Protein AF-0000000081193097 (afdb_homodimer)

InterPro domains:
  IPR000195 Rab-GAP-TBC domain [PF00566] (67-295)
  IPR000195 Rab-GAP-TBC domain [PS50086] (63-294)
  IPR000195 Rab-GAP-TBC domain [SM00164] (60-317)
  IPR035969 Rab-GAP-TBC domain superfamily [SSF47923] (39-254)
  IPR035969 Rab-GAP-TBC domain superfamily [SSF47923] (231-398)

Solvent-accessible surface area (backbone atoms only — not comparable to full-atom values): 45289 Å² total; per-residue (Å²): 120,82,46,57,94,86,53,62,62,57,68,42,61,42,60,36,85,85,58,76,93,62,44,66,72,76,69,61,83,38,90,92,43,23,38,38,68,68,60,56,61,65,38,37,46,94,66,36,29,42,51,54,49,65,51,34,56,31,28,57,72,33,25,67,38,79,81,48,40,45,66,52,44,34,46,56,52,28,76,41,53,50,77,38,34,52,67,54,48,51,50,51,48,52,51,50,40,51,51,43,50,50,47,47,48,52,48,31,64,67,39,35,45,49,49,50,44,78,74,13,54,85,79,76,83,65,77,75,78,74,74,85,56,79,73,49,69,61,58,55,52,48,55,56,45,48,54,56,49,56,59,48,56,72,62,53,65,64,54,28,51,71,53,71,40,44,64,51,38,9,50,51,40,39,45,52,52,43,48,22,62,74,37,62,86,56,36,72,56,93,46,50,63,68,59,38,46,58,32,53,71,56,23,82,52,65,47,64,15,38,53,49,36,51,39,48,39,68,75,45,46,58,47,64,31,71,54,98,85,44,48,30,47,55,53,51,29,50,49,36,44,52,50,31,41,72,76,38,45,66,60,39,52,50,30,42,65,33,43,38,59,64,42,66,80,46,48,63,44,66,69,35,67,34,54,81,36,36,16,72,66,29,29,51,44,37,49,49,28,52,35,26,27,55,23,51,71,59,47,24,57,53,53,51,45,44,57,41,31,78,67,42,87,91,77,89,76,81,72,89,77,69,63,74,57,33,11,66,56,40,42,56,53,66,70,49,88,59,94,62,81,81,77,61,65,66,46,33,32,52,45,33,56,50,57,76,42,36,69,57,48,68,71,66,35,59,16,32,23,27,44,42,49,55,60,56,64,42,43,42,71,66,54,52,67,63,41,50,55,44,12,53,51,48,46,52,52,50,52,51,51,52,51,48,52,50,47,51,53,52,48,60,68,61,55,72,129,119,81,46,58,95,84,53,62,62,56,66,42,60,41,62,36,85,84,58,76,92,63,43,65,72,75,68,64,82,38,90,92,44,23,39,37,69,67,60,56,61,65,38,38,44,96,65,34,30,42,53,54,50,65,49,35,55,31,28,58,72,33,26,66,37,78,79,49,39,44,67,52,44,34,46,55,50,26,76,40,55,51,77,38,32,53,68,55,48,52,52,51,50,52,52,50,42,50,51,42,51,51,49,46,47,53,47,29,65,66,40,35,45,52,50,44,44,81,74,13,54,82,76,76,84,62,78,76,79,76,73,86,55,78,75,45,68,62,56,53,53,46,55,55,44,48,54,55,46,57,58,48,54,72,60,52,66,63,53,28,50,72,52,71,40,42,64,52,37,8,49,51,39,40,44,52,50,42,48,21,63,75,39,61,85,55,35,72,55,92,47,49,62,67,59,37,47,59,32,54,71,57,23,83,52,65,47,64,16,38,52,48,38,52,39,48,40,67,74,47,46,59,48,63,32,71,55,98,85,44,49,30,47,55,52,52,28,50,50,35,42,53,50,31,41,73,76,37,46,67,59,39,52,50,30,42,67,33,44,38,58,63,41,66,81,46,47,64,44,66,70,35,66,35,54,80,37,35,15,72,65,30,30,51,46,38,49,49,28,52,34,27,27,55,23,52,71,60,48,24,55,54,52,50,43,43,58,42,29,79,68,44,82,90,78,88,76,82,73,88,79,68,64,76,58,33,11,64,55,40,42,56,54,64,70,47,89,58,94,63,82,80,77,62,68,66,44,33,33,53,44,35,56,49,58,76,40,37,67,57,48,69,73,66,35,61,15,32,24,28,45,41,48,54,60,57,63,42,42,42,71,65,52,52,66,63,40,52,56,44,12,53,52,49,45,52,52,49,53,50,52,53,49,49,51,50,48,50,53,52,48,59,69,60,55,74,129

Sequence (834 aa):
MRCLKSEPADSCYQVKPECKDVPATRFKIKPGRTLSVRKWLAAFSPSGQLDIRKTLNRIHRGGIHPSIRGEVWEFLLGCYDPMSTFEERKRIRQHRRAQYARWKKECSEMFPADGSRKHITEDRNAKSTEGNGPLDMKVTKWLLTLHQIGLDVKRTDRNLVFYEKQENVSKLWDVLSVYAWIDMDVGYCQGMSDLCSPMIIVLEHEADAFWCFERLMRRLRGNFRCTETSIGVVTQLNHLATVTQVINPKLHRHFETLGGGHYLFAVRMLMVLFRREFSFCDSLYLWEMMWALEYDPDSFFLYEQLELTMEKSKGAKGKPKSTRWCGKYERENMKIKSSGEPLPISVFLVAKVLKDNSSVLLHKARGLDDVVKIVNDLTGNLNAKKACIGALKLHKKYLRKELLDIETFSFDFAIPGMRCLKSEPADSCYQVKPECKDVPATRFKIKPGRTLSVRKWLAAFSPSGQLDIRKTLNRIHRGGIHPSIRGEVWEFLLGCYDPMSTFEERKRIRQHRRAQYARWKKECSEMFPADGSRKHITEDRNAKSTEGNGPLDMKVTKWLLTLHQIGLDVKRTDRNLVFYEKQENVSKLWDVLSVYAWIDMDVGYCQGMSDLCSPMIIVLEHEADAFWCFERLMRRLRGNFRCTETSIGVVTQLNHLATVTQVINPKLHRHFETLGGGHYLFAVRMLMVLFRREFSFCDSLYLWEMMWALEYDPDSFFLYEQLELTMEKSKGAKGKPKSTRWCGKYERENMKIKSSGEPLPISVFLVAKVLKDNSSVLLHKARGLDDVVKIVNDLTGNLNAKKACIGALKLHKKYLRKELLDIETFSFDFAIPG

Structure (mmCIF, N/CA/C/O backbone):
data_AF-0000000081193097-model_v1
#
loop_
_entity.id
_entity.type
_entity.pdbx_description
1 polymer 'Rab-GAP TBC domain-containing protein'
#
loop_
_atom_site.group_PDB
_atom_site.id
_atom_site.type_symbol
_atom_site.label_atom_id
_atom_site.label_alt_id
_atom_site.label_comp_id
_atom_site.label_asym_id
_atom_site.label_entity_id
_atom_site.label_seq_id
_atom_site.pdbx_PDB_ins_code
_atom_site.Cartn_x
_atom_site.Cartn_y
_atom_site.Cartn_z
_atom_site.occupancy
_atom_site.B_iso_or_equiv
_atom_site.auth_seq_id
_atom_site.auth_comp_id
_atom_site.auth_asym_id
_atom_site.auth_atom_id
_atom_site.pdbx_PDB_model_num
ATOM 1 N N . MET A 1 1 ? -11.406 10.617 24.125 1 38.16 1 MET A N 1
ATOM 2 C CA . MET A 1 1 ? -10.562 10.68 25.312 1 38.16 1 MET A CA 1
ATOM 3 C C . MET A 1 1 ? -10.117 12.117 25.594 1 38.16 1 MET A C 1
ATOM 5 O O . MET A 1 1 ? -9.406 12.711 24.781 1 38.16 1 MET A O 1
ATOM 9 N N . ARG A 1 2 ? -11.031 12.773 26.281 1 45.75 2 ARG A N 1
ATOM 10 C CA . ARG A 1 2 ? -10.836 14.188 26.594 1 45.75 2 ARG A CA 1
ATOM 11 C C . ARG A 1 2 ? -9.625 14.375 27.516 1 45.75 2 ARG A C 1
ATOM 13 O O . ARG A 1 2 ? -9.492 13.68 28.516 1 45.75 2 ARG A O 1
ATOM 20 N N . CYS A 1 3 ? -8.508 14.758 26.938 1 50.41 3 CYS A N 1
ATOM 21 C CA . CYS A 1 3 ? -7.316 15.086 27.719 1 50.41 3 CYS A CA 1
ATOM 22 C C . CYS A 1 3 ? -7.66 16.062 28.844 1 50.41 3 CYS A C 1
ATOM 24 O O . CYS A 1 3 ? -8.211 17.125 28.594 1 50.41 3 CYS A O 1
ATOM 26 N N . LEU A 1 4 ? -7.848 15.555 30.047 1 50.19 4 LEU A N 1
ATOM 27 C CA . LEU A 1 4 ? -8.102 16.453 31.172 1 50.19 4 LEU A CA 1
ATOM 28 C C . LEU A 1 4 ? -6.941 17.422 31.375 1 50.19 4 LEU A C 1
ATOM 30 O O . LEU A 1 4 ? -5.789 17.078 31.094 1 50.19 4 LEU A O 1
ATOM 34 N N . LYS A 1 5 ? -7.125 18.672 31.688 1 52.44 5 LYS A N 1
ATOM 35 C CA . LYS A 1 5 ? -6.301 19.875 31.828 1 52.44 5 LYS A CA 1
ATOM 36 C C . LYS A 1 5 ? -5.02 19.562 32.594 1 52.44 5 LYS A C 1
ATOM 38 O O . LYS A 1 5 ? -3.971 20.156 32.312 1 52.44 5 LYS A O 1
ATOM 43 N N . SER A 1 6 ? -5.035 18.531 33.562 1 52.72 6 SER A N 1
ATOM 44 C CA . SER A 1 6 ? -3.92 18.359 34.469 1 52.72 6 SER A CA 1
ATOM 45 C C . SER A 1 6 ? -3.072 17.141 34.094 1 52.72 6 SER A C 1
ATOM 47 O O . SER A 1 6 ? -2.018 16.906 34.688 1 52.72 6 SER A O 1
ATOM 49 N N . GLU A 1 7 ? -3.365 16.5 33.062 1 59.78 7 GLU A N 1
ATOM 50 C CA . GLU A 1 7 ? -2.701 15.227 32.781 1 59.78 7 GLU A CA 1
ATOM 51 C C . GLU A 1 7 ? -1.547 15.414 31.781 1 59.78 7 GLU A C 1
ATOM 53 O O . GLU A 1 7 ? -1.535 16.375 31.016 1 59.78 7 GLU A O 1
ATOM 58 N N . PRO A 1 8 ? -0.496 14.539 32.031 1 66.5 8 PRO A N 1
ATOM 59 C CA . PRO A 1 8 ? 0.608 14.555 31.062 1 66.5 8 PRO A CA 1
ATOM 60 C C . PRO A 1 8 ? 0.131 14.453 29.609 1 66.5 8 PRO A C 1
ATOM 62 O O . PRO A 1 8 ? -0.925 13.867 29.344 1 66.5 8 PRO A O 1
ATOM 65 N N . ALA A 1 9 ? 0.758 15.18 28.75 1 70.44 9 ALA A N 1
ATOM 66 C CA . ALA A 1 9 ? 0.39 15.289 27.344 1 70.44 9 ALA A CA 1
ATOM 67 C C . ALA A 1 9 ? 0.127 13.922 26.734 1 70.44 9 ALA A C 1
ATOM 69 O O . ALA A 1 9 ? -0.781 13.766 25.906 1 70.44 9 ALA A O 1
ATOM 70 N N . ASP A 1 10 ? 0.82 12.984 27.25 1 69.62 10 ASP A N 1
ATOM 71 C CA . ASP A 1 10 ? 0.724 11.656 26.656 1 69.62 10 ASP A CA 1
ATOM 72 C C . ASP A 1 10 ? -0.546 10.938 27.109 1 69.62 10 ASP A C 1
ATOM 74 O O . ASP A 1 10 ? -0.978 9.969 26.484 1 69.62 10 ASP A O 1
ATOM 78 N N . SER A 1 11 ? -1.074 11.422 28.156 1 77.06 11 SER A N 1
ATOM 79 C CA . SER A 1 11 ? -2.289 10.789 28.672 1 77.06 11 SER A CA 1
ATOM 80 C C . SER A 1 11 ? -3.467 11.023 27.719 1 77.06 11 SER A C 1
ATOM 82 O O . SER A 1 11 ? -4.453 10.289 27.766 1 77.06 11 SER A O 1
ATOM 84 N N . CYS A 1 12 ? -3.232 12.047 26.969 1 81.69 12 CYS A N 1
ATOM 85 C CA . CYS A 1 12 ? -4.305 12.398 26.031 1 81.69 12 CYS A CA 1
ATOM 86 C C . CYS A 1 12 ? -4.32 11.445 24.844 1 81.69 12 CYS A C 1
ATOM 88 O O . CYS A 1 12 ? -5.332 11.328 24.141 1 81.69 12 CYS A O 1
ATOM 90 N N . TYR A 1 13 ? -3.24 10.836 24.625 1 90.19 13 TYR A N 1
ATOM 91 C CA . TYR A 1 13 ? -3.105 9.898 23.516 1 90.19 13 TYR A CA 1
ATOM 92 C C . TYR A 1 13 ? -2.559 8.562 24 1 90.19 13 TYR A C 1
ATOM 94 O O . TYR A 1 13 ? -1.414 8.203 23.719 1 90.19 13 TYR A O 1
ATOM 102 N N . GLN A 1 14 ? -3.359 7.785 24.562 1 89.62 14 GLN A N 1
ATOM 103 C CA . GLN A 1 14 ? -2.951 6.594 25.297 1 89.62 14 GLN A CA 1
ATOM 104 C C . GLN A 1 14 ? -2.559 5.465 24.359 1 89.62 14 GLN A C 1
ATOM 106 O O . GLN A 1 14 ? -3.271 5.184 23.391 1 89.62 14 GLN A O 1
ATOM 111 N N . VAL A 1 15 ? -1.451 4.926 24.656 1 90.56 15 VAL A N 1
ATOM 112 C CA . VAL A 1 15 ? -0.968 3.756 23.938 1 90.56 15 VAL A CA 1
ATOM 113 C C . VAL A 1 15 ? -1.451 2.484 24.625 1 90.56 15 VAL A C 1
ATOM 115 O O . VAL A 1 15 ? -1.497 2.42 25.859 1 90.56 15 VAL A O 1
ATOM 118 N N . LYS A 1 16 ? -1.785 1.511 23.859 1 91.75 16 LYS A N 1
ATOM 119 C CA . LYS A 1 16 ? -2.195 0.232 24.438 1 91.75 16 LYS A CA 1
ATOM 120 C C . LYS A 1 16 ? -1.097 -0.353 25.312 1 91.75 16 LYS A C 1
ATOM 122 O O . LYS A 1 16 ? 0.083 -0.308 24.969 1 91.75 16 LYS A O 1
ATOM 127 N N . PRO A 1 17 ? -1.413 -0.902 26.375 1 87.19 17 PRO A N 1
ATOM 128 C CA . PRO A 1 17 ? -0.416 -1.416 27.312 1 87.19 17 PRO A CA 1
ATOM 129 C C . PRO A 1 17 ? 0.4 -2.57 26.734 1 87.19 17 PRO A C 1
ATOM 131 O O . PRO A 1 17 ? 1.554 -2.77 27.125 1 87.19 17 PRO A O 1
ATOM 134 N N . GLU A 1 18 ? -0.136 -3.268 25.797 1 86.31 18 GLU A N 1
ATOM 135 C CA . GLU A 1 18 ? 0.533 -4.438 25.234 1 86.31 18 GLU A CA 1
ATOM 136 C C . GLU A 1 18 ? 1.608 -4.031 24.234 1 86.31 18 GLU A C 1
ATOM 138 O O . GLU A 1 18 ? 2.471 -4.84 23.875 1 86.31 18 GLU A O 1
ATOM 143 N N . CYS A 1 19 ? 1.45 -2.814 23.844 1 83.75 19 CYS A N 1
ATOM 144 C CA . CYS A 1 19 ? 2.416 -2.348 22.859 1 83.75 19 CYS A CA 1
ATOM 145 C C . CYS A 1 19 ? 3.676 -1.819 23.531 1 83.75 19 CYS A C 1
ATOM 147 O O . CYS A 1 19 ? 3.646 -0.769 24.172 1 83.75 19 CYS A O 1
ATOM 149 N N . LYS A 1 20 ? 4.777 -2.564 23.344 1 78.38 20 LYS A N 1
ATOM 150 C CA . LYS A 1 20 ? 6 -2.207 24.062 1 78.38 20 LYS A CA 1
ATOM 151 C C . LYS A 1 20 ? 6.988 -1.496 23.141 1 78.38 20 LYS A C 1
ATOM 153 O O . LYS A 1 20 ? 7.879 -0.784 23.609 1 78.38 20 LYS A O 1
ATOM 158 N N . ASP A 1 21 ? 6.895 -1.591 21.875 1 79.5 21 ASP A N 1
ATOM 159 C CA . ASP A 1 21 ? 7.883 -1.064 20.938 1 79.5 21 ASP A CA 1
ATOM 160 C C . ASP A 1 21 ? 7.43 0.272 20.359 1 79.5 21 ASP A C 1
ATOM 162 O O . ASP A 1 21 ? 7.367 0.434 19.141 1 79.5 21 ASP A O 1
ATOM 166 N N . VAL A 1 22 ? 7.055 1.25 21.266 1 84.62 22 VAL A N 1
ATOM 167 C CA . VAL A 1 22 ? 6.633 2.57 20.812 1 84.62 22 VAL A CA 1
ATOM 168 C C . VAL A 1 22 ? 7.613 3.629 21.312 1 84.62 22 VAL A C 1
ATOM 170 O O . VAL A 1 22 ? 8.117 3.537 22.438 1 84.62 22 VAL A O 1
ATOM 173 N N . PRO A 1 23 ? 7.91 4.555 20.438 1 86.56 23 PRO A N 1
ATOM 174 C CA . PRO A 1 23 ? 8.812 5.617 20.875 1 86.56 23 PRO A CA 1
ATOM 175 C C . PRO A 1 23 ? 8.297 6.363 22.109 1 86.56 23 PRO A C 1
ATOM 177 O O . PRO A 1 23 ? 7.09 6.602 22.219 1 86.56 23 PRO A O 1
ATOM 180 N N . ALA A 1 24 ? 9.203 6.742 22.953 1 86.56 24 ALA A N 1
ATOM 181 C CA . ALA A 1 24 ? 8.836 7.492 24.141 1 86.56 24 ALA A CA 1
ATOM 182 C C . ALA A 1 24 ? 8.508 8.945 23.812 1 86.56 24 ALA A C 1
ATOM 184 O O . ALA A 1 24 ? 9.117 9.531 22.906 1 86.56 24 ALA A O 1
ATOM 185 N N . THR A 1 25 ? 7.609 9.508 24.547 1 90.62 25 THR A N 1
ATOM 186 C CA . THR A 1 25 ? 7.211 10.898 24.359 1 90.62 25 THR A CA 1
ATOM 187 C C . THR A 1 25 ? 8.141 11.836 25.125 1 90.62 25 THR A C 1
ATOM 189 O O . THR A 1 25 ? 8.367 11.648 26.328 1 90.62 25 THR A O 1
ATOM 192 N N . ARG A 1 26 ? 8.594 12.828 24.438 1 90.12 26 ARG A N 1
ATOM 193 C CA . ARG A 1 26 ? 9.492 13.797 25.062 1 90.12 26 ARG A CA 1
ATOM 194 C C . ARG A 1 26 ? 8.773 15.117 25.328 1 90.12 26 ARG A C 1
ATOM 196 O O . ARG A 1 26 ? 9.141 15.859 26.234 1 90.12 26 ARG A O 1
ATOM 203 N N . PHE A 1 27 ? 7.793 15.406 24.594 1 91.31 27 PHE A N 1
ATOM 204 C CA . PHE A 1 27 ? 7.035 16.641 24.75 1 91.31 27 PHE A CA 1
ATOM 205 C C . PHE A 1 27 ? 6.367 16.703 26.109 1 91.31 27 PHE A C 1
ATOM 207 O O . PHE A 1 27 ? 5.715 15.75 26.531 1 91.31 27 PHE A O 1
ATOM 214 N N . LYS A 1 28 ? 6.578 17.781 26.797 1 89.44 28 LYS A N 1
ATOM 215 C CA . LYS A 1 28 ? 5.941 18.047 28.078 1 89.44 28 LYS A CA 1
ATOM 216 C C . LYS A 1 28 ? 5.316 19.438 28.109 1 89.44 28 LYS A C 1
ATOM 218 O O . LYS A 1 28 ? 5.887 20.391 27.562 1 89.44 28 LYS A O 1
ATOM 223 N N . ILE A 1 29 ? 4.199 19.453 28.719 1 90.81 29 ILE A N 1
ATOM 224 C CA . ILE A 1 29 ? 3.541 20.734 28.891 1 90.81 29 ILE A CA 1
ATOM 225 C C . ILE A 1 29 ? 4.32 21.578 29.906 1 90.81 29 ILE A C 1
ATOM 227 O O . ILE A 1 29 ? 4.602 21.125 31.016 1 90.81 29 ILE A O 1
ATOM 231 N N . LYS A 1 30 ? 4.66 22.688 29.5 1 90.44 30 LYS A N 1
ATOM 232 C CA . LYS A 1 30 ? 5.363 23.625 30.375 1 90.44 30 LYS A CA 1
ATOM 233 C C . LYS A 1 30 ? 4.504 24.859 30.656 1 90.44 30 LYS A C 1
ATOM 235 O O . LYS A 1 30 ? 4.27 25.672 29.781 1 90.44 30 LYS A O 1
ATOM 240 N N . PRO A 1 31 ? 4.188 24.922 31.953 1 88.5 31 PRO A N 1
ATOM 241 C CA . PRO A 1 31 ? 3.383 26.094 32.312 1 88.5 31 PRO A CA 1
ATOM 242 C C . PRO A 1 31 ? 4.074 27.422 31.953 1 88.5 31 PRO A C 1
ATOM 244 O O . PRO A 1 31 ? 5.277 27.562 32.188 1 88.5 31 PRO A O 1
ATOM 247 N N . GLY A 1 32 ? 3.391 28.297 31.344 1 88.56 32 GLY A N 1
ATOM 248 C CA . GLY A 1 32 ? 3.924 29.594 30.969 1 88.56 32 GLY A CA 1
ATOM 249 C C . GLY A 1 32 ? 4.559 29.609 29.594 1 88.56 32 GLY A C 1
ATOM 250 O O . GLY A 1 32 ? 4.777 30.672 29.016 1 88.56 32 GLY A O 1
ATOM 251 N N . ARG A 1 33 ? 4.848 28.484 29.125 1 91.75 33 ARG A N 1
ATOM 252 C CA . ARG A 1 33 ? 5.496 28.422 27.828 1 91.75 33 ARG A CA 1
ATOM 253 C C . ARG A 1 33 ? 4.562 27.812 26.781 1 91.75 33 ARG A C 1
ATOM 255 O O . ARG A 1 33 ? 4.402 28.359 25.688 1 91.75 33 ARG A O 1
ATOM 262 N N . THR A 1 34 ? 3.969 26.719 27.109 1 95.06 34 THR A N 1
ATOM 263 C CA . THR A 1 34 ? 3.016 26.062 26.234 1 95.06 34 THR A CA 1
ATOM 264 C C . THR A 1 34 ? 1.755 26.906 26.062 1 95.06 34 THR A C 1
ATOM 266 O O . THR A 1 34 ? 1.271 27.5 27.031 1 95.06 34 THR A O 1
ATOM 269 N N . LEU A 1 35 ? 1.293 27.047 24.891 1 96.81 35 LEU A N 1
ATOM 270 C CA . LEU A 1 35 ? 0.054 27.781 24.672 1 96.81 35 LEU A CA 1
ATOM 271 C C . LEU A 1 35 ? -1.1 27.156 25.453 1 96.81 35 LEU A C 1
ATOM 273 O O . LEU A 1 35 ? -1.591 26.078 25.078 1 96.81 35 LEU A O 1
ATOM 277 N N . SER A 1 36 ? -1.505 27.797 26.422 1 94.69 36 SER A N 1
ATOM 278 C CA . SER A 1 36 ? -2.576 27.328 27.297 1 94.69 36 SER A CA 1
ATOM 279 C C . SER A 1 36 ? -3.939 27.797 26.797 1 94.69 36 SER A C 1
ATOM 281 O O . SER A 1 36 ? -4.023 28.656 25.922 1 94.69 36 SER A O 1
ATOM 283 N N . VAL A 1 37 ? -4.969 27.25 27.469 1 95.38 37 VAL A N 1
ATOM 284 C CA . VAL A 1 37 ? -6.344 27.641 27.156 1 95.38 37 VAL A CA 1
ATOM 285 C C . VAL A 1 37 ? -6.539 29.125 27.438 1 95.38 37 VAL A C 1
ATOM 287 O O . VAL A 1 37 ? -7.129 29.844 26.641 1 95.38 37 VAL A O 1
ATOM 290 N N . ARG A 1 38 ? -6.051 29.516 28.547 1 95.31 38 ARG A N 1
ATOM 291 C CA . ARG A 1 38 ? -6.199 30.906 28.969 1 95.31 38 ARG A CA 1
ATOM 292 C C . ARG A 1 38 ? -5.551 31.859 27.969 1 95.31 38 ARG A C 1
ATOM 294 O O . ARG A 1 38 ? -6.164 32.844 27.547 1 95.31 38 ARG A O 1
ATOM 301 N N . LYS A 1 39 ? -4.324 31.594 27.578 1 95.44 39 LYS A N 1
ATOM 302 C CA . LYS A 1 39 ? -3.6 32.438 26.641 1 95.44 39 LYS A CA 1
ATOM 303 C C . LYS A 1 39 ? -4.258 32.438 25.266 1 95.44 39 LYS A C 1
ATOM 305 O O . LYS A 1 39 ? -4.246 33.438 24.562 1 95.44 39 LYS A O 1
ATOM 310 N N . TRP A 1 40 ? -4.812 31.328 24.891 1 96.75 40 TRP A N 1
ATOM 311 C CA . TRP A 1 40 ? -5.512 31.203 23.609 1 96.75 40 TRP A CA 1
ATOM 312 C C . TRP A 1 40 ? -6.746 32.094 23.578 1 96.75 40 TRP A C 1
ATOM 314 O O . TRP A 1 40 ? -6.934 32.875 22.625 1 96.75 40 TRP A O 1
ATOM 324 N N . LEU A 1 41 ? -7.512 32.062 24.594 1 96.25 41 LEU A N 1
ATOM 325 C CA . LEU A 1 41 ? -8.734 32.875 24.656 1 96.25 41 LEU A CA 1
ATOM 326 C C . LEU A 1 41 ? -8.406 34.344 24.719 1 96.25 41 LEU A C 1
ATOM 328 O O . LEU A 1 41 ? -9.117 35.188 24.156 1 96.25 41 LEU A O 1
ATOM 332 N N . ALA A 1 42 ? -7.273 34.656 25.328 1 95.94 42 ALA A N 1
ATOM 333 C CA . ALA A 1 42 ? -6.863 36.031 25.5 1 95.94 42 ALA A CA 1
ATOM 334 C C . ALA A 1 42 ? -6.359 36.625 24.188 1 95.94 42 ALA A C 1
ATOM 336 O O . ALA A 1 42 ? -6.273 37.844 24.047 1 95.94 42 ALA A O 1
ATOM 337 N N . ALA A 1 43 ? -6.031 35.781 23.266 1 96.19 43 ALA A N 1
ATOM 338 C CA . ALA A 1 43 ? -5.457 36.25 22 1 96.19 43 ALA A CA 1
ATOM 339 C C . ALA A 1 43 ? -6.539 36.75 21.047 1 96.19 43 ALA A C 1
ATOM 341 O O . ALA A 1 43 ? -6.238 37.375 20.016 1 96.19 43 ALA A O 1
ATOM 342 N N . PHE A 1 44 ? -7.785 36.594 21.438 1 96.88 44 PHE A N 1
ATOM 343 C CA . PHE A 1 44 ? -8.883 37 20.562 1 96.88 44 PHE A CA 1
ATOM 344 C C . PHE A 1 44 ? -9.414 38.375 20.984 1 96.88 44 PHE A C 1
ATOM 346 O O . PHE A 1 44 ? -9.5 38.688 22.188 1 96.88 44 PHE A O 1
ATOM 353 N N . SER A 1 45 ? -9.727 39.156 20 1 96.19 45 SER A N 1
ATOM 354 C CA . SER A 1 45 ? -10.5 40.375 20.281 1 96.19 45 SER A CA 1
ATOM 355 C C . SER A 1 45 ? -11.93 40.031 20.672 1 96.19 45 SER A C 1
ATOM 357 O O . SER A 1 45 ? -12.375 38.906 20.531 1 96.19 45 SER A O 1
ATOM 359 N N . PRO A 1 46 ? -12.625 41 21.141 1 95.5 46 PRO A N 1
ATOM 360 C CA . PRO A 1 46 ? -14.016 40.75 21.516 1 95.5 46 PRO A CA 1
ATOM 361 C C . PRO A 1 46 ? -14.867 40.281 20.344 1 95.5 46 PRO A C 1
ATOM 363 O O . PRO A 1 46 ? -15.82 39.531 20.531 1 95.5 46 PRO A O 1
ATOM 366 N N . SER A 1 47 ? -14.508 40.719 19.172 1 95.38 47 SER A N 1
ATOM 367 C CA . SER A 1 47 ? -15.273 40.344 18 1 95.38 47 SER A CA 1
ATOM 368 C C . SER A 1 47 ? -14.82 38.969 17.484 1 95.38 47 SER A C 1
ATOM 370 O O . SER A 1 47 ? -15.508 38.344 16.672 1 95.38 47 SER A O 1
ATOM 372 N N . GLY A 1 48 ? -13.625 38.562 17.906 1 95.81 48 GLY A N 1
ATOM 373 C CA . GLY A 1 48 ? -13.203 37.219 17.562 1 95.81 48 GLY A CA 1
ATOM 374 C C . GLY A 1 48 ? -11.977 37.188 16.656 1 95.81 48 GLY A C 1
ATOM 375 O O . GLY A 1 48 ? -11.578 36.125 16.172 1 95.81 48 GLY A O 1
ATOM 376 N N . GLN A 1 49 ? -11.398 38.312 16.391 1 95.62 49 GLN A N 1
ATOM 377 C CA . GLN A 1 49 ? -10.188 38.344 15.586 1 95.62 49 GLN A CA 1
ATOM 378 C C . GLN A 1 49 ? -8.977 37.875 16.391 1 95.62 49 GLN A C 1
ATOM 380 O O . GLN A 1 49 ? -8.836 38.219 17.562 1 95.62 49 GLN A O 1
ATOM 385 N N . LEU A 1 50 ? -8.133 37.125 15.75 1 95.56 50 LEU A N 1
ATOM 386 C CA . LEU A 1 50 ? -7.031 36.469 16.453 1 95.56 50 LEU A CA 1
ATOM 387 C C . LEU A 1 50 ? -5.719 37.219 16.203 1 95.56 50 LEU A C 1
ATOM 389 O O . LEU A 1 50 ? -5.383 37.531 15.062 1 95.56 50 LEU A O 1
ATOM 393 N N . ASP A 1 51 ? -5.051 37.531 17.219 1 93.81 51 ASP A N 1
ATOM 394 C CA . ASP A 1 51 ? -3.668 38 17.109 1 93.81 51 ASP A CA 1
ATOM 395 C C . ASP A 1 51 ? -2.738 36.812 16.797 1 93.81 51 ASP A C 1
ATOM 397 O O . ASP A 1 51 ? -2.141 36.219 17.703 1 93.81 51 ASP A O 1
ATOM 401 N N . ILE A 1 52 ? -2.516 36.562 15.555 1 93.88 52 ILE A N 1
ATOM 402 C CA . ILE A 1 52 ? -1.865 35.344 15.086 1 93.88 52 ILE A CA 1
ATOM 403 C C . ILE A 1 52 ? -0.365 35.406 15.359 1 93.88 52 ILE A C 1
ATOM 405 O O . ILE A 1 52 ? 0.279 34.406 15.633 1 93.88 52 ILE A O 1
ATOM 409 N N . ARG A 1 53 ? 0.209 36.531 15.32 1 90.94 53 ARG A N 1
ATOM 410 C CA . ARG A 1 53 ? 1.649 36.688 15.5 1 90.94 53 ARG A CA 1
ATOM 411 C C . ARG A 1 53 ? 2.092 36.188 16.875 1 90.94 53 ARG A C 1
ATOM 413 O O . ARG A 1 53 ? 3.023 35.375 16.969 1 90.94 53 ARG A O 1
ATOM 420 N N . LYS A 1 54 ? 1.455 36.688 17.875 1 90.12 54 LYS A N 1
ATOM 421 C CA . LYS A 1 54 ? 1.783 36.281 19.234 1 90.12 54 LYS A CA 1
ATOM 422 C C . LYS A 1 54 ? 1.574 34.781 19.438 1 90.12 54 LYS A C 1
ATOM 424 O O . LYS A 1 54 ? 2.35 34.125 20.141 1 90.12 54 LYS A O 1
ATOM 429 N N . THR A 1 55 ? 0.585 34.312 18.859 1 94.62 55 THR A N 1
ATOM 430 C CA . THR A 1 55 ? 0.236 32.906 18.984 1 94.62 55 THR A CA 1
ATOM 431 C C . THR A 1 55 ? 1.287 32.031 18.312 1 94.62 55 THR A C 1
ATOM 433 O O . THR A 1 55 ? 1.709 31 18.875 1 94.62 55 THR A O 1
ATOM 436 N N . LEU A 1 56 ? 1.715 32.406 17.141 1 95.81 56 LEU A N 1
ATOM 437 C CA . LEU A 1 56 ? 2.721 31.641 16.406 1 95.81 56 LEU A CA 1
ATOM 438 C C . LEU A 1 56 ? 4.012 31.531 17.203 1 95.81 56 LEU A C 1
ATOM 440 O O . LEU A 1 56 ? 4.625 30.469 17.266 1 95.81 56 LEU A O 1
ATOM 444 N N . ASN A 1 57 ? 4.406 32.594 17.797 1 91.81 57 ASN A N 1
ATOM 445 C CA . ASN A 1 57 ? 5.629 32.625 18.594 1 91.81 57 ASN A CA 1
ATOM 446 C C . ASN A 1 57 ? 5.543 31.656 19.781 1 91.81 57 ASN A C 1
ATOM 448 O O . ASN A 1 57 ? 6.516 30.984 20.094 1 91.81 57 ASN A O 1
ATOM 452 N N . ARG A 1 58 ? 4.461 31.656 20.375 1 93.62 58 ARG A N 1
ATOM 453 C CA . ARG A 1 58 ? 4.266 30.766 21.516 1 93.62 58 ARG A CA 1
ATOM 454 C C . ARG A 1 58 ? 4.289 29.297 21.094 1 93.62 58 ARG A C 1
ATOM 456 O O . ARG A 1 58 ? 4.832 28.453 21.797 1 93.62 58 ARG A O 1
ATOM 463 N N . ILE A 1 59 ? 3.695 29.016 20 1 95.88 59 ILE A N 1
ATOM 464 C CA . ILE A 1 59 ? 3.611 27.641 19.5 1 95.88 59 ILE A CA 1
ATOM 465 C C . ILE A 1 59 ? 5.008 27.141 19.156 1 95.88 59 ILE A C 1
ATOM 467 O O . ILE A 1 59 ? 5.375 26.016 19.516 1 95.88 59 ILE A O 1
ATOM 471 N N . HIS A 1 60 ? 5.715 27.906 18.5 1 91.38 60 HIS A N 1
ATOM 472 C CA . HIS A 1 60 ? 7.066 27.531 18.094 1 91.38 60 HIS A CA 1
ATOM 473 C C . HIS A 1 60 ? 7.949 27.266 19.297 1 91.38 60 HIS A C 1
ATOM 475 O O . HIS A 1 60 ? 8.797 26.375 19.266 1 91.38 60 HIS A O 1
ATOM 481 N N . ARG A 1 61 ? 7.688 27.922 20.359 1 88.81 61 ARG A N 1
ATOM 482 C CA . ARG A 1 61 ? 8.547 27.844 21.547 1 88.81 61 ARG A CA 1
ATOM 483 C C . ARG A 1 61 ? 8.102 26.734 22.469 1 88.81 61 ARG A C 1
ATOM 485 O O . ARG A 1 61 ? 8.93 26.062 23.094 1 88.81 61 ARG A O 1
ATOM 492 N N . GLY A 1 62 ? 6.789 26.578 22.547 1 92.88 62 GLY A N 1
ATOM 493 C CA . GLY A 1 62 ? 6.367 25.703 23.625 1 92.88 62 GLY A CA 1
ATOM 494 C C . GLY A 1 62 ? 5.285 24.734 23.219 1 92.88 62 GLY A C 1
ATOM 495 O O . GLY A 1 62 ? 4.859 23.891 24.016 1 92.88 62 GLY A O 1
ATOM 496 N N . GLY A 1 63 ? 4.809 24.781 22.109 1 95.12 63 GLY A N 1
ATOM 497 C CA . GLY A 1 63 ? 3.779 23.859 21.672 1 95.12 63 GLY A CA 1
ATOM 498 C C . GLY A 1 63 ? 2.379 24.281 22.078 1 95.12 63 GLY A C 1
ATOM 499 O O . GLY A 1 63 ? 2.164 25.438 22.469 1 95.12 63 GLY A O 1
ATOM 500 N N . ILE A 1 64 ? 1.425 23.422 21.906 1 97.12 64 ILE A N 1
ATOM 501 C CA . ILE A 1 64 ? 0.015 23.703 22.156 1 97.12 64 ILE A CA 1
ATOM 502 C C . ILE A 1 64 ? -0.53 22.719 23.203 1 97.12 64 ILE A C 1
ATOM 504 O O . ILE A 1 64 ? -0.268 21.516 23.125 1 97.12 64 ILE A O 1
ATOM 508 N N . HIS A 1 65 ? -1.229 23.266 24.141 1 94.75 65 HIS A N 1
ATOM 509 C CA . HIS A 1 65 ? -1.912 22.406 25.094 1 94.75 65 HIS A CA 1
ATOM 510 C C . HIS A 1 65 ? -2.893 21.469 24.375 1 94.75 65 HIS A C 1
ATOM 512 O O . HIS A 1 65 ? -3.629 21.906 23.484 1 94.75 65 HIS A O 1
ATOM 518 N N . PRO A 1 66 ? -2.977 20.172 24.766 1 93.62 66 PRO A N 1
ATOM 519 C CA . PRO A 1 66 ? -3.789 19.188 24.047 1 93.62 66 PRO A CA 1
ATOM 520 C C . PRO A 1 66 ? -5.27 19.547 24 1 93.62 66 PRO A C 1
ATOM 522 O O . PRO A 1 66 ? -5.957 19.25 23.031 1 93.62 66 PRO A O 1
ATOM 525 N N . SER A 1 67 ? -5.797 20.297 24.922 1 92.69 67 SER A N 1
ATOM 526 C CA . SER A 1 67 ? -7.227 20.578 25.031 1 92.69 67 SER A CA 1
ATOM 527 C C . SER A 1 67 ? -7.684 21.578 23.969 1 92.69 67 SER A C 1
ATOM 529 O O . SER A 1 67 ? -8.875 21.672 23.672 1 92.69 67 SER A O 1
ATOM 531 N N . ILE A 1 68 ? -6.762 22.344 23.406 1 95.75 68 ILE A N 1
ATOM 532 C CA . ILE A 1 68 ? -7.18 23.375 22.453 1 95.75 68 ILE A CA 1
ATOM 533 C C . ILE A 1 68 ? -6.551 23.094 21.094 1 95.75 68 ILE A C 1
ATOM 535 O O . ILE A 1 68 ? -6.598 23.953 20.203 1 95.75 68 ILE A O 1
ATOM 539 N N . ARG A 1 69 ? -5.887 21.969 20.859 1 96.12 69 ARG A N 1
ATOM 540 C CA . ARG A 1 69 ? -5.156 21.656 19.625 1 96.12 69 ARG A CA 1
ATOM 541 C C . ARG A 1 69 ? -6.062 21.766 18.406 1 96.12 69 ARG A C 1
ATOM 543 O O . ARG A 1 69 ? -5.672 22.359 17.406 1 96.12 69 ARG A O 1
ATOM 550 N N . GLY A 1 70 ? -7.246 21.188 18.547 1 97.06 70 GLY A N 1
ATOM 551 C CA . GLY A 1 70 ? -8.164 21.203 17.422 1 97.06 70 GLY A CA 1
ATOM 552 C C . GLY A 1 70 ? -8.484 22.594 16.922 1 97.06 70 GLY A C 1
ATOM 553 O O . GLY A 1 70 ? -8.398 22.859 15.719 1 97.06 70 GLY A O 1
ATOM 554 N N . GLU A 1 71 ? -8.766 23.484 17.812 1 96.88 71 GLU A N 1
ATOM 555 C CA . GLU A 1 71 ? -9.109 24.859 17.453 1 96.88 71 GLU A CA 1
ATOM 556 C C . GLU A 1 71 ? -7.918 25.578 16.844 1 96.88 71 GLU A C 1
ATOM 558 O O . GLU A 1 71 ? -8.062 26.297 15.852 1 96.88 71 GLU A O 1
ATOM 563 N N . VAL A 1 72 ? -6.812 25.422 17.469 1 98.06 72 VAL A N 1
ATOM 564 C CA . VAL A 1 72 ? -5.609 26.109 17.016 1 98.06 72 VAL A CA 1
ATOM 565 C C . VAL A 1 72 ? -5.219 25.594 15.625 1 98.06 72 VAL A C 1
ATOM 567 O O . VAL A 1 72 ? -4.82 26.391 14.758 1 98.06 72 VAL A O 1
ATOM 570 N N . TRP A 1 73 ? -5.391 24.25 15.391 1 98.38 73 TRP A N 1
ATOM 571 C CA . TRP A 1 73 ? -5.031 23.656 14.109 1 98.38 73 TRP A CA 1
ATOM 572 C C . TRP A 1 73 ? -5.852 24.25 12.977 1 98.38 73 TRP A C 1
ATOM 574 O O . TRP A 1 73 ? -5.348 24.438 11.859 1 98.38 73 TRP A O 1
ATOM 584 N N . GLU A 1 74 ? -7.051 24.531 13.211 1 97.94 74 GLU A N 1
ATOM 585 C CA . GLU A 1 74 ? -7.922 25.109 12.188 1 97.94 74 GLU A CA 1
ATOM 586 C C . GLU A 1 74 ? -7.367 26.438 11.664 1 97.94 74 GLU A C 1
ATOM 588 O O . GLU A 1 74 ? -7.52 26.75 10.484 1 97.94 74 GLU A O 1
ATOM 593 N N . PHE A 1 75 ? -6.719 27.188 12.508 1 96.88 75 PHE A N 1
ATOM 594 C CA . PHE A 1 75 ? -6.098 28.422 12.07 1 96.88 75 PHE A CA 1
ATOM 595 C C . PHE A 1 75 ? -4.754 28.156 11.406 1 96.88 75 PHE A C 1
ATOM 597 O O . PHE A 1 75 ? -4.453 28.719 10.352 1 96.88 75 PHE A O 1
ATOM 604 N N . LEU A 1 76 ? -3.957 27.281 12.016 1 97.25 76 LEU A N 1
ATOM 605 C CA . LEU A 1 76 ? -2.615 27.016 11.516 1 97.25 76 LEU A CA 1
ATOM 606 C C . LEU A 1 76 ? -2.67 26.438 10.102 1 97.25 76 LEU A C 1
ATOM 608 O O . LEU A 1 76 ? -1.786 26.703 9.281 1 97.25 76 LEU A O 1
ATOM 612 N N . LEU A 1 77 ? -3.723 25.641 9.812 1 97.19 77 LEU A N 1
ATOM 613 C CA . LEU A 1 77 ? -3.826 24.969 8.523 1 97.19 77 LEU A CA 1
ATOM 614 C C . LEU A 1 77 ? -4.613 25.812 7.527 1 97.19 77 LEU A C 1
ATOM 616 O O . LEU A 1 77 ? -4.754 25.438 6.359 1 97.19 77 LEU A O 1
ATOM 620 N N . GLY A 1 78 ? -5.176 26.922 7.977 1 95.38 78 GLY A N 1
ATOM 621 C CA . GLY A 1 78 ? -5.816 27.859 7.074 1 95.38 78 GLY A CA 1
ATOM 622 C C . GLY A 1 78 ? -7.289 27.562 6.844 1 95.38 78 GLY A C 1
ATOM 623 O O . GLY A 1 78 ? -7.84 27.906 5.797 1 95.38 78 GLY A O 1
ATOM 624 N N . CYS A 1 79 ? -7.895 26.891 7.762 1 96.31 79 CYS A N 1
ATOM 625 C CA . CYS A 1 79 ? -9.336 26.719 7.672 1 96.31 79 CYS A CA 1
ATOM 626 C C . CYS A 1 79 ? -10.062 28.031 7.961 1 96.31 79 CYS A C 1
ATOM 628 O O . CYS A 1 79 ? -11.164 28.25 7.465 1 96.31 79 CYS A O 1
ATOM 630 N N . TYR A 1 80 ? -9.406 28.859 8.781 1 96.31 80 TYR A N 1
ATOM 631 C CA . TYR A 1 80 ? -9.977 30.172 9.094 1 96.31 80 TYR A CA 1
ATOM 632 C C . TYR A 1 80 ? -8.945 31.266 8.875 1 96.31 80 TYR A C 1
ATOM 634 O O . TYR A 1 80 ? -7.746 31.047 9.062 1 96.31 80 TYR A O 1
ATOM 642 N N . ASP A 1 81 ? -9.5 32.406 8.547 1 93.94 81 ASP A N 1
ATOM 643 C CA . ASP A 1 81 ? -8.727 33.656 8.555 1 93.94 81 ASP A CA 1
ATOM 644 C C . ASP A 1 81 ? -8.586 34.188 9.977 1 93.94 81 ASP A C 1
ATOM 646 O O . ASP A 1 81 ? -9.57 34.281 10.711 1 93.94 81 ASP A O 1
ATOM 650 N N . PRO A 1 82 ? -7.355 34.469 10.352 1 94.19 82 PRO A N 1
ATOM 651 C CA . PRO A 1 82 ? -7.184 35.031 11.703 1 94.19 82 PRO A CA 1
ATOM 652 C C . PRO A 1 82 ? -8.008 36.281 11.945 1 94.19 82 PRO A C 1
ATOM 654 O O . PRO A 1 82 ? -8.391 36.562 13.086 1 94.19 82 PRO A O 1
ATOM 657 N N . MET A 1 83 ? -8.352 36.969 10.93 1 93.75 83 MET A N 1
ATOM 658 C CA . MET A 1 83 ? -9.086 38.219 11.062 1 93.75 83 MET A CA 1
ATOM 659 C C . MET A 1 83 ? -10.594 37.969 11.016 1 93.75 83 MET A C 1
ATOM 661 O O . MET A 1 83 ? -11.375 38.906 11.188 1 93.75 83 MET A O 1
ATOM 665 N N . SER A 1 84 ? -10.953 36.781 10.891 1 95.12 84 SER A N 1
ATOM 666 C CA . SER A 1 84 ? -12.375 36.469 10.875 1 95.12 84 SER A CA 1
ATOM 667 C C . SER A 1 84 ? -12.984 36.594 12.266 1 95.12 84 SER A C 1
ATOM 669 O O . SER A 1 84 ? -12.297 36.438 13.273 1 95.12 84 SER A O 1
ATOM 671 N N . THR A 1 85 ? -14.273 36.875 12.273 1 97 85 THR A N 1
ATOM 672 C CA . THR A 1 85 ? -15.008 37 13.531 1 97 85 THR A CA 1
ATOM 673 C C . THR A 1 85 ? -15.57 35.656 13.961 1 97 85 THR A C 1
ATOM 675 O O . THR A 1 85 ? -15.539 34.688 13.195 1 97 85 THR A O 1
ATOM 678 N N . PHE A 1 86 ? -16.109 35.625 15.227 1 96.88 86 PHE A N 1
ATOM 679 C CA . PHE A 1 86 ? -16.734 34.406 15.734 1 96.88 86 PHE A CA 1
ATOM 680 C C . PHE A 1 86 ? -17.922 34 14.859 1 96.88 86 PHE A C 1
ATOM 682 O O . PHE A 1 86 ? -18.094 32.844 14.539 1 96.88 86 PHE A O 1
ATOM 689 N N . GLU A 1 87 ? -18.688 35.031 14.484 1 96.75 87 GLU A N 1
ATOM 690 C CA . GLU A 1 87 ? -19.891 34.781 13.688 1 96.75 87 GLU A CA 1
ATOM 691 C C . GLU A 1 87 ? -19.531 34.281 12.297 1 96.75 87 GLU A C 1
ATOM 693 O O . GLU A 1 87 ? -20.188 33.375 11.766 1 96.75 87 GLU A O 1
ATOM 698 N N . GLU A 1 88 ? -18.562 34.875 11.75 1 96.56 88 GLU A N 1
ATOM 699 C CA . GLU A 1 88 ? -18.109 34.469 10.422 1 96.56 88 GLU A CA 1
ATOM 700 C C . GLU A 1 88 ? -17.625 33.031 10.43 1 96.56 88 GLU A C 1
ATOM 702 O O . GLU A 1 88 ? -17.969 32.25 9.539 1 96.56 88 GLU A O 1
ATOM 707 N N . ARG A 1 89 ? -16.938 32.625 11.453 1 97.44 89 ARG A N 1
ATOM 708 C CA . ARG A 1 89 ? -16.406 31.266 11.547 1 97.44 89 ARG A CA 1
ATOM 709 C C . ARG A 1 89 ? -17.516 30.25 11.789 1 97.44 89 ARG A C 1
ATOM 711 O O . ARG A 1 89 ? -17.453 29.125 11.297 1 97.44 89 ARG A O 1
ATOM 718 N N . LYS A 1 90 ? -18.469 30.672 12.531 1 97.12 90 LYS A N 1
ATOM 719 C CA . LYS A 1 90 ? -19.625 29.812 12.734 1 97.12 90 LYS A CA 1
ATOM 720 C C . LYS A 1 90 ? -20.312 29.516 11.406 1 97.12 90 LYS A C 1
ATOM 722 O O . LYS A 1 90 ? -20.719 28.375 11.148 1 97.12 90 LYS A O 1
ATOM 727 N N . ARG A 1 91 ? -20.422 30.516 10.586 1 96.81 91 ARG A N 1
ATOM 728 C CA . ARG A 1 91 ? -21.047 30.359 9.281 1 96.81 91 ARG A CA 1
ATOM 729 C C . ARG A 1 91 ? -20.219 29.453 8.375 1 96.81 91 ARG A C 1
ATOM 731 O O . ARG A 1 91 ? -20.75 28.578 7.703 1 96.81 91 ARG A O 1
ATOM 738 N N . ILE A 1 92 ? -18.938 29.703 8.398 1 96.5 92 ILE A N 1
ATOM 739 C CA . ILE A 1 92 ? -18.016 28.906 7.582 1 96.5 92 ILE A CA 1
ATOM 740 C C . ILE A 1 92 ? -18.094 27.438 8 1 96.5 92 ILE A C 1
ATOM 742 O O . ILE A 1 92 ? -18.156 26.547 7.152 1 96.5 92 ILE A O 1
ATOM 746 N N . ARG A 1 93 ? -18.109 27.188 9.281 1 97.5 93 ARG A N 1
ATOM 747 C CA . ARG A 1 93 ? -18.172 25.844 9.812 1 97.5 93 ARG A CA 1
ATOM 748 C C . ARG A 1 93 ? -19.453 25.125 9.391 1 97.5 93 ARG A C 1
ATOM 750 O O . ARG A 1 93 ? -19.422 23.969 8.984 1 97.5 93 ARG A O 1
ATOM 757 N N . GLN A 1 94 ? -20.516 25.859 9.516 1 97.69 94 GLN A N 1
ATOM 758 C CA . GLN A 1 94 ? -21.797 25.281 9.141 1 97.69 94 GLN A CA 1
ATOM 759 C C . GLN A 1 94 ? -21.828 24.922 7.66 1 97.69 94 GLN A C 1
ATOM 761 O O . GLN A 1 94 ? -22.297 23.844 7.289 1 97.69 94 GLN A O 1
ATOM 766 N N . HIS A 1 95 ? -21.344 25.781 6.902 1 96.81 95 HIS A N 1
ATOM 767 C CA . HIS A 1 95 ? -21.297 25.547 5.465 1 96.81 95 HIS A CA 1
ATOM 768 C C . HIS A 1 95 ? -20.406 24.359 5.137 1 96.81 95 HIS A C 1
ATOM 770 O O . HIS A 1 95 ? -20.781 23.5 4.336 1 96.81 95 HIS A O 1
ATOM 776 N N . ARG A 1 96 ? -19.266 24.266 5.742 1 97.31 96 ARG A N 1
ATOM 777 C CA . ARG A 1 96 ? -18.281 23.203 5.488 1 97.31 96 ARG A CA 1
ATOM 778 C C . ARG A 1 96 ? -18.797 21.859 5.977 1 97.31 96 ARG A C 1
ATOM 780 O O . ARG A 1 96 ? -18.594 20.828 5.324 1 97.31 96 ARG A O 1
ATOM 787 N N . ARG A 1 97 ? -19.438 21.891 7.105 1 98.12 97 ARG A N 1
ATOM 788 C CA . ARG A 1 97 ? -20.031 20.656 7.621 1 98.12 97 ARG A CA 1
ATOM 789 C C . ARG A 1 97 ? -21.125 20.141 6.703 1 98.12 97 ARG A C 1
ATOM 791 O O . ARG A 1 97 ? -21.234 18.938 6.469 1 98.12 97 ARG A O 1
ATOM 798 N N . ALA A 1 98 ? -21.891 21.094 6.168 1 97.81 98 ALA A N 1
ATOM 799 C CA . ALA A 1 98 ? -22.953 20.719 5.23 1 97.81 98 ALA A CA 1
ATOM 800 C C . ALA A 1 98 ? -22.359 20.141 3.941 1 97.81 98 ALA A C 1
ATOM 802 O O . ALA A 1 98 ? -22.875 19.156 3.402 1 97.81 98 ALA A O 1
ATOM 803 N N . GLN A 1 99 ? -21.344 20.812 3.475 1 96.94 99 GLN A N 1
ATOM 804 C CA . GLN A 1 99 ? -20.688 20.344 2.252 1 96.94 99 GLN A CA 1
ATOM 805 C C . GLN A 1 99 ? -20.094 18.953 2.434 1 96.94 99 GLN A C 1
ATOM 807 O O . GLN A 1 99 ? -20.219 18.094 1.556 1 96.94 99 GLN A O 1
ATOM 812 N N . TYR A 1 100 ? -19.438 18.703 3.494 1 97.81 100 TYR A N 1
ATOM 813 C CA . TYR A 1 100 ? -18.875 17.391 3.785 1 97.81 100 TYR A CA 1
ATOM 814 C C . TYR A 1 100 ? -19.984 16.344 3.852 1 97.81 100 TYR A C 1
ATOM 816 O O . TYR A 1 100 ? -19.828 15.234 3.328 1 97.81 100 TYR A O 1
ATOM 824 N N . ALA A 1 101 ? -21.016 16.703 4.504 1 97.5 101 ALA A N 1
ATOM 825 C CA . ALA A 1 101 ? -22.141 15.773 4.613 1 97.5 101 ALA A CA 1
ATOM 826 C C . ALA A 1 101 ? -22.672 15.398 3.234 1 97.5 101 ALA A C 1
ATOM 828 O O . ALA A 1 101 ? -23.047 14.242 3.002 1 97.5 101 ALA A O 1
ATOM 829 N N . ARG A 1 102 ? -22.719 16.344 2.389 1 96.88 102 ARG A N 1
ATOM 830 C CA . ARG A 1 102 ? -23.172 16.094 1.026 1 96.88 102 ARG A CA 1
ATOM 831 C C . ARG A 1 102 ? -22.234 15.133 0.305 1 96.88 102 ARG A C 1
ATOM 833 O O . ARG A 1 102 ? -22.672 14.18 -0.339 1 96.88 102 ARG A O 1
ATOM 840 N N . TRP A 1 103 ? -20.953 15.398 0.413 1 96.25 103 TRP A N 1
ATOM 841 C CA . TRP A 1 103 ? -19.969 14.539 -0.237 1 96.25 103 TRP A CA 1
ATOM 842 C C . TRP A 1 103 ? -20.016 13.125 0.336 1 96.25 103 TRP A C 1
ATOM 844 O O . TRP A 1 103 ? -19.906 12.148 -0.403 1 96.25 103 TRP A O 1
ATOM 85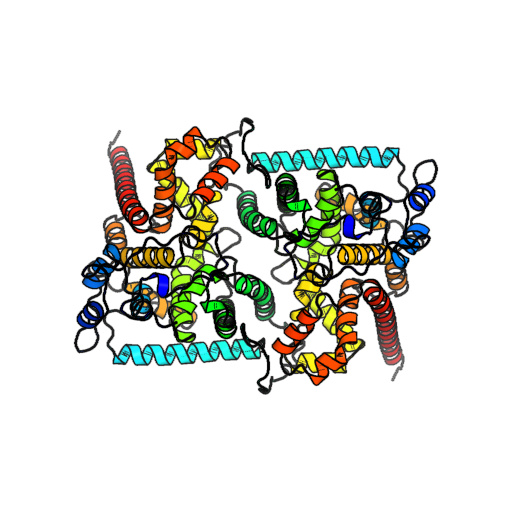4 N N . LYS A 1 104 ? -20.109 13.062 1.61 1 95.5 104 LYS A N 1
ATOM 855 C CA . LYS A 1 104 ? -20.172 11.766 2.268 1 95.5 104 LYS A CA 1
ATOM 856 C C . LYS A 1 104 ? -21.406 10.977 1.804 1 95.5 104 LYS A C 1
ATOM 858 O O . LYS A 1 104 ? -21.328 9.766 1.584 1 95.5 104 LYS A O 1
ATOM 863 N N . LYS A 1 105 ? -22.469 11.68 1.681 1 92.81 105 LYS A N 1
ATOM 864 C CA . LYS A 1 105 ? -23.703 11.055 1.186 1 92.81 105 LYS A CA 1
ATOM 865 C C . LYS A 1 105 ? -23.516 10.555 -0.247 1 92.81 105 LYS A C 1
ATOM 867 O O . LYS A 1 105 ? -23.953 9.445 -0.583 1 92.81 105 LYS A O 1
ATOM 872 N N . GLU A 1 106 ? -22.922 11.359 -1.02 1 89.19 106 GLU A N 1
ATOM 873 C CA . GLU A 1 106 ? -22.641 10.969 -2.395 1 89.19 106 GLU A CA 1
ATOM 874 C C . GLU A 1 106 ? -21.797 9.695 -2.438 1 89.19 106 GLU A C 1
ATOM 876 O O . GLU A 1 106 ? -22.094 8.781 -3.211 1 89.19 106 GLU A O 1
ATOM 881 N N . CYS A 1 107 ? -20.781 9.672 -1.634 1 88.38 107 CYS A N 1
ATOM 882 C CA . CYS A 1 107 ? -19.906 8.5 -1.562 1 88.38 107 CYS A CA 1
ATOM 883 C C . CYS A 1 107 ? -20.688 7.277 -1.086 1 88.38 107 CYS A C 1
ATOM 885 O O . CYS A 1 107 ? -20.516 6.184 -1.625 1 88.38 107 CYS A O 1
ATOM 887 N N . SER A 1 108 ? -21.516 7.523 -0.142 1 84.69 108 SER A N 1
ATOM 888 C CA . SER A 1 108 ? -22.297 6.43 0.43 1 84.69 108 SER A CA 1
ATOM 889 C C . SER A 1 108 ? -23.297 5.871 -0.579 1 84.69 108 SER A C 1
ATOM 891 O O . SER A 1 108 ? -23.609 4.68 -0.556 1 84.69 108 SER A O 1
ATOM 893 N N . GLU A 1 109 ? -23.75 6.746 -1.375 1 79.44 109 GLU A N 1
ATOM 894 C CA . GLU A 1 109 ? -24.703 6.32 -2.404 1 79.44 109 GLU A CA 1
ATOM 895 C C . GLU A 1 109 ? -24 5.508 -3.49 1 79.44 109 GLU A C 1
ATOM 897 O O . GLU A 1 109 ? -24.578 4.57 -4.043 1 79.44 109 GLU A O 1
ATOM 902 N N . MET A 1 110 ? -22.844 5.93 -3.812 1 75.06 110 MET A N 1
ATOM 903 C CA . MET A 1 110 ? -22.062 5.203 -4.812 1 75.06 110 MET A CA 1
ATOM 904 C C . MET A 1 110 ? -21.547 3.885 -4.246 1 75.06 110 MET A C 1
ATOM 906 O O . MET A 1 110 ? -21.422 2.898 -4.973 1 75.06 110 MET A O 1
ATOM 910 N N . PHE A 1 111 ? -21.094 4.043 -3.102 1 64.06 111 PHE A N 1
ATOM 911 C CA . PHE A 1 111 ? -20.625 2.873 -2.377 1 64.06 111 PHE A CA 1
ATOM 912 C C . PHE A 1 111 ? -21.219 2.816 -0.978 1 64.06 111 PHE A C 1
ATOM 914 O O . PHE A 1 111 ? -20.656 3.381 -0.035 1 64.06 111 PHE A O 1
ATOM 921 N N . PRO A 1 112 ? -22.375 2.391 -0.965 1 55.72 112 PRO A N 1
ATOM 922 C CA . PRO A 1 112 ? -23.047 2.424 0.335 1 55.72 112 PRO A CA 1
ATOM 923 C C . PRO A 1 112 ? -22.297 1.625 1.404 1 55.72 112 PRO A C 1
ATOM 925 O O . PRO A 1 112 ? -22.922 1.114 2.34 1 55.72 112 PRO A O 1
ATOM 928 N N . ALA A 1 113 ? -20.891 1.67 1.354 1 50.16 113 ALA A N 1
ATOM 929 C CA . ALA A 1 113 ? -20.141 0.979 2.404 1 50.16 113 ALA A CA 1
ATOM 930 C C . ALA A 1 113 ? -20.172 1.77 3.709 1 50.16 113 ALA A C 1
ATOM 932 O O . ALA A 1 113 ? -20.016 2.992 3.705 1 50.16 113 ALA A O 1
ATOM 933 N N . ASP A 1 114 ? -20.953 1.639 4.691 1 41.81 114 ASP A N 1
ATOM 934 C CA . ASP A 1 114 ? -20.719 2.271 5.988 1 41.81 114 ASP A CA 1
ATOM 935 C C . ASP A 1 114 ? -19.234 2.303 6.324 1 41.81 114 ASP A C 1
ATOM 937 O O . ASP A 1 114 ? -18.5 1.373 5.992 1 41.81 114 ASP A O 1
ATOM 941 N N . GLY A 1 115 ? -18.453 3.496 6.582 1 36.59 115 GLY A N 1
ATOM 942 C CA . GLY A 1 115 ? -17.078 3.58 7.02 1 36.59 115 GLY A CA 1
ATOM 943 C C . GLY A 1 115 ? -16.547 2.277 7.59 1 36.59 115 GLY A C 1
ATOM 944 O O . GLY A 1 115 ? -17.188 1.235 7.469 1 36.59 115 GLY A O 1
ATOM 945 N N . SER A 1 116 ? -15.492 2.422 8.703 1 35.06 116 SER A N 1
ATOM 946 C CA . SER A 1 116 ? -14.914 1.372 9.539 1 35.06 116 SER A CA 1
ATOM 947 C C . SER A 1 116 ? -15.984 0.38 9.992 1 35.06 116 SER A C 1
ATOM 949 O O . SER A 1 116 ? -15.672 -0.6 10.672 1 35.06 116 SER A O 1
ATOM 951 N N . ARG A 1 117 ? -17.188 0.906 10.695 1 30.17 117 ARG A N 1
ATOM 952 C CA . ARG A 1 117 ? -17.922 0.23 11.766 1 30.17 117 ARG A CA 1
ATOM 953 C C . ARG A 1 117 ? -18.5 -1.094 11.273 1 30.17 117 ARG A C 1
ATOM 955 O O . ARG A 1 117 ? -18.547 -1.354 10.07 1 30.17 117 ARG A O 1
ATOM 962 N N . LYS A 1 118 ? -19.703 -1.599 12.266 1 30.28 118 LYS A N 1
ATOM 963 C CA . LYS A 1 118 ? -20.438 -2.84 12.031 1 30.28 118 LYS A CA 1
ATOM 964 C C . LYS A 1 118 ? -21.062 -2.854 10.641 1 30.28 118 LYS A C 1
ATOM 966 O O . LYS A 1 118 ? -20.484 -3.383 9.695 1 30.28 118 LYS A O 1
ATOM 971 N N . HIS A 1 119 ? -22.469 -2.887 10.766 1 25.81 119 HIS A N 1
ATOM 972 C CA . HIS A 1 119 ? -23.719 -3.18 10.086 1 25.81 119 HIS A CA 1
ATOM 973 C C . HIS A 1 119 ? -24.078 -2.08 9.086 1 25.81 119 HIS A C 1
ATOM 975 O O . HIS A 1 119 ? -24.094 -0.898 9.438 1 25.81 119 HIS A O 1
ATOM 981 N N . ILE A 1 120 ? -23.859 -2.311 7.871 1 28.89 120 ILE A N 1
ATOM 982 C CA . ILE A 1 120 ? -24.406 -1.736 6.645 1 28.89 120 ILE A CA 1
ATOM 983 C C . ILE A 1 120 ? -25.875 -1.417 6.836 1 28.89 120 ILE A C 1
ATOM 985 O O . ILE A 1 120 ? -26.734 -1.938 6.113 1 28.89 120 ILE A O 1
ATOM 989 N N . THR A 1 121 ? -26.609 -1.1 7.93 1 25.61 121 THR A N 1
ATOM 990 C CA . THR A 1 121 ? -28.062 -1.258 7.898 1 25.61 121 THR A CA 1
ATOM 991 C C . THR A 1 121 ? -28.703 -0.159 7.059 1 25.61 121 THR A C 1
ATOM 993 O O . THR A 1 121 ? -29.906 -0.229 6.746 1 25.61 121 THR A O 1
ATOM 996 N N . GLU A 1 122 ? -28.5 1.164 7.117 1 26.58 122 GLU A N 1
ATOM 997 C CA . GLU A 1 122 ? -29.781 1.827 6.875 1 26.58 122 GLU A CA 1
ATOM 998 C C . GLU A 1 122 ? -30.141 1.796 5.395 1 26.58 122 GLU A C 1
ATOM 1000 O O . GLU A 1 122 ? -29.266 1.742 4.531 1 26.58 122 GLU A O 1
ATOM 1005 N N . ASP A 1 123 ? -31.516 1.662 4.852 1 28.64 123 ASP A N 1
ATOM 1006 C CA . ASP A 1 123 ? -32.438 1.334 3.783 1 28.64 123 ASP A CA 1
ATOM 1007 C C . ASP A 1 123 ? -32.312 2.32 2.623 1 28.64 123 ASP A C 1
ATOM 1009 O O . ASP A 1 123 ? -33.219 2.426 1.793 1 28.64 123 ASP A O 1
ATOM 1013 N N . ARG A 1 124 ? -31.469 3.422 2.461 1 28.02 124 ARG A N 1
ATOM 1014 C CA . ARG A 1 124 ? -32.094 4.344 1.522 1 28.02 124 ARG A CA 1
ATOM 1015 C C . ARG A 1 124 ? -32.125 3.762 0.114 1 28.02 124 ARG A C 1
ATOM 1017 O O . ARG A 1 124 ? -31.328 2.877 -0.211 1 28.02 124 ARG A O 1
ATOM 1024 N N . ASN A 1 125 ? -33.062 4.219 -0.886 1 29.33 125 ASN A N 1
ATOM 1025 C CA . ASN A 1 125 ? -33.469 3.998 -2.27 1 29.33 125 ASN A CA 1
ATOM 1026 C C . ASN A 1 125 ? -32.281 4.133 -3.23 1 29.33 125 ASN A C 1
ATOM 1028 O O . ASN A 1 125 ? -31.797 5.238 -3.465 1 29.33 125 ASN A O 1
ATOM 1032 N N . ALA A 1 126 ? -31.422 3.336 -3.18 1 32.5 126 ALA A N 1
ATOM 1033 C CA . ALA A 1 126 ? -30.344 3.373 -4.172 1 32.5 126 ALA A CA 1
ATOM 1034 C C . ALA A 1 126 ? -30.906 3.459 -5.586 1 32.5 126 ALA A C 1
ATOM 1036 O O . ALA A 1 126 ? -31.625 2.561 -6.031 1 32.5 126 ALA A O 1
ATOM 1037 N N . LYS A 1 127 ? -31.172 4.633 -6.203 1 30.14 127 LYS A N 1
ATOM 1038 C CA . LYS A 1 127 ? -31.547 4.754 -7.609 1 30.14 127 LYS A CA 1
ATOM 1039 C C . LYS A 1 127 ? -30.672 3.877 -8.492 1 30.14 127 LYS A C 1
ATOM 1041 O O . LYS A 1 127 ? -29.438 3.92 -8.391 1 30.14 127 LYS A O 1
ATOM 1046 N N . SER A 1 128 ? -31.047 2.727 -9 1 33.69 128 SER A N 1
ATOM 1047 C CA . SER A 1 128 ? -30.562 1.865 -10.07 1 33.69 128 SER A CA 1
ATOM 1048 C C . SER A 1 128 ? -30.047 2.686 -11.242 1 33.69 128 SER A C 1
ATOM 1050 O O . SER A 1 128 ? -30.812 3.312 -11.969 1 33.69 128 SER A O 1
ATOM 1052 N N . THR A 1 129 ? -29.125 3.557 -11.211 1 31.72 129 THR A N 1
ATOM 1053 C CA . THR A 1 129 ? -28.797 4.125 -12.508 1 31.72 129 THR A CA 1
ATOM 1054 C C . THR A 1 129 ? -28.562 3.025 -13.539 1 31.72 129 THR A C 1
ATOM 1056 O O . THR A 1 129 ? -27.672 2.186 -13.367 1 31.72 129 THR A O 1
ATOM 1059 N N . GLU A 1 130 ? -29.547 2.506 -14.289 1 32.34 130 GLU A N 1
ATOM 1060 C CA . GLU A 1 130 ? -29.719 1.666 -15.469 1 32.34 130 GLU A CA 1
ATOM 1061 C C . GLU A 1 130 ? -28.562 1.841 -16.453 1 32.34 130 GLU A C 1
ATOM 1063 O O . GLU A 1 130 ? -28.531 1.214 -17.5 1 32.34 130 GLU A O 1
ATOM 1068 N N . GLY A 1 131 ? -28.047 3.084 -16.703 1 31.34 131 GLY A N 1
ATOM 1069 C CA . GLY A 1 131 ? -27.312 3.301 -17.938 1 31.34 131 GLY A CA 1
ATOM 1070 C C . GLY A 1 131 ? -26.109 2.398 -18.078 1 31.34 131 GLY A C 1
ATOM 1071 O O . GLY A 1 131 ? -25.344 2.209 -17.125 1 31.34 131 GLY A O 1
ATOM 1072 N N . ASN A 1 132 ? -26.109 1.271 -18.828 1 35.41 132 ASN A N 1
ATOM 1073 C CA . ASN A 1 132 ? -25.094 0.494 -19.531 1 35.41 132 ASN A CA 1
ATOM 1074 C C . ASN A 1 132 ? -23.844 1.314 -19.781 1 35.41 132 ASN A C 1
ATOM 1076 O O . ASN A 1 132 ? -22.984 0.933 -20.594 1 35.41 132 ASN A O 1
ATOM 1080 N N . GLY A 1 133 ? -23.922 2.586 -19.859 1 35.72 133 GLY A N 1
ATOM 1081 C CA . GLY A 1 133 ? -22.781 3.391 -20.266 1 35.72 133 GLY A CA 1
ATOM 1082 C C . GLY A 1 133 ? -21.578 3.195 -19.359 1 35.72 133 GLY A C 1
ATOM 1083 O O . GLY A 1 133 ? -21.625 2.43 -18.406 1 35.72 133 GLY A O 1
ATOM 1084 N N . PRO A 1 134 ? -20.422 3.641 -19.766 1 39.78 134 PRO A N 1
ATOM 1085 C CA . PRO A 1 134 ? -19.125 3.607 -19.078 1 39.78 134 PRO A CA 1
ATOM 1086 C C . PRO A 1 134 ? -19.25 3.744 -17.562 1 39.78 134 PRO A C 1
ATOM 1088 O O . PRO A 1 134 ? -19.75 4.766 -17.062 1 39.78 134 PRO A O 1
ATOM 1091 N N . LEU A 1 135 ? -20.062 3.051 -16.797 1 48.47 135 LEU A N 1
ATOM 1092 C CA . LEU A 1 135 ? -19.672 3.201 -15.398 1 48.47 135 LEU A CA 1
ATOM 1093 C C . LEU A 1 135 ? -18.297 3.857 -15.281 1 48.47 135 LEU A C 1
ATOM 1095 O O . LEU A 1 135 ? -17.312 3.352 -15.828 1 48.47 135 LEU A O 1
ATOM 1099 N N . ASP A 1 136 ? -18.297 5.227 -14.883 1 64.19 136 ASP A N 1
ATOM 1100 C CA . ASP A 1 136 ? -17.328 6.316 -14.914 1 64.19 136 ASP A CA 1
ATOM 1101 C C . ASP A 1 136 ? -15.984 5.875 -14.344 1 64.19 136 ASP A C 1
ATOM 1103 O O . ASP A 1 136 ? -15.93 5.18 -13.336 1 64.19 136 ASP A O 1
ATOM 1107 N N . MET A 1 137 ? -15.203 5.531 -15.281 1 72.19 137 MET A N 1
ATOM 1108 C CA . MET A 1 137 ? -13.797 5.309 -14.961 1 72.19 137 MET A CA 1
ATOM 1109 C C . MET A 1 137 ? -13.422 5.984 -13.648 1 72.19 137 MET A C 1
ATOM 1111 O O . MET A 1 137 ? -12.633 5.445 -12.867 1 72.19 137 MET A O 1
ATOM 1115 N N . LYS A 1 138 ? -14.195 6.953 -13.445 1 78 138 LYS A N 1
ATOM 1116 C CA . LYS A 1 138 ? -13.922 7.715 -12.227 1 78 138 LYS A CA 1
ATOM 1117 C C . LYS A 1 138 ? -14.391 6.957 -10.992 1 78 138 LYS A C 1
ATOM 1119 O O . LYS A 1 138 ? -13.648 6.848 -10.008 1 78 138 LYS A O 1
ATOM 1124 N N . VAL A 1 139 ? -15.594 6.453 -11.062 1 80.5 139 VAL A N 1
ATOM 1125 C CA . VAL A 1 139 ? -16.156 5.73 -9.93 1 80.5 139 VAL A CA 1
ATOM 1126 C C . VAL A 1 139 ? -15.398 4.43 -9.703 1 80.5 139 VAL A C 1
ATOM 1128 O O . VAL A 1 139 ? -15.109 4.059 -8.562 1 80.5 139 VAL A O 1
ATOM 1131 N N . THR A 1 140 ? -15.094 3.803 -10.742 1 75.69 140 THR A N 1
ATOM 1132 C CA . THR A 1 140 ? -14.367 2.541 -10.656 1 75.69 140 THR A CA 1
ATOM 1133 C C . THR A 1 140 ? -13 2.746 -10.008 1 75.69 140 THR A C 1
ATOM 1135 O O . THR A 1 140 ? -12.594 1.973 -9.141 1 75.69 140 THR A O 1
ATOM 1138 N N . LYS A 1 141 ? -12.312 3.748 -10.445 1 80.81 141 LYS A N 1
ATOM 1139 C CA . LYS A 1 141 ? -11.008 4.059 -9.867 1 80.81 141 LYS A CA 1
ATOM 1140 C C . LYS A 1 141 ? -11.125 4.344 -8.375 1 80.81 141 LYS A C 1
ATOM 1142 O O . LYS A 1 141 ? -10.297 3.881 -7.586 1 80.81 141 LYS A O 1
ATOM 1147 N N . TRP A 1 142 ? -12.086 5.074 -8.062 1 87.44 142 TRP A N 1
ATOM 1148 C CA . TRP A 1 142 ? -12.305 5.414 -6.664 1 87.44 142 TRP A CA 1
ATOM 1149 C C . TRP A 1 142 ? -12.602 4.168 -5.84 1 87.44 142 TRP A C 1
ATOM 1151 O O . TRP A 1 142 ? -12.07 4 -4.742 1 87.44 142 TRP A O 1
ATOM 1161 N N . LEU A 1 143 ? -13.422 3.307 -6.375 1 80.38 143 LEU A N 1
ATOM 1162 C CA . LEU A 1 143 ? -13.789 2.082 -5.672 1 80.38 143 LEU A CA 1
ATOM 1163 C C . LEU A 1 143 ? -12.555 1.214 -5.418 1 80.38 143 LEU A C 1
ATOM 1165 O O . LEU A 1 143 ? -12.445 0.585 -4.363 1 80.38 143 LEU A O 1
ATOM 1169 N N . LEU A 1 144 ? -11.727 1.19 -6.289 1 77.5 144 LEU A N 1
ATOM 1170 C CA . LEU A 1 144 ? -10.5 0.415 -6.129 1 77.5 144 LEU A CA 1
ATOM 1171 C C . LEU A 1 144 ? -9.633 0.994 -5.016 1 77.5 144 LEU A C 1
ATOM 1173 O O . LEU A 1 144 ? -8.992 0.249 -4.27 1 77.5 144 LEU A O 1
ATOM 1177 N N . THR A 1 145 ? -9.57 2.322 -4.918 1 86.19 145 THR A N 1
ATOM 1178 C CA . THR A 1 145 ? -8.773 2.945 -3.867 1 86.19 145 THR A CA 1
ATOM 1179 C C . THR A 1 145 ? -9.336 2.605 -2.49 1 86.19 145 THR A C 1
ATOM 1181 O O . THR A 1 145 ? -8.609 2.609 -1.497 1 86.19 145 THR A O 1
ATOM 1184 N N . LEU A 1 146 ? -10.648 2.324 -2.461 1 86.25 146 LEU A N 1
ATOM 1185 C CA . LEU A 1 146 ? -11.289 2.014 -1.19 1 86.25 146 LEU A CA 1
ATOM 1186 C C . LEU A 1 146 ? -10.711 0.742 -0.582 1 86.25 146 LEU A C 1
ATOM 1188 O O . LEU A 1 146 ? -10.617 0.623 0.641 1 86.25 146 LEU A O 1
ATOM 1192 N N . HIS A 1 147 ? -10.352 -0.109 -1.446 1 77.38 147 HIS A N 1
ATOM 1193 C CA . HIS A 1 147 ? -9.734 -1.338 -0.96 1 77.38 147 HIS A CA 1
ATOM 1194 C C . HIS A 1 147 ? -8.414 -1.049 -0.258 1 77.38 147 HIS A C 1
ATOM 1196 O O . HIS A 1 147 ? -8.148 -1.578 0.825 1 77.38 147 HIS A O 1
ATOM 1202 N N . GLN A 1 148 ? -7.641 -0.28 -0.86 1 83.31 148 GLN A N 1
ATOM 1203 C CA . GLN A 1 148 ? -6.367 0.105 -0.26 1 83.31 148 GLN A CA 1
ATOM 1204 C C . GLN A 1 148 ? -6.582 0.867 1.045 1 83.31 148 GLN A C 1
ATOM 1206 O O . GLN A 1 148 ? -5.863 0.652 2.021 1 83.31 148 GLN A O 1
ATOM 1211 N N . ILE A 1 149 ? -7.512 1.767 1.051 1 90.62 149 ILE A N 1
ATOM 1212 C CA . ILE A 1 149 ? -7.84 2.525 2.252 1 90.62 149 ILE A CA 1
ATOM 1213 C C . ILE A 1 149 ? -8.242 1.569 3.373 1 90.62 149 ILE A C 1
ATOM 1215 O O . ILE A 1 149 ? -7.793 1.713 4.512 1 90.62 149 ILE A O 1
ATOM 1219 N N . GLY A 1 150 ? -9.031 0.6 3.033 1 85 150 GLY A N 1
ATOM 1220 C CA . GLY A 1 150 ? -9.469 -0.385 4.012 1 85 150 GLY A CA 1
ATOM 1221 C C . GLY A 1 150 ? -8.312 -1.115 4.676 1 85 150 GLY A C 1
ATOM 1222 O O . GLY A 1 150 ? -8.328 -1.337 5.887 1 85 150 GLY A O 1
ATOM 1223 N N . LEU A 1 151 ? -7.352 -1.448 3.914 1 78.62 151 LEU A N 1
ATOM 1224 C CA . LEU A 1 151 ? -6.176 -2.141 4.434 1 78.62 151 LEU A CA 1
ATOM 1225 C C . LEU A 1 151 ? -5.348 -1.214 5.316 1 78.62 151 LEU A C 1
ATOM 1227 O O . LEU A 1 151 ? -4.875 -1.622 6.383 1 78.62 151 LEU A O 1
ATOM 1231 N N . ASP A 1 152 ? -5.18 -0.005 4.965 1 86.06 152 ASP A N 1
ATOM 1232 C CA . ASP A 1 152 ? -4.32 0.937 5.672 1 86.06 152 ASP A CA 1
ATOM 1233 C C . ASP A 1 152 ? -4.965 1.394 6.98 1 86.06 152 ASP A C 1
ATOM 1235 O O . ASP A 1 152 ? -4.273 1.6 7.98 1 86.06 152 ASP A O 1
ATOM 1239 N N . VAL A 1 153 ? -6.254 1.568 6.914 1 91.81 153 VAL A N 1
ATOM 1240 C CA . VAL A 1 153 ? -6.941 2.049 8.109 1 91.81 153 VAL A CA 1
ATOM 1241 C C . VAL A 1 153 ? -6.816 1.018 9.227 1 91.81 153 VAL A C 1
ATOM 1243 O O . VAL A 1 153 ? -6.715 1.377 10.406 1 91.81 153 VAL A O 1
ATOM 1246 N N . LYS A 1 154 ? -6.723 -0.216 8.891 1 84.12 154 LYS A N 1
ATOM 1247 C CA . LYS A 1 154 ? -6.637 -1.298 9.867 1 84.12 154 LYS A CA 1
ATOM 1248 C C . LYS A 1 154 ? -5.25 -1.351 10.508 1 84.12 154 LYS A C 1
ATOM 1250 O O . LYS A 1 154 ? -5.074 -1.952 11.57 1 84.12 154 LYS A O 1
ATOM 1255 N N . ARG A 1 155 ? -4.402 -0.688 9.93 1 85.31 155 ARG A N 1
ATOM 1256 C CA . ARG A 1 155 ? -3.045 -0.791 10.461 1 85.31 155 ARG A CA 1
ATOM 1257 C C . ARG A 1 155 ? -2.523 0.573 10.898 1 85.31 155 ARG A C 1
ATOM 1259 O O . ARG A 1 155 ? -1.378 0.693 11.336 1 85.31 155 ARG A O 1
ATOM 1266 N N . THR A 1 156 ? -3.234 1.591 10.797 1 92.31 156 THR A N 1
ATOM 1267 C CA . THR A 1 156 ? -2.809 2.939 11.156 1 92.31 156 THR A CA 1
ATOM 1268 C C . THR A 1 156 ? -3.021 3.191 12.648 1 92.31 156 THR A C 1
ATOM 1270 O O . THR A 1 156 ? -4.152 3.16 13.133 1 92.31 156 THR A O 1
ATOM 1273 N N . ASP A 1 157 ? -1.972 3.475 13.367 1 93.75 157 ASP A N 1
ATOM 1274 C CA . ASP A 1 157 ? -1.964 3.875 14.766 1 93.75 157 ASP A CA 1
ATOM 1275 C C . ASP A 1 157 ? -2.736 2.877 15.625 1 93.75 157 ASP A C 1
ATOM 1277 O O . ASP A 1 157 ? -3.48 3.271 16.531 1 93.75 157 ASP A O 1
ATOM 1281 N N . ARG A 1 158 ? -2.553 1.646 15.297 1 89.38 158 ARG A N 1
ATOM 1282 C CA . ARG A 1 158 ? -3.275 0.602 16.016 1 89.38 158 ARG A CA 1
ATOM 1283 C C . ARG A 1 158 ? -2.729 0.429 17.422 1 89.38 158 ARG A C 1
ATOM 1285 O O . ARG A 1 158 ? -3.367 -0.2 18.266 1 89.38 158 ARG A O 1
ATOM 1292 N N . ASN A 1 159 ? -1.665 0.991 17.703 1 91.44 159 ASN A N 1
ATOM 1293 C CA . ASN A 1 159 ? -1.103 0.97 19.047 1 91.44 159 ASN A CA 1
ATOM 1294 C C . ASN A 1 159 ? -1.842 1.928 19.984 1 91.44 159 ASN A C 1
ATOM 1296 O O . ASN A 1 159 ? -1.674 1.868 21.203 1 91.44 159 ASN A O 1
ATOM 1300 N N . LEU A 1 160 ? -2.732 2.768 19.469 1 94.31 160 LEU A N 1
ATOM 1301 C CA . LEU A 1 160 ? -3.453 3.746 20.266 1 94.31 160 LEU A CA 1
ATOM 1302 C C . LEU A 1 160 ? -4.801 3.191 20.719 1 94.31 160 LEU A C 1
ATOM 1304 O O . LEU A 1 160 ? -5.516 2.568 19.938 1 94.31 160 LEU A O 1
ATOM 1308 N N . VAL A 1 161 ? -5.184 3.447 21.906 1 94.81 161 VAL A N 1
ATOM 1309 C CA . VAL A 1 161 ? -6.445 3.002 22.5 1 94.81 161 VAL A CA 1
ATOM 1310 C C . VAL A 1 161 ? -7.617 3.611 21.734 1 94.81 161 VAL A C 1
ATOM 1312 O O . VAL A 1 161 ? -8.656 2.975 21.562 1 94.81 161 VAL A O 1
ATOM 1315 N N . PHE A 1 162 ? -7.441 4.773 21.25 1 95.44 162 PHE A N 1
ATOM 1316 C CA . PHE A 1 162 ? -8.445 5.52 20.5 1 95.44 162 PHE A CA 1
ATOM 1317 C C . PHE A 1 162 ? -9.07 4.648 19.422 1 95.44 162 PHE A C 1
ATOM 1319 O O . PHE A 1 162 ? -10.289 4.66 19.234 1 95.44 162 PHE A O 1
ATOM 1326 N N . TYR A 1 163 ? -8.336 3.83 18.75 1 95 163 TYR A N 1
ATOM 1327 C CA . TYR A 1 163 ? -8.797 3.086 17.578 1 95 163 TYR A CA 1
ATOM 1328 C C . TYR A 1 163 ? -9.281 1.698 17.984 1 95 163 TYR A C 1
ATOM 1330 O O . TYR A 1 163 ? -9.578 0.869 17.109 1 95 163 TYR A O 1
ATOM 1338 N N . GLU A 1 164 ? -9.312 1.442 19.203 1 93.06 164 GLU A N 1
ATOM 1339 C CA . GLU A 1 164 ? -10.023 0.255 19.656 1 93.06 164 GLU A CA 1
ATOM 1340 C C . GLU A 1 164 ? -11.523 0.37 19.375 1 93.06 164 GLU A C 1
ATOM 1342 O O . GLU A 1 164 ? -12.211 -0.642 19.219 1 93.06 164 GLU A O 1
ATOM 1347 N N . LYS A 1 165 ? -11.906 1.599 19.406 1 93.25 165 LYS A N 1
ATOM 1348 C CA . LYS A 1 165 ? -13.297 1.847 19.062 1 93.25 165 LYS A CA 1
ATOM 1349 C C . LYS A 1 165 ? -13.5 1.814 17.547 1 93.25 165 LYS A C 1
ATOM 1351 O O . LYS A 1 165 ? -12.914 2.621 16.828 1 93.25 165 LYS A O 1
ATOM 1356 N N . GLN A 1 166 ? -14.328 1.019 17.094 1 89.19 166 GLN A N 1
ATOM 1357 C CA . GLN A 1 166 ? -14.57 0.827 15.664 1 89.19 166 GLN A CA 1
ATOM 1358 C C . GLN A 1 166 ? -15.102 2.104 15.016 1 89.19 166 GLN A C 1
ATOM 1360 O O . GLN A 1 166 ? -14.82 2.379 13.852 1 89.19 166 GLN A O 1
ATOM 1365 N N . GLU A 1 167 ? -15.859 2.828 15.75 1 92.69 167 GLU A N 1
ATOM 1366 C CA . GLU A 1 167 ? -16.406 4.082 15.242 1 92.69 167 GLU A CA 1
ATOM 1367 C C . GLU A 1 167 ? -15.289 5.023 14.781 1 92.69 167 GLU A C 1
ATOM 1369 O O . GLU A 1 167 ? -15.453 5.75 13.797 1 92.69 167 GLU A O 1
ATOM 1374 N N . ASN A 1 168 ? -14.195 5.012 15.539 1 95.56 168 ASN A N 1
ATOM 1375 C CA . ASN A 1 168 ? -13.07 5.879 15.195 1 95.56 168 ASN A CA 1
ATOM 1376 C C . ASN A 1 168 ? -12.344 5.383 13.953 1 95.56 168 ASN A C 1
ATOM 1378 O O . ASN A 1 168 ? -11.859 6.184 13.148 1 95.56 168 ASN A O 1
ATOM 1382 N N . VAL A 1 169 ? -12.281 4.098 13.797 1 94.12 169 VAL A N 1
ATOM 1383 C CA . VAL A 1 169 ? -11.711 3.508 12.594 1 94.12 169 VAL A CA 1
ATOM 1384 C C . VAL A 1 169 ? -12.562 3.877 11.383 1 94.12 169 VAL A C 1
ATOM 1386 O O . VAL A 1 169 ? -12.039 4.246 10.328 1 94.12 169 VAL A O 1
ATOM 1389 N N . SER A 1 170 ? -13.852 3.836 11.555 1 92.38 170 SER A N 1
ATOM 1390 C CA . SER A 1 170 ? -14.797 4.18 10.492 1 92.38 170 SER A CA 1
ATOM 1391 C C . SER A 1 170 ? -14.664 5.645 10.094 1 92.38 170 SER A C 1
ATOM 1393 O O . SER A 1 170 ? -14.773 5.984 8.914 1 92.38 170 SER A O 1
ATOM 1395 N N . LYS A 1 171 ? -14.469 6.457 11.07 1 96.31 171 LYS A N 1
ATOM 1396 C CA . LYS A 1 171 ? -14.281 7.879 10.797 1 96.31 171 LYS A CA 1
ATOM 1397 C C . LYS A 1 171 ? -13.062 8.109 9.914 1 96.31 171 LYS A C 1
ATOM 1399 O O . LYS A 1 171 ? -13.102 8.906 8.977 1 96.31 171 LYS A O 1
ATOM 1404 N N . LEU A 1 172 ? -11.984 7.43 10.305 1 97.5 172 LEU A N 1
ATOM 1405 C CA . LEU A 1 172 ? -10.766 7.523 9.508 1 97.5 172 LEU A CA 1
ATOM 1406 C C . LEU A 1 172 ? -11.008 7.062 8.078 1 97.5 172 LEU A C 1
ATOM 1408 O O . LEU A 1 172 ? -10.602 7.73 7.125 1 97.5 172 LEU A O 1
ATOM 1412 N N . TRP A 1 173 ? -11.68 6.008 7.918 1 94.81 173 TRP A N 1
ATOM 1413 C CA . TRP A 1 173 ? -12.023 5.469 6.609 1 94.81 173 TRP A CA 1
ATOM 1414 C C . TRP A 1 173 ? -12.875 6.453 5.816 1 94.81 173 TRP A C 1
ATOM 1416 O O . TRP A 1 173 ? -12.625 6.699 4.637 1 94.81 173 TRP A O 1
ATOM 1426 N N . ASP A 1 174 ? -13.867 7.004 6.441 1 96 174 ASP A N 1
ATOM 1427 C CA . ASP A 1 174 ? -14.797 7.91 5.781 1 96 174 ASP A CA 1
ATOM 1428 C C . ASP A 1 174 ? -14.086 9.156 5.262 1 96 174 ASP A C 1
ATOM 1430 O O . ASP A 1 174 ? -14.289 9.562 4.113 1 96 174 ASP A O 1
ATOM 1434 N N . VAL A 1 175 ? -13.281 9.688 6.086 1 98.19 175 VAL A N 1
ATOM 1435 C CA . VAL A 1 175 ? -12.594 10.922 5.719 1 98.19 175 VAL A CA 1
ATOM 1436 C C . VAL A 1 175 ? -11.656 10.656 4.543 1 98.19 175 VAL A C 1
ATOM 1438 O O . VAL A 1 175 ? -11.617 11.43 3.584 1 98.19 175 VAL A O 1
ATOM 1441 N N . LEU A 1 176 ? -10.953 9.555 4.613 1 97.81 176 LEU A N 1
ATOM 1442 C CA . LEU A 1 176 ? -10.039 9.203 3.535 1 97.81 176 LEU A CA 1
ATOM 1443 C C . LEU A 1 176 ? -10.797 8.906 2.246 1 97.81 176 LEU A C 1
ATOM 1445 O O . LEU A 1 176 ? -10.367 9.312 1.162 1 97.81 176 LEU A O 1
ATOM 1449 N N . SER A 1 177 ? -11.906 8.266 2.348 1 95.88 177 SER A N 1
ATOM 1450 C CA . SER A 1 177 ? -12.719 7.922 1.186 1 95.88 177 SER A CA 1
ATOM 1451 C C . SER A 1 177 ? -13.273 9.172 0.507 1 95.88 177 SER A C 1
ATOM 1453 O O . SER A 1 177 ? -13.242 9.281 -0.721 1 95.88 177 SER A O 1
ATOM 1455 N N . VAL A 1 178 ? -13.766 10.047 1.299 1 97.38 178 VAL A N 1
ATOM 1456 C CA . VAL A 1 178 ? -14.336 11.281 0.764 1 97.38 178 VAL A CA 1
ATOM 1457 C C . VAL A 1 178 ? -13.234 12.117 0.113 1 97.38 178 VAL A C 1
ATOM 1459 O O . VAL A 1 178 ? -13.422 12.664 -0.973 1 97.38 178 VAL A O 1
ATOM 1462 N N . TYR A 1 179 ? -12.117 12.203 0.751 1 97.81 179 TYR A N 1
ATOM 1463 C CA . TYR A 1 179 ? -11.016 12.953 0.156 1 97.81 179 TYR A CA 1
ATOM 1464 C C . TYR A 1 179 ? -10.625 12.367 -1.197 1 97.81 179 TYR A C 1
ATOM 1466 O O . TYR A 1 179 ? -10.422 13.109 -2.162 1 97.81 179 TYR A O 1
ATOM 1474 N N . ALA A 1 180 ? -10.484 11.039 -1.224 1 95.5 180 ALA A N 1
ATOM 1475 C CA . ALA A 1 180 ? -10.102 10.367 -2.461 1 95.5 180 ALA A CA 1
ATOM 1476 C C . ALA A 1 180 ? -11.094 10.664 -3.58 1 95.5 180 ALA A C 1
ATOM 1478 O O . ALA A 1 180 ? -10.719 10.719 -4.754 1 95.5 180 ALA A O 1
ATOM 1479 N N . TRP A 1 181 ? -12.305 10.906 -3.207 1 94 181 TRP A N 1
ATOM 1480 C CA . TRP A 1 181 ? -13.367 11.188 -4.172 1 94 181 TRP A CA 1
ATOM 1481 C C . TRP A 1 181 ? -13.266 12.617 -4.684 1 94 181 TRP A C 1
ATOM 1483 O O . TRP A 1 181 ? -13.453 12.875 -5.875 1 94 181 TRP A O 1
ATOM 1493 N N . ILE A 1 182 ? -12.945 13.523 -3.865 1 94 182 ILE A N 1
ATOM 1494 C CA . ILE A 1 182 ? -13.008 14.93 -4.266 1 94 182 ILE A CA 1
ATOM 1495 C C . ILE A 1 182 ? -11.711 15.32 -4.965 1 94 182 ILE A C 1
ATOM 1497 O O . ILE A 1 182 ? -11.695 16.25 -5.777 1 94 182 ILE A O 1
ATOM 1501 N N . ASP A 1 183 ? -10.625 14.695 -4.645 1 92.62 183 ASP A N 1
ATOM 1502 C CA . ASP A 1 183 ? -9.352 14.938 -5.316 1 92.62 183 ASP A CA 1
ATOM 1503 C C . ASP A 1 183 ? -8.891 13.695 -6.078 1 92.62 183 ASP A C 1
ATOM 1505 O O . ASP A 1 183 ? -7.906 13.055 -5.691 1 92.62 183 ASP A O 1
ATOM 1509 N N . MET A 1 184 ? -9.359 13.5 -7.184 1 86.31 184 MET A N 1
ATOM 1510 C CA . MET A 1 184 ? -9.148 12.273 -7.953 1 86.31 184 MET A CA 1
ATOM 1511 C C . MET A 1 184 ? -7.758 12.266 -8.578 1 86.31 184 MET A C 1
ATOM 1513 O O . MET A 1 184 ? -7.246 11.203 -8.945 1 86.31 184 MET A O 1
ATOM 1517 N N . ASP A 1 185 ? -7.227 13.477 -8.672 1 84 185 ASP A N 1
ATOM 1518 C CA . ASP A 1 185 ? -5.875 13.555 -9.211 1 84 185 ASP A CA 1
ATOM 1519 C C . ASP A 1 185 ? -4.883 12.828 -8.305 1 84 185 ASP A C 1
ATOM 1521 O O . ASP A 1 185 ? -3.928 12.211 -8.781 1 84 185 ASP A O 1
ATOM 1525 N N . VAL A 1 186 ? -5.152 12.961 -7.074 1 87.88 186 VAL A N 1
ATOM 1526 C CA . VAL A 1 186 ? -4.285 12.305 -6.102 1 87.88 186 VAL A CA 1
ATOM 1527 C C . VAL A 1 186 ? -4.891 10.961 -5.699 1 87.88 186 VAL A C 1
ATOM 1529 O O . VAL A 1 186 ? -4.176 9.961 -5.598 1 87.88 186 VAL A O 1
ATOM 1532 N N . GLY A 1 187 ? -6.258 11.055 -5.57 1 90.94 187 GLY A N 1
ATOM 1533 C CA . GLY A 1 187 ? -6.906 9.852 -5.07 1 90.94 187 GLY A CA 1
ATOM 1534 C C . GLY A 1 187 ? -6.441 9.461 -3.682 1 90.94 187 GLY A C 1
ATOM 1535 O O . GLY A 1 187 ? -6.574 10.234 -2.734 1 90.94 187 GLY A O 1
ATOM 1536 N N . TYR A 1 188 ? -5.852 8.195 -3.592 1 91.56 188 TYR A N 1
ATOM 1537 C CA . TYR A 1 188 ? -5.305 7.727 -2.322 1 91.56 188 TYR A CA 1
ATOM 1538 C C . TYR A 1 188 ? -3.936 7.09 -2.521 1 91.56 188 TYR A C 1
ATOM 1540 O O . TYR A 1 188 ? -3.715 6.371 -3.5 1 91.56 188 TYR A O 1
ATOM 1548 N N . CYS A 1 189 ? -3.104 7.449 -1.68 1 86.62 189 CYS A N 1
ATOM 1549 C CA . CYS A 1 189 ? -1.768 6.863 -1.654 1 86.62 189 CYS A CA 1
ATOM 1550 C C . CYS A 1 189 ? -1.365 6.484 -0.234 1 86.62 189 CYS A C 1
ATOM 1552 O O . CYS A 1 189 ? -1.8 7.117 0.729 1 86.62 189 CYS A O 1
ATOM 1554 N N . GLN A 1 190 ? -0.527 5.492 -0.273 1 83.19 190 GLN A N 1
ATOM 1555 C CA . GLN A 1 190 ? -0.013 5.074 1.027 1 83.19 190 GLN A CA 1
ATOM 1556 C C . GLN A 1 190 ? 0.681 6.234 1.74 1 83.19 190 GLN A C 1
ATOM 1558 O O . GLN A 1 190 ? 1.418 7 1.117 1 83.19 190 GLN A O 1
ATOM 1563 N N . GLY A 1 191 ? 0.436 6.336 3.008 1 89.5 191 GLY A N 1
ATOM 1564 C CA . GLY A 1 191 ? 0.971 7.434 3.801 1 89.5 191 GLY A CA 1
ATOM 1565 C C . GLY A 1 191 ? -0.079 8.461 4.184 1 89.5 191 GLY A C 1
ATOM 1566 O O . GLY A 1 191 ? 0.061 9.148 5.199 1 89.5 191 GLY A O 1
ATOM 1567 N N . MET A 1 192 ? -1.116 8.531 3.387 1 94.94 192 MET A N 1
ATOM 1568 C CA . MET A 1 192 ? -2.156 9.523 3.645 1 94.94 192 MET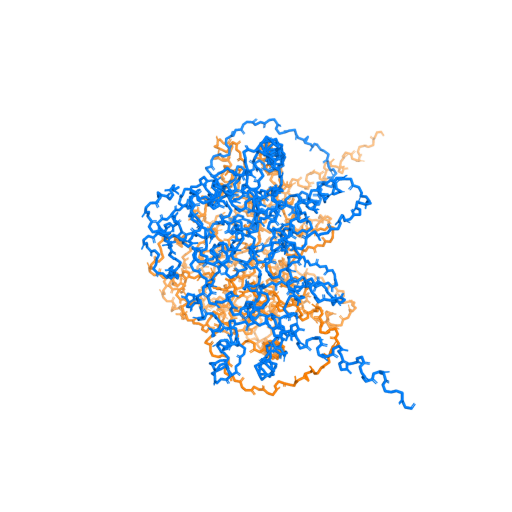 A CA 1
ATOM 1569 C C . MET A 1 192 ? -2.908 9.203 4.934 1 94.94 192 MET A C 1
ATOM 1571 O O . MET A 1 192 ? -3.371 10.102 5.629 1 94.94 192 MET A O 1
ATOM 1575 N N . SER A 1 193 ? -3.033 7.895 5.277 1 95.94 193 SER A N 1
ATOM 1576 C CA . SER A 1 193 ? -3.701 7.523 6.52 1 95.94 193 SER A CA 1
ATOM 1577 C C . SER A 1 193 ? -2.928 8.023 7.734 1 95.94 193 SER A C 1
ATOM 1579 O O . SER A 1 193 ? -3.525 8.445 8.727 1 95.94 193 SER A O 1
ATOM 1581 N N . ASP A 1 194 ? -1.597 8.086 7.613 1 95.75 194 ASP A N 1
ATOM 1582 C CA . ASP A 1 194 ? -0.755 8.602 8.688 1 95.75 194 ASP A CA 1
ATOM 1583 C C . ASP A 1 194 ? -0.975 10.102 8.883 1 95.75 194 ASP A C 1
ATOM 1585 O O . ASP A 1 194 ? -0.899 10.609 10 1 95.75 194 ASP A O 1
ATOM 1589 N N . LEU A 1 195 ? -1.18 10.742 7.805 1 97.75 195 LEU A N 1
ATOM 1590 C CA . LEU A 1 195 ? -1.408 12.18 7.852 1 97.75 195 LEU A CA 1
ATOM 1591 C C . LEU A 1 195 ? -2.811 12.492 8.367 1 97.75 195 LEU A C 1
ATOM 1593 O O . LEU A 1 195 ? -3.02 13.508 9.039 1 97.75 195 LEU A O 1
ATOM 1597 N N . CYS A 1 196 ? -3.713 11.633 8.086 1 98.5 196 CYS A N 1
ATOM 1598 C CA . CYS A 1 196 ? -5.121 11.867 8.391 1 98.5 196 CYS A CA 1
ATOM 1599 C C . CYS A 1 196 ? -5.43 11.492 9.836 1 98.5 196 CYS A C 1
ATOM 1601 O O . CYS A 1 196 ? -6.254 12.141 10.484 1 98.5 196 CYS A O 1
ATOM 1603 N N . SER A 1 197 ? -4.848 10.516 10.391 1 98.31 197 SER A N 1
ATOM 1604 C CA . SER A 1 197 ? -5.164 9.945 11.703 1 98.31 197 SER A CA 1
ATOM 1605 C C . SER A 1 197 ? -5.09 11 12.797 1 98.31 197 SER A C 1
ATOM 1607 O O . SER A 1 197 ? -6.012 11.125 13.609 1 98.31 197 SER A O 1
ATOM 1609 N N . PRO A 1 198 ? -4.082 11.812 12.805 1 98.12 198 PRO A N 1
ATOM 1610 C CA . PRO A 1 198 ? -4.035 12.859 13.836 1 98.12 198 PRO A CA 1
ATOM 1611 C C . PRO A 1 198 ? -5.215 13.82 13.758 1 98.12 198 PRO A C 1
ATOM 1613 O O . PRO A 1 198 ? -5.715 14.281 14.789 1 98.12 198 PRO A O 1
ATOM 1616 N N . MET A 1 199 ? -5.68 14.094 12.57 1 98.44 199 MET A N 1
ATOM 1617 C CA . MET A 1 199 ? -6.836 14.977 12.422 1 98.44 199 MET A CA 1
ATOM 1618 C C . MET A 1 199 ? -8.078 14.359 13.07 1 98.44 199 MET A C 1
ATOM 1620 O O . MET A 1 199 ? -8.828 15.047 13.758 1 98.44 199 MET A O 1
ATOM 1624 N N . ILE A 1 200 ? -8.211 13.086 12.867 1 97.88 200 ILE A N 1
ATOM 1625 C CA . ILE A 1 200 ? -9.359 12.344 13.375 1 97.88 200 ILE A CA 1
ATOM 1626 C C . ILE A 1 200 ? -9.305 12.297 14.906 1 97.88 200 ILE A C 1
ATOM 1628 O O . ILE A 1 200 ? -10.336 12.406 15.57 1 97.88 200 ILE A O 1
ATOM 1632 N N . ILE A 1 201 ? -8.164 12.172 15.43 1 97.25 201 ILE A N 1
ATOM 1633 C CA . ILE A 1 201 ? -7.98 12 16.875 1 97.25 201 ILE A CA 1
ATOM 1634 C C . ILE A 1 201 ? -8.164 13.336 17.578 1 97.25 201 ILE A C 1
ATOM 1636 O O . ILE A 1 201 ? -8.789 13.406 18.641 1 97.25 201 ILE A O 1
ATOM 1640 N N . VAL A 1 202 ? -7.691 14.391 17 1 97.31 202 VAL A N 1
ATOM 1641 C CA . VAL A 1 202 ? -7.625 15.688 17.656 1 97.31 202 VAL A CA 1
ATOM 1642 C C . VAL A 1 202 ? -8.953 16.422 17.5 1 97.31 202 VAL A C 1
ATOM 1644 O O . VAL A 1 202 ? -9.414 17.109 18.422 1 97.31 202 VAL A O 1
ATOM 1647 N N . LEU A 1 203 ? -9.562 16.297 16.312 1 97.62 203 LEU A N 1
ATOM 1648 C CA . LEU A 1 203 ? -10.812 16.984 16.047 1 97.62 203 LEU A CA 1
ATOM 1649 C C . LEU A 1 203 ? -12.008 16.062 16.234 1 97.62 203 LEU A C 1
ATOM 1651 O O . LEU A 1 203 ? -12.156 15.07 15.508 1 97.62 203 LEU A O 1
ATOM 1655 N N . GLU A 1 204 ? -12.844 16.406 17.016 1 94.12 204 GLU A N 1
ATOM 1656 C CA . GLU A 1 204 ? -13.953 15.547 17.391 1 94.12 204 GLU A CA 1
ATOM 1657 C C . GLU A 1 204 ? -14.961 15.406 16.266 1 94.12 204 GLU A C 1
ATOM 1659 O O . GLU A 1 204 ? -15.422 14.305 15.961 1 94.12 204 GLU A O 1
ATOM 1664 N N . HIS A 1 205 ? -15.305 16.5 15.719 1 97.19 205 HIS A N 1
ATOM 1665 C CA . HIS A 1 205 ? -16.281 16.438 14.648 1 97.19 205 HIS A CA 1
ATOM 1666 C C . HIS A 1 205 ? -15.641 15.977 13.344 1 97.19 205 HIS A C 1
ATOM 1668 O O . HIS A 1 205 ? -14.672 16.578 12.867 1 97.19 205 HIS A O 1
ATOM 1674 N N . GLU A 1 206 ? -16.172 14.969 12.719 1 98.06 206 GLU A N 1
ATOM 1675 C CA . GLU A 1 206 ? -15.625 14.328 11.539 1 98.06 206 GLU A CA 1
ATOM 1676 C C . GLU A 1 206 ? -15.414 15.328 10.406 1 98.06 206 GLU A C 1
ATOM 1678 O O . GLU A 1 206 ? -14.375 15.328 9.75 1 98.06 206 GLU A O 1
ATOM 1683 N N . ALA A 1 207 ? -16.391 16.219 10.195 1 98.56 207 ALA A N 1
ATOM 1684 C CA . ALA A 1 207 ? -16.312 17.203 9.117 1 98.56 207 ALA A CA 1
ATOM 1685 C C . ALA A 1 207 ? -15.156 18.172 9.352 1 98.56 207 ALA A C 1
ATOM 1687 O O . ALA A 1 207 ? -14.469 18.562 8.398 1 98.56 207 ALA A O 1
ATOM 1688 N N . ASP A 1 208 ? -15.023 18.609 10.578 1 98.56 208 ASP A N 1
ATOM 1689 C CA . ASP A 1 208 ? -13.93 19.516 10.906 1 98.56 208 ASP A CA 1
ATOM 1690 C C . ASP A 1 208 ? -12.578 18.828 10.688 1 98.56 208 ASP A C 1
ATOM 1692 O O . ASP A 1 208 ? -11.633 19.453 10.203 1 98.56 208 ASP A O 1
ATOM 1696 N N . ALA A 1 209 ? -12.508 17.547 11.047 1 98.62 209 ALA A N 1
ATOM 1697 C CA . ALA A 1 209 ? -11.305 16.75 10.805 1 98.62 209 ALA A CA 1
ATOM 1698 C C . ALA A 1 209 ? -11.008 16.656 9.312 1 98.62 209 ALA A C 1
ATOM 1700 O O . ALA A 1 209 ? -9.852 16.781 8.891 1 98.62 209 ALA A O 1
ATOM 1701 N N . PHE A 1 210 ? -12.062 16.5 8.539 1 98.62 210 PHE A N 1
ATOM 1702 C CA . PHE A 1 210 ? -11.906 16.406 7.09 1 98.62 210 PHE A CA 1
ATOM 1703 C C . PHE A 1 210 ? -11.289 17.688 6.539 1 98.62 210 PHE A C 1
ATOM 1705 O O . PHE A 1 210 ? -10.367 17.641 5.727 1 98.62 210 PHE A O 1
ATOM 1712 N N . TRP A 1 211 ? -11.766 18.75 6.922 1 98.12 211 TRP A N 1
ATOM 1713 C CA . TRP A 1 211 ? -11.32 20.016 6.332 1 98.12 211 TRP A CA 1
ATOM 1714 C C . TRP A 1 211 ? -9.891 20.328 6.746 1 98.12 211 TRP A C 1
ATOM 1716 O O . TRP A 1 211 ? -9.117 20.891 5.965 1 98.12 211 TRP A O 1
ATOM 1726 N N . CYS A 1 212 ? -9.539 20.031 7.977 1 98.38 212 CYS A N 1
ATOM 1727 C CA . CYS A 1 212 ? -8.141 20.172 8.375 1 98.38 212 CYS A CA 1
ATOM 1728 C C . CYS A 1 212 ? -7.242 19.266 7.555 1 98.38 212 CYS A C 1
ATOM 1730 O O . CYS A 1 212 ? -6.164 19.656 7.121 1 98.38 212 CYS A O 1
ATOM 1732 N N . PHE A 1 213 ? -7.719 18.047 7.332 1 98.44 213 PHE A N 1
ATOM 1733 C CA . PHE A 1 213 ? -6.961 17.094 6.516 1 98.44 213 PHE A CA 1
ATOM 1734 C C . PHE A 1 213 ? -6.828 17.609 5.086 1 98.44 213 PHE A C 1
ATOM 1736 O O . PHE A 1 213 ? -5.75 17.547 4.492 1 98.44 213 PHE A O 1
ATOM 1743 N N . GLU A 1 214 ? -7.887 18.031 4.562 1 97.5 214 GLU A N 1
ATOM 1744 C CA . GLU A 1 214 ? -7.898 18.578 3.207 1 97.5 214 GLU A CA 1
ATOM 1745 C C . GLU A 1 214 ? -6.91 19.734 3.066 1 97.5 214 GLU A C 1
ATOM 1747 O O . GLU A 1 214 ? -6.18 19.812 2.076 1 97.5 214 GLU A O 1
ATOM 1752 N N . ARG A 1 215 ? -6.871 20.625 4.02 1 96.69 215 ARG A N 1
ATOM 1753 C CA . ARG A 1 215 ? -5.945 21.75 3.977 1 96.69 215 ARG A CA 1
ATOM 1754 C C . ARG A 1 215 ? -4.5 21.281 4.102 1 96.69 215 ARG A C 1
ATOM 1756 O O . ARG A 1 215 ? -3.604 21.828 3.463 1 96.69 215 ARG A O 1
ATOM 1763 N N . LEU A 1 216 ? -4.316 20.312 5 1 97.25 216 LEU A N 1
ATOM 1764 C CA . LEU A 1 216 ? -2.984 19.734 5.094 1 97.25 216 LEU A CA 1
ATOM 1765 C C . LEU A 1 216 ? -2.559 19.141 3.754 1 97.25 216 LEU A C 1
ATOM 1767 O O . LEU A 1 216 ? -1.42 19.328 3.318 1 97.25 216 LEU A O 1
ATOM 1771 N N . MET A 1 217 ? -3.459 18.453 3.096 1 96.06 217 MET A N 1
ATOM 1772 C CA . MET A 1 217 ? -3.166 17.812 1.816 1 96.06 217 MET A CA 1
ATOM 1773 C C . MET A 1 217 ? -2.906 18.859 0.735 1 96.06 217 MET A C 1
ATOM 1775 O O . MET A 1 217 ? -2.115 18.625 -0.182 1 96.06 217 MET A O 1
ATOM 1779 N N . ARG A 1 218 ? -3.475 19.969 0.864 1 93 218 ARG A N 1
ATOM 1780 C CA . ARG A 1 218 ? -3.188 21.016 -0.107 1 93 218 ARG A CA 1
ATOM 1781 C C . ARG A 1 218 ? -1.711 21.391 -0.078 1 93 218 ARG A C 1
ATOM 1783 O O . ARG A 1 218 ? -1.134 21.734 -1.111 1 93 218 ARG A O 1
ATOM 1790 N N . ARG A 1 219 ? -1.178 21.312 1.065 1 91.19 219 ARG A N 1
ATOM 1791 C CA . ARG A 1 219 ? 0.235 21.641 1.235 1 91.19 219 ARG A CA 1
ATOM 1792 C C . ARG A 1 219 ? 1.121 20.5 0.74 1 91.19 219 ARG A C 1
ATOM 1794 O O . ARG A 1 219 ? 2.232 20.734 0.26 1 91.19 219 ARG A O 1
ATOM 1801 N N . LEU A 1 220 ? 0.551 19.297 0.809 1 93.62 220 LEU A N 1
ATOM 1802 C CA . LEU A 1 220 ? 1.42 18.141 0.627 1 93.62 220 LEU A CA 1
ATOM 1803 C C . LEU A 1 220 ? 1.081 17.406 -0.665 1 93.62 220 LEU A C 1
ATOM 1805 O O . LEU A 1 220 ? 1.829 16.531 -1.098 1 93.62 220 LEU A O 1
ATOM 1809 N N . ARG A 1 221 ? -0.039 17.688 -1.332 1 87.44 221 ARG A N 1
ATOM 1810 C CA . ARG A 1 221 ? -0.557 16.875 -2.422 1 87.44 221 ARG A CA 1
ATOM 1811 C C . ARG A 1 221 ? 0.465 16.75 -3.547 1 87.44 221 ARG A C 1
ATOM 1813 O O . ARG A 1 221 ? 0.505 15.727 -4.246 1 87.44 221 ARG A O 1
ATOM 1820 N N . GLY A 1 222 ? 1.319 17.828 -3.664 1 87.44 222 GLY A N 1
ATOM 1821 C CA . GLY A 1 222 ? 2.357 17.75 -4.68 1 87.44 222 GLY A CA 1
ATOM 1822 C C . GLY A 1 222 ? 3.275 16.562 -4.504 1 87.44 222 GLY A C 1
ATOM 1823 O O . GLY A 1 222 ? 3.801 16.031 -5.48 1 87.44 222 GLY A O 1
ATOM 1824 N N . ASN A 1 223 ? 3.479 16.125 -3.324 1 88.06 223 ASN A N 1
ATOM 1825 C CA . ASN A 1 223 ? 4.336 14.984 -3.029 1 88.06 223 ASN A CA 1
ATOM 1826 C C . ASN A 1 223 ? 3.715 13.68 -3.518 1 88.06 223 ASN A C 1
ATOM 1828 O O . ASN A 1 223 ? 4.43 12.711 -3.787 1 88.06 223 ASN A O 1
ATOM 1832 N N . PHE A 1 224 ? 2.414 13.641 -3.662 1 87.06 224 PHE A N 1
ATOM 1833 C CA . PHE A 1 224 ? 1.694 12.406 -3.967 1 87.06 224 PHE A CA 1
ATOM 1834 C C . PHE A 1 224 ? 1.303 12.359 -5.438 1 87.06 224 PHE A C 1
ATOM 1836 O O . PHE A 1 224 ? 0.717 11.375 -5.898 1 87.06 224 PHE A O 1
ATOM 1843 N N . ARG A 1 225 ? 1.639 13.398 -6.102 1 83.06 225 ARG A N 1
ATOM 1844 C CA . ARG A 1 225 ? 1.257 13.461 -7.512 1 83.06 225 ARG A CA 1
ATOM 1845 C C . ARG A 1 225 ? 2.309 12.797 -8.391 1 83.06 225 ARG A C 1
ATOM 1847 O O . ARG A 1 225 ? 3.508 12.914 -8.133 1 83.06 225 ARG A O 1
ATOM 1854 N N . CYS A 1 226 ? 1.818 12.023 -9.352 1 73.62 226 CYS A N 1
ATOM 1855 C CA . CYS A 1 226 ? 2.664 11.414 -10.367 1 73.62 226 CYS A CA 1
ATOM 1856 C C . CYS A 1 226 ? 2.182 11.781 -11.766 1 73.62 226 CYS A C 1
ATOM 1858 O O . CYS A 1 226 ? 1.02 11.555 -12.109 1 73.62 226 CYS A O 1
ATOM 1860 N N . THR A 1 227 ? 2.93 12.445 -12.438 1 70.69 227 THR A N 1
ATOM 1861 C CA . THR A 1 227 ? 2.635 12.766 -13.836 1 70.69 227 THR A CA 1
ATOM 1862 C C . THR A 1 227 ? 3.566 12 -14.773 1 70.69 227 THR A C 1
ATOM 1864 O O . THR A 1 227 ? 4.438 11.25 -14.32 1 70.69 227 THR A O 1
ATOM 1867 N N . GLU A 1 228 ? 3.26 12.086 -15.992 1 64.94 228 GLU A N 1
ATOM 1868 C CA . GLU A 1 228 ? 4.086 11.422 -17 1 64.94 228 GLU A CA 1
ATOM 1869 C C . GLU A 1 228 ? 5.531 11.914 -16.938 1 64.94 228 GLU A C 1
ATOM 1871 O O . GLU A 1 228 ? 6.457 11.18 -17.281 1 64.94 228 GLU A O 1
ATOM 1876 N N . THR A 1 229 ? 5.633 13.094 -16.406 1 65.19 229 THR A N 1
ATOM 1877 C CA . THR A 1 229 ? 6.961 13.688 -16.531 1 65.19 229 THR A CA 1
ATOM 1878 C C . THR A 1 229 ? 7.582 13.906 -15.148 1 65.19 229 THR A C 1
ATOM 1880 O O . THR A 1 229 ? 8.758 14.258 -15.047 1 65.19 229 THR A O 1
ATOM 1883 N N . SER A 1 230 ? 6.727 13.719 -14.156 1 71.75 230 SER A N 1
ATOM 1884 C CA . SER A 1 230 ? 7.309 14.07 -12.867 1 71.75 230 SER A CA 1
ATOM 1885 C C . SER A 1 230 ? 6.652 13.281 -11.734 1 71.75 230 SER A C 1
ATOM 1887 O O . SER A 1 230 ? 5.48 12.906 -11.828 1 71.75 230 SER A O 1
ATOM 1889 N N . ILE A 1 231 ? 7.566 13.062 -10.773 1 77.12 231 ILE A N 1
ATOM 1890 C CA . ILE A 1 231 ? 7.113 12.461 -9.523 1 77.12 231 ILE A CA 1
ATOM 1891 C C . ILE A 1 231 ? 7.367 13.43 -8.367 1 77.12 231 ILE A C 1
ATOM 1893 O O . ILE A 1 231 ? 8.508 13.812 -8.117 1 77.12 231 ILE A O 1
ATOM 1897 N N . GLY A 1 232 ? 6.375 13.828 -7.711 1 82.19 232 GLY A N 1
ATOM 1898 C CA . GLY A 1 232 ? 6.402 14.898 -6.727 1 82.19 232 GLY A CA 1
ATOM 1899 C C . GLY A 1 232 ? 7.4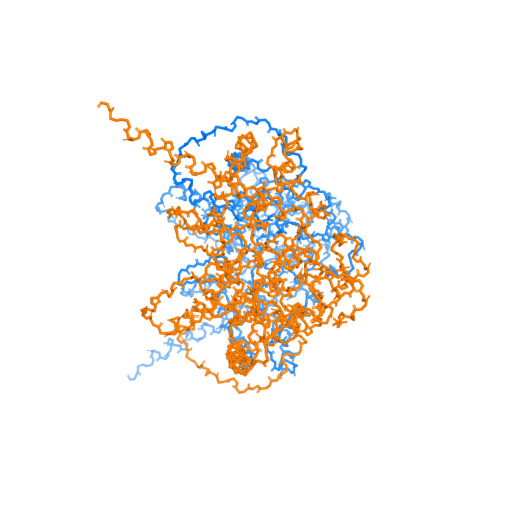34 14.672 -5.637 1 82.19 232 GLY A C 1
ATOM 1900 O O . GLY A 1 232 ? 8.266 15.547 -5.375 1 82.19 232 GLY A O 1
ATOM 1901 N N . VAL A 1 233 ? 7.453 13.539 -5.031 1 82.88 233 VAL A N 1
ATOM 1902 C CA . VAL A 1 233 ? 8.336 13.273 -3.902 1 82.88 233 VAL A CA 1
ATOM 1903 C C . VAL A 1 233 ? 9.797 13.297 -4.367 1 82.88 233 VAL A C 1
ATOM 1905 O O . VAL A 1 233 ? 10.688 13.68 -3.607 1 82.88 233 VAL A O 1
ATOM 1908 N N . VAL A 1 234 ? 10.055 12.984 -5.594 1 84.31 234 VAL A N 1
ATOM 1909 C CA . VAL A 1 234 ? 11.406 12.992 -6.137 1 84.31 234 VAL A CA 1
ATOM 1910 C C . VAL A 1 234 ? 11.938 14.422 -6.203 1 84.31 234 VAL A C 1
ATOM 1912 O O . VAL A 1 234 ? 13.125 14.664 -5.984 1 84.31 234 VAL A O 1
ATOM 1915 N N . THR A 1 235 ? 11.008 15.242 -6.508 1 86.88 235 THR A N 1
ATOM 1916 C CA . THR A 1 235 ? 11.391 16.656 -6.5 1 86.88 235 THR A CA 1
ATOM 1917 C C . THR A 1 235 ? 11.883 17.062 -5.117 1 86.88 235 THR A C 1
ATOM 1919 O O . THR A 1 235 ? 12.891 17.766 -4.996 1 86.88 235 THR A O 1
ATOM 1922 N N . GLN A 1 236 ? 11.188 16.641 -4.129 1 91.19 236 GLN A N 1
ATOM 1923 C CA . GLN A 1 236 ? 11.594 16.969 -2.766 1 91.19 236 GLN A CA 1
ATOM 1924 C C . GLN A 1 236 ? 12.922 16.297 -2.412 1 91.19 236 GLN A C 1
ATOM 1926 O O . GLN A 1 236 ? 13.742 16.891 -1.706 1 91.19 236 GLN A O 1
ATOM 1931 N N . LEU A 1 237 ? 13.102 15.141 -2.869 1 90.75 237 LEU A N 1
ATOM 1932 C CA . LEU A 1 237 ? 14.352 14.422 -2.629 1 90.75 237 LEU A CA 1
ATOM 1933 C C . LEU A 1 237 ? 15.523 15.125 -3.316 1 90.75 237 LEU A C 1
ATOM 1935 O O . LEU A 1 237 ? 16.625 15.188 -2.766 1 90.75 237 LEU A O 1
ATOM 1939 N N . ASN A 1 238 ? 15.234 15.656 -4.496 1 90 238 ASN A N 1
ATOM 1940 C CA . ASN A 1 238 ? 16.25 16.422 -5.195 1 90 238 ASN A CA 1
ATOM 1941 C C . ASN A 1 238 ? 16.609 17.703 -4.434 1 90 238 ASN A C 1
ATOM 1943 O O . ASN A 1 238 ? 17.781 18.094 -4.379 1 90 238 ASN A O 1
ATOM 1947 N N . HIS A 1 239 ? 15.617 18.297 -3.918 1 93.12 239 HIS A N 1
ATOM 1948 C CA . HIS A 1 239 ? 15.867 19.469 -3.076 1 93.12 239 HIS A CA 1
ATOM 1949 C C . HIS A 1 239 ? 16.719 19.094 -1.863 1 93.12 239 HIS A C 1
ATOM 1951 O O . HIS A 1 239 ? 17.625 19.828 -1.492 1 93.12 239 HIS A O 1
ATOM 1957 N N . LEU A 1 240 ? 16.422 18 -1.282 1 95.56 240 LEU A N 1
ATOM 1958 C CA . LEU A 1 240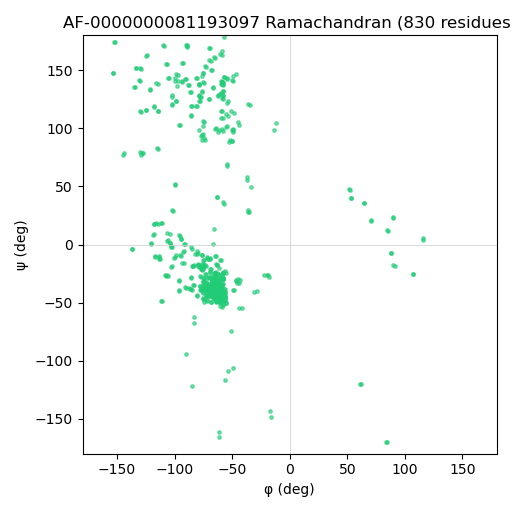 ? 17.172 17.516 -0.136 1 95.56 240 LEU A CA 1
ATOM 1959 C C . LEU A 1 240 ? 18.641 17.281 -0.513 1 95.56 240 LEU A C 1
ATOM 1961 O O . LEU A 1 240 ? 19.547 17.641 0.245 1 95.56 240 LEU A O 1
ATOM 1965 N N . ALA A 1 241 ? 18.844 16.703 -1.623 1 93.75 241 ALA A N 1
ATOM 1966 C CA . ALA A 1 241 ? 20.203 16.453 -2.119 1 93.75 241 ALA A CA 1
ATOM 1967 C C . ALA A 1 241 ? 20.969 17.766 -2.283 1 93.75 241 ALA A C 1
ATOM 1969 O O . ALA A 1 241 ? 22.109 17.891 -1.868 1 93.75 241 ALA A O 1
ATOM 1970 N N . THR A 1 242 ? 20.297 18.719 -2.885 1 93.44 242 THR A N 1
ATOM 1971 C CA . THR A 1 242 ? 20.906 20.031 -3.111 1 93.44 242 THR A CA 1
ATOM 1972 C C . THR A 1 242 ? 21.25 20.703 -1.785 1 93.44 242 THR A C 1
ATOM 1974 O O . THR A 1 242 ? 22.344 21.25 -1.625 1 93.44 242 THR A O 1
ATOM 1977 N N . VAL A 1 243 ? 20.328 20.641 -0.894 1 95.06 243 VAL A N 1
ATOM 1978 C CA . VAL A 1 243 ? 20.547 21.25 0.417 1 95.06 243 VAL A CA 1
ATOM 1979 C C . VAL A 1 243 ? 21.703 20.562 1.128 1 95.06 243 VAL A C 1
ATOM 1981 O O . VAL A 1 243 ? 22.562 21.234 1.709 1 95.06 243 VAL A O 1
ATOM 1984 N N . THR A 1 244 ? 21.719 19.25 1.13 1 95.94 244 THR A N 1
ATOM 1985 C CA . THR A 1 244 ? 22.781 18.5 1.783 1 95.94 244 THR A CA 1
ATOM 1986 C C . THR A 1 244 ? 24.141 18.812 1.146 1 95.94 244 THR A C 1
ATOM 1988 O O . THR A 1 244 ? 25.156 18.906 1.842 1 95.94 244 THR A O 1
ATOM 1991 N N . GLN A 1 245 ? 24.141 18.922 -0.154 1 94.75 245 GLN A N 1
ATOM 1992 C CA . GLN A 1 245 ? 25.359 19.25 -0.871 1 94.75 245 GLN A CA 1
ATOM 1993 C C . GLN A 1 245 ? 25.922 20.594 -0.399 1 94.75 245 GLN A C 1
ATOM 1995 O O . GLN A 1 245 ? 27.141 20.75 -0.284 1 94.75 245 GLN A O 1
ATOM 2000 N N . VAL A 1 246 ? 25.078 21.531 -0.18 1 92.88 246 VAL A N 1
ATOM 2001 C CA . VAL A 1 246 ? 25.484 22.875 0.229 1 92.88 246 VAL A CA 1
ATOM 2002 C C . VAL A 1 246 ? 25.906 22.859 1.697 1 92.88 246 VAL A C 1
ATOM 2004 O O . VAL A 1 246 ? 26.922 23.453 2.062 1 92.88 246 VAL A O 1
ATOM 2007 N N . ILE A 1 247 ? 25.203 22.172 2.557 1 93.56 247 ILE A N 1
ATOM 2008 C CA . ILE A 1 247 ? 25.375 22.25 4.004 1 93.56 247 ILE A CA 1
ATOM 2009 C C . ILE A 1 247 ? 26.453 21.281 4.457 1 93.56 247 ILE A C 1
ATOM 2011 O O . ILE A 1 247 ? 27.188 21.562 5.418 1 93.56 247 ILE A O 1
ATOM 2015 N N . ASN A 1 248 ? 26.531 20.141 3.885 1 94.94 248 ASN A N 1
ATOM 2016 C CA . ASN A 1 248 ? 27.5 19.094 4.227 1 94.94 248 ASN A CA 1
ATOM 2017 C C . ASN A 1 248 ? 27.953 18.328 2.99 1 94.94 248 ASN A C 1
ATOM 2019 O O . ASN A 1 248 ? 27.578 17.188 2.789 1 94.94 248 ASN A O 1
ATOM 2023 N N . PRO A 1 249 ? 28.844 18.938 2.262 1 94.94 249 PRO A N 1
ATOM 2024 C CA . PRO A 1 249 ? 29.297 18.344 1.002 1 94.94 249 PRO A CA 1
ATOM 2025 C C . PRO A 1 249 ? 29.922 16.969 1.193 1 94.94 249 PRO A C 1
ATOM 2027 O O . PRO A 1 249 ? 29.781 16.078 0.34 1 94.94 249 PRO A O 1
ATOM 2030 N N . LYS A 1 250 ? 30.609 16.812 2.277 1 96.5 250 LYS A N 1
ATOM 2031 C CA . LYS A 1 250 ? 31.266 15.539 2.551 1 96.5 250 LYS A CA 1
ATOM 2032 C C . LYS A 1 250 ? 30.234 14.422 2.691 1 96.5 250 LYS A C 1
ATOM 2034 O O . LYS A 1 250 ? 30.422 13.328 2.146 1 96.5 250 LYS A O 1
ATOM 2039 N N . LEU A 1 251 ? 29.203 14.688 3.412 1 96.5 251 LEU A N 1
ATOM 2040 C CA . LEU A 1 251 ? 28.141 13.711 3.598 1 96.5 251 LEU A CA 1
ATOM 2041 C C . LEU A 1 251 ? 27.453 13.406 2.275 1 96.5 251 LEU A C 1
ATOM 2043 O O . LEU A 1 251 ? 27.141 12.242 1.983 1 96.5 251 LEU A O 1
ATOM 2047 N N . HIS A 1 252 ? 27.219 14.43 1.533 1 95.88 252 HIS A N 1
ATOM 2048 C CA . HIS A 1 252 ? 26.562 14.258 0.235 1 95.88 252 HIS A CA 1
ATOM 2049 C C . HIS A 1 252 ? 27.406 13.359 -0.676 1 95.88 252 HIS A C 1
ATOM 2051 O O . HIS A 1 252 ? 26.859 12.445 -1.306 1 95.88 252 HIS A O 1
ATOM 2057 N N . ARG A 1 253 ? 28.688 13.664 -0.752 1 95.5 253 ARG A N 1
ATOM 2058 C CA . ARG A 1 253 ? 29.594 12.859 -1.567 1 95.5 253 ARG A CA 1
ATOM 2059 C C . ARG A 1 253 ? 29.609 11.406 -1.092 1 95.5 253 ARG A C 1
ATOM 2061 O O . ARG A 1 253 ? 29.688 10.484 -1.904 1 95.5 253 ARG A O 1
ATOM 2068 N N . HIS A 1 254 ? 29.562 11.297 0.191 1 95.19 254 HIS A N 1
ATOM 2069 C CA . HIS A 1 254 ? 29.531 9.953 0.76 1 95.19 254 HIS A CA 1
ATOM 2070 C C . HIS A 1 254 ? 28.297 9.195 0.3 1 95.19 254 HIS A C 1
ATOM 2072 O O . HIS A 1 254 ? 28.375 8.023 -0.089 1 95.19 254 HIS A O 1
ATOM 2078 N N . PHE A 1 255 ? 27.141 9.836 0.34 1 92.88 255 PHE A N 1
ATOM 2079 C CA . PHE A 1 255 ? 25.906 9.211 -0.124 1 92.88 255 PHE A CA 1
ATOM 2080 C C . PHE A 1 255 ? 26 8.844 -1.601 1 92.88 255 PHE A C 1
ATOM 2082 O O . PHE A 1 255 ? 25.562 7.77 -2.01 1 92.88 255 PHE A O 1
ATOM 2089 N N . GLU A 1 256 ? 26.562 9.727 -2.33 1 88.38 256 GLU A N 1
ATOM 2090 C CA . GLU A 1 256 ? 26.734 9.469 -3.758 1 88.38 256 GLU A CA 1
ATOM 2091 C C . GLU A 1 256 ? 27.594 8.234 -4 1 88.38 256 GLU A C 1
ATOM 2093 O O . GLU A 1 256 ? 27.266 7.398 -4.848 1 88.38 256 GLU A O 1
ATOM 2098 N N . THR A 1 257 ? 28.625 8.172 -3.262 1 88.75 257 THR A N 1
ATOM 2099 C CA . THR A 1 257 ? 29.562 7.066 -3.396 1 88.75 257 THR A CA 1
ATOM 2100 C C . THR A 1 257 ? 28.875 5.742 -3.041 1 88.75 257 THR A C 1
ATOM 2102 O O . THR A 1 257 ? 29.188 4.707 -3.637 1 88.75 257 THR A O 1
ATOM 2105 N N . LEU A 1 258 ? 27.969 5.84 -2.119 1 85.06 258 LEU A N 1
ATOM 2106 C CA . LEU A 1 258 ? 27.281 4.637 -1.656 1 85.06 258 LEU A CA 1
ATOM 2107 C C . LEU A 1 258 ? 26.109 4.305 -2.559 1 85.06 258 LEU A C 1
ATOM 2109 O O . LEU A 1 258 ? 25.406 3.316 -2.334 1 85.06 258 LEU A O 1
ATOM 2113 N N . GLY A 1 259 ? 25.844 5.113 -3.51 1 77.25 259 GLY A N 1
ATOM 2114 C CA . GLY A 1 259 ? 24.703 4.918 -4.383 1 77.25 259 GLY A CA 1
ATOM 2115 C C . GLY A 1 259 ? 23.422 5.496 -3.824 1 77.25 259 GLY A C 1
ATOM 2116 O O . GLY A 1 259 ? 22.328 5.176 -4.297 1 77.25 259 GLY A O 1
ATOM 2117 N N . GLY A 1 260 ? 23.531 6.211 -2.877 1 80.88 260 GLY A N 1
ATOM 2118 C CA . GLY A 1 260 ? 22.391 6.828 -2.236 1 80.88 260 GLY A CA 1
ATOM 2119 C C . GLY A 1 260 ? 22.203 8.281 -2.623 1 80.88 260 GLY A C 1
ATOM 2120 O O . GLY A 1 260 ? 21.672 9.078 -1.838 1 80.88 260 GLY A O 1
ATOM 2121 N N . GLY A 1 261 ? 22.609 8.633 -3.787 1 81.81 261 GLY A N 1
ATOM 2122 C CA . GLY A 1 261 ? 22.578 10.016 -4.227 1 81.81 261 GLY A CA 1
ATOM 2123 C C . GLY A 1 261 ? 21.172 10.531 -4.48 1 81.81 261 GLY A C 1
ATOM 2124 O O . GLY A 1 261 ? 20.938 11.742 -4.516 1 81.81 261 GLY A O 1
ATOM 2125 N N . HIS A 1 262 ? 20.219 9.633 -4.531 1 80.75 262 HIS A N 1
ATOM 2126 C CA . HIS A 1 262 ? 18.844 10.023 -4.773 1 80.75 262 HIS A CA 1
ATOM 2127 C C . HIS A 1 262 ? 18.078 10.188 -3.467 1 80.75 262 HIS A C 1
ATOM 2129 O O . HIS A 1 262 ? 16.938 10.656 -3.463 1 80.75 262 HIS A O 1
ATOM 2135 N N . TYR A 1 263 ? 18.656 9.805 -2.424 1 89.38 263 TYR A N 1
ATOM 2136 C CA . TYR A 1 263 ? 18.172 10.047 -1.074 1 89.38 263 TYR A CA 1
ATOM 2137 C C . TYR A 1 263 ? 16.844 9.336 -0.842 1 89.38 263 TYR A C 1
ATOM 2139 O O . TYR A 1 263 ? 15.953 9.867 -0.159 1 89.38 263 TYR A O 1
ATOM 2147 N N . LEU A 1 264 ? 16.625 8.203 -1.374 1 81.25 264 LEU A N 1
ATOM 2148 C CA . LEU A 1 264 ? 15.383 7.453 -1.303 1 81.25 264 LEU A CA 1
ATOM 2149 C C . LEU A 1 264 ? 15.086 7.023 0.13 1 81.25 264 LEU A C 1
ATOM 2151 O O . LEU A 1 264 ? 13.93 6.781 0.484 1 81.25 264 LEU A O 1
ATOM 2155 N N . PHE A 1 265 ? 16.172 6.93 0.947 1 86 265 PHE A N 1
ATOM 2156 C CA . PHE A 1 265 ? 16.016 6.539 2.344 1 86 265 PHE A CA 1
ATOM 2157 C C . PHE A 1 265 ? 15.211 7.578 3.111 1 86 265 PHE A C 1
ATOM 2159 O O . PHE A 1 265 ? 14.758 7.324 4.23 1 86 265 PHE A O 1
ATOM 2166 N N . ALA A 1 266 ? 14.977 8.734 2.463 1 91.62 266 ALA A N 1
ATOM 2167 C CA . ALA A 1 266 ? 14.297 9.828 3.146 1 91.62 266 ALA A CA 1
ATOM 2168 C C . ALA A 1 266 ? 12.844 9.938 2.691 1 91.62 266 ALA A C 1
ATOM 2170 O O . ALA A 1 266 ? 12.102 10.797 3.17 1 91.62 266 ALA A O 1
ATOM 2171 N N . VAL A 1 267 ? 12.359 9.109 1.825 1 88.12 267 VAL A N 1
ATOM 2172 C CA . VAL A 1 267 ? 11.031 9.195 1.227 1 88.12 267 VAL A CA 1
ATOM 2173 C C . VAL A 1 267 ? 9.969 9.18 2.324 1 88.12 267 VAL A C 1
ATOM 2175 O O . VAL A 1 267 ? 9.094 10.047 2.363 1 88.12 267 VAL A O 1
ATOM 2178 N N . ARG A 1 268 ? 10.016 8.234 3.188 1 87.12 268 ARG A N 1
ATOM 2179 C CA . ARG A 1 268 ? 9 8.086 4.223 1 87.12 268 ARG A CA 1
ATOM 2180 C C . ARG A 1 268 ? 8.922 9.328 5.102 1 87.12 268 ARG A C 1
ATOM 2182 O O . ARG A 1 268 ? 7.832 9.828 5.391 1 87.12 268 ARG A O 1
ATOM 2189 N N . MET A 1 269 ? 10.094 9.836 5.555 1 92.25 269 MET A N 1
ATOM 2190 C CA . MET A 1 269 ? 10.141 11.016 6.414 1 92.25 269 MET A CA 1
ATOM 2191 C C . MET A 1 269 ? 9.43 12.195 5.75 1 92.25 269 MET A C 1
ATOM 2193 O O . MET A 1 269 ? 8.695 12.93 6.41 1 92.25 269 MET A O 1
ATOM 2197 N N . LEU A 1 270 ? 9.641 12.336 4.457 1 92.75 270 LEU A N 1
ATOM 2198 C CA . LEU A 1 270 ? 9.094 13.477 3.732 1 92.75 270 LEU A CA 1
ATOM 2199 C C . LEU A 1 270 ? 7.605 13.273 3.447 1 92.75 270 LEU A C 1
ATOM 2201 O O . LEU A 1 270 ? 6.82 14.219 3.525 1 92.75 270 LEU A O 1
ATOM 2205 N N . MET A 1 271 ? 7.199 12.062 3.18 1 90.88 271 MET A N 1
ATOM 2206 C CA . MET A 1 271 ? 5.828 11.773 2.764 1 90.88 271 MET A CA 1
ATOM 2207 C C . MET A 1 271 ? 4.867 11.891 3.939 1 90.88 271 MET A C 1
ATOM 2209 O O . MET A 1 271 ? 3.732 12.344 3.777 1 90.88 271 MET A O 1
ATOM 2213 N N . VAL A 1 272 ? 5.34 11.453 5.086 1 93.25 272 VAL A N 1
ATOM 2214 C CA . VAL A 1 272 ? 4.402 11.43 6.203 1 93.25 272 VAL A CA 1
ATOM 2215 C C . VAL A 1 272 ? 4.891 12.359 7.309 1 93.25 272 VAL A C 1
ATOM 2217 O O . VAL A 1 272 ? 4.5 12.219 8.469 1 93.25 272 VAL A O 1
ATOM 2220 N N . LEU A 1 273 ? 5.789 13.242 6.973 1 95.5 273 LEU A N 1
ATOM 2221 C CA . LEU A 1 273 ? 6.277 14.305 7.852 1 95.5 273 LEU A CA 1
ATOM 2222 C C . LEU A 1 273 ? 6.727 13.734 9.195 1 95.5 273 LEU A C 1
ATOM 2224 O O . LEU A 1 273 ? 6.277 14.195 10.25 1 95.5 273 LEU A O 1
ATOM 2228 N N . PHE A 1 274 ? 7.523 12.664 9.203 1 94.44 274 PHE A N 1
ATOM 2229 C CA . PHE A 1 274 ? 8.211 12.078 10.352 1 94.44 274 PHE A CA 1
ATOM 2230 C C . PHE A 1 274 ? 7.227 11.406 11.297 1 94.44 274 PHE A C 1
ATOM 2232 O O . PHE A 1 274 ? 7.52 11.219 12.477 1 94.44 274 PHE A O 1
ATOM 2239 N N . ARG A 1 275 ? 6.035 11.055 10.852 1 92.88 275 ARG A N 1
ATOM 2240 C CA . ARG A 1 275 ? 5.031 10.406 11.688 1 92.88 275 ARG A CA 1
ATOM 2241 C C . ARG A 1 275 ? 5.562 9.102 12.273 1 92.88 275 ARG A C 1
ATOM 2243 O O . ARG A 1 275 ? 5.121 8.672 13.344 1 92.88 275 ARG A O 1
ATOM 2250 N N . ARG A 1 276 ? 6.508 8.523 11.648 1 86.56 276 ARG A N 1
ATOM 2251 C CA . ARG A 1 276 ? 6.969 7.203 12.07 1 86.56 276 ARG A CA 1
ATOM 2252 C C . ARG A 1 276 ? 8.25 7.312 12.898 1 86.56 276 ARG A C 1
ATOM 2254 O O . ARG A 1 276 ? 8.664 6.348 13.539 1 86.56 276 ARG A O 1
ATOM 2261 N N . GLU A 1 277 ? 8.852 8.445 12.914 1 91.19 277 GLU A N 1
ATOM 2262 C CA . GLU A 1 277 ? 10.133 8.641 13.594 1 91.19 277 GLU A CA 1
ATOM 2263 C C . GLU A 1 277 ? 9.938 9.117 15.031 1 91.19 277 GLU A C 1
ATOM 2265 O O . GLU A 1 277 ? 10.844 9.008 15.852 1 91.19 277 GLU A O 1
ATOM 2270 N N . PHE A 1 278 ? 8.758 9.578 15.312 1 93.44 278 PHE A N 1
ATOM 2271 C CA . PHE A 1 278 ? 8.469 10.141 16.625 1 93.44 278 PHE A CA 1
ATOM 2272 C C . PHE A 1 278 ? 7.281 9.438 17.266 1 93.44 278 PHE A C 1
ATOM 2274 O O . PHE A 1 278 ? 6.562 8.688 16.609 1 93.44 278 PHE A O 1
ATOM 2281 N N . SER A 1 279 ? 7.164 9.617 18.656 1 92.75 279 SER A N 1
ATOM 2282 C CA . SER A 1 279 ? 5.902 9.25 19.297 1 92.75 279 SER A CA 1
ATOM 2283 C C . SER A 1 279 ? 4.734 10.031 18.703 1 92.75 279 SER A C 1
ATOM 2285 O O . SER A 1 279 ? 4.934 11.055 18.047 1 92.75 279 SER A O 1
ATOM 2287 N N . PHE A 1 280 ? 3.578 9.578 18.938 1 94.12 280 PHE A N 1
ATOM 2288 C CA . PHE A 1 280 ? 2.408 10.266 18.422 1 94.12 280 PHE A CA 1
ATOM 2289 C C . PHE A 1 280 ? 2.383 11.719 18.891 1 94.12 280 PHE A C 1
ATOM 2291 O O . PHE A 1 280 ? 2.227 12.633 18.078 1 94.12 280 PHE A O 1
ATOM 2298 N N . CYS A 1 281 ? 2.584 11.922 20.109 1 93.75 281 CYS A N 1
ATOM 2299 C CA . CYS A 1 281 ? 2.531 13.258 20.703 1 93.75 281 CYS A CA 1
ATOM 2300 C C . CYS A 1 281 ? 3.633 14.148 20.156 1 93.75 281 CYS A C 1
ATOM 2302 O O . CYS A 1 281 ? 3.391 15.312 19.828 1 93.75 281 CYS A O 1
ATOM 2304 N N . ASP A 1 282 ? 4.801 13.602 20.078 1 94.81 282 ASP A N 1
ATOM 2305 C CA . ASP A 1 282 ? 5.922 14.391 19.578 1 94.81 282 ASP A CA 1
ATOM 2306 C C . ASP A 1 282 ? 5.734 14.742 18.094 1 94.81 282 ASP A C 1
ATOM 2308 O O . ASP A 1 282 ? 6.168 15.805 17.656 1 94.81 282 ASP A O 1
ATOM 2312 N N . SER A 1 283 ? 5.113 13.867 17.359 1 95.75 283 SER A N 1
ATOM 2313 C CA . SER A 1 283 ? 4.82 14.172 15.969 1 95.75 283 SER A CA 1
ATOM 2314 C C . SER A 1 283 ? 3.883 15.367 15.844 1 95.75 283 SER A C 1
ATOM 2316 O O . SER A 1 283 ? 4.066 16.219 14.969 1 95.75 283 SER A O 1
ATOM 2318 N N . LEU A 1 284 ? 2.891 15.438 16.688 1 96.69 284 LEU A N 1
ATOM 2319 C CA . LEU A 1 284 ? 1.967 16.562 16.672 1 96.69 284 LEU A CA 1
ATOM 2320 C C . LEU A 1 284 ? 2.688 17.859 17.016 1 96.69 284 LEU A C 1
ATOM 2322 O O . LEU A 1 284 ? 2.463 18.891 16.375 1 96.69 284 LEU A O 1
ATOM 2326 N N . TYR A 1 285 ? 3.5 17.719 18.047 1 96.38 285 TYR A N 1
ATOM 2327 C CA . TYR A 1 285 ? 4.293 18.859 18.453 1 96.38 285 TYR A CA 1
ATOM 2328 C C . TYR A 1 285 ? 5.164 19.375 17.312 1 96.38 285 TYR A C 1
ATOM 2330 O O . TYR A 1 285 ? 5.219 20.578 17.047 1 96.38 285 TYR A O 1
ATOM 2338 N N . LEU A 1 286 ? 5.777 18.484 16.641 1 97.12 286 LEU A N 1
ATOM 2339 C CA . LEU A 1 286 ? 6.621 18.828 15.492 1 97.12 286 LEU A CA 1
ATOM 2340 C C . LEU A 1 286 ? 5.805 19.516 14.406 1 97.12 286 LEU A C 1
ATOM 2342 O O . LEU A 1 286 ? 6.219 20.547 13.859 1 97.12 286 LEU A O 1
ATOM 2346 N N . TRP A 1 287 ? 4.672 18.953 14.055 1 97.94 287 TRP A N 1
ATOM 2347 C CA . TRP A 1 287 ? 3.809 19.516 13.023 1 97.94 287 TRP A CA 1
ATOM 2348 C C . TRP A 1 287 ? 3.383 20.938 13.375 1 97.94 287 TRP A C 1
ATOM 2350 O O . TRP A 1 287 ? 3.4 21.812 12.516 1 97.94 287 TRP A O 1
ATOM 2360 N N . GLU A 1 288 ? 3.033 21.109 14.57 1 97.81 288 GLU A N 1
ATOM 2361 C CA . GLU A 1 288 ? 2.584 22.422 15.039 1 97.81 288 GLU A CA 1
ATOM 2362 C C . GLU A 1 288 ? 3.682 23.469 14.891 1 97.81 288 GLU A C 1
ATOM 2364 O O . GLU A 1 288 ? 3.418 24.594 14.469 1 97.81 288 GLU A O 1
ATOM 2369 N N . MET A 1 289 ? 4.848 23.062 15.273 1 96.75 289 MET A N 1
ATOM 2370 C CA . MET A 1 289 ? 5.973 23.969 15.102 1 96.75 289 MET A CA 1
ATOM 2371 C C . MET A 1 289 ? 6.203 24.281 13.625 1 96.75 289 MET A C 1
ATOM 2373 O O . MET A 1 289 ? 6.383 25.438 13.25 1 96.75 289 MET A O 1
ATOM 2377 N N . MET A 1 290 ? 6.152 23.266 12.812 1 96.88 290 MET A N 1
ATOM 2378 C CA . MET A 1 290 ? 6.359 23.469 11.375 1 96.88 290 MET A CA 1
ATOM 2379 C C . MET A 1 290 ? 5.289 24.375 10.789 1 96.88 290 MET A C 1
ATOM 2381 O O . MET A 1 290 ? 5.602 25.297 10.031 1 96.88 290 MET A O 1
ATOM 2385 N N . TRP A 1 291 ? 4.098 24.156 11.148 1 97 291 TRP A N 1
ATOM 2386 C CA . TRP A 1 291 ? 2.988 24.953 10.633 1 97 291 TRP A CA 1
ATOM 2387 C C . TRP A 1 291 ? 3.094 26.391 11.102 1 97 291 TRP A C 1
ATOM 2389 O O . TRP A 1 291 ? 2.793 27.312 10.344 1 97 291 TRP A O 1
ATOM 2399 N N . ALA A 1 292 ? 3.473 26.547 12.336 1 96.25 292 ALA A N 1
ATOM 2400 C CA . ALA A 1 292 ? 3.631 27.891 12.859 1 96.25 292 ALA A CA 1
ATOM 2401 C C . ALA A 1 292 ? 4.742 28.641 12.125 1 96.25 292 ALA A C 1
ATOM 2403 O O . ALA A 1 292 ? 4.598 29.828 11.805 1 96.25 292 ALA A O 1
ATOM 2404 N N . LEU A 1 293 ? 5.793 27.984 11.891 1 94.25 293 LEU A N 1
ATOM 2405 C CA . LEU A 1 293 ? 6.953 28.578 11.234 1 94.25 293 LEU A CA 1
ATOM 2406 C C . LEU A 1 293 ? 6.645 28.922 9.781 1 94.25 293 LEU A C 1
ATOM 2408 O O . LEU A 1 293 ? 7.09 29.953 9.273 1 94.25 293 LEU A O 1
ATOM 2412 N N . GLU A 1 294 ? 5.859 28.094 9.133 1 94.31 294 GLU A N 1
ATOM 2413 C CA . GLU A 1 294 ? 5.566 28.266 7.711 1 94.31 294 GLU A CA 1
ATOM 2414 C C . GLU A 1 294 ? 4.254 29.016 7.512 1 94.31 294 GLU A C 1
ATOM 2416 O O . GLU A 1 294 ? 3.773 29.156 6.383 1 94.31 294 GLU A O 1
ATOM 2421 N N . TYR A 1 295 ? 3.709 29.5 8.531 1 95.06 295 TYR A N 1
ATOM 2422 C CA . TYR A 1 295 ? 2.369 30.078 8.469 1 95.06 295 TYR A CA 1
ATOM 2423 C C . TYR A 1 295 ? 2.322 31.25 7.492 1 95.06 295 TYR A C 1
ATOM 2425 O O . TYR A 1 295 ? 3.176 32.125 7.535 1 95.06 295 TYR A O 1
ATOM 2433 N N . ASP A 1 296 ? 1.356 31.172 6.645 1 90.5 296 ASP A N 1
ATOM 2434 C CA . ASP A 1 296 ? 1.012 32.219 5.695 1 90.5 296 ASP A CA 1
ATOM 2435 C C . ASP A 1 296 ? -0.479 32.531 5.754 1 90.5 296 ASP A C 1
ATOM 2437 O O . ASP A 1 296 ? -1.314 31.719 5.375 1 90.5 296 ASP A O 1
ATOM 2441 N N . PRO A 1 297 ? -0.802 33.75 6.184 1 86.62 297 PRO A N 1
ATOM 2442 C CA . PRO A 1 297 ? -2.215 34.094 6.328 1 86.62 297 PRO A CA 1
ATOM 2443 C C . PRO A 1 297 ? -2.973 34.062 5.004 1 86.62 297 PRO A C 1
ATOM 2445 O O . PRO A 1 297 ? -4.195 33.906 4.992 1 86.62 297 PRO A O 1
ATOM 2448 N N . ASP A 1 298 ? -2.314 34.094 3.943 1 85 298 ASP A N 1
ATOM 2449 C CA . ASP A 1 298 ? -2.969 34.125 2.639 1 85 298 ASP A CA 1
ATOM 2450 C C . ASP A 1 298 ? -3.367 32.719 2.211 1 85 298 ASP A C 1
ATOM 2452 O O . ASP A 1 298 ? -4.098 32.531 1.233 1 85 298 ASP A O 1
ATOM 2456 N N . SER A 1 299 ? -2.904 31.781 2.979 1 85.44 299 SER A N 1
ATOM 2457 C CA . SER A 1 299 ? -3.234 30.406 2.633 1 85.44 299 SER A CA 1
ATOM 2458 C C . SER A 1 299 ? -4.742 30.172 2.664 1 85.44 299 SER A C 1
ATOM 2460 O O . SER A 1 299 ? -5.273 29.422 1.844 1 85.44 299 SER A O 1
ATOM 2462 N N . PHE A 1 300 ? -5.379 30.812 3.596 1 87.38 300 PHE A N 1
ATOM 2463 C CA . PHE A 1 300 ? -6.832 30.688 3.682 1 87.38 300 PHE A CA 1
ATOM 2464 C C . PHE A 1 300 ? -7.488 31.125 2.379 1 87.38 300 PHE A C 1
ATOM 2466 O O . PHE A 1 300 ? -8.352 30.422 1.847 1 87.38 300 PHE A O 1
ATOM 2473 N N . PHE A 1 301 ? -7.043 32.25 1.908 1 83.75 301 PHE A N 1
ATOM 2474 C CA . PHE A 1 301 ? -7.652 32.812 0.713 1 83.75 301 PHE A CA 1
ATOM 2475 C C . PHE A 1 301 ? -7.305 31.984 -0.521 1 83.75 301 PHE A C 1
ATOM 2477 O O . PHE A 1 301 ? -8.133 31.812 -1.414 1 83.75 301 PHE A O 1
ATOM 2484 N N . LEU A 1 302 ? -6.137 31.531 -0.518 1 81.06 302 LEU A N 1
ATOM 2485 C CA . LEU A 1 302 ? -5.707 30.688 -1.628 1 81.06 302 LEU A CA 1
ATOM 2486 C C . LEU A 1 302 ? -6.559 29.422 -1.719 1 81.06 302 LEU A C 1
ATOM 2488 O O . LEU A 1 302 ? -6.973 29.031 -2.811 1 81.06 302 LEU A O 1
ATOM 2492 N N . TYR A 1 303 ? -6.875 28.859 -0.633 1 82.06 303 TYR A N 1
ATOM 2493 C CA . TYR A 1 303 ? -7.629 27.609 -0.591 1 82.06 303 TYR A CA 1
ATOM 2494 C C . TYR A 1 303 ? -9.094 27.859 -0.922 1 82.06 303 TYR A C 1
ATOM 2496 O O . TYR A 1 303 ? -9.742 27 -1.543 1 82.06 303 TYR A O 1
ATOM 2504 N N . GLU A 1 304 ? -9.547 28.969 -0.49 1 81.31 304 GLU A N 1
ATOM 2505 C CA . GLU A 1 304 ? -10.945 29.297 -0.759 1 81.31 304 GLU A CA 1
ATOM 2506 C C . GLU A 1 304 ? -11.164 29.609 -2.238 1 81.31 304 GLU A C 1
ATOM 2508 O O . GLU A 1 304 ? -12.211 29.266 -2.797 1 81.31 304 GLU A O 1
ATOM 2513 N N . GLN A 1 305 ? -10.188 30.266 -2.787 1 72.81 305 GLN A N 1
ATOM 2514 C CA . GLN A 1 305 ? -10.281 30.562 -4.211 1 72.81 305 GLN A CA 1
ATOM 2515 C C . GLN A 1 305 ? -10.25 29.281 -5.043 1 72.81 305 GLN A C 1
ATOM 2517 O O . GLN A 1 305 ? -10.977 29.156 -6.031 1 72.81 305 GLN A O 1
ATOM 2522 N N . LEU A 1 306 ? -9.414 28.438 -4.652 1 65.06 306 LEU A N 1
ATOM 2523 C CA . LEU A 1 306 ? -9.312 27.172 -5.352 1 65.06 306 LEU A CA 1
ATOM 2524 C C . LEU A 1 306 ? -10.625 26.406 -5.281 1 65.06 306 LEU A C 1
ATOM 2526 O O . LEU A 1 306 ? -11.023 25.75 -6.246 1 65.06 306 LEU A O 1
ATOM 2530 N N . GLU A 1 307 ? -11.203 26.484 -4.188 1 61.5 307 GLU A N 1
ATOM 2531 C CA . GLU A 1 307 ? -12.492 25.828 -4.023 1 61.5 307 GLU A CA 1
ATOM 2532 C C . GLU A 1 307 ? -13.547 26.453 -4.938 1 61.5 307 GLU A C 1
ATOM 2534 O O . GLU A 1 307 ? -14.383 25.75 -5.5 1 61.5 307 GLU A O 1
ATOM 2539 N N . LEU A 1 308 ? -13.297 27.844 -4.949 1 54.09 308 LEU A N 1
ATOM 2540 C CA . LEU A 1 308 ? -14.219 28.562 -5.816 1 54.09 308 LEU A CA 1
ATOM 2541 C C . LEU A 1 308 ? -13.906 28.312 -7.285 1 54.09 308 LEU A C 1
ATOM 2543 O O . LEU A 1 308 ? -14.812 28.203 -8.109 1 54.09 308 LEU A O 1
ATOM 2547 N N . THR A 1 309 ? -12.492 28.375 -7.535 1 47.72 309 THR A N 1
ATOM 2548 C CA . THR A 1 309 ? -12.086 28.125 -8.914 1 47.72 309 THR A CA 1
ATOM 2549 C C . THR A 1 309 ? -12.328 26.672 -9.289 1 47.72 309 THR A C 1
ATOM 2551 O O . THR A 1 309 ? -12.594 26.359 -10.453 1 47.72 309 THR A O 1
ATOM 2554 N N . MET A 1 310 ? -11.797 25.797 -8.32 1 44.19 310 MET A N 1
ATOM 2555 C CA . MET A 1 310 ? -12.219 24.438 -8.656 1 44.19 310 MET A CA 1
ATOM 2556 C C . MET A 1 310 ? -13.703 24.406 -9.008 1 44.19 310 MET A C 1
ATOM 2558 O O . MET A 1 310 ? -14.141 23.531 -9.766 1 44.19 310 MET A O 1
ATOM 2562 N N . GLU A 1 311 ? -14.406 25.312 -8.297 1 38.69 311 GLU A N 1
ATOM 2563 C CA . GLU A 1 311 ? -15.742 25.609 -8.82 1 38.69 311 GLU A CA 1
ATOM 2564 C C . GLU A 1 311 ? -15.68 26.656 -9.93 1 38.69 311 GLU A C 1
ATOM 2566 O O . GLU A 1 311 ? -16.453 26.609 -10.883 1 38.69 311 GLU A O 1
ATOM 2571 N N . LYS A 1 312 ? -15.195 28.031 -9.75 1 38 312 LYS A N 1
ATOM 2572 C CA . LYS A 1 312 ? -15.117 29.078 -10.758 1 38 312 LYS A CA 1
ATOM 2573 C C . LYS A 1 312 ? -13.695 29.203 -11.305 1 38 312 LYS A C 1
ATOM 2575 O O . LYS A 1 312 ? -12.727 28.859 -10.617 1 38 312 LYS A O 1
ATOM 2580 N N . SER A 1 313 ? -13.398 29.5 -12.688 1 32.38 313 SER A N 1
ATOM 2581 C CA . SER A 1 313 ? -12.156 29.609 -13.438 1 32.38 313 SER A CA 1
ATOM 2582 C C . SER A 1 313 ? -11.156 30.516 -12.719 1 32.38 313 SER A C 1
ATOM 2584 O O . SER A 1 313 ? -10.016 30.109 -12.492 1 32.38 313 SER A O 1
ATOM 2586 N N . LYS A 1 314 ? -10.828 32.062 -13.281 1 33.59 314 LYS A N 1
ATOM 2587 C CA . LYS A 1 314 ? -9.68 32.844 -13.773 1 33.59 314 LYS A CA 1
ATOM 2588 C C . LYS A 1 314 ? -8.969 33.562 -12.625 1 33.59 314 LYS A C 1
ATOM 2590 O O . LYS A 1 314 ? -7.754 33.438 -12.477 1 33.59 314 LYS A O 1
ATOM 2595 N N . GLY A 1 315 ? -9.258 34.906 -12.25 1 32.91 315 GLY A N 1
ATOM 2596 C CA . GLY A 1 315 ? -8.453 36.125 -12.211 1 32.91 315 GLY A CA 1
ATOM 2597 C C . GLY A 1 315 ? -7.938 36.438 -10.82 1 32.91 315 GLY A C 1
ATOM 2598 O O . GLY A 1 315 ? -7.543 37.562 -10.547 1 32.91 315 GLY A O 1
ATOM 2599 N N . ALA A 1 316 ? -8.242 35.875 -9.609 1 36.06 316 ALA A N 1
ATOM 2600 C CA . ALA A 1 316 ? -8.133 36.812 -8.484 1 36.06 316 ALA A CA 1
ATOM 2601 C C . ALA A 1 316 ? -6.668 37.062 -8.117 1 36.06 316 ALA A C 1
ATOM 2603 O O . ALA A 1 316 ? -5.922 36.125 -7.84 1 36.06 316 ALA A O 1
ATOM 2604 N N . LYS A 1 317 ? -6.113 38.281 -8.469 1 38.56 317 LYS A N 1
ATOM 2605 C CA . LYS A 1 317 ? -4.832 38.906 -8.148 1 38.56 317 LYS A CA 1
ATOM 2606 C C . LYS A 1 317 ? -4.613 38.969 -6.641 1 38.56 317 LYS A C 1
ATOM 2608 O O . LYS A 1 317 ? -5.539 39.25 -5.883 1 38.56 317 LYS A O 1
ATOM 2613 N N . GLY A 1 318 ? -3.615 38.438 -6.066 1 42.56 318 GLY A N 1
ATOM 2614 C CA . GLY A 1 318 ? -3.08 38.344 -4.719 1 42.56 318 GLY A CA 1
ATOM 2615 C C . GLY A 1 318 ? -2.854 39.688 -4.082 1 42.56 318 GLY A C 1
ATOM 2616 O O . GLY A 1 318 ? -2.338 40.625 -4.723 1 42.56 318 GLY A O 1
ATOM 2617 N N . LYS A 1 319 ? -3.689 40.188 -3.215 1 46.41 319 LYS A N 1
ATOM 2618 C CA . LYS A 1 319 ? -3.465 41.375 -2.396 1 46.41 319 LYS A CA 1
ATOM 2619 C C . LYS A 1 319 ? -2.086 41.344 -1.745 1 46.41 319 LYS A C 1
ATOM 2621 O O . LYS A 1 319 ? -1.538 40.25 -1.495 1 46.41 319 LYS A O 1
ATOM 2626 N N . PRO A 1 320 ? -1.417 42.5 -1.532 1 48.34 320 PRO A N 1
ATOM 2627 C CA . PRO A 1 320 ? -0.086 42.625 -0.936 1 48.34 320 PRO A CA 1
ATOM 2628 C C . PRO A 1 320 ? 0.006 41.969 0.448 1 48.34 320 PRO A C 1
ATOM 2630 O O . PRO A 1 320 ? -0.9 42.156 1.27 1 48.34 320 PRO A O 1
ATOM 2633 N N . LYS A 1 321 ? 0.762 40.875 0.634 1 57.19 321 LYS A N 1
ATOM 2634 C CA . LYS A 1 321 ? 1.014 40.031 1.801 1 57.19 321 LYS A CA 1
ATOM 2635 C C . LYS A 1 321 ? 1.689 40.812 2.914 1 57.19 321 LYS A C 1
ATOM 2637 O O . LYS A 1 321 ? 2.723 41.438 2.693 1 57.19 321 LYS A O 1
ATOM 2642 N N . SER A 1 322 ? 0.956 41.344 3.955 1 61.88 322 SER A N 1
ATOM 2643 C CA . SER A 1 322 ? 1.672 41.875 5.109 1 61.88 322 SER A CA 1
ATOM 2644 C C . SER A 1 322 ? 2.549 40.812 5.758 1 61.88 322 SER A C 1
ATOM 2646 O O . SER A 1 322 ? 2.057 39.75 6.148 1 61.88 322 SER A O 1
ATOM 2648 N N . THR A 1 323 ? 3.824 40.906 5.77 1 67.81 323 THR A N 1
ATOM 2649 C CA . THR A 1 323 ? 4.875 40 6.246 1 67.81 323 THR A CA 1
ATOM 2650 C C . THR A 1 323 ? 4.762 39.781 7.75 1 67.81 323 THR A C 1
ATOM 2652 O O . THR A 1 323 ? 5.27 38.812 8.281 1 67.81 323 THR A O 1
ATOM 2655 N N . ARG A 1 324 ? 4.004 40.719 8.375 1 70.56 324 ARG A N 1
ATOM 2656 C CA . ARG A 1 324 ? 4.008 40.688 9.828 1 70.56 324 ARG A CA 1
ATOM 2657 C C . ARG A 1 324 ? 3.223 39.5 10.367 1 70.56 324 ARG A C 1
ATOM 2659 O O . ARG A 1 324 ? 3.484 39.031 11.477 1 70.56 324 ARG A O 1
ATOM 2666 N N . TRP A 1 325 ? 2.441 38.969 9.602 1 83.44 325 TRP A N 1
ATOM 2667 C CA . TRP A 1 325 ? 1.566 37.906 10.117 1 83.44 325 TRP A CA 1
ATOM 2668 C C . TRP A 1 325 ? 2.041 36.531 9.672 1 83.44 325 TRP A C 1
ATOM 2670 O O . TRP A 1 325 ? 1.4 35.531 9.961 1 83.44 325 TRP A O 1
ATOM 2680 N N . CYS A 1 326 ? 3.189 36.562 9.117 1 87.69 326 CYS A N 1
ATOM 2681 C CA . CYS A 1 326 ? 3.717 35.312 8.625 1 87.69 326 CYS A CA 1
ATOM 2682 C C . CYS A 1 326 ? 4.598 34.625 9.672 1 87.69 326 CYS A C 1
ATOM 2684 O O . CYS A 1 326 ? 5.082 35.281 10.594 1 87.69 326 CYS A O 1
ATOM 2686 N N . GLY A 1 327 ? 4.75 33.406 9.602 1 89.25 327 GLY A N 1
ATOM 2687 C CA . GLY A 1 327 ? 5.684 32.656 10.453 1 89.25 327 GLY A CA 1
ATOM 2688 C C . GLY A 1 327 ? 7.133 33.031 10.195 1 89.25 327 GLY A C 1
ATOM 2689 O O . GLY A 1 327 ? 7.461 33.594 9.148 1 89.25 327 GLY A O 1
ATOM 2690 N N . LYS A 1 328 ? 7.902 32.719 11.117 1 87.12 328 LYS A N 1
ATOM 2691 C CA . LYS A 1 328 ? 9.312 33.094 11.062 1 87.12 328 LYS A CA 1
ATOM 2692 C C . LYS A 1 328 ? 9.984 32.531 9.82 1 87.12 328 LYS A C 1
ATOM 2694 O O . LYS A 1 328 ? 10.75 33.219 9.148 1 87.12 328 LYS A O 1
ATOM 2699 N N . TYR A 1 329 ? 9.781 31.25 9.531 1 89.94 329 TYR A N 1
ATOM 2700 C CA . TYR A 1 329 ? 10.359 30.594 8.359 1 89.94 329 TYR A CA 1
ATOM 2701 C C . TYR A 1 329 ? 9.906 31.297 7.078 1 89.94 329 TYR A C 1
ATOM 2703 O O . TYR A 1 329 ? 10.711 31.531 6.18 1 89.94 329 TYR A O 1
ATOM 2711 N N . GLU A 1 330 ? 8.68 31.594 6.992 1 86.75 330 GLU A N 1
ATOM 2712 C CA . GLU A 1 330 ? 8.102 32.281 5.832 1 86.75 330 GLU A CA 1
ATOM 2713 C C . GLU A 1 330 ? 8.656 33.688 5.684 1 86.75 330 GLU A C 1
ATOM 2715 O O . GLU A 1 330 ? 8.883 34.156 4.566 1 86.75 330 GLU A O 1
ATOM 2720 N N . ARG A 1 331 ? 8.805 34.344 6.754 1 85.94 331 ARG A N 1
ATOM 2721 C CA . ARG A 1 331 ? 9.359 35.688 6.727 1 85.94 331 ARG A CA 1
ATOM 2722 C C . ARG A 1 331 ? 10.781 35.688 6.184 1 85.94 331 ARG A C 1
ATOM 2724 O O . ARG A 1 331 ? 11.164 36.562 5.434 1 85.94 331 ARG A O 1
ATOM 2731 N N . GLU A 1 332 ? 11.539 34.688 6.621 1 84.81 332 GLU A N 1
ATOM 2732 C CA . GLU A 1 332 ? 12.906 34.562 6.133 1 84.81 332 GLU A CA 1
ATOM 2733 C C . GLU A 1 332 ? 12.938 34.312 4.629 1 84.81 332 GLU A C 1
ATOM 2735 O O . GLU A 1 332 ? 13.812 34.844 3.93 1 84.81 332 GLU A O 1
ATOM 2740 N N . ASN A 1 333 ? 12.078 33.5 4.156 1 84.31 333 ASN A N 1
ATOM 2741 C CA . ASN A 1 333 ? 11.992 33.25 2.725 1 84.31 333 ASN A CA 1
ATOM 2742 C C . ASN A 1 333 ? 11.672 34.5 1.936 1 84.31 333 ASN A C 1
ATOM 2744 O O . ASN A 1 333 ? 12.117 34.656 0.796 1 84.31 333 ASN A O 1
ATOM 2748 N N . MET A 1 334 ? 10.883 35.406 2.494 1 82.75 334 MET A N 1
ATOM 2749 C CA . MET A 1 334 ? 10.43 36.625 1.821 1 82.75 334 MET A CA 1
ATOM 2750 C C . MET A 1 334 ? 11.562 37.625 1.699 1 82.75 334 MET A C 1
ATOM 2752 O O . MET A 1 334 ? 11.531 38.5 0.836 1 82.75 334 MET A O 1
ATOM 2756 N N . LYS A 1 335 ? 12.438 37.469 2.578 1 77.88 335 LYS A N 1
ATOM 2757 C CA . LYS A 1 335 ? 13.57 38.406 2.547 1 77.88 335 LYS A CA 1
ATOM 2758 C C . LYS A 1 335 ? 14.461 38.156 1.336 1 77.88 335 LYS A C 1
ATOM 2760 O O . LYS A 1 335 ? 15.188 39.031 0.886 1 77.88 335 LYS A O 1
ATOM 2765 N N . ILE A 1 336 ? 14.445 36.906 0.924 1 73.56 336 ILE A N 1
ATOM 2766 C CA . ILE A 1 336 ? 15.344 36.5 -0.166 1 73.56 336 ILE A CA 1
ATOM 2767 C C . ILE A 1 336 ? 14.586 36.562 -1.493 1 73.56 336 ILE A C 1
ATOM 2769 O O . ILE A 1 336 ? 13.523 35.969 -1.642 1 73.56 336 ILE A O 1
ATOM 2773 N N . LYS A 1 337 ? 14.797 37.625 -2.359 1 61.25 337 LYS A N 1
ATOM 2774 C CA . LYS A 1 337 ? 14.195 37.781 -3.68 1 61.25 337 LYS A CA 1
ATOM 2775 C C . LYS A 1 337 ? 14.633 36.656 -4.621 1 61.25 337 LYS A C 1
ATOM 2777 O O . LYS A 1 337 ? 15.531 36.844 -5.445 1 61.25 337 LYS A O 1
ATOM 2782 N N . SER A 1 338 ? 14.688 35.438 -4.066 1 58 338 SER A N 1
ATOM 2783 C CA . SER A 1 338 ? 15.172 34.375 -4.949 1 58 338 SER A CA 1
ATOM 2784 C C . SER A 1 338 ? 14.07 33.906 -5.895 1 58 338 SER A C 1
ATOM 2786 O O . SER A 1 338 ? 12.883 34 -5.574 1 58 338 SER A O 1
ATOM 2788 N N . SER A 1 339 ? 14.398 33.688 -7.172 1 57.38 339 SER A N 1
ATOM 2789 C CA . SER A 1 339 ? 13.57 33.281 -8.312 1 57.38 339 SER A CA 1
ATOM 2790 C C . SER A 1 339 ? 12.914 31.938 -8.07 1 57.38 339 SER A C 1
ATOM 2792 O O . SER A 1 339 ? 11.93 31.594 -8.727 1 57.38 339 SER A O 1
ATOM 2794 N N . GLY A 1 340 ? 13.359 31.156 -7.027 1 63.88 340 GLY A N 1
ATOM 2795 C CA . GLY A 1 340 ? 12.766 29.828 -6.984 1 63.88 340 GLY A CA 1
ATOM 2796 C C . GLY A 1 340 ? 11.758 29.656 -5.863 1 63.88 340 GLY A C 1
ATOM 2797 O O . GLY A 1 340 ? 11.68 30.5 -4.965 1 63.88 340 GLY A O 1
ATOM 2798 N N . GLU A 1 341 ? 10.836 28.75 -5.988 1 74.19 341 GLU A N 1
ATOM 2799 C CA . GLU A 1 341 ? 9.859 28.422 -4.949 1 74.19 341 GLU A CA 1
ATOM 2800 C C . GLU A 1 341 ? 10.547 27.984 -3.662 1 74.19 341 GLU A C 1
ATOM 2802 O O . GLU A 1 341 ? 11.508 27.203 -3.695 1 74.19 341 GLU A O 1
ATOM 2807 N N . PRO A 1 342 ? 10.18 28.672 -2.598 1 84.56 342 PRO A N 1
ATOM 2808 C CA . PRO A 1 342 ? 10.789 28.297 -1.317 1 84.56 342 PRO A CA 1
ATOM 2809 C C . PRO A 1 342 ? 10.617 26.812 -0.99 1 84.56 342 PRO A C 1
ATOM 2811 O O . PRO A 1 342 ? 9.586 26.219 -1.324 1 84.56 342 PRO A O 1
ATOM 2814 N N . LEU A 1 343 ? 11.641 26.266 -0.39 1 90.38 343 LEU A N 1
ATOM 2815 C CA . LEU A 1 343 ? 11.617 24.859 0.011 1 90.38 343 LEU A CA 1
ATOM 2816 C C . LEU A 1 343 ? 10.867 24.688 1.33 1 90.38 343 LEU A C 1
ATOM 2818 O O . LEU A 1 343 ? 10.961 25.531 2.217 1 90.38 343 LEU A O 1
ATOM 2822 N N . PRO A 1 344 ? 10.172 23.625 1.409 1 93.5 344 PRO A N 1
ATOM 2823 C CA . PRO A 1 344 ? 9.492 23.375 2.684 1 93.5 344 PRO A CA 1
ATOM 2824 C C . PRO A 1 344 ? 10.469 23.078 3.82 1 93.5 344 PRO A C 1
ATOM 2826 O O . PRO A 1 344 ? 11.547 22.516 3.582 1 93.5 344 PRO A O 1
ATOM 2829 N N . ILE A 1 345 ? 10.102 23.422 5.016 1 95.44 345 ILE A N 1
ATOM 2830 C CA . ILE A 1 345 ? 10.961 23.25 6.188 1 95.44 345 ILE A CA 1
ATOM 2831 C C . ILE A 1 345 ? 11.25 21.766 6.41 1 95.44 345 ILE A C 1
ATOM 2833 O O . ILE A 1 345 ? 12.25 21.422 7.039 1 95.44 345 ILE A O 1
ATOM 2837 N N . SER A 1 346 ? 10.375 20.875 5.941 1 95.75 346 SER A N 1
ATOM 2838 C CA . SER A 1 346 ? 10.555 19.422 6.098 1 95.75 346 SER A CA 1
ATOM 2839 C C . SER A 1 346 ? 11.859 18.969 5.461 1 95.75 346 SER A C 1
ATOM 2841 O O . SER A 1 346 ? 12.523 18.062 5.977 1 95.75 346 SER A O 1
ATOM 2843 N N . VAL A 1 347 ? 12.219 19.594 4.375 1 96.31 347 VAL A N 1
ATOM 2844 C CA . VAL A 1 347 ? 13.469 19.25 3.693 1 96.31 347 VAL A CA 1
ATOM 2845 C C . VAL A 1 347 ? 14.656 19.547 4.605 1 96.31 347 VAL A C 1
ATOM 2847 O O . VAL A 1 347 ? 15.578 18.734 4.711 1 96.31 347 VAL A O 1
ATOM 2850 N N . PHE A 1 348 ? 14.602 20.656 5.27 1 97.06 348 PHE A N 1
ATOM 2851 C CA . PHE A 1 348 ? 15.688 21.047 6.152 1 97.06 348 PHE A CA 1
ATOM 2852 C C . PHE A 1 348 ? 15.68 20.219 7.43 1 97.06 348 PHE A C 1
ATOM 2854 O O . PHE A 1 348 ? 16.719 20.016 8.047 1 97.06 348 PHE A O 1
ATOM 2861 N N . LEU A 1 349 ? 14.516 19.781 7.82 1 96.88 349 LEU A N 1
ATOM 2862 C CA . LEU A 1 349 ? 14.43 18.875 8.961 1 96.88 349 LEU A CA 1
ATOM 2863 C C . LEU A 1 349 ? 15.172 17.578 8.68 1 96.88 349 LEU A C 1
ATOM 2865 O O . LEU A 1 349 ? 15.93 17.094 9.531 1 96.88 349 LEU A O 1
ATOM 2869 N N . VAL A 1 350 ? 14.906 17.016 7.531 1 96.62 350 VAL A N 1
ATOM 2870 C CA . VAL A 1 350 ? 15.602 15.781 7.16 1 96.62 350 VAL A CA 1
ATOM 2871 C C . VAL A 1 350 ? 17.109 16.031 7.078 1 96.62 350 VAL A C 1
ATOM 2873 O O . VAL A 1 350 ? 17.906 15.234 7.57 1 96.62 350 VAL A O 1
ATOM 2876 N N . ALA A 1 351 ? 17.453 17.156 6.457 1 96.81 351 ALA A N 1
ATOM 2877 C CA . ALA A 1 351 ? 18.859 17.516 6.348 1 96.81 351 ALA A CA 1
ATOM 2878 C C . ALA A 1 351 ? 19.5 17.625 7.727 1 96.81 351 ALA A C 1
ATOM 2880 O O . ALA A 1 351 ? 20.656 17.219 7.91 1 96.81 351 ALA A O 1
ATOM 2881 N N . LYS A 1 352 ? 18.812 18.188 8.609 1 95.88 352 LYS A N 1
ATOM 2882 C CA . LYS A 1 352 ? 19.328 18.328 9.969 1 95.88 352 LYS A CA 1
ATOM 2883 C C . LYS A 1 352 ? 19.531 16.969 10.625 1 95.88 352 LYS A C 1
ATOM 2885 O O . LYS A 1 352 ? 20.547 16.75 11.281 1 95.88 352 LYS A O 1
ATOM 2890 N N . VAL A 1 353 ? 18.578 16.109 10.516 1 94.25 353 VAL A N 1
ATOM 2891 C CA . VAL A 1 353 ? 18.672 14.766 11.078 1 94.25 353 VAL A CA 1
ATOM 2892 C C . VAL A 1 353 ? 19.891 14.039 10.492 1 94.25 353 VAL A C 1
ATOM 2894 O O . VAL A 1 353 ? 20.641 13.391 11.227 1 94.25 353 VAL A O 1
ATOM 2897 N N . LEU A 1 354 ? 20.078 14.156 9.211 1 94.94 354 LEU A N 1
ATOM 2898 C CA . LEU A 1 354 ? 21.219 13.531 8.547 1 94.94 354 LEU A CA 1
ATOM 2899 C C . LEU A 1 354 ? 22.531 14.148 9.016 1 94.94 354 LEU A C 1
ATOM 2901 O O . LEU A 1 354 ? 23.5 13.43 9.289 1 94.94 354 LEU A O 1
ATOM 2905 N N . LYS A 1 355 ? 22.516 15.438 9.125 1 94.75 355 LYS A N 1
ATOM 2906 C CA . LYS A 1 355 ? 23.719 16.156 9.562 1 94.75 355 LYS A CA 1
ATOM 2907 C C . LYS A 1 355 ? 24.094 15.766 10.992 1 94.75 355 LYS A C 1
ATOM 2909 O O . LYS A 1 355 ? 25.281 15.547 11.281 1 94.75 355 LYS A O 1
ATOM 2914 N N . ASP A 1 356 ? 23.156 15.672 11.852 1 93.69 356 ASP A N 1
ATOM 2915 C CA . ASP A 1 356 ? 23.406 15.32 13.242 1 93.69 356 ASP A CA 1
ATOM 2916 C C . ASP A 1 356 ? 23.969 13.906 13.352 1 93.69 356 ASP A C 1
ATOM 2918 O O . ASP A 1 356 ? 24.641 13.586 14.336 1 93.69 356 ASP A O 1
ATOM 2922 N N . ASN A 1 357 ? 23.734 13.109 12.414 1 94.06 357 ASN A N 1
ATOM 2923 C CA . ASN A 1 357 ? 24.219 11.727 12.43 1 94.06 357 ASN A CA 1
ATOM 2924 C C . ASN A 1 357 ? 25.281 11.492 11.375 1 94.06 357 ASN A C 1
ATOM 2926 O O . ASN A 1 357 ? 25.516 10.359 10.953 1 94.06 357 ASN A O 1
ATOM 2930 N N . SER A 1 358 ? 25.844 12.555 10.922 1 95.56 358 SER A N 1
ATOM 2931 C CA . SER A 1 358 ? 26.828 12.5 9.844 1 95.56 358 SER A CA 1
ATOM 2932 C C . SER A 1 358 ? 28.031 11.648 10.227 1 95.56 358 SER A C 1
ATOM 2934 O O . SER A 1 358 ? 28.562 10.898 9.406 1 95.56 358 SER A O 1
ATOM 2936 N N . SER A 1 359 ? 28.484 11.742 11.477 1 95.31 359 SER A N 1
ATOM 2937 C CA . SER A 1 359 ? 29.656 10.977 11.922 1 95.31 359 SER A CA 1
ATOM 2938 C C . SER A 1 359 ? 29.406 9.477 11.828 1 95.31 359 SER A C 1
ATOM 2940 O O . SER A 1 359 ? 30.234 8.734 11.312 1 95.31 359 SER A O 1
ATOM 2942 N N . VAL A 1 360 ? 28.281 9.062 12.281 1 95.31 360 VAL A N 1
ATOM 2943 C CA . VAL A 1 360 ? 27.922 7.652 12.25 1 95.31 360 VAL A CA 1
ATOM 2944 C C . VAL A 1 360 ? 27.75 7.195 10.797 1 95.31 360 VAL A C 1
ATOM 2946 O O . VAL A 1 360 ? 28.219 6.113 10.422 1 95.31 360 VAL A O 1
ATOM 2949 N N . LEU A 1 361 ? 27.094 7.992 9.984 1 95.31 361 LEU A N 1
ATOM 2950 C CA . LEU A 1 361 ? 26.844 7.66 8.586 1 95.31 361 LEU A CA 1
ATOM 2951 C C . LEU A 1 361 ? 28.156 7.555 7.809 1 95.31 361 LEU A C 1
ATOM 2953 O O . LEU A 1 361 ? 28.344 6.617 7.031 1 95.31 361 LEU A O 1
ATOM 2957 N N . LEU A 1 362 ? 29.109 8.453 8.055 1 95.88 362 LEU A N 1
ATOM 2958 C CA . LEU A 1 362 ? 30.375 8.5 7.336 1 95.88 362 LEU A CA 1
ATOM 2959 C C . LEU A 1 362 ? 31.281 7.344 7.754 1 95.88 362 LEU A C 1
ATOM 2961 O O . LEU A 1 362 ? 31.984 6.777 6.922 1 95.88 362 LEU A O 1
ATOM 2965 N N . HIS A 1 363 ? 31.188 6.938 8.969 1 95 363 HIS A N 1
ATOM 2966 C CA . HIS A 1 363 ? 32.125 5.961 9.492 1 95 363 HIS A CA 1
ATOM 2967 C C . HIS A 1 363 ? 31.578 4.547 9.414 1 95 363 HIS A C 1
ATOM 2969 O O . HIS A 1 363 ? 32.312 3.586 9.234 1 95 363 HIS A O 1
ATOM 2975 N N . LYS A 1 364 ? 30.281 4.461 9.531 1 93.44 364 LYS A N 1
ATOM 2976 C CA . LYS A 1 364 ? 29.719 3.123 9.688 1 93.44 364 LYS A CA 1
ATOM 2977 C C . LYS A 1 364 ? 29 2.684 8.414 1 93.44 364 LYS A C 1
ATOM 2979 O O . LYS A 1 364 ? 28.859 1.487 8.156 1 93.44 364 LYS A O 1
ATOM 2984 N N . ALA A 1 365 ? 28.516 3.615 7.664 1 91.75 365 ALA A N 1
ATOM 2985 C CA . ALA A 1 365 ? 27.766 3.227 6.477 1 91.75 365 ALA A CA 1
ATOM 2986 C C . ALA A 1 365 ? 28.703 2.869 5.324 1 91.75 365 ALA A C 1
ATOM 2988 O O . ALA A 1 365 ? 29.5 3.697 4.891 1 91.75 365 ALA A O 1
ATOM 2989 N N . ARG A 1 366 ? 28.625 1.652 4.848 1 88.38 366 ARG A N 1
ATOM 2990 C CA . ARG A 1 366 ? 29.453 1.188 3.746 1 88.38 366 ARG A CA 1
ATOM 2991 C C . ARG A 1 366 ? 28.625 0.896 2.506 1 88.38 366 ARG A C 1
ATOM 2993 O O . ARG A 1 366 ? 29.156 0.65 1.428 1 88.38 366 ARG A O 1
ATOM 3000 N N . GLY A 1 367 ? 27.359 0.901 2.742 1 81.69 367 GLY A N 1
ATOM 3001 C CA . GLY A 1 367 ? 26.391 0.729 1.668 1 81.69 367 GLY A CA 1
ATOM 3002 C C . GLY A 1 367 ? 25.062 1.394 1.95 1 81.69 367 GLY A C 1
ATOM 3003 O O . GLY A 1 367 ? 24.859 1.958 3.027 1 81.69 367 GLY A O 1
ATOM 3004 N N . LEU A 1 368 ? 24.219 1.381 1.013 1 77.19 368 LEU A N 1
ATOM 3005 C CA . LEU A 1 368 ? 22.922 2.033 1.158 1 77.19 368 LEU A CA 1
ATOM 3006 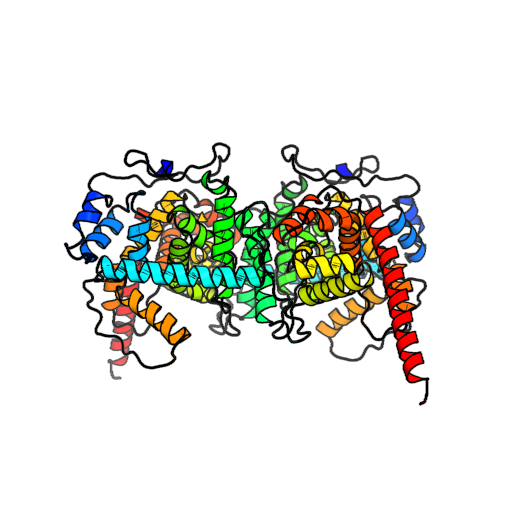C C . LEU A 1 368 ? 22.094 1.351 2.238 1 77.19 368 LEU A C 1
ATOM 3008 O O . LEU A 1 368 ? 21.328 2.01 2.947 1 77.19 368 LEU A O 1
ATOM 3012 N N . ASP A 1 369 ? 22.219 0.088 2.332 1 74.25 369 ASP A N 1
ATOM 3013 C CA . ASP A 1 369 ? 21.5 -0.655 3.367 1 74.25 369 ASP A CA 1
ATOM 3014 C C . ASP A 1 369 ? 21.891 -0.169 4.758 1 74.25 369 ASP A C 1
ATOM 3016 O O . ASP A 1 369 ? 21.062 -0.116 5.664 1 74.25 369 ASP A O 1
ATOM 3020 N N . ASP A 1 370 ? 23.172 0.114 4.875 1 85.12 370 ASP A N 1
ATOM 3021 C CA . ASP A 1 370 ? 23.641 0.651 6.145 1 85.12 370 ASP A CA 1
ATOM 3022 C C . ASP A 1 370 ? 23.031 2.02 6.43 1 85.12 370 ASP A C 1
ATOM 3024 O O . ASP A 1 370 ? 22.672 2.322 7.57 1 85.12 370 ASP A O 1
ATOM 3028 N N . VAL A 1 371 ? 22.906 2.771 5.332 1 87.31 371 VAL A N 1
ATOM 3029 C CA . VAL A 1 371 ? 22.312 4.098 5.484 1 87.31 371 VAL A CA 1
ATOM 3030 C C . VAL A 1 371 ? 20.859 3.967 5.957 1 87.31 371 VAL A C 1
ATOM 3032 O O . VAL A 1 371 ? 20.453 4.625 6.918 1 87.31 371 VAL A O 1
ATOM 3035 N N . VAL A 1 372 ? 20.141 3.115 5.293 1 80.88 372 VAL A N 1
ATOM 3036 C CA . VAL A 1 372 ? 18.734 2.9 5.617 1 80.88 372 VAL A CA 1
ATOM 3037 C C . VAL A 1 372 ? 18.609 2.396 7.055 1 80.88 372 VAL A C 1
ATOM 3039 O O . VAL A 1 372 ? 17.75 2.861 7.809 1 80.88 372 VAL A O 1
ATOM 3042 N N . LYS A 1 373 ? 19.438 1.48 7.441 1 82.62 373 LYS A N 1
ATOM 3043 C CA . LYS A 1 373 ? 19.422 0.934 8.797 1 82.62 373 LYS A CA 1
ATOM 3044 C C . LYS A 1 373 ? 19.703 2.016 9.828 1 82.62 373 LYS A C 1
ATOM 3046 O O . LYS A 1 373 ? 19.031 2.102 10.852 1 82.62 373 LYS A O 1
ATOM 3051 N N . ILE A 1 374 ? 20.734 2.727 9.562 1 89.88 374 ILE A N 1
ATOM 3052 C CA . ILE A 1 374 ? 21.125 3.787 10.484 1 89.88 374 ILE A CA 1
ATOM 3053 C C . ILE A 1 374 ? 19.984 4.793 10.625 1 89.88 374 ILE A C 1
ATOM 3055 O O . ILE A 1 374 ? 19.656 5.207 11.742 1 89.88 374 ILE A O 1
ATOM 3059 N N . VAL A 1 375 ? 19.406 5.176 9.5 1 88 375 VAL A N 1
ATOM 3060 C CA . VAL A 1 375 ? 18.312 6.148 9.508 1 88 375 VAL A CA 1
ATOM 3061 C C . VAL A 1 375 ? 17.109 5.566 10.234 1 88 375 VAL A C 1
ATOM 3063 O O . VAL A 1 375 ? 16.438 6.27 10.992 1 88 375 VAL A O 1
ATOM 3066 N N . ASN A 1 376 ? 16.828 4.316 10.047 1 81.31 376 ASN A N 1
ATOM 3067 C CA . ASN A 1 376 ? 15.719 3.652 10.734 1 81.31 376 ASN A CA 1
ATOM 3068 C C . ASN A 1 376 ? 15.961 3.574 12.242 1 81.31 376 ASN A C 1
ATOM 3070 O O . ASN A 1 376 ? 15.023 3.645 13.031 1 81.31 376 ASN A O 1
ATOM 3074 N N . ASP A 1 377 ? 17.172 3.377 12.586 1 85.62 377 ASP A N 1
ATOM 3075 C CA . ASP A 1 377 ? 17.531 3.266 14 1 85.62 377 ASP A CA 1
ATOM 3076 C C . ASP A 1 377 ? 17.391 4.605 14.711 1 85.62 377 ASP A C 1
ATOM 3078 O O . ASP A 1 377 ? 17.359 4.66 15.945 1 85.62 377 ASP A O 1
ATOM 3082 N N . LEU A 1 378 ? 17.234 5.578 13.938 1 87.19 378 LEU A N 1
ATOM 3083 C CA . LEU A 1 378 ? 17.031 6.898 14.523 1 87.19 378 LEU A CA 1
ATOM 3084 C C . LEU A 1 378 ? 15.625 7.051 15.078 1 87.19 378 LEU A C 1
ATOM 3086 O O . LEU A 1 378 ? 15.359 7.953 15.875 1 87.19 378 LEU A O 1
ATOM 3090 N N . THR A 1 379 ? 14.781 6.156 14.641 1 82.44 379 THR A N 1
ATOM 3091 C CA . THR A 1 379 ? 13.391 6.215 15.07 1 82.44 379 THR A CA 1
ATOM 3092 C C . THR A 1 379 ? 13.281 6.141 16.594 1 82.44 379 THR A C 1
ATOM 3094 O O . THR A 1 379 ? 13.906 5.285 17.219 1 82.44 379 THR A O 1
ATOM 3097 N N . GLY A 1 380 ? 12.578 7.07 17.188 1 86.25 380 GLY A N 1
ATOM 3098 C CA . GLY A 1 380 ? 12.367 7.098 18.625 1 86.25 380 GLY A CA 1
ATOM 3099 C C . GLY A 1 380 ? 13.461 7.84 19.375 1 86.25 380 GLY A C 1
ATOM 3100 O O . GLY A 1 380 ? 13.344 8.102 20.578 1 86.25 380 GLY A O 1
ATOM 3101 N N . ASN A 1 381 ? 14.5 8.211 18.688 1 87.38 381 ASN A N 1
ATOM 3102 C CA . ASN A 1 381 ? 15.633 8.852 19.359 1 87.38 381 ASN A CA 1
ATOM 3103 C C . ASN A 1 381 ? 15.812 10.297 18.906 1 87.38 381 ASN A C 1
ATOM 3105 O O . ASN A 1 381 ? 16.859 10.898 19.125 1 87.38 381 ASN A O 1
ATOM 3109 N N . LEU A 1 382 ? 14.859 10.859 18.344 1 92.06 382 LEU A N 1
ATOM 3110 C CA . LEU A 1 382 ? 14.906 12.234 17.859 1 92.06 382 LEU A CA 1
ATOM 3111 C C . LEU A 1 382 ? 14.125 13.164 18.766 1 92.06 382 LEU A C 1
ATOM 3113 O O . LEU A 1 382 ? 13.164 12.742 19.422 1 92.06 382 LEU A O 1
ATOM 3117 N N . ASN A 1 383 ? 14.633 14.336 18.922 1 92.81 383 ASN A N 1
ATOM 3118 C CA . ASN A 1 383 ? 13.945 15.406 19.656 1 92.81 383 ASN A CA 1
ATOM 3119 C C . ASN A 1 383 ? 13.32 16.422 18.703 1 92.81 383 ASN A C 1
ATOM 3121 O O . ASN A 1 383 ? 14.031 17.125 17.969 1 92.81 383 ASN A O 1
ATOM 3125 N N . ALA A 1 384 ? 12.055 16.547 18.797 1 93.75 384 ALA A N 1
ATOM 3126 C CA . ALA A 1 384 ? 11.305 17.359 17.844 1 93.75 384 ALA A CA 1
ATOM 3127 C C . ALA A 1 384 ? 11.734 18.828 17.906 1 93.75 384 ALA A C 1
ATOM 3129 O O . ALA A 1 384 ? 11.93 19.469 16.875 1 93.75 384 ALA A O 1
ATOM 3130 N N . LYS A 1 385 ? 11.883 19.391 19.078 1 93.12 385 LYS A N 1
ATOM 3131 C CA . LYS A 1 385 ? 12.258 20.797 19.25 1 93.12 385 LYS A CA 1
ATOM 3132 C C . LYS A 1 385 ? 13.656 21.062 18.703 1 93.12 385 LYS A C 1
ATOM 3134 O O . LYS A 1 385 ? 13.859 22.016 17.953 1 93.12 385 LYS A O 1
ATOM 3139 N N . LYS A 1 386 ? 14.562 20.234 19.094 1 93.25 386 LYS A N 1
ATOM 3140 C CA . LYS A 1 386 ? 15.938 20.375 18.641 1 93.25 386 LYS A CA 1
ATOM 3141 C C . LYS A 1 386 ? 16.031 20.25 17.125 1 93.25 386 LYS A C 1
ATOM 3143 O O . LYS A 1 386 ? 16.781 20.984 16.469 1 93.25 386 LYS A O 1
ATOM 3148 N N . ALA A 1 387 ? 15.281 19.312 16.625 1 93.5 387 ALA A N 1
ATOM 3149 C CA . ALA A 1 387 ? 15.281 19.094 15.18 1 93.5 387 ALA A CA 1
ATOM 3150 C C . ALA A 1 387 ? 14.758 20.328 14.445 1 93.5 387 ALA A C 1
ATOM 3152 O O . ALA A 1 387 ? 15.32 20.75 13.43 1 93.5 387 ALA A O 1
ATOM 3153 N N . CYS A 1 388 ? 13.75 20.953 14.914 1 93.5 388 CYS A N 1
ATOM 3154 C CA . CYS A 1 388 ? 13.141 22.109 14.273 1 93.5 388 CYS A CA 1
ATOM 3155 C C . CYS A 1 388 ? 14.055 23.328 14.352 1 93.5 388 CYS A C 1
ATOM 3157 O O . CYS A 1 388 ? 14.219 24.047 13.367 1 93.5 388 CYS A O 1
ATOM 3159 N N . ILE A 1 389 ? 14.617 23.531 15.484 1 92.88 389 ILE A N 1
ATOM 3160 C CA . ILE A 1 389 ? 15.547 24.641 15.664 1 92.88 389 ILE A CA 1
ATOM 3161 C C . ILE A 1 389 ? 16.734 24.469 14.727 1 92.88 389 ILE A C 1
ATOM 3163 O O . ILE A 1 389 ? 17.172 25.438 14.086 1 92.88 389 ILE A O 1
ATOM 3167 N N . GLY A 1 390 ? 17.219 23.266 14.727 1 94.69 390 GLY A N 1
ATOM 3168 C CA . GLY A 1 390 ? 18.328 22.969 13.828 1 94.69 390 GLY A CA 1
ATOM 3169 C C . GLY A 1 390 ? 17.969 23.188 12.367 1 94.69 390 GLY A C 1
ATOM 3170 O O . GLY A 1 390 ? 18.797 23.656 11.586 1 94.69 390 GLY A O 1
ATOM 3171 N N . ALA A 1 391 ? 16.812 22.781 11.992 1 95.69 391 ALA A N 1
ATOM 3172 C CA . ALA A 1 391 ? 16.359 22.953 10.609 1 95.69 391 ALA A CA 1
ATOM 3173 C C . ALA A 1 391 ? 16.312 24.438 10.227 1 95.69 391 ALA A C 1
ATOM 3175 O O . ALA A 1 391 ? 16.688 24.797 9.109 1 95.69 391 ALA A O 1
ATOM 3176 N N . LEU A 1 392 ? 15.867 25.297 11.117 1 93.88 392 LEU A N 1
ATOM 3177 C CA . LEU A 1 392 ? 15.812 26.734 10.875 1 93.88 392 LEU A CA 1
ATOM 3178 C C . LEU A 1 392 ? 17.219 27.312 10.664 1 93.88 392 LEU A C 1
ATOM 3180 O O . LEU A 1 392 ? 17.422 28.172 9.805 1 93.88 392 LEU A O 1
ATOM 3184 N N . LYS A 1 393 ? 18.078 26.812 11.492 1 94.62 393 LYS A N 1
ATOM 3185 C CA . LYS A 1 393 ? 19.469 27.25 11.359 1 94.62 393 LYS A CA 1
ATOM 3186 C C . LYS A 1 393 ? 20.047 26.844 10.016 1 94.62 393 LYS A C 1
ATOM 3188 O O . LYS A 1 393 ? 20.75 27.625 9.375 1 94.62 393 LYS A O 1
ATOM 3193 N N . LEU A 1 394 ? 19.781 25.641 9.672 1 95.19 394 LEU A N 1
ATOM 3194 C CA . LEU A 1 394 ? 20.281 25.141 8.391 1 95.19 394 LEU A CA 1
ATOM 3195 C C . LEU A 1 394 ? 19.672 25.938 7.238 1 95.19 394 LEU A C 1
ATOM 3197 O O . LEU A 1 394 ? 20.328 26.172 6.227 1 95.19 394 LEU A O 1
ATOM 3201 N N . HIS A 1 395 ? 18.469 26.219 7.352 1 94.44 395 HIS A N 1
ATOM 3202 C CA . HIS A 1 395 ? 17.781 27.016 6.34 1 94.44 395 HIS A CA 1
ATOM 3203 C C . HIS A 1 395 ? 18.453 28.359 6.156 1 94.44 395 HIS A C 1
ATOM 3205 O O . HIS A 1 395 ? 18.688 28.797 5.027 1 94.44 395 HIS A O 1
ATOM 3211 N N . LYS A 1 396 ? 18.75 29.031 7.227 1 91.56 396 LYS A N 1
ATOM 3212 C CA . LYS A 1 396 ? 19.422 30.312 7.172 1 91.56 396 LYS A CA 1
ATOM 3213 C C . LYS A 1 396 ? 20.781 30.203 6.504 1 91.56 396 LYS A C 1
ATOM 3215 O O . LYS A 1 396 ? 21.172 31.062 5.703 1 91.56 396 LYS A O 1
ATOM 3220 N N . LYS A 1 397 ? 21.438 29.172 6.918 1 91.06 397 LYS A N 1
ATOM 3221 C CA . LYS A 1 397 ? 22.734 28.938 6.316 1 91.06 397 LYS A CA 1
ATOM 3222 C C . LYS A 1 397 ? 22.609 28.703 4.812 1 91.06 397 LYS A C 1
ATOM 3224 O O . LYS A 1 397 ? 23.438 29.188 4.031 1 91.06 397 LYS A O 1
ATOM 3229 N N . TYR A 1 398 ? 21.703 27.938 4.457 1 91 398 TYR A N 1
ATOM 3230 C CA . TYR A 1 398 ? 21.453 27.625 3.053 1 91 398 TYR A CA 1
ATOM 3231 C C . TYR A 1 398 ? 21.141 28.891 2.264 1 91 398 TYR A C 1
ATOM 3233 O O . TYR A 1 398 ? 21.656 29.094 1.164 1 91 398 TYR A O 1
ATOM 3241 N N . LEU A 1 399 ? 20.266 29.734 2.785 1 87.31 399 LEU A N 1
ATOM 3242 C CA . LEU A 1 399 ? 19.875 30.969 2.129 1 87.31 399 LEU A CA 1
ATOM 3243 C C . LEU A 1 399 ? 21.078 31.891 1.962 1 87.31 399 LEU A C 1
ATOM 3245 O O . LEU A 1 399 ? 21.219 32.562 0.938 1 87.31 399 LEU A O 1
ATOM 3249 N N . ARG A 1 400 ? 21.891 31.953 2.912 1 85.44 400 ARG A N 1
ATOM 3250 C CA . ARG A 1 400 ? 23.078 32.781 2.855 1 85.44 400 ARG A CA 1
ATOM 3251 C C . ARG A 1 400 ? 24.031 32.312 1.759 1 85.44 400 ARG A C 1
ATOM 3253 O O . ARG A 1 400 ? 24.609 33.156 1.039 1 85.44 400 ARG A O 1
ATOM 3260 N N . LYS A 1 401 ? 24.172 31.078 1.692 1 82.62 401 LYS A N 1
ATOM 3261 C CA . LYS A 1 401 ? 25.062 30.531 0.68 1 82.62 401 LYS A CA 1
ATOM 3262 C C . LYS A 1 401 ? 24.5 30.75 -0.724 1 82.62 401 LYS A C 1
ATOM 3264 O O . LYS A 1 401 ? 25.266 30.953 -1.671 1 82.62 401 LYS A O 1
ATOM 3269 N N . GLU A 1 402 ? 23.234 30.594 -0.805 1 76.38 402 GLU A N 1
ATOM 3270 C CA . GLU A 1 402 ? 22.594 30.844 -2.094 1 76.38 402 GLU A CA 1
ATOM 3271 C C . GLU A 1 402 ? 22.734 32.312 -2.516 1 76.38 402 GLU A C 1
ATOM 3273 O O . GLU A 1 402 ? 22.906 32.594 -3.701 1 76.38 402 GLU A O 1
ATOM 3278 N N . LEU A 1 403 ? 22.656 33.188 -1.616 1 70.19 403 LEU A N 1
ATOM 3279 C CA . LEU A 1 403 ? 22.812 34.594 -1.879 1 70.19 403 LEU A CA 1
ATOM 3280 C C . LEU A 1 403 ? 24.25 34.938 -2.285 1 70.19 403 LEU A C 1
ATOM 3282 O O . LEU A 1 403 ? 24.469 35.75 -3.17 1 70.19 403 LEU A O 1
ATOM 3286 N N . LEU A 1 404 ? 25.125 34.281 -1.61 1 69.44 404 LEU A N 1
ATOM 3287 C CA . LEU A 1 404 ? 26.531 34.5 -1.925 1 69.44 404 LEU A CA 1
ATOM 3288 C C . LEU A 1 404 ? 26.859 34 -3.322 1 69.44 404 LEU A C 1
ATOM 3290 O O . LEU A 1 404 ? 27.641 34.625 -4.047 1 69.44 404 LEU A O 1
ATOM 3294 N N . ASP A 1 405 ? 26.266 32.875 -3.67 1 67.5 405 ASP A N 1
ATOM 3295 C CA . ASP A 1 405 ? 26.5 32.312 -5.004 1 67.5 405 ASP A CA 1
ATOM 3296 C C . ASP A 1 405 ? 25.891 33.219 -6.078 1 67.5 405 ASP A C 1
ATOM 3298 O O . ASP A 1 405 ? 26.469 33.406 -7.152 1 67.5 405 ASP A O 1
ATOM 3302 N N . ILE A 1 406 ? 24.812 33.844 -5.754 1 59.34 406 ILE A N 1
ATOM 3303 C CA . ILE A 1 406 ? 24.172 34.781 -6.68 1 59.34 406 ILE A CA 1
ATOM 3304 C C . ILE A 1 406 ? 25.016 36.031 -6.812 1 59.34 406 ILE A C 1
ATOM 3306 O O . ILE A 1 406 ? 25.188 36.562 -7.91 1 59.34 406 ILE A O 1
ATOM 3310 N N . GLU A 1 407 ? 25.547 36.469 -5.711 1 58.84 407 GLU A N 1
ATOM 3311 C CA . GLU A 1 407 ? 26.391 37.656 -5.734 1 58.84 407 GLU A CA 1
ATOM 3312 C C . GLU A 1 407 ? 27.688 37.406 -6.473 1 58.84 407 GLU A C 1
ATOM 3314 O O . GLU A 1 407 ? 28.172 38.25 -7.227 1 58.84 407 GLU A O 1
ATOM 3319 N N . THR A 1 408 ? 28.203 36.219 -6.203 1 55.72 408 THR A N 1
ATOM 3320 C CA . THR A 1 408 ? 29.438 35.875 -6.895 1 55.72 408 THR A CA 1
ATOM 3321 C C . THR A 1 408 ? 29.188 35.719 -8.391 1 55.72 408 THR A C 1
ATOM 3323 O O . THR A 1 408 ? 30.031 36.125 -9.211 1 55.72 408 THR A O 1
ATOM 3326 N N . PHE A 1 409 ? 28.047 35.156 -8.641 1 51.44 409 PHE A N 1
ATOM 3327 C CA . PHE A 1 409 ? 27.703 35.031 -10.055 1 51.44 409 PHE A CA 1
ATOM 3328 C C . PHE A 1 409 ? 27.406 36.406 -10.648 1 51.44 409 PHE A C 1
ATOM 3330 O O . PHE A 1 409 ? 27.734 36.688 -11.805 1 51.44 409 PHE A O 1
ATOM 3337 N N . SER A 1 410 ? 26.797 37.281 -9.898 1 49.88 410 SER A N 1
ATOM 3338 C CA . SER A 1 410 ? 26.516 38.625 -10.359 1 49.88 410 SER A CA 1
ATOM 3339 C C . SER A 1 410 ? 27.812 39.438 -10.492 1 49.88 410 SER A C 1
ATOM 3341 O O . SER A 1 410 ? 27.953 40.219 -11.43 1 49.88 410 SER A O 1
ATOM 3343 N N . PHE A 1 411 ? 28.781 39.25 -9.641 1 49.84 411 PHE A N 1
ATOM 3344 C CA . PHE A 1 411 ? 30.062 39.969 -9.727 1 49.84 411 PHE A CA 1
ATOM 3345 C C . PHE A 1 411 ? 30.891 39.438 -10.891 1 49.84 411 PHE A C 1
ATOM 3347 O O . PHE A 1 411 ? 31.578 40.188 -11.555 1 49.84 411 PHE A O 1
ATOM 3354 N N . ASP A 1 412 ? 30.844 38.188 -11.031 1 48.59 412 ASP A N 1
ATOM 3355 C CA . ASP A 1 412 ? 31.625 37.656 -12.156 1 48.59 412 ASP A CA 1
ATOM 3356 C C . ASP A 1 412 ? 31.078 38.156 -13.484 1 48.59 412 ASP A C 1
ATOM 3358 O O . ASP A 1 412 ? 31.844 38.344 -14.438 1 48.59 412 ASP A O 1
ATOM 3362 N N . PHE A 1 413 ? 29.859 38.406 -13.57 1 45.53 413 PHE A N 1
ATOM 3363 C CA . PHE A 1 413 ? 29.312 38.969 -14.797 1 45.53 413 PHE A CA 1
ATOM 3364 C C . PHE A 1 413 ? 29.562 40.469 -14.867 1 45.53 413 PHE A C 1
ATOM 3366 O O . PHE A 1 413 ? 29.391 41.062 -15.922 1 45.53 413 PHE A O 1
ATOM 3373 N N . ALA A 1 414 ? 29.844 41.062 -13.758 1 41.62 414 ALA A N 1
ATOM 3374 C CA . ALA A 1 414 ? 30.094 42.5 -13.805 1 41.62 414 ALA A CA 1
ATOM 3375 C C . ALA A 1 414 ? 31.547 42.781 -14.164 1 41.62 414 ALA A C 1
ATOM 3377 O O . ALA A 1 414 ? 31.953 43.969 -14.258 1 41.62 414 ALA A O 1
ATOM 3378 N N . ILE A 1 415 ? 32.438 41.875 -14.039 1 37.69 415 ILE A N 1
ATOM 3379 C CA . ILE A 1 415 ? 33.781 42.219 -14.469 1 37.69 415 ILE A CA 1
ATOM 3380 C C . ILE A 1 415 ? 33.875 42.188 -15.992 1 37.69 415 ILE A C 1
ATOM 3382 O O . ILE A 1 415 ? 33.688 41.125 -16.594 1 37.69 415 ILE A O 1
ATOM 3386 N N . PRO A 1 416 ? 33.594 43.312 -16.578 1 41.25 416 PRO A N 1
ATOM 3387 C CA . PRO A 1 416 ? 33.938 43.438 -18 1 41.25 416 PRO A CA 1
ATOM 3388 C C . PRO A 1 416 ? 35.344 43 -18.328 1 41.25 416 PRO A C 1
ATOM 3390 O O . PRO A 1 416 ? 36.25 43.188 -17.516 1 41.25 416 PRO A O 1
ATOM 3393 N N . GLY A 1 417 ? 35.594 41.906 -19.094 1 24.86 417 GLY A N 1
ATOM 3394 C CA . GLY A 1 417 ? 36.844 41.969 -19.797 1 24.86 417 GLY A CA 1
ATOM 3395 C C . GLY A 1 417 ? 37.062 43.281 -20.547 1 24.86 417 GLY A C 1
ATOM 3396 O O . GLY A 1 417 ? 36.094 43.938 -20.891 1 24.86 417 GLY A O 1
ATOM 3397 N N . MET B 1 1 ? 13.633 -24.891 5.98 1 37.47 1 MET B N 1
ATOM 3398 C CA . MET B 1 1 ? 12.914 -25.906 6.754 1 37.47 1 MET B CA 1
ATOM 3399 C C . MET B 1 1 ? 12.445 -27.047 5.863 1 37.47 1 MET B C 1
ATOM 3401 O O . MET B 1 1 ? 11.625 -26.844 4.965 1 37.47 1 MET B O 1
ATOM 3405 N N . ARG B 1 2 ? 13.391 -27.953 5.707 1 45.97 2 ARG B N 1
ATOM 3406 C CA . ARG B 1 2 ? 13.164 -29.109 4.84 1 45.97 2 ARG B CA 1
ATOM 3407 C C . ARG B 1 2 ? 12.055 -30 5.395 1 45.97 2 ARG B C 1
ATOM 3409 O O . ARG B 1 2 ? 12.055 -30.328 6.582 1 45.97 2 ARG B O 1
ATOM 3416 N N . CYS B 1 3 ? 10.859 -29.859 4.848 1 50.44 3 CYS B N 1
ATOM 3417 C CA . CYS B 1 3 ? 9.75 -30.734 5.207 1 50.44 3 CYS B CA 1
ATOM 3418 C C . CYS B 1 3 ? 10.164 -32.188 5.148 1 50.44 3 CYS B C 1
ATOM 3420 O O . CYS B 1 3 ? 10.648 -32.656 4.117 1 50.44 3 CYS B O 1
ATOM 3422 N N . LEU B 1 4 ? 10.5 -32.781 6.281 1 49.78 4 LEU B N 1
ATOM 3423 C CA . LEU B 1 4 ? 10.828 -34.188 6.293 1 49.78 4 LEU B CA 1
ATOM 3424 C C . LEU B 1 4 ? 9.656 -35.031 5.785 1 49.78 4 LEU B C 1
ATOM 3426 O O . LEU B 1 4 ? 8.5 -34.656 5.98 1 49.78 4 LEU B O 1
ATOM 3430 N N . LYS B 1 5 ? 9.82 -36.062 5.012 1 52.38 5 LYS B N 1
ATOM 3431 C CA . LYS B 1 5 ? 8.969 -37 4.266 1 52.38 5 LYS B CA 1
ATOM 3432 C C . LYS B 1 5 ? 7.785 -37.438 5.109 1 52.38 5 LYS B C 1
ATOM 3434 O O . LYS B 1 5 ? 6.691 -37.656 4.582 1 52.38 5 LYS B O 1
ATOM 3439 N N . SER B 1 6 ? 7.945 -37.5 6.527 1 52.47 6 SER B N 1
ATOM 3440 C CA . SER B 1 6 ? 6.934 -38.156 7.355 1 52.47 6 SER B CA 1
ATOM 3441 C C . SER B 1 6 ? 6.102 -37.125 8.117 1 52.47 6 SER B C 1
ATOM 3443 O O . SER B 1 6 ? 5.133 -37.5 8.789 1 52.47 6 SER B O 1
ATOM 3445 N N . GLU B 1 7 ? 6.324 -35.906 7.918 1 59.66 7 GLU B N 1
ATOM 3446 C CA . GLU B 1 7 ? 5.688 -34.906 8.781 1 59.66 7 GLU B CA 1
ATOM 3447 C C . GLU B 1 7 ? 4.43 -34.344 8.125 1 59.66 7 GLU B C 1
ATOM 3449 O O . GLU B 1 7 ? 4.293 -34.375 6.902 1 59.66 7 GLU B O 1
ATOM 3454 N N . PRO B 1 8 ? 3.443 -34.031 9.047 1 66.06 8 PRO B N 1
ATOM 3455 C CA . PRO B 1 8 ? 2.242 -33.375 8.539 1 66.06 8 PRO B CA 1
ATOM 3456 C C . PRO B 1 8 ? 2.564 -32.156 7.66 1 66.06 8 PRO B C 1
ATOM 3458 O O . PRO B 1 8 ? 3.611 -31.531 7.828 1 66.06 8 PRO B O 1
ATOM 3461 N N . ALA B 1 9 ? 1.815 -31.984 6.625 1 69.69 9 ALA B N 1
ATOM 3462 C CA . ALA B 1 9 ? 2.023 -30.953 5.613 1 69.69 9 ALA B CA 1
ATOM 3463 C C . ALA B 1 9 ? 2.281 -29.594 6.258 1 69.69 9 ALA B C 1
ATOM 3465 O O . ALA B 1 9 ? 3.105 -28.828 5.77 1 69.69 9 ALA B O 1
ATOM 3466 N N . ASP B 1 10 ? 1.699 -29.438 7.379 1 69.5 10 ASP B N 1
ATOM 3467 C CA . ASP B 1 10 ? 1.794 -28.125 8.016 1 69.5 10 ASP B CA 1
ATOM 3468 C C . ASP B 1 10 ? 3.139 -27.953 8.719 1 69.5 10 ASP B C 1
ATOM 3470 O O . ASP B 1 10 ? 3.545 -26.828 9.023 1 69.5 10 ASP B O 1
ATOM 3474 N N . SER B 1 11 ? 3.758 -29.047 8.938 1 77.25 11 SER B N 1
ATOM 3475 C CA . SER B 1 11 ? 5.051 -28.969 9.609 1 77.25 11 SER B CA 1
ATOM 3476 C C . SER B 1 11 ? 6.105 -28.328 8.711 1 77.25 11 SER B C 1
ATOM 3478 O O . SER B 1 11 ? 7.125 -27.828 9.195 1 77.25 11 SER B O 1
ATOM 3480 N N . CYS B 1 12 ? 5.746 -28.422 7.461 1 81.62 12 CYS B N 1
ATOM 3481 C CA . CYS B 1 12 ? 6.695 -27.875 6.496 1 81.62 12 CYS B CA 1
ATOM 3482 C C . CYS B 1 12 ? 6.633 -26.359 6.465 1 81.62 12 CYS B C 1
ATOM 3484 O O . CYS B 1 12 ? 7.566 -25.703 6.004 1 81.62 12 CYS B O 1
ATOM 3486 N N . TYR B 1 13 ? 5.562 -25.859 6.902 1 90.25 13 TYR B N 1
ATOM 3487 C CA . TYR B 1 13 ? 5.355 -24.422 6.938 1 90.25 13 TYR B CA 1
ATOM 3488 C C . TYR B 1 13 ? 4.922 -23.953 8.328 1 90.25 13 TYR B C 1
ATOM 3490 O O . TYR B 1 13 ? 3.77 -23.578 8.523 1 90.25 13 TYR B O 1
ATOM 3498 N N . GLN B 1 14 ? 5.812 -23.844 9.195 1 89.69 14 GLN B N 1
ATOM 3499 C CA . GLN B 1 14 ? 5.535 -23.656 10.617 1 89.69 14 GLN B CA 1
ATOM 3500 C C . GLN B 1 14 ? 5.102 -22.219 10.914 1 89.69 14 GLN B C 1
ATOM 3502 O O . GLN B 1 14 ? 5.719 -21.266 10.438 1 89.69 14 GLN B O 1
ATOM 3507 N N . VAL B 1 15 ? 4.062 -22.172 11.633 1 90.69 15 VAL B N 1
ATOM 3508 C CA . VAL B 1 15 ? 3.562 -20.891 12.117 1 90.69 15 VAL B CA 1
ATOM 3509 C C . VAL B 1 15 ? 4.176 -20.578 13.477 1 90.69 15 VAL B C 1
ATOM 3511 O O . VAL B 1 15 ? 4.359 -21.469 14.305 1 90.69 15 VAL B O 1
ATOM 3514 N N . LYS B 1 16 ? 4.473 -19.344 13.703 1 91.81 16 LYS B N 1
ATOM 3515 C CA . LYS B 1 16 ? 5.004 -18.938 15 1 91.81 16 LYS B CA 1
ATOM 3516 C C . LYS B 1 16 ? 4.035 -19.297 16.125 1 91.81 16 LYS B C 1
ATOM 3518 O O . LYS B 1 16 ? 2.824 -19.109 15.992 1 91.81 16 LYS B O 1
ATOM 3523 N N . PRO B 1 17 ? 4.484 -19.734 17.188 1 87.25 17 PRO B N 1
ATOM 3524 C CA . PRO B 1 17 ? 3.619 -20.172 18.281 1 87.25 17 PRO B CA 1
ATOM 3525 C C . PRO B 1 17 ? 2.803 -19.031 18.875 1 87.25 17 PRO B C 1
ATOM 3527 O O . PRO B 1 17 ? 1.708 -19.25 19.391 1 87.25 17 PRO B O 1
ATOM 3530 N N . GLU B 1 18 ? 3.27 -17.828 18.75 1 86.25 18 GLU B N 1
ATOM 3531 C CA . GLU B 1 18 ? 2.604 -16.688 19.359 1 86.25 18 GLU B CA 1
ATOM 3532 C C . GLU B 1 18 ? 1.409 -16.234 18.516 1 86.25 18 GLU B C 1
ATOM 3534 O O . GLU B 1 18 ? 0.557 -15.477 19 1 86.25 18 GLU B O 1
ATOM 3539 N N . CYS B 1 19 ? 1.463 -16.719 17.328 1 83.88 19 CYS B N 1
ATOM 3540 C CA . CYS B 1 19 ? 0.378 -16.312 16.438 1 83.88 19 CYS B CA 1
ATOM 3541 C C . CYS B 1 19 ? -0.83 -17.219 16.594 1 83.88 19 CYS B C 1
ATOM 3543 O O . CYS B 1 19 ? -0.784 -18.391 16.203 1 83.88 19 CYS B O 1
ATOM 3545 N N . LYS B 1 20 ? -1.906 -16.656 17.172 1 78.38 20 LYS B N 1
ATOM 3546 C CA . LYS B 1 20 ? -3.062 -17.5 17.469 1 78.38 20 LYS B CA 1
ATOM 3547 C C . LYS B 1 20 ? -4.172 -17.312 16.453 1 78.38 20 LYS B C 1
ATOM 3549 O O . LYS B 1 20 ? -5.035 -18.172 16.281 1 78.38 20 LYS B O 1
ATOM 3554 N N . ASP B 1 21 ? -4.211 -16.281 15.703 1 79.81 21 ASP B N 1
ATOM 3555 C CA . ASP B 1 21 ? -5.312 -15.953 14.805 1 79.81 21 ASP B CA 1
ATOM 3556 C C . ASP B 1 21 ? -4.988 -16.359 13.367 1 79.81 21 ASP B C 1
ATOM 3558 O O . ASP B 1 21 ? -5.082 -15.531 12.453 1 79.81 21 ASP B O 1
ATOM 3562 N N . VAL B 1 22 ? -4.551 -17.641 13.172 1 84.81 22 VAL B N 1
ATOM 3563 C CA . VAL B 1 22 ? -4.238 -18.125 11.836 1 84.81 22 VAL B CA 1
ATOM 3564 C C . VAL B 1 22 ? -5.211 -19.234 11.445 1 84.81 22 VAL B C 1
ATOM 3566 O O . VAL B 1 22 ? -5.586 -20.062 12.273 1 84.81 22 VAL B O 1
ATOM 3569 N N . PRO B 1 23 ? -5.648 -19.188 10.219 1 86.81 23 PRO B N 1
ATOM 3570 C CA . PRO B 1 23 ? -6.555 -20.25 9.773 1 86.81 23 PRO B CA 1
ATOM 3571 C C . PRO B 1 23 ? -5.949 -21.641 9.93 1 86.81 23 PRO B C 1
ATOM 3573 O O . PRO B 1 23 ? -4.754 -21.828 9.695 1 86.81 23 PRO B O 1
ATOM 3576 N N . ALA B 1 24 ? -6.785 -22.562 10.266 1 86.56 24 ALA B N 1
ATOM 3577 C CA . ALA B 1 24 ? -6.336 -23.938 10.414 1 86.56 24 ALA B CA 1
ATOM 3578 C C . ALA B 1 24 ? -6.113 -24.594 9.055 1 86.56 24 ALA B C 1
ATOM 3580 O O . ALA B 1 24 ? -6.848 -24.312 8.102 1 86.56 24 ALA B O 1
ATOM 3581 N N . THR B 1 25 ? -5.168 -25.484 9.008 1 90.69 25 THR B N 1
ATOM 3582 C CA . THR B 1 25 ? -4.859 -26.203 7.777 1 90.69 25 THR B CA 1
ATOM 3583 C C . THR B 1 25 ? -5.742 -27.438 7.637 1 90.69 25 THR B C 1
ATOM 3585 O O . THR B 1 25 ? -5.836 -28.25 8.562 1 90.69 25 THR B O 1
ATOM 3588 N N . ARG B 1 26 ? -6.316 -27.578 6.496 1 90.19 26 ARG B N 1
ATOM 3589 C CA . ARG B 1 26 ? -7.184 -28.719 6.238 1 90.19 26 ARG B CA 1
ATOM 3590 C C . ARG B 1 26 ? -6.5 -29.734 5.324 1 90.19 26 ARG B C 1
ATOM 3592 O O . ARG B 1 26 ? -6.797 -30.922 5.387 1 90.19 26 ARG B O 1
ATOM 3599 N N . PHE B 1 27 ? -5.621 -29.312 4.531 1 91.38 27 PHE B N 1
ATOM 3600 C CA . PHE B 1 27 ? -4.91 -30.188 3.602 1 91.38 27 PHE B CA 1
ATOM 3601 C C . PHE B 1 27 ? -4.098 -31.234 4.355 1 91.38 27 PHE B C 1
ATOM 3603 O O . PHE B 1 27 ? -3.359 -30.906 5.285 1 91.38 27 PHE B O 1
ATOM 3610 N N . LYS B 1 28 ? -4.285 -32.469 3.998 1 89.38 28 LYS B N 1
ATOM 3611 C CA . LYS B 1 28 ? -3.521 -33.562 4.547 1 89.38 28 LYS B CA 1
ATOM 3612 C C . LYS B 1 28 ? -2.965 -34.469 3.432 1 89.38 28 LYS B C 1
ATOM 3614 O O . LYS B 1 28 ? -3.635 -34.688 2.422 1 89.38 28 LYS B O 1
ATOM 3619 N N . ILE B 1 29 ? -1.798 -34.875 3.697 1 90.88 29 ILE B N 1
ATOM 3620 C CA . ILE B 1 29 ? -1.184 -35.812 2.758 1 90.88 29 ILE B CA 1
ATOM 3621 C C . ILE B 1 29 ? -1.889 -37.156 2.838 1 90.88 29 ILE B C 1
ATOM 3623 O O . ILE B 1 29 ? -2.023 -37.75 3.922 1 90.88 29 ILE B O 1
ATOM 3627 N N . LYS B 1 30 ? -2.324 -37.594 1.774 1 90.44 30 LYS B N 1
ATOM 3628 C CA . LYS B 1 30 ? -2.973 -38.875 1.689 1 90.44 30 LYS B CA 1
ATOM 3629 C C . LYS B 1 30 ? -2.15 -39.844 0.845 1 90.44 30 LYS B C 1
ATOM 3631 O O . LYS B 1 30 ? -2.053 -39.688 -0.374 1 90.44 30 LYS B O 1
ATOM 3636 N N . PRO B 1 31 ? -1.7 -40.875 1.572 1 88.38 31 PRO B N 1
ATOM 3637 C CA . PRO B 1 31 ? -0.917 -41.875 0.817 1 88.38 31 PRO B CA 1
ATOM 3638 C C . PRO B 1 31 ? -1.701 -42.469 -0.337 1 88.38 31 PRO B C 1
ATOM 3640 O O . PRO B 1 31 ? -2.877 -42.812 -0.178 1 88.38 31 PRO B O 1
ATOM 3643 N N . GLY B 1 32 ? -1.122 -42.531 -1.479 1 88.56 32 GLY B N 1
ATOM 3644 C CA . GLY B 1 32 ? -1.751 -43.125 -2.654 1 88.56 32 GLY B CA 1
ATOM 3645 C C . GLY B 1 32 ? -2.525 -42.094 -3.479 1 88.56 32 GLY B C 1
ATOM 3646 O O . GLY B 1 32 ? -2.85 -42.375 -4.641 1 88.56 32 GLY B O 1
ATOM 3647 N N . ARG B 1 33 ? -2.816 -41.031 -2.885 1 91.81 33 ARG B N 1
ATOM 3648 C CA . ARG B 1 33 ? -3.594 -40.031 -3.6 1 91.81 33 ARG B CA 1
ATOM 3649 C C . ARG B 1 33 ? -2.752 -38.812 -3.889 1 91.81 33 ARG B C 1
ATOM 3651 O O . ARG B 1 33 ? -2.74 -38.312 -5.016 1 91.81 33 ARG B O 1
ATOM 3658 N N . THR B 1 34 ? -2.066 -38.312 -2.904 1 95 34 THR B N 1
ATOM 3659 C CA . THR B 1 34 ? -1.186 -37.188 -3.07 1 95 34 THR B CA 1
ATOM 3660 C C . THR B 1 34 ? 0.011 -37.531 -3.949 1 95 34 THR B C 1
ATOM 3662 O O . THR B 1 34 ? 0.566 -38.625 -3.834 1 95 34 THR B O 1
ATOM 3665 N N . LEU B 1 35 ? 0.339 -36.688 -4.844 1 96.81 35 LEU B N 1
ATOM 3666 C CA . LEU B 1 35 ? 1.511 -36.938 -5.68 1 96.81 35 LEU B CA 1
ATOM 3667 C C . LEU B 1 35 ? 2.768 -37.062 -4.828 1 96.81 35 LEU B C 1
ATOM 3669 O O . LEU B 1 35 ? 3.271 -36.062 -4.289 1 96.81 35 LEU B O 1
ATOM 3673 N N . SER B 1 36 ? 3.242 -38.219 -4.738 1 94.62 36 SER B N 1
ATOM 3674 C CA . SER B 1 36 ? 4.422 -38.531 -3.934 1 94.62 36 SER B CA 1
ATOM 3675 C C . SER B 1 36 ? 5.699 -38.375 -4.75 1 94.62 36 SER B C 1
ATOM 3677 O O . SER B 1 36 ? 5.652 -38.25 -5.977 1 94.62 36 SER B O 1
ATOM 3679 N N . VAL B 1 37 ? 6.82 -38.469 -4.023 1 95.38 37 VAL B N 1
ATOM 3680 C CA . VAL B 1 37 ? 8.133 -38.406 -4.66 1 95.38 37 VAL B CA 1
ATOM 3681 C C . VAL B 1 37 ? 8.289 -39.594 -5.633 1 95.38 37 VAL B C 1
ATOM 3683 O O . VAL B 1 37 ? 8.75 -39.406 -6.762 1 95.38 37 VAL B O 1
ATOM 3686 N N . ARG B 1 38 ? 7.891 -40.688 -5.191 1 95.25 38 ARG B N 1
ATOM 3687 C CA . ARG B 1 38 ? 8.016 -41.906 -6 1 95.25 38 ARG B CA 1
ATOM 3688 C C . ARG B 1 38 ? 7.219 -41.781 -7.293 1 95.25 38 ARG B C 1
ATOM 3690 O O . ARG B 1 38 ? 7.734 -42.062 -8.375 1 95.25 38 ARG B O 1
ATOM 3697 N N . LYS B 1 39 ? 5.973 -41.375 -7.203 1 95.44 39 LYS B N 1
ATOM 3698 C CA . LYS B 1 39 ? 5.109 -41.25 -8.375 1 95.44 39 LYS B CA 1
ATOM 3699 C C . LYS B 1 39 ? 5.621 -40.156 -9.312 1 95.44 39 LYS B C 1
ATOM 3701 O O . LYS B 1 39 ? 5.484 -40.25 -10.531 1 95.44 39 LYS B O 1
ATOM 3706 N N . TRP B 1 40 ? 6.195 -39.125 -8.766 1 96.75 40 TRP B N 1
ATOM 3707 C CA . TRP B 1 40 ? 6.762 -38.031 -9.547 1 96.75 40 TRP B CA 1
ATOM 3708 C C . TRP B 1 40 ? 7.941 -38.531 -10.383 1 96.75 40 TRP B C 1
ATOM 3710 O O . TRP B 1 40 ? 7.992 -38.281 -11.594 1 96.75 40 TRP B O 1
ATOM 3720 N N . LEU B 1 41 ? 8.805 -39.25 -9.797 1 96.25 41 LEU B N 1
ATOM 3721 C CA . LEU B 1 41 ? 9.992 -39.75 -10.484 1 96.25 41 LEU B CA 1
ATOM 3722 C C . LEU B 1 41 ? 9.602 -40.781 -11.547 1 96.25 41 LEU B C 1
ATOM 3724 O O . LEU B 1 41 ? 10.219 -40.844 -12.617 1 96.25 41 LEU B O 1
ATOM 3728 N N . ALA B 1 42 ? 8.523 -41.5 -11.273 1 95.94 42 ALA B N 1
ATOM 3729 C CA . ALA B 1 42 ? 8.07 -42.531 -12.188 1 95.94 42 ALA B CA 1
ATOM 3730 C C . ALA B 1 42 ? 7.406 -41.938 -13.422 1 95.94 42 ALA B C 1
ATOM 3732 O O . ALA B 1 42 ? 7.246 -42.625 -14.438 1 95.94 42 ALA B O 1
ATOM 3733 N N . ALA B 1 43 ? 7.02 -40.688 -13.336 1 96.19 43 ALA B N 1
ATOM 3734 C CA . ALA B 1 43 ? 6.293 -40.062 -14.43 1 96.19 43 ALA B CA 1
ATOM 3735 C C . ALA B 1 43 ? 7.246 -39.625 -15.531 1 96.19 43 ALA B C 1
ATOM 3737 O O . ALA B 1 43 ? 6.812 -39.219 -16.625 1 96.19 43 ALA B O 1
ATOM 3738 N N . PHE B 1 44 ? 8.531 -39.719 -15.297 1 96.88 44 PHE B N 1
ATOM 3739 C CA . PHE B 1 44 ? 9.516 -39.281 -16.281 1 96.88 44 PHE B CA 1
ATOM 3740 C C . PHE B 1 44 ? 10.023 -40.438 -17.109 1 96.88 44 PHE B C 1
ATOM 3742 O O . PHE B 1 44 ? 10.219 -41.562 -16.594 1 96.88 44 PHE B O 1
ATOM 3749 N N . SER B 1 45 ? 10.203 -40.188 -18.375 1 96.19 45 SER B N 1
ATOM 3750 C CA . SER B 1 45 ? 10.938 -41.125 -19.203 1 96.19 45 SER B CA 1
ATOM 3751 C C . SER B 1 45 ? 12.422 -41.156 -18.844 1 96.19 45 SER B C 1
ATOM 3753 O O . SER B 1 45 ? 12.898 -40.281 -18.109 1 96.19 45 SER B O 1
ATOM 3755 N N . PRO B 1 46 ? 13.102 -42.094 -19.359 1 95.5 46 PRO B N 1
ATOM 3756 C CA . PRO B 1 46 ? 14.539 -42.156 -19.062 1 95.5 46 PRO B CA 1
ATOM 3757 C C . PRO B 1 46 ? 15.281 -40.906 -19.547 1 95.5 46 PRO B C 1
ATOM 3759 O O . PRO B 1 46 ? 16.281 -40.5 -18.953 1 95.5 46 PRO B O 1
ATOM 3762 N N . SER B 1 47 ? 14.781 -40.312 -20.594 1 95.44 47 SER B N 1
ATOM 3763 C CA . SER B 1 47 ? 15.43 -39.125 -21.125 1 95.44 47 SER B CA 1
ATOM 3764 C C . SER B 1 47 ? 14.992 -37.875 -20.359 1 95.44 47 SER B C 1
ATOM 3766 O O . SER B 1 47 ? 15.617 -36.812 -20.469 1 95.44 47 SER B O 1
ATOM 3768 N N . GLY B 1 48 ? 13.875 -38.031 -19.656 1 95.88 48 GLY B N 1
ATOM 3769 C CA . GLY B 1 48 ? 13.477 -36.906 -18.797 1 95.88 48 GLY B CA 1
ATOM 3770 C C . GLY B 1 48 ? 12.172 -36.281 -19.219 1 95.88 48 GLY B C 1
ATOM 3771 O O . GLY B 1 48 ? 11.781 -35.219 -18.688 1 95.88 48 GLY B O 1
ATOM 3772 N N . GLN B 1 49 ? 11.508 -36.812 -20.203 1 95.62 49 GLN B N 1
ATOM 3773 C CA . GLN B 1 49 ? 10.219 -36.281 -20.609 1 95.62 49 GLN B CA 1
ATOM 3774 C C . GLN B 1 49 ? 9.117 -36.656 -19.625 1 95.62 49 GLN B C 1
ATOM 3776 O O . GLN B 1 49 ? 9.078 -37.781 -19.125 1 95.62 49 GLN B O 1
ATOM 3781 N N . LEU B 1 50 ? 8.25 -35.719 -19.359 1 95.5 50 LEU B N 1
ATOM 3782 C CA . LEU B 1 50 ? 7.262 -35.875 -18.297 1 95.5 50 LEU B CA 1
ATOM 3783 C C . LEU B 1 50 ? 5.898 -36.219 -18.875 1 95.5 50 LEU B C 1
ATOM 3785 O O . LEU B 1 50 ? 5.43 -35.562 -19.812 1 95.5 50 LEU B O 1
ATOM 3789 N N . ASP B 1 51 ? 5.328 -37.25 -18.406 1 93.81 51 ASP B N 1
ATOM 3790 C CA . ASP B 1 51 ? 3.92 -37.531 -18.688 1 93.81 51 ASP B CA 1
ATOM 3791 C C . ASP B 1 51 ? 3.018 -36.594 -17.891 1 93.81 51 ASP B C 1
ATOM 3793 O O . ASP B 1 51 ? 2.547 -36.938 -16.812 1 93.81 51 ASP B O 1
ATOM 3797 N N . ILE B 1 52 ? 2.684 -35.469 -18.453 1 93.81 52 ILE B N 1
ATOM 3798 C CA . ILE B 1 52 ? 2.045 -34.375 -17.75 1 93.81 52 ILE B CA 1
ATOM 3799 C C . ILE B 1 52 ? 0.579 -34.719 -17.484 1 93.81 52 ILE B C 1
ATOM 3801 O O . ILE B 1 52 ? 0.016 -34.281 -16.469 1 93.81 52 ILE B O 1
ATOM 3805 N N . ARG B 1 53 ? -0.052 -35.438 -18.312 1 90.88 53 ARG B N 1
ATOM 3806 C CA . ARG B 1 53 ? -1.472 -35.75 -18.172 1 90.88 53 ARG B CA 1
ATOM 3807 C C . ARG B 1 53 ? -1.743 -36.469 -16.859 1 90.88 53 ARG B C 1
ATOM 3809 O O . ARG B 1 53 ? -2.619 -36.094 -16.094 1 90.88 53 ARG B O 1
ATOM 3816 N N . LYS B 1 54 ? -1.023 -37.531 -16.672 1 90.25 54 LYS B N 1
ATOM 3817 C CA . LYS B 1 54 ? -1.187 -38.344 -15.461 1 90.25 54 LYS B CA 1
ATOM 3818 C C . LYS B 1 54 ? -0.885 -37.5 -14.203 1 90.25 54 LYS B C 1
ATOM 3820 O O . LYS B 1 54 ? -1.551 -37.656 -13.18 1 90.25 54 LYS B O 1
ATOM 3825 N N . THR B 1 55 ? 0.058 -36.719 -14.32 1 94.62 55 THR B N 1
ATOM 3826 C CA . THR B 1 55 ? 0.486 -35.906 -13.195 1 94.62 55 THR B CA 1
ATOM 3827 C C . THR B 1 55 ? -0.586 -34.875 -12.836 1 94.62 55 THR B C 1
ATOM 3829 O O . THR B 1 55 ? -0.896 -34.656 -11.664 1 94.62 55 THR B O 1
ATOM 3832 N N . LEU B 1 56 ? -1.149 -34.219 -13.836 1 95.88 56 LEU B N 1
ATOM 3833 C CA . LEU B 1 56 ? -2.191 -33.219 -13.617 1 95.88 56 LEU B CA 1
ATOM 3834 C C . LEU B 1 56 ? -3.383 -33.844 -12.891 1 95.88 56 LEU B C 1
ATOM 3836 O O . LEU B 1 56 ? -3.936 -33.219 -11.977 1 95.88 56 LEU B O 1
ATOM 3840 N N . ASN B 1 57 ? -3.758 -35 -13.289 1 91.88 57 ASN B N 1
ATOM 3841 C CA . ASN B 1 57 ? -4.891 -35.688 -12.672 1 91.88 57 ASN B CA 1
ATOM 3842 C C . ASN B 1 57 ? -4.633 -35.969 -11.195 1 91.88 57 ASN B C 1
ATOM 3844 O O . ASN B 1 57 ? -5.535 -35.844 -10.367 1 91.88 57 ASN B O 1
ATOM 3848 N N . ARG B 1 58 ? -3.496 -36.375 -10.914 1 93.69 58 ARG B N 1
ATOM 3849 C CA . ARG B 1 58 ? -3.141 -36.656 -9.531 1 93.69 58 ARG B CA 1
ATOM 3850 C C . ARG B 1 58 ? -3.143 -35.406 -8.68 1 93.69 58 ARG B C 1
ATOM 3852 O O . ARG B 1 58 ? -3.57 -35.406 -7.523 1 93.69 58 ARG B O 1
ATOM 3859 N N . ILE B 1 59 ? -2.658 -34.344 -9.219 1 96 59 ILE B N 1
ATOM 3860 C CA . ILE B 1 59 ? -2.564 -33.094 -8.5 1 96 59 ILE B CA 1
ATOM 3861 C C . ILE B 1 59 ? -3.965 -32.562 -8.188 1 96 59 ILE B C 1
ATOM 3863 O O . ILE B 1 59 ? -4.238 -32.125 -7.059 1 96 59 ILE B O 1
ATOM 3867 N N . HIS B 1 60 ? -4.777 -32.594 -9.125 1 91.5 60 HIS B N 1
ATOM 3868 C CA . HIS B 1 60 ? -6.145 -32.094 -8.953 1 91.5 60 HIS B CA 1
ATOM 3869 C C . HIS B 1 60 ? -6.883 -32.906 -7.887 1 91.5 60 HIS B C 1
ATOM 3871 O O . HIS B 1 60 ? -7.684 -32.344 -7.133 1 91.5 60 HIS B O 1
ATOM 3877 N N . ARG B 1 61 ? -6.527 -34.125 -7.738 1 88.81 61 ARG B N 1
ATOM 3878 C CA . ARG B 1 61 ? -7.254 -35.031 -6.84 1 88.81 61 ARG B CA 1
ATOM 3879 C C . ARG B 1 61 ? -6.66 -35 -5.438 1 88.81 61 ARG B C 1
ATOM 3881 O O . ARG B 1 61 ? -7.387 -35.062 -4.445 1 88.81 61 ARG B O 1
ATOM 3888 N N . GLY B 1 62 ? -5.348 -34.875 -5.418 1 92.88 62 GLY B N 1
ATOM 3889 C CA . GLY B 1 62 ? -4.77 -35.125 -4.105 1 92.88 62 GLY B CA 1
ATOM 3890 C C . GLY B 1 62 ? -3.695 -34.125 -3.729 1 92.88 62 GLY B C 1
ATOM 3891 O O . GLY B 1 62 ? -3.148 -34.188 -2.625 1 92.88 62 GLY B O 1
ATOM 3892 N N . GLY B 1 63 ? -3.344 -33.281 -4.523 1 95.19 63 GLY B N 1
ATOM 3893 C CA . GLY B 1 63 ? -2.326 -32.312 -4.199 1 95.19 63 GLY B CA 1
ATOM 3894 C C . GLY B 1 63 ? -0.913 -32.812 -4.414 1 95.19 63 GLY B C 1
ATOM 3895 O O . GLY B 1 63 ? -0.711 -33.844 -5.062 1 95.19 63 GLY B O 1
ATOM 3896 N N . ILE B 1 64 ? 0.057 -32.094 -3.967 1 97.12 64 ILE B N 1
ATOM 3897 C CA . ILE B 1 64 ? 1.471 -32.375 -4.168 1 97.12 64 ILE B CA 1
ATOM 3898 C C . ILE B 1 64 ? 2.166 -32.531 -2.814 1 97.12 64 ILE B C 1
ATOM 3900 O O . ILE B 1 64 ? 1.95 -31.703 -1.915 1 97.12 64 ILE B O 1
ATOM 3904 N N . HIS B 1 65 ? 2.938 -33.562 -2.707 1 94.75 65 HIS B N 1
ATOM 3905 C CA . HIS B 1 65 ? 3.754 -33.688 -1.507 1 94.75 65 HIS B CA 1
ATOM 3906 C C . HIS B 1 65 ? 4.695 -32.5 -1.348 1 94.75 65 HIS B C 1
ATOM 3908 O O . HIS B 1 65 ? 5.312 -32.062 -2.318 1 94.75 65 HIS B O 1
ATOM 3914 N N . PRO B 1 66 ? 4.871 -31.953 -0.118 1 93.56 66 PRO B N 1
ATOM 3915 C CA . PRO B 1 66 ? 5.648 -30.734 0.112 1 93.56 66 PRO B CA 1
ATOM 3916 C C . PRO B 1 66 ? 7.098 -30.859 -0.354 1 93.56 66 PRO B C 1
ATOM 3918 O O . PRO B 1 66 ? 7.691 -29.875 -0.805 1 93.56 66 PRO B O 1
ATOM 3921 N N . SER B 1 67 ? 7.688 -32 -0.405 1 92.62 67 SER B N 1
ATOM 3922 C CA . SER B 1 67 ? 9.102 -32.188 -0.69 1 92.62 67 SER B CA 1
ATOM 3923 C C . SER B 1 67 ? 9.398 -32 -2.174 1 92.62 67 SER B C 1
ATOM 3925 O O . SER B 1 67 ? 10.547 -31.781 -2.559 1 92.62 67 SER B O 1
ATOM 3927 N N . ILE B 1 68 ? 8.398 -32.125 -3.035 1 95.75 68 ILE B N 1
ATOM 3928 C CA . ILE B 1 68 ? 8.664 -32.031 -4.465 1 95.75 68 ILE B CA 1
ATOM 3929 C C . ILE B 1 68 ? 7.91 -30.859 -5.062 1 95.75 68 ILE B C 1
ATOM 3931 O O . ILE B 1 68 ? 7.828 -30.719 -6.285 1 95.75 68 ILE B O 1
ATOM 3935 N N . ARG B 1 69 ? 7.273 -29.969 -4.281 1 96.12 69 ARG B N 1
ATOM 3936 C CA . ARG B 1 69 ? 6.438 -28.875 -4.742 1 96.12 69 ARG B CA 1
ATOM 3937 C C . ARG B 1 69 ? 7.199 -27.969 -5.707 1 96.12 69 ARG B C 1
ATOM 3939 O O . ARG B 1 69 ? 6.68 -27.594 -6.758 1 96.12 69 ARG B O 1
ATOM 3946 N N . GLY B 1 70 ? 8.414 -27.641 -5.301 1 97 70 GLY B N 1
ATOM 3947 C CA . GLY B 1 70 ? 9.203 -26.734 -6.113 1 97 70 GLY B CA 1
ATOM 3948 C C . GLY B 1 70 ? 9.406 -27.234 -7.535 1 97 70 GLY B C 1
ATOM 3949 O O . GLY B 1 70 ? 9.18 -26.5 -8.492 1 97 70 GLY B O 1
ATOM 3950 N N . GLU B 1 71 ? 9.742 -28.484 -7.676 1 96.88 71 GLU B N 1
ATOM 3951 C CA . GLU B 1 71 ? 9.984 -29.078 -8.984 1 96.88 71 GLU B CA 1
ATOM 3952 C C . GLU B 1 71 ? 8.695 -29.125 -9.812 1 96.88 71 GLU B C 1
ATOM 3954 O O . GLU B 1 71 ? 8.703 -28.828 -11.008 1 96.88 71 GLU B O 1
ATOM 3959 N N . VAL B 1 72 ? 7.672 -29.562 -9.172 1 98.06 72 VAL B N 1
ATOM 3960 C CA . VAL B 1 72 ? 6.395 -29.719 -9.867 1 98.06 72 VAL B CA 1
ATOM 3961 C C . VAL B 1 72 ? 5.887 -28.344 -10.32 1 98.06 72 VAL B C 1
ATOM 3963 O O . VAL B 1 72 ? 5.363 -28.203 -11.43 1 98.06 72 VAL B O 1
ATOM 3966 N N . TRP B 1 73 ? 6.094 -27.297 -9.461 1 98.38 73 TRP B N 1
ATOM 3967 C CA . TRP B 1 73 ? 5.633 -25.938 -9.773 1 98.38 73 TRP B CA 1
ATOM 3968 C C . TRP B 1 73 ? 6.297 -25.422 -11.039 1 98.38 73 TRP B C 1
ATOM 3970 O O . TRP B 1 73 ? 5.672 -24.719 -11.828 1 98.38 73 TRP B O 1
ATOM 3980 N N . GLU B 1 74 ? 7.5 -25.719 -11.219 1 97.94 74 GLU B N 1
ATOM 3981 C CA . GLU B 1 74 ? 8.234 -25.266 -12.398 1 97.94 74 GLU B CA 1
ATOM 3982 C C . GLU B 1 74 ? 7.566 -25.734 -13.688 1 97.94 74 GLU B C 1
ATOM 3984 O O . GLU B 1 74 ? 7.582 -25.047 -14.695 1 97.94 74 GLU B O 1
ATOM 3989 N N . PHE B 1 75 ? 6.969 -26.906 -13.664 1 96.88 75 PHE B N 1
ATOM 3990 C CA . PHE B 1 75 ? 6.246 -27.391 -14.828 1 96.88 75 PHE B CA 1
ATOM 3991 C C . PHE B 1 75 ? 4.852 -26.781 -14.906 1 96.88 75 PHE B C 1
ATOM 3993 O O . PHE B 1 75 ? 4.414 -26.344 -15.977 1 96.88 75 PHE B O 1
ATOM 4000 N N . LEU B 1 76 ? 4.172 -26.719 -13.766 1 97.25 76 LEU B N 1
ATOM 4001 C CA . LEU B 1 76 ? 2.799 -26.234 -13.734 1 97.25 76 LEU B CA 1
ATOM 4002 C C . LEU B 1 76 ? 2.73 -24.781 -14.195 1 97.25 76 LEU B C 1
ATOM 4004 O O . LEU B 1 76 ? 1.756 -24.359 -14.828 1 97.25 76 LEU B O 1
ATOM 4008 N N . LEU B 1 77 ? 3.781 -24 -13.891 1 97.19 77 LEU B N 1
ATOM 4009 C CA . LEU B 1 77 ? 3.783 -22.578 -14.203 1 97.19 77 LEU B CA 1
ATOM 4010 C C . LEU B 1 77 ? 4.418 -22.312 -15.562 1 97.19 77 LEU B C 1
ATOM 4012 O O . LEU B 1 77 ? 4.461 -21.172 -16.031 1 97.19 77 LEU B O 1
ATOM 4016 N N . GLY B 1 78 ? 4.977 -23.344 -16.172 1 95.31 78 GLY B N 1
ATOM 4017 C CA . GLY B 1 78 ? 5.473 -23.219 -17.531 1 95.31 78 GLY B CA 1
ATOM 4018 C C . GLY B 1 78 ? 6.926 -22.781 -17.609 1 95.31 78 GLY B C 1
ATOM 4019 O O . GLY B 1 78 ? 7.348 -22.172 -18.594 1 95.31 78 GLY B O 1
ATOM 4020 N N . CYS B 1 79 ? 7.652 -23.016 -16.562 1 96.31 79 CYS B N 1
ATOM 4021 C CA . CYS B 1 79 ? 9.086 -22.766 -16.641 1 96.31 79 CYS B CA 1
ATOM 4022 C C . CYS B 1 79 ? 9.773 -23.797 -17.531 1 96.31 79 CYS B C 1
ATOM 4024 O O . CYS B 1 79 ? 10.805 -23.516 -18.141 1 96.31 79 CYS B O 1
ATOM 4026 N N . TYR B 1 80 ? 9.172 -24.984 -17.578 1 96.31 80 TYR B N 1
ATOM 4027 C CA . TYR B 1 80 ? 9.711 -26.031 -18.453 1 96.31 80 TYR B CA 1
ATOM 4028 C C . TYR B 1 80 ? 8.609 -26.641 -19.312 1 96.31 80 TYR B C 1
ATOM 4030 O O . TYR B 1 80 ? 7.449 -26.703 -18.906 1 96.31 80 TYR B O 1
ATOM 4038 N N . ASP B 1 81 ? 9.07 -27.094 -20.453 1 93.94 81 ASP B N 1
ATOM 4039 C CA . ASP B 1 81 ? 8.25 -27.938 -21.328 1 93.94 81 ASP B CA 1
ATOM 4040 C C . ASP B 1 81 ? 8.227 -29.375 -20.828 1 93.94 81 ASP B C 1
ATOM 4042 O O . ASP B 1 81 ? 9.281 -29.953 -20.531 1 93.94 81 ASP B O 1
ATOM 4046 N N . PRO B 1 82 ? 7.043 -29.922 -20.672 1 94.12 82 PRO B N 1
ATOM 4047 C CA . PRO B 1 82 ? 6.984 -31.297 -20.203 1 94.12 82 PRO B CA 1
ATOM 4048 C C . PRO B 1 82 ? 7.77 -32.25 -21.109 1 94.12 82 PRO B C 1
ATOM 4050 O O . PRO B 1 82 ? 8.25 -33.281 -20.641 1 94.12 82 PRO B O 1
ATOM 4053 N N . MET B 1 83 ? 7.984 -31.906 -22.312 1 93.75 83 MET B N 1
ATOM 4054 C CA . MET B 1 83 ? 8.664 -32.781 -23.266 1 93.75 83 MET B CA 1
ATOM 4055 C C . MET B 1 83 ? 10.172 -32.5 -23.266 1 93.75 83 MET B C 1
ATOM 4057 O O . MET B 1 83 ? 10.93 -33.219 -23.953 1 93.75 83 MET B O 1
ATOM 4061 N N . SER B 1 84 ? 10.562 -31.625 -22.484 1 95.12 84 SER B N 1
ATOM 4062 C CA . SER B 1 84 ? 11.992 -31.344 -22.391 1 95.12 84 SER B CA 1
ATOM 4063 C C . SER B 1 84 ? 12.734 -32.469 -21.672 1 95.12 84 SER B C 1
ATOM 4065 O O . SER B 1 84 ? 12.164 -33.156 -20.828 1 95.12 84 SER B O 1
ATOM 4067 N N . THR B 1 85 ? 14.008 -32.594 -22.016 1 97 85 THR B N 1
ATOM 4068 C CA . THR B 1 85 ? 14.867 -33.594 -21.375 1 97 85 THR B CA 1
ATOM 4069 C C . THR B 1 85 ? 15.531 -33 -20.125 1 97 85 THR B C 1
ATOM 4071 O O . THR B 1 85 ? 15.461 -31.812 -19.875 1 97 85 THR B O 1
ATOM 4074 N N . PHE B 1 86 ? 16.188 -33.938 -19.344 1 96.88 86 PHE B N 1
ATOM 4075 C CA . PHE B 1 86 ? 16.938 -33.5 -18.156 1 96.88 86 PHE B CA 1
ATOM 4076 C C . PHE B 1 86 ? 18.031 -32.531 -18.531 1 96.88 86 PHE B C 1
ATOM 4078 O O . PHE B 1 86 ? 18.234 -31.516 -17.859 1 96.88 86 PHE B O 1
ATOM 4085 N N . GLU B 1 87 ? 18.703 -32.844 -19.641 1 96.69 87 GLU B N 1
ATOM 4086 C CA . GLU B 1 87 ? 19.812 -32.031 -20.078 1 96.69 87 GLU B CA 1
ATOM 4087 C C . GLU B 1 87 ? 19.344 -30.656 -20.547 1 96.69 87 GLU B C 1
ATOM 4089 O O . GLU B 1 87 ? 19.984 -29.641 -20.266 1 96.69 87 GLU B O 1
ATOM 4094 N N . GLU B 1 88 ? 18.281 -30.688 -21.25 1 96.5 88 GLU B N 1
ATOM 4095 C CA . GLU B 1 88 ? 17.734 -29.422 -21.734 1 96.5 88 GLU B CA 1
ATOM 4096 C C . GLU B 1 88 ? 17.328 -28.531 -20.562 1 96.5 88 GLU B C 1
ATOM 4098 O O . GLU B 1 88 ? 17.594 -27.328 -20.578 1 96.5 88 GLU B O 1
ATOM 4103 N N . ARG B 1 89 ? 16.75 -29.078 -19.547 1 97.38 89 ARG B N 1
ATOM 4104 C CA . ARG B 1 89 ? 16.297 -28.312 -18.406 1 97.38 89 ARG B CA 1
ATOM 4105 C C . ARG B 1 89 ? 17.484 -27.797 -17.594 1 97.38 89 ARG B C 1
ATOM 4107 O O . ARG B 1 89 ? 17.422 -26.688 -17.031 1 97.38 89 ARG B O 1
ATOM 4114 N N . LYS B 1 90 ? 18.484 -28.578 -17.531 1 97.12 90 LYS B N 1
ATOM 4115 C CA . LYS B 1 90 ? 19.703 -28.125 -16.859 1 97.12 90 LYS B CA 1
ATOM 4116 C C . LYS B 1 90 ? 20.266 -26.891 -17.547 1 97.12 90 LYS B C 1
ATOM 4118 O O . LYS B 1 90 ? 20.672 -25.938 -16.875 1 97.12 90 LYS B O 1
ATOM 4123 N N . ARG B 1 91 ? 20.234 -26.891 -18.844 1 96.81 91 ARG B N 1
ATOM 4124 C CA . ARG B 1 91 ? 20.719 -25.766 -19.625 1 96.81 91 ARG B CA 1
ATOM 4125 C C . ARG B 1 91 ? 19.828 -24.531 -19.422 1 96.81 91 ARG B C 1
ATOM 4127 O O . ARG B 1 91 ? 20.328 -23.422 -19.234 1 96.81 91 ARG B O 1
ATOM 4134 N N . ILE B 1 92 ? 18.547 -24.781 -19.453 1 96.56 92 ILE B N 1
ATOM 4135 C CA . ILE B 1 92 ? 17.594 -23.688 -19.281 1 96.56 92 ILE B CA 1
ATOM 4136 C C . ILE B 1 92 ? 17.781 -23.062 -17.891 1 96.56 92 ILE B C 1
ATOM 4138 O O . ILE B 1 92 ? 17.797 -21.844 -17.766 1 96.56 92 ILE B O 1
ATOM 4142 N N . ARG B 1 93 ? 17.953 -23.875 -16.891 1 97.5 93 ARG B N 1
ATOM 4143 C CA . ARG B 1 93 ? 18.125 -23.422 -15.523 1 97.5 93 ARG B CA 1
ATOM 4144 C C . ARG B 1 93 ? 19.391 -22.578 -15.383 1 97.5 93 ARG B C 1
ATOM 4146 O O . ARG B 1 93 ? 19.375 -21.516 -14.75 1 97.5 93 ARG B O 1
ATOM 4153 N N . GLN B 1 94 ? 20.438 -23.078 -15.969 1 97.69 94 GLN B N 1
ATOM 4154 C CA . GLN B 1 94 ? 21.703 -22.359 -15.898 1 97.69 94 GLN B CA 1
ATOM 4155 C C . GLN B 1 94 ? 21.578 -20.984 -16.562 1 97.69 94 GLN B C 1
ATOM 4157 O O . GLN B 1 94 ? 22.062 -19.984 -16.016 1 97.69 94 GLN B O 1
ATOM 4162 N N . HIS B 1 95 ? 20.969 -20.984 -17.672 1 96.81 95 HIS B N 1
ATOM 4163 C CA . HIS B 1 95 ? 20.781 -19.734 -18.391 1 96.81 95 HIS B CA 1
ATOM 4164 C C . HIS B 1 95 ? 19.922 -18.766 -17.594 1 96.81 95 HIS B C 1
ATOM 4166 O O . HIS B 1 95 ? 20.25 -17.578 -17.484 1 96.81 95 HIS B O 1
ATOM 4172 N N . ARG B 1 96 ? 18.859 -19.234 -17.016 1 97.31 96 ARG B N 1
ATOM 4173 C CA . ARG B 1 96 ? 17.906 -18.406 -16.281 1 97.31 96 ARG B CA 1
ATOM 4174 C C . ARG B 1 96 ? 18.531 -17.891 -14.984 1 97.31 96 ARG B C 1
ATOM 4176 O O . ARG B 1 96 ? 18.297 -16.734 -14.594 1 97.31 96 ARG B O 1
ATOM 4183 N N . ARG B 1 97 ? 19.297 -18.734 -14.352 1 98.06 97 ARG B N 1
ATOM 4184 C CA . ARG B 1 97 ? 19.984 -18.297 -13.141 1 98.06 97 ARG B CA 1
ATOM 4185 C C . ARG B 1 97 ? 21 -17.219 -13.445 1 98.06 97 ARG B C 1
ATOM 4187 O O . ARG B 1 97 ? 21.141 -16.25 -12.688 1 98.06 97 ARG B O 1
ATOM 4194 N N . ALA B 1 98 ? 21.656 -17.375 -14.586 1 97.81 98 ALA B N 1
ATOM 4195 C CA . ALA B 1 98 ? 22.625 -16.359 -15.008 1 97.81 98 ALA B CA 1
ATOM 4196 C C . ALA B 1 98 ? 21.938 -15.039 -15.328 1 97.81 98 ALA B C 1
ATOM 4198 O O . ALA B 1 98 ? 22.438 -13.969 -14.969 1 97.81 98 ALA B O 1
ATOM 4199 N N . GLN B 1 99 ? 20.844 -15.164 -16.031 1 97 99 GLN B N 1
ATOM 4200 C CA . GLN B 1 99 ? 20.094 -13.961 -16.391 1 97 99 GLN B CA 1
ATOM 4201 C C . GLN B 1 99 ? 19.578 -13.234 -15.148 1 97 99 GLN B C 1
ATOM 4203 O O . GLN B 1 99 ? 19.656 -12.008 -15.062 1 97 99 GLN B O 1
ATOM 4208 N N . TYR B 1 100 ? 19.047 -13.938 -14.219 1 97.88 100 TYR B N 1
ATOM 4209 C CA . TYR B 1 100 ? 18.594 -13.336 -12.969 1 97.88 100 TYR B CA 1
ATOM 4210 C C . TYR B 1 100 ? 19.734 -12.656 -12.234 1 97.88 100 TYR B C 1
ATOM 4212 O O . TYR B 1 100 ? 19.578 -11.555 -11.711 1 97.88 100 TYR B O 1
ATOM 4220 N N . ALA B 1 101 ? 20.828 -13.336 -12.203 1 97.5 101 ALA B N 1
ATOM 4221 C CA . ALA B 1 101 ? 22 -12.766 -11.547 1 97.5 101 ALA B CA 1
ATOM 4222 C C . ALA B 1 101 ? 22.391 -11.438 -12.188 1 97.5 101 ALA B C 1
ATOM 4224 O O . ALA B 1 101 ? 22.797 -10.5 -11.492 1 97.5 101 ALA B O 1
ATOM 4225 N N . ARG B 1 102 ? 22.297 -11.391 -13.461 1 96.94 102 ARG B N 1
ATOM 4226 C CA . ARG B 1 102 ? 22.609 -10.164 -14.18 1 96.94 102 ARG B CA 1
ATOM 4227 C C . ARG B 1 102 ? 21.656 -9.047 -13.805 1 96.94 102 ARG B C 1
ATOM 4229 O O . ARG B 1 102 ? 22.078 -7.918 -13.539 1 96.94 102 ARG B O 1
ATOM 4236 N N . TRP B 1 103 ? 20.375 -9.375 -13.812 1 96.31 103 TRP B N 1
ATOM 4237 C CA . TRP B 1 103 ? 19.375 -8.375 -13.461 1 96.31 103 TRP B CA 1
ATOM 4238 C C . TRP B 1 103 ? 19.547 -7.898 -12.023 1 96.31 103 TRP B C 1
ATOM 4240 O O . TRP B 1 103 ? 19.406 -6.711 -11.734 1 96.31 103 TRP B O 1
ATOM 4250 N N . LYS B 1 104 ? 19.781 -8.828 -11.172 1 95.44 104 LYS B N 1
ATOM 4251 C CA . LYS B 1 104 ? 19.984 -8.492 -9.766 1 95.44 104 LYS B CA 1
ATOM 4252 C C . LYS B 1 104 ? 21.188 -7.57 -9.586 1 95.44 104 LYS B C 1
ATOM 4254 O O . LYS B 1 104 ? 21.141 -6.629 -8.797 1 95.44 104 LYS B O 1
ATOM 4259 N N . LYS B 1 105 ? 22.219 -7.863 -10.32 1 92.81 105 LYS B N 1
ATOM 4260 C CA . LYS B 1 105 ? 23.406 -7.02 -10.289 1 92.81 105 LYS B CA 1
ATOM 4261 C C . LYS B 1 105 ? 23.094 -5.617 -10.797 1 92.81 105 LYS B C 1
ATOM 4263 O O . LYS B 1 105 ? 23.531 -4.625 -10.203 1 92.81 105 LYS B O 1
ATOM 4268 N N . GLU B 1 106 ? 22.391 -5.582 -11.844 1 89.5 106 GLU B N 1
ATOM 4269 C CA . GLU B 1 106 ? 21.969 -4.293 -12.391 1 89.5 106 GLU B CA 1
ATOM 4270 C C . GLU B 1 106 ? 21.188 -3.48 -11.352 1 89.5 106 GLU B C 1
ATOM 4272 O O . GLU B 1 106 ? 21.438 -2.287 -11.18 1 89.5 106 GLU B O 1
ATOM 4277 N N . CYS B 1 107 ? 20.266 -4.141 -10.719 1 88.38 107 CYS B N 1
ATOM 4278 C CA . CYS B 1 107 ? 19.469 -3.484 -9.688 1 88.38 107 CYS B CA 1
ATOM 4279 C C . CYS B 1 107 ? 20.344 -3.021 -8.531 1 88.38 107 CYS B C 1
ATOM 4281 O O . CYS B 1 107 ? 20.172 -1.913 -8.023 1 88.38 107 CYS B O 1
ATOM 4283 N N . SER B 1 108 ? 21.266 -3.855 -8.211 1 84.56 108 SER B N 1
ATOM 4284 C CA . SER B 1 108 ? 22.141 -3.549 -7.086 1 84.56 108 SER B CA 1
ATOM 4285 C C . SER B 1 108 ? 23.047 -2.369 -7.406 1 84.56 108 SER B C 1
ATOM 4287 O O . SER B 1 108 ? 23.422 -1.604 -6.512 1 84.56 108 SER B O 1
ATOM 4289 N N . GLU B 1 109 ? 23.391 -2.299 -8.633 1 79.5 109 GLU B N 1
ATOM 4290 C CA . GLU B 1 109 ? 24.234 -1.19 -9.062 1 79.5 109 GLU B CA 1
ATOM 4291 C C . GLU B 1 109 ? 23.469 0.127 -9.055 1 79.5 109 GLU B C 1
ATOM 4293 O O . GLU B 1 109 ? 24.031 1.181 -8.75 1 79.5 109 GLU B O 1
ATOM 4298 N N . MET B 1 110 ? 22.25 0.041 -9.461 1 75.06 110 MET B N 1
ATOM 4299 C CA . MET B 1 110 ? 21.406 1.234 -9.461 1 75.06 110 MET B CA 1
ATOM 4300 C C . MET B 1 110 ? 21.016 1.621 -8.039 1 75.06 110 MET B C 1
ATOM 4302 O O . MET B 1 110 ? 20.859 2.805 -7.738 1 75.06 110 MET B O 1
ATOM 4306 N N . PHE B 1 111 ? 20.672 0.608 -7.41 1 63.69 111 PHE B N 1
ATOM 4307 C CA . PHE B 1 111 ? 20.328 0.779 -6.004 1 63.69 111 PHE B CA 1
ATOM 4308 C C . PHE B 1 111 ? 21.078 -0.224 -5.137 1 63.69 111 PHE B C 1
ATOM 4310 O O . PHE B 1 111 ? 20.594 -1.332 -4.898 1 63.69 111 PHE B O 1
ATOM 4317 N N . PRO B 1 112 ? 22.266 0.073 -4.949 1 55.22 112 PRO B N 1
ATOM 4318 C CA . PRO B 1 112 ? 23.078 -0.908 -4.223 1 55.22 112 PRO B CA 1
ATOM 4319 C C . PRO B 1 112 ? 22.5 -1.25 -2.854 1 55.22 112 PRO B C 1
ATOM 4321 O O . PRO B 1 112 ? 23.234 -1.668 -1.955 1 55.22 112 PRO B O 1
ATOM 4324 N N . ALA B 1 113 ? 21.078 -1.272 -2.768 1 49.59 113 ALA B N 1
ATOM 4325 C CA . ALA B 1 113 ? 20.5 -1.667 -1.485 1 49.59 113 ALA B CA 1
ATOM 4326 C C . ALA B 1 113 ? 20.594 -3.176 -1.283 1 49.59 113 ALA B C 1
ATOM 4328 O O . ALA B 1 113 ? 20.344 -3.949 -2.211 1 49.59 113 ALA B O 1
ATOM 4329 N N . ASP B 1 114 ? 21.484 -3.867 -0.678 1 41.12 114 ASP B N 1
ATOM 4330 C CA . ASP B 1 114 ? 21.328 -5.273 -0.324 1 41.12 114 ASP B CA 1
ATOM 4331 C C . ASP B 1 114 ? 19.875 -5.598 0.044 1 41.12 114 ASP B C 1
ATOM 4333 O O . ASP B 1 114 ? 19.188 -4.773 0.644 1 41.12 114 ASP B O 1
ATOM 4337 N N . GLY B 1 115 ? 19.047 -6.562 -0.642 1 36.38 115 GLY B N 1
ATOM 4338 C CA . GLY B 1 115 ? 17.703 -7.016 -0.332 1 36.38 115 GLY B CA 1
ATOM 4339 C C . GLY B 1 115 ? 17.281 -6.699 1.09 1 36.38 115 GLY B C 1
ATOM 4340 O O . GLY B 1 115 ? 17.875 -5.844 1.747 1 36.38 115 GLY B O 1
ATOM 4341 N N . SER B 1 116 ? 16.422 -7.781 1.754 1 34.88 116 SER B N 1
ATOM 4342 C CA . SER B 1 116 ? 15.906 -7.895 3.119 1 34.88 116 SER B CA 1
ATOM 4343 C C . SER B 1 116 ? 16.984 -7.527 4.137 1 34.88 116 SER B C 1
ATOM 4345 O O . SER B 1 116 ? 16.734 -7.539 5.344 1 34.88 116 SER B O 1
ATOM 4347 N N . ARG B 1 117 ? 18.312 -8.258 4.066 1 30.12 117 ARG B N 1
ATOM 4348 C CA . ARG B 1 117 ? 19.156 -8.633 5.195 1 30.12 117 ARG B CA 1
ATOM 4349 C C . ARG B 1 117 ? 19.625 -7.398 5.957 1 30.12 117 ARG B C 1
ATOM 4351 O O . ARG B 1 117 ? 19.531 -6.277 5.457 1 30.12 117 ARG B O 1
ATOM 4358 N N . LYS B 1 118 ? 20.812 -7.777 6.934 1 30.86 118 LYS B N 1
ATOM 4359 C CA . LYS B 1 118 ? 21.5 -6.766 7.727 1 30.86 118 LYS B CA 1
ATOM 4360 C C . LYS B 1 118 ? 22.016 -5.633 6.844 1 30.86 118 LYS B C 1
ATOM 4362 O O . LYS B 1 118 ? 21.375 -4.582 6.738 1 30.86 118 LYS B O 1
ATOM 4367 N N . HIS B 1 119 ? 23.422 -5.691 6.762 1 26.12 119 HIS B N 1
ATOM 4368 C CA . HIS B 1 119 ? 24.625 -4.91 6.449 1 26.12 119 HIS B CA 1
ATOM 4369 C C . HIS B 1 119 ? 24.828 -4.797 4.941 1 26.12 119 HIS B C 1
ATOM 4371 O O . HIS B 1 119 ? 24.844 -5.809 4.238 1 26.12 119 HIS B O 1
ATOM 4377 N N . ILE B 1 120 ? 24.453 -3.748 4.336 1 29.48 120 ILE B N 1
ATOM 4378 C CA . ILE B 1 120 ? 24.828 -3.141 3.064 1 29.48 120 ILE B CA 1
ATOM 4379 C C . ILE B 1 120 ? 26.312 -3.373 2.805 1 29.48 120 ILE B C 1
ATOM 4381 O O . ILE B 1 120 ? 26.984 -2.545 2.176 1 29.48 120 ILE B O 1
ATOM 4385 N N . THR B 1 121 ? 27.141 -4.355 3.209 1 25.03 121 THR B N 1
ATOM 4386 C CA . THR B 1 121 ? 28.594 -4.164 3.203 1 25.03 121 THR B CA 1
ATOM 4387 C C . THR B 1 121 ? 29.141 -4.242 1.782 1 25.03 121 THR B C 1
ATOM 4389 O O . THR B 1 121 ? 30.312 -3.945 1.55 1 25.03 121 THR B O 1
ATOM 4392 N N . GLU B 1 122 ? 28.875 -5.133 0.812 1 26.12 122 GLU B N 1
ATOM 4393 C CA . GLU B 1 122 ? 30.094 -5.348 0.026 1 26.12 122 GLU B CA 1
ATOM 4394 C C . GLU B 1 122 ? 30.312 -4.199 -0.954 1 26.12 122 GLU B C 1
ATOM 4396 O O . GLU B 1 122 ? 29.359 -3.586 -1.435 1 26.12 122 GLU B O 1
ATOM 4401 N N . ASP B 1 123 ? 31.594 -3.609 -1.205 1 27.7 123 ASP B N 1
ATOM 4402 C CA . ASP B 1 123 ? 32.406 -2.521 -1.729 1 27.7 123 ASP B CA 1
ATOM 4403 C C . ASP B 1 123 ? 32.281 -2.412 -3.246 1 27.7 123 ASP B C 1
ATOM 4405 O O . ASP B 1 123 ? 33.219 -2.033 -3.934 1 27.7 123 ASP B O 1
ATOM 4409 N N . ARG B 1 124 ? 31.344 -3.008 -4.109 1 27.84 124 ARG B N 1
ATOM 4410 C CA . ARG B 1 124 ? 31.906 -2.896 -5.449 1 27.84 124 ARG B CA 1
ATOM 4411 C C . ARG B 1 124 ? 31.891 -1.45 -5.934 1 27.84 124 ARG B C 1
ATOM 4413 O O . ARG B 1 124 ? 31.109 -0.633 -5.434 1 27.84 124 ARG B O 1
ATOM 4420 N N . ASN B 1 125 ? 32.75 -0.978 -6.977 1 28.62 125 ASN B N 1
ATOM 4421 C CA . ASN B 1 125 ? 33.125 0.237 -7.707 1 28.62 125 ASN B CA 1
ATOM 4422 C C . ASN B 1 125 ? 31.875 0.901 -8.312 1 28.62 125 ASN B C 1
ATOM 4424 O O . ASN B 1 125 ? 31.297 0.385 -9.266 1 28.62 125 ASN B O 1
ATOM 4428 N N . ALA B 1 126 ? 31.078 1.407 -7.562 1 32.16 126 ALA B N 1
ATOM 4429 C CA . ALA B 1 126 ? 29.953 2.139 -8.117 1 32.16 126 ALA B CA 1
ATOM 4430 C C . ALA B 1 126 ? 30.406 3.18 -9.133 1 32.16 126 ALA B C 1
ATOM 4432 O O . ALA B 1 126 ? 31.172 4.086 -8.797 1 32.16 126 ALA B O 1
ATOM 4433 N N . LYS B 1 127 ? 30.547 2.934 -10.461 1 29.48 127 LYS B N 1
ATOM 4434 C CA . LYS B 1 127 ? 30.797 3.979 -11.445 1 29.48 127 LYS B CA 1
ATOM 4435 C C . LYS B 1 127 ? 29.891 5.18 -11.211 1 29.48 127 LYS B C 1
ATOM 4437 O O . LYS B 1 127 ? 28.672 5.023 -11.023 1 29.48 127 LYS B O 1
ATOM 4442 N N . SER B 1 128 ? 30.281 6.312 -10.695 1 33.22 128 SER B N 1
ATOM 4443 C CA . SER B 1 128 ? 29.766 7.672 -10.594 1 33.22 128 SER B CA 1
ATOM 4444 C C . SER B 1 128 ? 29.031 8.078 -11.875 1 33.22 128 SER B C 1
ATOM 4446 O O . SER B 1 128 ? 29.656 8.312 -12.906 1 33.22 128 SER B O 1
ATOM 4448 N N . THR B 1 129 ? 28.062 7.477 -12.422 1 31.42 129 THR B N 1
ATOM 4449 C CA . THR B 1 129 ? 27.547 8.164 -13.594 1 31.42 129 THR B CA 1
ATOM 4450 C C . THR B 1 129 ? 27.219 9.625 -13.273 1 31.42 129 THR B C 1
ATOM 4452 O O . THR B 1 129 ? 26.422 9.906 -12.383 1 31.42 129 THR B O 1
ATOM 4455 N N . GLU B 1 130 ? 28.125 10.617 -13.375 1 32.53 130 GLU B N 1
ATOM 4456 C CA . GLU B 1 130 ? 28.141 12.078 -13.406 1 32.53 130 GLU B CA 1
ATOM 4457 C C . GLU B 1 130 ? 26.844 12.633 -13.977 1 32.53 130 GLU B C 1
ATOM 4459 O O . GLU B 1 130 ? 26.703 13.844 -14.172 1 32.53 130 GLU B O 1
ATOM 4464 N N . GLY B 1 131 ? 26.219 12.031 -15.062 1 30.72 131 GLY B N 1
ATOM 4465 C CA . GLY B 1 131 ? 25.344 12.789 -15.945 1 30.72 131 GLY B CA 1
ATOM 4466 C C . GLY B 1 131 ? 24.172 13.438 -15.227 1 30.72 131 GLY B C 1
ATOM 4467 O O . GLY B 1 131 ? 23.531 12.805 -14.391 1 30.72 131 GLY B O 1
ATOM 4468 N N . ASN B 1 132 ? 24.188 14.742 -14.836 1 35.59 132 ASN B N 1
ATOM 4469 C CA . ASN B 1 132 ? 23.109 15.711 -14.68 1 35.59 132 ASN B CA 1
ATOM 4470 C C . ASN B 1 132 ? 21.844 15.281 -15.438 1 35.59 132 ASN B C 1
ATOM 4472 O O . ASN B 1 132 ? 20.938 16.078 -15.625 1 35.59 132 ASN B O 1
ATOM 4476 N N . GLY B 1 133 ? 21.969 14.539 -16.5 1 34.12 133 GLY B N 1
ATOM 4477 C CA . GLY B 1 133 ? 20.875 14.305 -17.422 1 34.12 133 GLY B CA 1
ATOM 4478 C C . GLY B 1 133 ? 19.641 13.703 -16.766 1 34.12 133 GLY B C 1
ATOM 4479 O O . GLY B 1 133 ? 19.625 13.469 -15.562 1 34.12 133 GLY B O 1
ATOM 4480 N N . PRO B 1 134 ? 18.594 13.477 -17.5 1 39.22 134 PRO B N 1
ATOM 4481 C CA . PRO B 1 134 ? 17.328 12.828 -17.203 1 39.22 134 PRO B CA 1
ATOM 4482 C C . PRO B 1 134 ? 17.484 11.641 -16.25 1 39.22 134 PRO B C 1
ATOM 4484 O O . PRO B 1 134 ? 17.875 10.555 -16.688 1 39.22 134 PRO B O 1
ATOM 4487 N N . LEU B 1 135 ? 18.406 11.539 -15.352 1 48.06 135 LEU B N 1
ATOM 4488 C CA . LEU B 1 135 ? 18.156 10.422 -14.453 1 48.06 135 LEU B CA 1
ATOM 4489 C C . LEU B 1 135 ? 16.734 9.898 -14.617 1 48.06 135 LEU B C 1
ATOM 4491 O O . LEU B 1 135 ? 15.773 10.625 -14.383 1 48.06 135 LEU B O 1
ATOM 4495 N N . ASP B 1 136 ? 16.562 8.734 -15.438 1 63.94 136 ASP B N 1
ATOM 4496 C CA . ASP B 1 136 ? 15.539 8.023 -16.188 1 63.94 136 ASP B CA 1
ATOM 4497 C C . ASP B 1 136 ? 14.289 7.809 -15.336 1 63.94 136 ASP B C 1
ATOM 4499 O O . ASP B 1 136 ? 14.391 7.508 -14.141 1 63.94 136 ASP B O 1
ATOM 4503 N N . MET B 1 137 ? 13.453 8.656 -15.625 1 71.81 137 MET B N 1
ATOM 4504 C CA . MET B 1 137 ? 12.094 8.484 -15.102 1 71.81 137 MET B CA 1
ATOM 4505 C C . MET B 1 137 ? 11.836 7.023 -14.75 1 71.81 137 MET B C 1
ATOM 4507 O O . MET B 1 137 ? 11.164 6.73 -13.758 1 71.81 137 MET B O 1
ATOM 4511 N N . LYS B 1 138 ? 12.586 6.289 -15.469 1 78.06 138 LYS B N 1
ATOM 4512 C CA . LYS B 1 138 ? 12.406 4.859 -15.25 1 78.06 138 LYS B CA 1
ATOM 4513 C C . LYS B 1 138 ? 13.039 4.422 -13.93 1 78.06 138 LYS B C 1
ATOM 4515 O O . LYS B 1 138 ? 12.414 3.701 -13.148 1 78.06 138 LYS B O 1
ATOM 4520 N N . VAL B 1 139 ? 14.242 4.859 -13.719 1 80.5 139 VAL B N 1
ATOM 4521 C CA . VAL B 1 139 ? 14.969 4.492 -12.5 1 80.5 139 VAL B CA 1
ATOM 4522 C C . VAL B 1 139 ? 14.289 5.121 -11.289 1 80.5 139 VAL B C 1
ATOM 4524 O O . VAL B 1 139 ? 14.148 4.473 -10.25 1 80.5 139 VAL B O 1
ATOM 4527 N N . THR B 1 140 ? 13.922 6.297 -11.438 1 75.44 140 THR B N 1
ATOM 4528 C CA . THR B 1 140 ? 13.273 7.004 -10.344 1 75.44 140 THR B CA 1
ATOM 4529 C C . THR B 1 140 ? 11.969 6.312 -9.945 1 75.44 140 THR B C 1
ATOM 4531 O O . THR B 1 140 ? 11.695 6.125 -8.758 1 75.44 140 THR B O 1
ATOM 4534 N N . LYS B 1 141 ? 11.195 5.973 -10.914 1 80.62 141 LYS B N 1
ATOM 4535 C CA . LYS B 1 141 ? 9.945 5.266 -10.648 1 80.62 141 LYS B CA 1
ATOM 4536 C C . LYS B 1 141 ? 10.203 3.945 -9.93 1 80.62 141 LYS B C 1
ATOM 4538 O O . LYS B 1 141 ? 9.484 3.598 -8.992 1 80.62 141 LYS B O 1
ATOM 4543 N N . TRP B 1 142 ? 11.172 3.293 -10.391 1 87.44 142 TRP B N 1
ATOM 4544 C CA . TRP B 1 142 ? 11.523 2.014 -9.781 1 87.44 142 TRP B CA 1
ATOM 4545 C C . TRP B 1 142 ? 11.961 2.201 -8.336 1 87.44 142 TRP B C 1
ATOM 4547 O O . TRP B 1 142 ? 11.555 1.441 -7.453 1 87.44 142 TRP B O 1
ATOM 4557 N N . LEU B 1 143 ? 12.75 3.203 -8.102 1 80.06 143 LEU B N 1
ATOM 4558 C CA . LEU B 1 143 ? 13.242 3.473 -6.758 1 80.06 143 LEU B CA 1
ATOM 4559 C C . LEU B 1 143 ? 12.094 3.77 -5.805 1 80.06 143 LEU B C 1
ATOM 4561 O O . LEU B 1 143 ? 12.125 3.361 -4.641 1 80.06 143 LEU B O 1
ATOM 4565 N N . LEU B 1 144 ? 11.172 4.402 -6.254 1 77.12 144 LEU B N 1
ATOM 4566 C CA . LEU B 1 144 ? 10.008 4.711 -5.43 1 77.12 144 LEU B CA 1
ATOM 4567 C C . LEU B 1 144 ? 9.242 3.441 -5.078 1 77.12 144 LEU B C 1
ATOM 4569 O O . LEU B 1 144 ? 8.719 3.314 -3.967 1 77.12 144 LEU B O 1
ATOM 4573 N N . THR B 1 145 ? 9.125 2.514 -6.023 1 86.12 145 THR B N 1
ATOM 4574 C CA . THR B 1 145 ? 8.422 1.269 -5.75 1 86.12 145 THR B CA 1
ATOM 4575 C C . THR B 1 145 ? 9.141 0.462 -4.672 1 86.12 145 THR B C 1
ATOM 4577 O O . THR B 1 145 ? 8.523 -0.342 -3.973 1 86.12 145 THR B O 1
ATOM 4580 N N . LEU B 1 146 ? 10.469 0.695 -4.582 1 85.94 146 LEU B N 1
ATOM 4581 C CA . LEU B 1 146 ? 11.258 -0.043 -3.605 1 85.94 146 LEU B CA 1
ATOM 4582 C C . LEU B 1 146 ? 10.805 0.279 -2.186 1 85.94 146 LEU B C 1
ATOM 4584 O O . LEU B 1 146 ? 10.844 -0.585 -1.306 1 85.94 146 LEU B O 1
ATOM 4588 N N . HIS B 1 147 ? 10.398 1.469 -2.041 1 77.06 147 HIS B N 1
ATOM 4589 C CA . HIS B 1 147 ? 9.891 1.854 -0.728 1 77.06 147 HIS B CA 1
ATOM 4590 C C . HIS B 1 147 ? 8.641 1.066 -0.365 1 77.06 147 HIS B C 1
ATOM 4592 O O . HIS B 1 147 ? 8.516 0.569 0.756 1 77.06 147 HIS B O 1
ATOM 4598 N N . GLN B 1 148 ? 7.773 0.997 -1.261 1 83.12 148 GLN B N 1
ATOM 4599 C CA . GLN B 1 148 ? 6.551 0.227 -1.043 1 83.12 148 GLN B CA 1
ATOM 4600 C C . GLN B 1 148 ? 6.867 -1.25 -0.817 1 83.12 148 GLN B C 1
ATOM 4602 O O . GLN B 1 148 ? 6.262 -1.894 0.042 1 83.12 148 GLN B O 1
ATOM 4607 N N . ILE B 1 149 ? 7.742 -1.782 -1.597 1 90.56 149 ILE B N 1
ATOM 4608 C CA . ILE B 1 149 ? 8.164 -3.172 -1.444 1 90.56 149 ILE B CA 1
ATOM 4609 C C . ILE B 1 149 ? 8.727 -3.391 -0.041 1 90.56 149 ILE B C 1
ATOM 4611 O O . ILE B 1 149 ? 8.391 -4.375 0.621 1 90.56 149 ILE B O 1
ATOM 4615 N N . GLY B 1 150 ? 9.523 -2.467 0.406 1 84.56 150 GLY B N 1
ATOM 4616 C CA . GLY B 1 150 ? 10.102 -2.557 1.736 1 84.56 150 GLY B CA 1
ATOM 4617 C C . GLY B 1 150 ? 9.062 -2.65 2.836 1 84.56 150 GLY B C 1
ATOM 4618 O O . GLY B 1 150 ? 9.219 -3.428 3.779 1 84.56 150 GLY B O 1
ATOM 4619 N N . LEU B 1 151 ? 8.031 -1.91 2.705 1 78.12 151 LEU B N 1
ATOM 4620 C CA . LEU B 1 151 ? 6.949 -1.922 3.686 1 78.12 151 LEU B CA 1
ATOM 4621 C C . LEU B 1 151 ? 6.176 -3.236 3.627 1 78.12 151 LEU B C 1
ATOM 4623 O O . LEU B 1 151 ? 5.844 -3.811 4.664 1 78.12 151 LEU B O 1
ATOM 4627 N N . ASP B 1 152 ? 5.926 -3.748 2.494 1 86.06 152 ASP B N 1
ATOM 4628 C CA . ASP B 1 152 ? 5.102 -4.941 2.314 1 86.06 152 ASP B CA 1
ATOM 4629 C C . ASP B 1 152 ? 5.859 -6.199 2.734 1 86.06 152 ASP B C 1
ATOM 4631 O O . ASP B 1 152 ? 5.27 -7.129 3.285 1 86.06 152 ASP B O 1
ATOM 4635 N N . VAL B 1 153 ? 7.121 -6.191 2.43 1 91.69 153 VAL B N 1
ATOM 4636 C CA . VAL B 1 153 ? 7.906 -7.379 2.75 1 91.69 153 VAL B CA 1
ATOM 4637 C C . VAL B 1 153 ? 7.949 -7.578 4.262 1 91.69 153 VAL B C 1
ATOM 4639 O O . VAL B 1 153 ? 7.953 -8.719 4.746 1 91.69 153 VAL B O 1
ATOM 4642 N N . LYS B 1 154 ? 7.871 -6.535 5 1 83.94 154 LYS B N 1
ATOM 4643 C CA . LYS B 1 154 ? 7.938 -6.594 6.457 1 83.94 154 LYS B CA 1
ATOM 4644 C C . LYS B 1 154 ? 6.629 -7.121 7.043 1 83.94 154 LYS B C 1
ATOM 4646 O O . LYS B 1 154 ? 6.594 -7.551 8.195 1 83.94 154 LYS B O 1
ATOM 4651 N N . ARG B 1 155 ? 5.695 -7.148 6.254 1 85.31 155 ARG B N 1
ATOM 4652 C CA . ARG B 1 155 ? 4.406 -7.555 6.805 1 85.31 155 ARG B CA 1
ATOM 4653 C C . ARG B 1 155 ? 3.873 -8.789 6.09 1 85.31 155 ARG B C 1
ATOM 4655 O O . ARG B 1 155 ? 2.773 -9.266 6.395 1 85.31 155 ARG B O 1
ATOM 4662 N N . THR B 1 156 ? 4.523 -9.336 5.188 1 92.44 156 THR B N 1
ATOM 4663 C CA . THR B 1 156 ? 4.078 -10.5 4.426 1 92.44 156 THR B CA 1
ATOM 4664 C C . THR B 1 156 ? 4.434 -11.789 5.16 1 92.44 156 THR B C 1
ATOM 4666 O O . THR B 1 156 ? 5.609 -12.086 5.379 1 92.44 156 THR B O 1
ATOM 4669 N N . ASP B 1 157 ? 3.449 -12.562 5.504 1 93.81 157 ASP B N 1
ATOM 4670 C CA . ASP B 1 157 ? 3.572 -13.898 6.09 1 93.81 157 ASP B CA 1
ATOM 4671 C C . ASP B 1 157 ? 4.477 -13.875 7.316 1 93.81 157 ASP B C 1
ATOM 4673 O O . ASP B 1 157 ? 5.289 -14.781 7.512 1 93.81 157 ASP B O 1
ATOM 4677 N N . ARG B 1 158 ? 4.32 -12.844 8.07 1 89.38 158 ARG B N 1
ATOM 4678 C CA . ARG B 1 158 ? 5.168 -12.688 9.25 1 89.38 158 ARG B CA 1
ATOM 4679 C C . ARG B 1 158 ? 4.781 -13.68 10.336 1 89.38 158 ARG B C 1
ATOM 4681 O O . ARG B 1 158 ? 5.531 -13.891 11.289 1 89.38 158 ARG B O 1
ATOM 4688 N N . ASN B 1 159 ? 3.729 -14.32 10.195 1 91.38 159 ASN B N 1
ATOM 4689 C CA . ASN B 1 159 ? 3.312 -15.367 11.125 1 91.38 159 ASN B CA 1
ATOM 4690 C C . ASN B 1 159 ? 4.102 -16.656 10.906 1 91.38 159 ASN B C 1
ATOM 4692 O O . ASN B 1 159 ? 4.062 -17.562 11.742 1 91.38 159 ASN B O 1
ATOM 4696 N N . LEU B 1 160 ? 4.887 -16.75 9.844 1 94.31 160 LEU B N 1
ATOM 4697 C CA . LEU B 1 160 ? 5.641 -17.969 9.531 1 94.31 160 LEU B CA 1
ATOM 4698 C C . LEU B 1 160 ? 7.051 -17.891 10.102 1 94.31 160 LEU B C 1
ATOM 4700 O O . LEU B 1 160 ? 7.711 -16.844 10.008 1 94.31 160 LEU B O 1
ATOM 4704 N N . VAL B 1 161 ? 7.543 -18.953 10.617 1 94.88 161 VAL B N 1
ATOM 4705 C CA . VAL B 1 161 ? 8.875 -19.062 11.203 1 94.88 161 VAL B CA 1
ATOM 4706 C C . VAL B 1 161 ? 9.93 -18.797 10.125 1 94.88 161 VAL B C 1
ATOM 4708 O O . VAL B 1 161 ? 10.977 -18.203 10.406 1 94.88 161 VAL B O 1
ATOM 4711 N N . PHE B 1 162 ? 9.656 -19.172 8.961 1 95.31 162 PHE B N 1
ATOM 4712 C CA . PHE B 1 162 ? 10.547 -19.031 7.809 1 95.31 162 PHE B CA 1
ATOM 4713 C C . PHE B 1 162 ? 11.086 -17.609 7.723 1 95.31 162 PHE B C 1
ATOM 4715 O O . PHE B 1 162 ? 12.273 -17.406 7.457 1 95.31 162 PHE B O 1
ATOM 4722 N N . TYR B 1 163 ? 10.32 -16.609 8 1 94.94 163 TYR B N 1
ATOM 4723 C CA . TYR B 1 163 ? 10.688 -15.211 7.781 1 94.94 163 TYR B CA 1
ATOM 4724 C C . TYR B 1 163 ? 11.281 -14.594 9.047 1 94.94 163 TYR B C 1
ATOM 4726 O O . TYR B 1 163 ? 11.523 -13.383 9.102 1 94.94 163 TYR B O 1
ATOM 4734 N N . GLU B 1 164 ? 11.453 -15.367 10.008 1 92.94 164 GLU B N 1
ATOM 4735 C CA . GLU B 1 164 ? 12.266 -14.914 11.133 1 92.94 164 GLU B CA 1
ATOM 4736 C C . GLU B 1 164 ? 13.711 -14.695 10.711 1 92.94 164 GLU B C 1
ATOM 4738 O O . GLU B 1 164 ? 14.422 -13.891 11.32 1 92.94 164 GLU B O 1
ATOM 4743 N N . LYS B 1 165 ? 14.039 -15.5 9.758 1 93.12 165 LYS B N 1
ATOM 4744 C CA . LYS B 1 165 ? 15.383 -15.312 9.203 1 93.12 165 LYS B CA 1
ATOM 4745 C C . LYS B 1 165 ? 15.422 -14.125 8.25 1 93.12 165 LYS B C 1
ATOM 4747 O O . LYS B 1 165 ? 14.727 -14.117 7.23 1 93.12 165 LYS B O 1
ATOM 4752 N N . GLN B 1 166 ? 16.234 -13.227 8.477 1 89.06 166 GLN B N 1
ATOM 4753 C CA . GLN B 1 166 ? 16.328 -12 7.691 1 89.06 166 GLN B CA 1
ATOM 4754 C C . GLN B 1 166 ? 16.734 -12.297 6.25 1 89.06 166 GLN B C 1
ATOM 4756 O O . GLN B 1 166 ? 16.328 -11.594 5.324 1 89.06 166 GLN B O 1
ATOM 4761 N N . GLU B 1 167 ? 17.531 -13.273 6.086 1 92.62 167 GLU B N 1
ATOM 4762 C CA . GLU B 1 167 ? 17.953 -13.664 4.746 1 92.62 167 GLU B CA 1
ATOM 4763 C C . GLU B 1 167 ? 16.766 -13.969 3.852 1 92.62 167 GLU B C 1
ATOM 4765 O O . GLU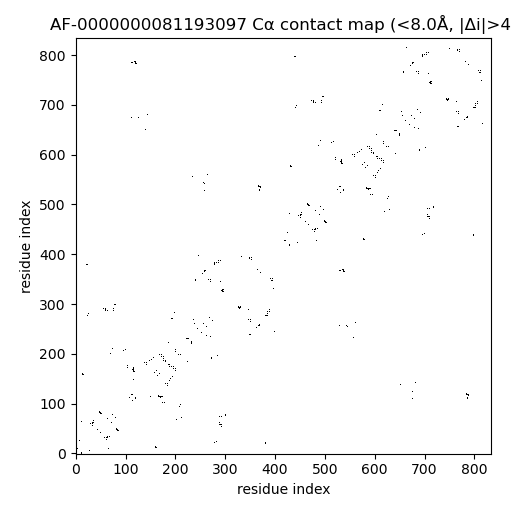 B 1 167 ? 16.781 -13.68 2.652 1 92.62 167 GLU B O 1
ATOM 4770 N N . ASN B 1 168 ? 15.75 -14.602 4.449 1 95.5 168 ASN B N 1
ATOM 4771 C CA . ASN B 1 168 ? 14.555 -14.953 3.684 1 95.5 168 ASN B CA 1
ATOM 4772 C C . ASN B 1 168 ? 13.719 -13.719 3.35 1 95.5 168 ASN B C 1
ATOM 4774 O O . ASN B 1 168 ? 13.125 -13.641 2.275 1 95.5 168 ASN B O 1
ATOM 4778 N N . VAL B 1 169 ? 13.711 -12.773 4.242 1 94.06 169 VAL B N 1
ATOM 4779 C CA . VAL B 1 169 ? 13.047 -11.5 3.982 1 94.06 169 VAL B CA 1
ATOM 4780 C C . VAL B 1 169 ? 13.758 -10.773 2.844 1 94.06 169 VAL B C 1
ATOM 4782 O O . VAL B 1 169 ? 13.109 -10.227 1.947 1 94.06 169 VAL B O 1
ATOM 4785 N N . SER B 1 170 ? 15.047 -10.82 2.848 1 92.31 170 SER B N 1
ATOM 4786 C CA . SER B 1 170 ? 15.859 -10.188 1.813 1 92.31 170 SER B CA 1
ATOM 4787 C C . SER B 1 170 ? 15.617 -10.828 0.451 1 92.31 170 SER B C 1
ATOM 4789 O O . SER B 1 170 ? 15.578 -10.133 -0.569 1 92.31 170 SER B O 1
ATOM 4791 N N . LYS B 1 171 ? 15.492 -12.109 0.48 1 96.25 171 LYS B N 1
ATOM 4792 C CA . LYS B 1 171 ? 15.211 -12.82 -0.764 1 96.25 171 LYS B CA 1
ATOM 4793 C C . LYS B 1 171 ? 13.891 -12.359 -1.374 1 96.25 171 LYS B C 1
ATOM 4795 O O . LYS B 1 171 ? 13.805 -12.148 -2.586 1 96.25 171 LYS B O 1
ATOM 4800 N N . LEU B 1 172 ? 12.891 -12.266 -0.493 1 97.5 172 LEU B N 1
ATOM 4801 C CA . LEU B 1 172 ? 11.594 -11.781 -0.946 1 97.5 172 LEU B CA 1
ATOM 4802 C C . LEU B 1 172 ? 11.711 -10.375 -1.526 1 97.5 172 LEU B C 1
ATOM 4804 O O . LEU B 1 172 ? 11.172 -10.094 -2.602 1 97.5 172 LEU B O 1
ATOM 4808 N N . TRP B 1 173 ? 12.414 -9.547 -0.892 1 94.81 173 TRP B N 1
ATOM 4809 C CA . TRP B 1 173 ? 12.641 -8.18 -1.347 1 94.81 173 TRP B CA 1
ATOM 4810 C C . TRP B 1 173 ? 13.367 -8.164 -2.691 1 94.81 173 TRP B C 1
ATOM 4812 O O . TRP B 1 173 ? 12.977 -7.43 -3.604 1 94.81 173 TRP B O 1
ATOM 4822 N N . ASP B 1 174 ? 14.367 -8.945 -2.816 1 96.06 174 ASP B N 1
ATOM 4823 C CA . ASP B 1 174 ? 15.188 -8.977 -4.027 1 96.06 174 ASP B CA 1
ATOM 4824 C C . ASP B 1 174 ? 14.359 -9.414 -5.234 1 96.06 174 ASP B C 1
ATOM 4826 O O . ASP B 1 174 ? 14.422 -8.781 -6.293 1 96.06 174 ASP B O 1
ATOM 4830 N N . VAL B 1 175 ? 13.633 -10.422 -5.039 1 98.19 175 VAL B N 1
ATOM 4831 C CA . VAL B 1 175 ? 12.852 -10.969 -6.145 1 98.19 175 VAL B CA 1
ATOM 4832 C C . VAL B 1 175 ? 11.805 -9.945 -6.594 1 98.19 175 VAL B C 1
ATOM 4834 O O . VAL B 1 175 ? 11.633 -9.711 -7.793 1 98.19 175 VAL B O 1
ATOM 4837 N N . LEU B 1 176 ? 11.172 -9.328 -5.637 1 97.81 176 LEU B N 1
ATOM 4838 C CA . LEU B 1 176 ? 10.164 -8.328 -5.957 1 97.81 176 LEU B CA 1
ATOM 4839 C C . LEU B 1 176 ? 10.797 -7.109 -6.629 1 97.81 176 LEU B C 1
ATOM 4841 O O . LEU B 1 176 ? 10.242 -6.566 -7.586 1 97.81 176 LEU B O 1
ATOM 4845 N N . SER B 1 177 ? 11.945 -6.719 -6.188 1 95.81 177 SER B N 1
ATOM 4846 C CA . SER B 1 177 ? 12.641 -5.57 -6.746 1 95.81 177 SER B CA 1
ATOM 4847 C C . SER B 1 177 ? 13.062 -5.824 -8.188 1 95.81 177 SER B C 1
ATOM 4849 O O . SER B 1 177 ? 12.898 -4.957 -9.055 1 95.81 177 SER B O 1
ATOM 4851 N N . VAL B 1 178 ? 13.602 -6.969 -8.406 1 97.44 178 VAL B N 1
ATOM 4852 C CA . VAL B 1 178 ? 14.047 -7.324 -9.75 1 97.44 178 VAL B CA 1
ATOM 4853 C C . VAL B 1 178 ? 12.844 -7.418 -10.688 1 97.44 178 VAL B C 1
ATOM 4855 O O . VAL B 1 178 ? 12.891 -6.934 -11.82 1 97.44 178 VAL B O 1
ATOM 4858 N N . TYR B 1 179 ? 11.797 -8.023 -10.242 1 97.81 179 TYR B N 1
ATOM 4859 C CA . TYR B 1 179 ? 10.609 -8.102 -11.078 1 97.81 179 TYR B CA 1
ATOM 4860 C C . TYR B 1 179 ? 10.109 -6.715 -11.453 1 97.81 179 TYR B C 1
ATOM 4862 O O . TYR B 1 179 ? 9.773 -6.461 -12.617 1 97.81 179 TYR B O 1
ATOM 4870 N N . ALA B 1 180 ? 10.031 -5.848 -10.438 1 95.5 180 ALA B N 1
ATOM 4871 C CA . ALA B 1 180 ? 9.547 -4.488 -10.672 1 95.5 180 ALA B CA 1
ATOM 4872 C C . ALA B 1 180 ? 10.406 -3.775 -11.719 1 95.5 180 ALA B C 1
ATOM 4874 O O . ALA B 1 180 ? 9.906 -2.93 -12.469 1 95.5 180 ALA B O 1
ATOM 4875 N N . TRP B 1 181 ? 11.633 -4.156 -11.781 1 94.12 181 TRP B N 1
ATOM 4876 C CA . TRP B 1 181 ? 12.578 -3.545 -12.719 1 94.12 181 TRP B CA 1
ATOM 4877 C C . TRP B 1 181 ? 12.359 -4.078 -14.133 1 94.12 181 TRP B C 1
ATOM 4879 O O . TRP B 1 181 ? 12.414 -3.316 -15.102 1 94.12 181 TRP B O 1
ATOM 4889 N N . ILE B 1 182 ? 12.078 -5.305 -14.273 1 94.19 182 ILE B N 1
ATOM 4890 C CA . ILE B 1 182 ? 12.031 -5.895 -15.609 1 94.19 182 ILE B CA 1
ATOM 4891 C C . ILE B 1 182 ? 10.648 -5.676 -16.219 1 94.19 182 ILE B C 1
ATOM 4893 O O . ILE B 1 182 ? 10.508 -5.652 -17.438 1 94.19 182 ILE B O 1
ATOM 4897 N N . ASP B 1 183 ? 9.641 -5.57 -15.414 1 92.62 183 ASP B N 1
ATOM 4898 C CA . ASP B 1 183 ? 8.297 -5.273 -15.898 1 92.62 183 ASP B CA 1
ATOM 4899 C C . ASP B 1 183 ? 7.812 -3.92 -15.375 1 92.62 183 ASP B C 1
ATOM 4901 O O . ASP B 1 183 ? 6.906 -3.855 -14.547 1 92.62 183 ASP B O 1
ATOM 4905 N N . MET B 1 184 ? 8.172 -2.916 -15.984 1 86.38 184 MET B N 1
ATOM 4906 C CA . MET B 1 184 ? 7.938 -1.556 -15.508 1 86.38 184 MET B CA 1
ATOM 4907 C C . MET B 1 184 ? 6.492 -1.137 -15.75 1 86.38 184 MET B C 1
ATOM 4909 O O . MET B 1 184 ? 5.996 -0.207 -15.117 1 86.38 184 MET B O 1
ATOM 4913 N N . ASP B 1 185 ? 5.902 -1.861 -16.688 1 84 185 ASP B N 1
ATOM 4914 C CA . ASP B 1 185 ? 4.496 -1.562 -16.953 1 84 185 ASP B CA 1
ATOM 4915 C C . ASP B 1 185 ? 3.639 -1.85 -15.719 1 84 185 ASP B C 1
ATOM 4917 O O . ASP B 1 185 ? 2.666 -1.14 -15.461 1 84 185 ASP B O 1
ATOM 4921 N N . VAL B 1 186 ? 4.039 -2.865 -15.07 1 87.88 186 VAL B N 1
ATOM 4922 C CA . VAL B 1 186 ? 3.311 -3.236 -13.859 1 87.88 186 VAL B CA 1
ATOM 4923 C C . VAL B 1 186 ? 4.016 -2.652 -12.633 1 87.88 186 VAL B C 1
ATOM 4925 O O . VAL B 1 186 ? 3.363 -2.129 -11.727 1 87.88 186 VAL B O 1
ATOM 4928 N N . GLY B 1 187 ? 5.387 -2.75 -12.773 1 90.94 187 GLY B N 1
ATOM 4929 C CA . GLY B 1 187 ? 6.137 -2.33 -11.594 1 90.94 187 GLY B CA 1
ATOM 4930 C C . GLY B 1 187 ? 5.836 -3.164 -10.367 1 90.94 187 GLY B C 1
ATOM 4931 O O . GLY B 1 187 ? 6.023 -4.383 -10.375 1 90.94 187 GLY B O 1
ATOM 4932 N N . TYR B 1 188 ? 5.312 -2.451 -9.289 1 91.5 188 TYR B N 1
ATOM 4933 C CA . TYR B 1 188 ? 4.922 -3.146 -8.062 1 91.5 188 TYR B CA 1
ATOM 4934 C C . TYR B 1 188 ? 3.574 -2.648 -7.559 1 91.5 188 TYR B C 1
ATOM 4936 O O . TYR B 1 188 ? 3.289 -1.45 -7.609 1 91.5 188 TYR B O 1
ATOM 4944 N N . CYS B 1 189 ? 2.822 -3.561 -7.215 1 86.75 189 CYS B N 1
ATOM 4945 C CA . CYS B 1 189 ? 1.526 -3.27 -6.613 1 86.75 189 CYS B CA 1
ATOM 4946 C C . CYS B 1 189 ? 1.291 -4.133 -5.379 1 86.75 189 CYS B C 1
ATOM 4948 O O . CYS B 1 189 ? 1.794 -5.254 -5.297 1 86.75 189 CYS B O 1
ATOM 4950 N N . GLN B 1 190 ? 0.497 -3.51 -4.559 1 83.25 190 GLN B N 1
ATOM 4951 C CA . GLN B 1 190 ? 0.138 -4.262 -3.361 1 83.25 190 GLN B CA 1
ATOM 4952 C C . GLN B 1 190 ? -0.53 -5.586 -3.723 1 83.25 190 GLN B C 1
ATOM 4954 O O . GLN B 1 190 ? -1.362 -5.641 -4.633 1 83.25 190 GLN B O 1
ATOM 4959 N N . GLY B 1 191 ? -0.158 -6.621 -3.029 1 89.69 191 GLY B N 1
ATOM 4960 C CA . GLY B 1 191 ? -0.655 -7.957 -3.307 1 89.69 191 GLY B CA 1
ATOM 4961 C C . GLY B 1 191 ? 0.381 -8.859 -3.955 1 89.69 191 GLY B C 1
ATOM 4962 O O . GLY B 1 191 ? 0.316 -10.078 -3.824 1 89.69 191 GLY B O 1
ATOM 4963 N N . MET B 1 192 ? 1.325 -8.242 -4.621 1 95 192 MET B N 1
ATOM 4964 C CA . MET B 1 192 ? 2.342 -9.023 -5.324 1 95 192 MET B CA 1
ATOM 4965 C C . MET B 1 192 ? 3.236 -9.758 -4.336 1 95 192 MET B C 1
ATOM 4967 O O . MET B 1 192 ? 3.727 -10.852 -4.633 1 95 192 MET B O 1
ATOM 4971 N N . SER B 1 193 ? 3.463 -9.18 -3.125 1 96 193 SER B N 1
ATOM 4972 C CA . SER B 1 193 ? 4.273 -9.852 -2.119 1 96 193 SER B CA 1
ATOM 4973 C C . SER B 1 193 ? 3.609 -11.148 -1.652 1 96 193 SER B C 1
ATOM 4975 O O . SER B 1 193 ? 4.289 -12.148 -1.406 1 96 193 SER B O 1
ATOM 4977 N N . ASP B 1 194 ? 2.275 -11.156 -1.638 1 95.75 194 ASP B N 1
ATOM 4978 C CA . ASP B 1 194 ? 1.527 -12.352 -1.264 1 95.75 194 ASP B CA 1
ATOM 4979 C C . ASP B 1 194 ? 1.692 -13.453 -2.309 1 95.75 194 ASP B C 1
ATOM 4981 O O . ASP B 1 194 ? 1.71 -14.641 -1.973 1 95.75 194 ASP B O 1
ATOM 4985 N N . LEU B 1 195 ? 1.751 -13.031 -3.506 1 97.75 195 LEU B N 1
ATOM 4986 C CA . LEU B 1 195 ? 1.914 -13.984 -4.598 1 97.75 195 LEU B CA 1
ATOM 4987 C C . LEU B 1 195 ? 3.346 -14.508 -4.656 1 97.75 195 LEU B C 1
ATOM 4989 O O . LEU B 1 195 ? 3.576 -15.664 -5.023 1 97.75 195 LEU B O 1
ATOM 4993 N N . CYS B 1 196 ? 4.262 -13.695 -4.273 1 98.5 196 CYS B N 1
ATOM 4994 C CA . CYS B 1 196 ? 5.68 -14.008 -4.402 1 98.5 196 CYS B CA 1
ATOM 4995 C C . CYS B 1 196 ? 6.156 -14.859 -3.23 1 98.5 196 CYS B C 1
ATOM 4997 O O . CYS B 1 196 ? 7.012 -15.734 -3.4 1 98.5 196 CYS B O 1
ATOM 4999 N N . SER B 1 197 ? 5.68 -14.688 -2.066 1 98.31 197 SER B N 1
ATOM 5000 C CA . SER B 1 197 ? 6.156 -15.305 -0.832 1 98.31 197 SER B CA 1
ATOM 5001 C C . SER B 1 197 ? 6.148 -16.828 -0.936 1 98.31 197 SER B C 1
ATOM 5003 O O . SER B 1 197 ? 7.145 -17.484 -0.611 1 98.31 197 SER B O 1
ATOM 5005 N N . PRO B 1 198 ? 5.105 -17.406 -1.438 1 98.12 198 PRO B N 1
ATOM 5006 C CA . PRO B 1 198 ? 5.113 -18.859 -1.577 1 98.12 198 PRO B CA 1
ATOM 5007 C C . PRO B 1 198 ? 6.234 -19.359 -2.486 1 98.12 198 PRO B C 1
ATOM 5009 O O . PRO B 1 198 ? 6.816 -20.422 -2.232 1 98.12 198 PRO B O 1
ATOM 5012 N N . MET B 1 199 ? 6.566 -18.594 -3.502 1 98.44 199 MET B N 1
ATOM 5013 C CA . MET B 1 199 ? 7.66 -19 -4.387 1 98.44 199 MET B CA 1
ATOM 5014 C C . MET B 1 199 ? 8.984 -19.031 -3.633 1 98.44 199 MET B C 1
ATOM 5016 O O . MET B 1 199 ? 9.766 -19.969 -3.795 1 98.44 199 MET B O 1
ATOM 5020 N N . ILE B 1 200 ? 9.164 -18.047 -2.791 1 97.81 200 ILE B N 1
ATOM 5021 C CA . ILE B 1 200 ? 10.391 -17.906 -2.021 1 97.81 200 ILE B CA 1
ATOM 5022 C C . ILE B 1 200 ? 10.5 -19.047 -1.008 1 97.81 200 ILE B C 1
ATOM 5024 O O . ILE B 1 200 ? 11.586 -19.578 -0.77 1 97.81 200 ILE B O 1
ATOM 5028 N N . ILE B 1 201 ? 9.422 -19.438 -0.471 1 97.31 201 ILE B N 1
ATOM 5029 C CA . ILE B 1 201 ? 9.398 -20.438 0.595 1 97.31 201 ILE B CA 1
ATOM 5030 C C . ILE B 1 201 ? 9.594 -21.828 0.003 1 97.31 201 ILE B C 1
ATOM 5032 O O . ILE B 1 201 ? 10.32 -22.641 0.563 1 97.31 201 ILE B O 1
ATOM 5036 N N . VAL B 1 202 ? 9.016 -22.078 -1.123 1 97.31 202 VAL B N 1
ATOM 5037 C CA . VAL B 1 202 ? 8.953 -23.422 -1.685 1 97.31 202 VAL B CA 1
ATOM 5038 C C . VAL B 1 202 ? 10.219 -23.703 -2.492 1 97.31 202 VAL B C 1
ATOM 5040 O O . VAL B 1 202 ? 10.742 -24.812 -2.477 1 97.31 202 VAL B O 1
ATOM 5043 N N . LEU B 1 203 ? 10.711 -22.688 -3.211 1 97.62 203 LEU B N 1
ATOM 5044 C CA . LEU B 1 203 ? 11.898 -22.859 -4.043 1 97.62 203 LEU B CA 1
ATOM 5045 C C . LEU B 1 203 ? 13.141 -22.344 -3.332 1 97.62 203 LEU B C 1
ATOM 5047 O O . LEU B 1 203 ? 13.266 -21.156 -3.059 1 97.62 203 LEU B O 1
ATOM 5051 N N . GLU B 1 204 ? 14.039 -23.125 -3.189 1 94.06 204 GLU B N 1
ATOM 5052 C CA . GLU B 1 204 ? 15.219 -22.812 -2.396 1 94.06 204 GLU B CA 1
ATOM 5053 C C . GLU B 1 204 ? 16.109 -21.797 -3.121 1 94.06 204 GLU B C 1
ATOM 5055 O O . GLU B 1 204 ? 16.594 -20.844 -2.516 1 94.06 204 GLU B O 1
ATOM 5060 N N . HIS B 1 205 ? 16.344 -22.078 -4.336 1 97.19 205 HIS B N 1
ATOM 5061 C CA . HIS B 1 205 ? 17.203 -21.172 -5.082 1 97.19 205 HIS B CA 1
ATOM 5062 C C . HIS B 1 205 ? 16.453 -19.906 -5.484 1 97.19 205 HIS B C 1
ATOM 5064 O O . HIS B 1 205 ? 15.414 -19.969 -6.141 1 97.19 205 HIS B O 1
ATOM 5070 N N . GLU B 1 206 ? 16.969 -18.75 -5.168 1 98 206 GLU B N 1
ATOM 5071 C CA . GLU B 1 206 ? 16.328 -17.453 -5.363 1 98 206 GLU B CA 1
ATOM 5072 C C . GLU B 1 206 ? 15.953 -17.25 -6.828 1 98 206 GLU B C 1
ATOM 5074 O O . GLU B 1 206 ? 14.852 -16.797 -7.137 1 98 206 GLU B O 1
ATOM 5079 N N . ALA B 1 207 ? 16.859 -17.609 -7.738 1 98.56 207 ALA B N 1
ATOM 5080 C CA . ALA B 1 207 ? 16.625 -17.422 -9.164 1 98.56 207 ALA B CA 1
ATOM 5081 C C . ALA B 1 207 ? 15.445 -18.281 -9.641 1 98.56 207 ALA B C 1
ATOM 5083 O O . ALA B 1 207 ? 14.648 -17.844 -10.477 1 98.56 207 ALA B O 1
ATOM 5084 N N . ASP B 1 208 ? 15.422 -19.516 -9.195 1 98.56 208 ASP B N 1
ATOM 5085 C CA . ASP B 1 208 ? 14.32 -20.406 -9.562 1 98.56 208 ASP B CA 1
ATOM 5086 C C . ASP B 1 208 ? 12.992 -19.859 -9.039 1 98.56 208 ASP B C 1
ATOM 5088 O O . ASP B 1 208 ? 11.969 -19.938 -9.727 1 98.56 208 ASP B O 1
ATOM 5092 N N . ALA B 1 209 ? 13.023 -19.297 -7.812 1 98.62 209 ALA B N 1
ATOM 5093 C CA . ALA B 1 209 ? 11.836 -18.672 -7.242 1 98.62 209 ALA B CA 1
ATOM 5094 C C . ALA B 1 209 ? 11.391 -17.484 -8.086 1 98.62 209 ALA B C 1
ATOM 5096 O O . ALA B 1 209 ? 10.195 -17.297 -8.328 1 98.62 209 ALA B O 1
ATOM 5097 N N . PHE B 1 210 ? 12.367 -16.734 -8.555 1 98.62 210 PHE B N 1
ATOM 5098 C CA . PHE B 1 210 ? 12.07 -15.586 -9.398 1 98.62 210 PHE B CA 1
ATOM 5099 C C . PHE B 1 210 ? 11.336 -16.016 -10.664 1 98.62 210 PHE B C 1
ATOM 5101 O O . PHE B 1 210 ? 10.336 -15.406 -11.047 1 98.62 210 PHE B O 1
ATOM 5108 N N . TRP B 1 211 ? 11.805 -16.969 -11.281 1 98.12 211 TRP B N 1
ATOM 5109 C CA . TRP B 1 211 ? 11.234 -17.359 -12.578 1 98.12 211 TRP B CA 1
ATOM 5110 C C . TRP B 1 211 ? 9.844 -17.953 -12.406 1 98.12 211 TRP B C 1
ATOM 5112 O O . TRP B 1 211 ? 8.969 -17.75 -13.258 1 98.12 211 TRP B O 1
ATOM 5122 N N . CYS B 1 212 ? 9.633 -18.719 -11.367 1 98.38 212 CYS B N 1
ATOM 5123 C CA . CYS B 1 212 ? 8.281 -19.188 -11.078 1 98.38 212 CYS B CA 1
ATOM 5124 C C . CYS B 1 212 ? 7.348 -18.016 -10.805 1 98.38 212 CYS B C 1
ATOM 5126 O O . CYS B 1 212 ? 6.215 -17.984 -11.281 1 98.38 212 CYS B O 1
ATOM 5128 N N . PHE B 1 213 ? 7.859 -17.031 -10.062 1 98.44 213 PHE B N 1
ATOM 5129 C CA . PHE B 1 213 ? 7.066 -15.836 -9.781 1 98.44 213 PHE B CA 1
ATOM 5130 C C . PHE B 1 213 ? 6.762 -15.07 -11.062 1 98.44 213 PHE B C 1
ATOM 5132 O O . PHE B 1 213 ? 5.629 -14.633 -11.281 1 98.44 213 PHE B O 1
ATOM 5139 N N . GLU B 1 214 ? 7.73 -14.906 -11.836 1 97.5 214 GLU B N 1
ATOM 5140 C CA . GLU B 1 214 ? 7.57 -14.211 -13.109 1 97.5 214 GLU B CA 1
ATOM 5141 C C . GLU B 1 214 ? 6.52 -14.891 -13.984 1 97.5 214 GLU B C 1
ATOM 5143 O O . GLU B 1 214 ? 5.684 -14.219 -14.594 1 97.5 214 GLU B O 1
ATOM 5148 N N . ARG B 1 215 ? 6.547 -16.203 -14.055 1 96.62 215 ARG B N 1
ATOM 5149 C CA . ARG B 1 215 ? 5.566 -16.938 -14.844 1 96.62 215 ARG B CA 1
ATOM 5150 C C . ARG B 1 215 ? 4.168 -16.797 -14.258 1 96.62 215 ARG B C 1
ATOM 5152 O O . ARG B 1 215 ? 3.184 -16.703 -14.992 1 96.62 215 ARG B O 1
ATOM 5159 N N . LEU B 1 216 ? 4.129 -16.875 -12.93 1 97.19 216 LEU B N 1
ATOM 5160 C CA . LEU B 1 216 ? 2.844 -16.625 -12.289 1 97.19 216 LEU B CA 1
ATOM 5161 C C . LEU B 1 216 ? 2.309 -15.25 -12.641 1 97.19 216 LEU B C 1
ATOM 5163 O O . LEU B 1 216 ? 1.123 -15.094 -12.945 1 97.19 216 LEU B O 1
ATOM 5167 N N . MET B 1 217 ? 3.162 -14.258 -12.633 1 96.06 217 MET B N 1
ATOM 5168 C CA . MET B 1 217 ? 2.766 -12.883 -12.922 1 96.06 217 MET B CA 1
ATOM 5169 C C . MET B 1 217 ? 2.344 -12.734 -14.383 1 96.06 217 MET B C 1
ATOM 5171 O O . MET B 1 217 ? 1.475 -11.922 -14.703 1 96.06 217 MET B O 1
ATOM 5175 N N . ARG B 1 218 ? 2.855 -13.523 -15.195 1 93 218 ARG B N 1
ATOM 5176 C CA . ARG B 1 218 ? 2.418 -13.469 -16.594 1 93 218 ARG B CA 1
ATOM 5177 C C . ARG B 1 218 ? 0.937 -13.812 -16.719 1 93 218 ARG B C 1
ATOM 5179 O O . ARG B 1 218 ? 0.237 -13.273 -17.578 1 93 218 ARG B O 1
ATOM 5186 N N . ARG B 1 219 ? 0.537 -14.656 -15.867 1 91.19 219 ARG B N 1
ATOM 5187 C CA . ARG B 1 219 ? -0.864 -15.062 -15.859 1 91.19 219 ARG B CA 1
ATOM 5188 C C . ARG B 1 219 ? -1.742 -14 -15.211 1 91.19 219 ARG B C 1
ATOM 5190 O O . ARG B 1 219 ? -2.906 -13.836 -15.586 1 91.19 219 ARG B O 1
ATOM 5197 N N . LEU B 1 220 ? -1.105 -13.25 -14.312 1 93.62 220 LEU B N 1
ATOM 5198 C CA . LEU B 1 220 ? -1.934 -12.414 -13.453 1 93.62 220 LEU B CA 1
ATOM 5199 C C . LEU B 1 220 ? -1.698 -10.938 -13.742 1 93.62 220 LEU B C 1
ATOM 5201 O O . LEU B 1 220 ? -2.443 -10.078 -13.266 1 93.62 220 LEU B O 1
ATOM 5205 N N . ARG B 1 221 ? -0.665 -10.547 -14.492 1 87.31 221 ARG B N 1
ATOM 5206 C CA . ARG B 1 221 ? -0.223 -9.164 -14.609 1 87.31 221 ARG B CA 1
ATOM 5207 C C . ARG B 1 221 ? -1.348 -8.266 -15.117 1 87.31 221 ARG B C 1
ATOM 5209 O O . ARG B 1 221 ? -1.408 -7.086 -14.781 1 87.31 221 ARG B O 1
ATOM 5216 N N . GLY B 1 222 ? -2.27 -8.922 -15.945 1 87.5 222 GLY B N 1
ATOM 5217 C CA . GLY B 1 222 ? -3.402 -8.141 -16.422 1 87.5 222 GLY B CA 1
ATOM 5218 C C . GLY B 1 222 ? -4.238 -7.559 -15.305 1 87.5 222 GLY B C 1
ATOM 5219 O O . GLY B 1 222 ? -4.836 -6.492 -15.461 1 87.5 222 GLY B O 1
ATOM 5220 N N . ASN B 1 223 ? -4.297 -8.195 -14.195 1 88.12 223 ASN B N 1
ATOM 5221 C CA . ASN B 1 223 ? -5.062 -7.727 -13.047 1 88.12 223 ASN B CA 1
ATOM 5222 C C . ASN B 1 223 ? -4.434 -6.484 -12.422 1 88.12 223 ASN B C 1
ATOM 5224 O O . ASN B 1 223 ? -5.125 -5.695 -11.773 1 88.12 223 ASN B O 1
ATOM 5228 N N . PHE B 1 224 ? -3.15 -6.281 -12.625 1 87 224 PHE B N 1
ATOM 5229 C CA . PHE B 1 224 ? -2.406 -5.227 -11.953 1 87 224 PHE B CA 1
ATOM 5230 C C . PHE B 1 224 ? -2.17 -4.047 -12.891 1 87 224 PHE B C 1
ATOM 5232 O O . PHE B 1 224 ? -1.585 -3.039 -12.492 1 87 224 PHE B O 1
ATOM 5239 N N . ARG B 1 225 ? -2.637 -4.219 -14.062 1 83.19 225 ARG B N 1
ATOM 5240 C CA . ARG B 1 225 ? -2.41 -3.16 -15.039 1 83.19 225 ARG B CA 1
ATOM 5241 C C . ARG B 1 225 ? -3.516 -2.111 -14.984 1 83.19 225 ARG B C 1
ATOM 5243 O O . ARG B 1 225 ? -4.684 -2.445 -14.773 1 83.19 225 ARG B O 1
ATOM 5250 N N . CYS B 1 226 ? -3.09 -0.86 -15.055 1 73.75 226 CYS B N 1
ATOM 5251 C CA . CYS B 1 226 ? -4.008 0.27 -15.148 1 73.75 226 CYS B CA 1
ATOM 5252 C C . CYS B 1 226 ? -3.691 1.135 -16.359 1 73.75 226 CYS B C 1
ATOM 5254 O O . CYS B 1 226 ? -2.564 1.607 -16.516 1 73.75 226 CYS B O 1
ATOM 5256 N N . THR B 1 227 ? -4.535 1.2 -17.219 1 71.19 227 THR B N 1
ATOM 5257 C CA . THR B 1 227 ? -4.398 2.08 -18.375 1 71.19 227 THR B CA 1
ATOM 5258 C C . THR B 1 227 ? -5.391 3.236 -18.281 1 71.19 227 THR B C 1
ATOM 5260 O O . THR B 1 227 ? -6.168 3.328 -17.344 1 71.19 227 THR B O 1
ATOM 5263 N N . GLU B 1 228 ? -5.223 4.129 -19.156 1 65.25 228 GLU B N 1
ATOM 5264 C CA . GLU B 1 228 ? -6.121 5.277 -19.203 1 65.25 228 GLU B CA 1
ATOM 5265 C C . GLU B 1 228 ? -7.57 4.836 -19.391 1 65.25 228 GLU B C 1
ATOM 5267 O O . GLU B 1 228 ? -8.5 5.516 -18.953 1 65.25 228 GLU B O 1
ATOM 5272 N N . THR B 1 229 ? -7.664 3.67 -19.953 1 65.5 229 THR B N 1
ATOM 5273 C CA . THR B 1 229 ? -9.016 3.311 -20.359 1 65.5 229 THR B CA 1
ATOM 5274 C C . THR B 1 229 ? -9.5 2.08 -19.594 1 65.5 229 THR B C 1
ATOM 5276 O O . THR B 1 229 ? -10.672 1.706 -19.688 1 65.5 229 THR B O 1
ATOM 5279 N N . SER B 1 230 ? -8.539 1.483 -18.906 1 72.38 230 SER B N 1
ATOM 5280 C CA . SER B 1 230 ? -9 0.239 -18.297 1 72.38 230 SER B CA 1
ATOM 5281 C C . SER B 1 230 ? -8.195 -0.089 -17.047 1 72.38 230 SER B C 1
ATOM 5283 O O . SER B 1 230 ? -7.027 0.292 -16.938 1 72.38 230 SER B O 1
ATOM 5285 N N . ILE B 1 231 ? -9 -0.732 -16.172 1 77.25 231 ILE B N 1
ATOM 5286 C CA . ILE B 1 231 ? -8.398 -1.285 -14.961 1 77.25 231 ILE B CA 1
ATOM 5287 C C . ILE B 1 231 ? -8.57 -2.803 -14.945 1 77.25 231 ILE B C 1
ATOM 5289 O O . ILE B 1 231 ? -9.703 -3.303 -14.961 1 77.25 231 ILE B O 1
ATOM 5293 N N . GLY B 1 232 ? -7.531 -3.508 -14.938 1 82.62 232 GLY B N 1
ATOM 5294 C CA . GLY B 1 232 ? -7.512 -4.949 -15.133 1 82.62 232 GLY B CA 1
ATOM 5295 C C . GLY B 1 232 ? -8.406 -5.695 -14.164 1 82.62 232 GLY B C 1
ATOM 5296 O O . GLY B 1 232 ? -9.25 -6.492 -14.578 1 82.62 232 GLY B O 1
ATOM 5297 N N . VAL B 1 233 ? -8.305 -5.438 -12.906 1 83.06 233 VAL B N 1
ATOM 5298 C CA . VAL B 1 233 ? -9.055 -6.176 -11.891 1 83.06 233 VAL B CA 1
ATOM 5299 C C . VAL B 1 233 ? -10.547 -5.914 -12.062 1 83.06 233 VAL B C 1
ATOM 5301 O O . VAL B 1 233 ? -11.375 -6.785 -11.773 1 83.06 233 VAL B O 1
ATOM 5304 N N . VAL B 1 234 ? -10.914 -4.789 -12.57 1 84.5 234 VAL B N 1
ATOM 5305 C CA . VAL B 1 234 ? -12.32 -4.445 -12.781 1 84.5 234 VAL B CA 1
ATOM 5306 C C . VAL B 1 234 ? -12.914 -5.336 -13.867 1 84.5 234 VAL B C 1
ATOM 5308 O O . VAL B 1 234 ? -14.086 -5.719 -13.789 1 84.5 234 VAL B O 1
ATOM 5311 N N . THR B 1 235 ? -12.062 -5.594 -14.781 1 87.06 235 THR B N 1
ATOM 5312 C CA . THR B 1 235 ? -12.516 -6.523 -15.812 1 87.06 235 THR B CA 1
ATOM 5313 C C . THR B 1 235 ? -12.875 -7.875 -15.203 1 87.06 235 THR B C 1
ATOM 5315 O O . THR B 1 235 ? -13.898 -8.469 -15.555 1 87.06 235 THR B O 1
ATOM 5318 N N . GLN B 1 236 ? -12.062 -8.32 -14.312 1 91.38 236 GLN B N 1
ATOM 5319 C CA . GLN B 1 236 ? -12.344 -9.594 -13.656 1 91.38 236 GLN B CA 1
ATOM 5320 C C . GLN B 1 236 ? -13.594 -9.5 -12.789 1 91.38 236 GLN B C 1
ATOM 5322 O O . GLN B 1 236 ? -14.367 -10.461 -12.703 1 91.38 236 GLN B O 1
ATOM 5327 N N . LEU B 1 237 ? -13.766 -8.406 -12.172 1 90.88 237 LEU B N 1
ATOM 5328 C CA . LEU B 1 237 ? -14.945 -8.195 -11.344 1 90.88 237 LEU B CA 1
ATOM 5329 C C . LEU B 1 237 ? -16.219 -8.18 -12.195 1 90.88 237 LEU B C 1
ATOM 5331 O O . LEU B 1 237 ? -17.25 -8.695 -11.789 1 90.88 237 LEU B O 1
ATOM 5335 N N . ASN B 1 238 ? -16.062 -7.602 -13.383 1 89.94 238 ASN B N 1
ATOM 5336 C CA . ASN B 1 238 ? -17.188 -7.617 -14.312 1 89.94 238 ASN B CA 1
ATOM 5337 C C . ASN B 1 238 ? -17.531 -9.039 -14.773 1 89.94 238 ASN B C 1
ATOM 5339 O O . ASN B 1 238 ? -18.703 -9.391 -14.914 1 89.94 238 ASN B O 1
ATOM 5343 N N . HIS B 1 239 ? -16.516 -9.773 -15 1 93.19 239 HIS B N 1
ATOM 5344 C CA . HIS B 1 239 ? -16.719 -11.172 -15.328 1 93.19 239 HIS B CA 1
ATOM 5345 C C . HIS B 1 239 ? -17.422 -11.906 -14.195 1 93.19 239 HIS B C 1
ATOM 5347 O O . HIS B 1 239 ? -18.328 -12.711 -14.43 1 93.19 239 HIS B O 1
ATOM 5353 N N . LEU B 1 240 ? -17.031 -11.633 -13.016 1 95.69 240 LEU B N 1
ATOM 5354 C CA . LEU B 1 240 ? -17.641 -12.242 -11.844 1 95.69 240 LEU B CA 1
ATOM 5355 C C . LEU B 1 240 ? -19.125 -11.875 -11.758 1 95.69 240 LEU B C 1
ATOM 5357 O O . LEU B 1 240 ? -19.953 -12.727 -11.453 1 95.69 240 LEU B O 1
ATOM 5361 N N . ALA B 1 241 ? -19.406 -10.648 -11.984 1 93.81 241 ALA B N 1
ATOM 5362 C CA . ALA B 1 241 ? -20.797 -10.188 -11.984 1 93.81 241 ALA B CA 1
ATOM 5363 C C . ALA B 1 241 ? -21.625 -10.945 -13.016 1 93.81 241 ALA B C 1
ATOM 5365 O O . ALA B 1 241 ? -22.734 -11.391 -12.711 1 93.81 241 ALA B O 1
ATOM 5366 N N . THR B 1 242 ? -21.078 -11.055 -14.188 1 93.44 242 THR B N 1
ATOM 5367 C CA . THR B 1 242 ? -21.766 -11.75 -15.273 1 93.44 242 THR B CA 1
ATOM 5368 C C . THR B 1 242 ? -22 -13.219 -14.906 1 93.44 242 THR B C 1
ATOM 5370 O O . THR B 1 242 ? -23.094 -13.75 -15.117 1 93.44 242 THR B O 1
ATOM 5373 N N . VAL B 1 243 ? -21 -13.82 -14.391 1 95.12 243 VAL B N 1
ATOM 5374 C CA . VAL B 1 243 ? -21.094 -15.227 -14 1 95.12 243 VAL B CA 1
ATOM 5375 C C . VAL B 1 243 ? -22.141 -15.391 -12.906 1 95.12 243 VAL B C 1
ATOM 5377 O O . VAL B 1 243 ? -22.969 -16.297 -12.953 1 95.12 243 VAL B O 1
ATOM 5380 N N . THR B 1 244 ? -22.109 -14.539 -11.898 1 95.94 244 THR B N 1
ATOM 5381 C CA . THR B 1 244 ? -23.062 -14.609 -10.789 1 95.94 244 THR B CA 1
ATOM 5382 C C . THR B 1 244 ? -24.484 -14.383 -11.297 1 95.94 244 THR B C 1
ATOM 5384 O O . THR B 1 244 ? -25.422 -15.031 -10.82 1 95.94 244 THR B O 1
ATOM 5387 N N . GLN B 1 245 ? -24.609 -13.461 -12.211 1 94.81 245 GLN B N 1
ATOM 5388 C CA . GLN B 1 245 ? -25.922 -13.188 -12.789 1 94.81 245 GLN B CA 1
ATOM 5389 C C . GLN B 1 245 ? -26.5 -14.438 -13.461 1 94.81 245 GLN B C 1
ATOM 5391 O O . GLN B 1 245 ? -27.703 -14.688 -13.383 1 94.81 245 GLN B O 1
ATOM 5396 N N . VAL B 1 246 ? -25.672 -15.172 -14.125 1 93 246 VAL B N 1
ATOM 5397 C CA . VAL B 1 246 ? -26.094 -16.359 -14.852 1 93 246 VAL B CA 1
ATOM 5398 C C . VAL B 1 246 ? -26.359 -17.5 -13.859 1 93 246 VAL B C 1
ATOM 5400 O O . VAL B 1 246 ? -27.375 -18.203 -13.977 1 93 246 VAL B O 1
ATOM 5403 N N . ILE B 1 247 ? -25.547 -17.672 -12.859 1 93.62 247 ILE B N 1
ATOM 5404 C CA . ILE B 1 247 ? -25.562 -18.844 -11.992 1 93.62 247 ILE B CA 1
ATOM 5405 C C . ILE B 1 247 ? -26.547 -18.625 -10.852 1 93.62 247 ILE B C 1
ATOM 5407 O O . ILE B 1 247 ? -27.188 -19.578 -10.367 1 93.62 247 ILE B O 1
ATOM 5411 N N . ASN B 1 248 ? -26.641 -17.453 -10.336 1 94.94 248 ASN B N 1
ATOM 5412 C CA . ASN B 1 248 ? -27.516 -17.094 -9.219 1 94.94 248 ASN B CA 1
ATOM 5413 C C . ASN B 1 248 ? -28.062 -15.688 -9.367 1 94.94 248 ASN B C 1
ATOM 5415 O O . ASN B 1 248 ? -27.641 -14.766 -8.656 1 94.94 248 ASN B O 1
ATOM 5419 N N . PRO B 1 249 ? -29.031 -15.555 -10.211 1 95 249 PRO B N 1
ATOM 5420 C CA . PRO B 1 249 ? -29.578 -14.227 -10.508 1 95 249 PRO B CA 1
ATOM 5421 C C . PRO B 1 249 ? -30.125 -13.531 -9.266 1 95 249 PRO B C 1
ATOM 5423 O O . PRO B 1 249 ? -30.031 -12.305 -9.156 1 95 249 PRO B O 1
ATOM 5426 N N . LYS B 1 250 ? -30.688 -14.297 -8.391 1 96.5 250 LYS B N 1
ATOM 5427 C CA . LYS B 1 250 ? -31.234 -13.719 -7.172 1 96.5 250 LYS B CA 1
ATOM 5428 C C . LYS B 1 250 ? -30.156 -13.055 -6.332 1 96.5 250 LYS B C 1
ATOM 5430 O O . LYS B 1 250 ? -30.344 -11.953 -5.828 1 96.5 250 LYS B O 1
ATOM 5435 N N . LEU B 1 251 ? -29.078 -13.727 -6.188 1 96.56 251 LEU B N 1
ATOM 5436 C CA . LEU B 1 251 ? -27.953 -13.188 -5.426 1 96.56 251 LEU B CA 1
ATOM 5437 C C . LEU B 1 251 ? -27.391 -11.945 -6.102 1 96.56 251 LEU B C 1
ATOM 5439 O O . LEU B 1 251 ? -27.062 -10.961 -5.43 1 96.56 251 LEU B O 1
ATOM 5443 N N . HIS B 1 252 ? -27.266 -12.023 -7.391 1 95.94 252 HIS B N 1
ATOM 5444 C CA . HIS B 1 252 ? -26.766 -10.883 -8.148 1 95.94 252 HIS B CA 1
ATOM 5445 C C . HIS B 1 252 ? -27.641 -9.656 -7.957 1 95.94 252 HIS B C 1
ATOM 5447 O O . HIS B 1 252 ? -27.141 -8.555 -7.707 1 95.94 252 HIS B O 1
ATOM 5453 N N . ARG B 1 253 ? -28.938 -9.844 -8.102 1 95.56 253 ARG B N 1
ATOM 5454 C CA . ARG B 1 253 ? -29.891 -8.758 -7.906 1 95.56 253 ARG B CA 1
ATOM 5455 C C . ARG B 1 253 ? -29.797 -8.195 -6.492 1 95.56 253 ARG B C 1
ATOM 5457 O O . ARG B 1 253 ? -29.922 -6.984 -6.289 1 95.56 253 ARG B O 1
ATOM 5464 N N . HIS B 1 254 ? -29.609 -9.102 -5.594 1 95.25 254 HIS B N 1
ATOM 5465 C CA . HIS B 1 254 ? -29.453 -8.672 -4.207 1 95.25 254 HIS B CA 1
ATOM 5466 C C . HIS B 1 254 ? -28.234 -7.773 -4.047 1 95.25 254 HIS B C 1
ATOM 5468 O O . HIS B 1 254 ? -28.312 -6.73 -3.389 1 95.25 254 HIS B O 1
ATOM 5474 N N . PHE B 1 255 ? -27.109 -8.156 -4.637 1 92.94 255 PHE B N 1
ATOM 5475 C CA . PHE B 1 255 ? -25.906 -7.336 -4.582 1 92.94 255 PHE B CA 1
ATOM 5476 C C . PHE B 1 255 ? -26.141 -5.977 -5.227 1 92.94 255 PHE B C 1
ATOM 5478 O O . PHE B 1 255 ? -25.703 -4.949 -4.711 1 92.94 255 PHE B O 1
ATOM 5485 N N . GLU B 1 256 ? -26.812 -6.004 -6.309 1 88.38 256 GLU B N 1
ATOM 5486 C CA . GLU B 1 256 ? -27.109 -4.754 -7 1 88.38 256 GLU B CA 1
ATOM 5487 C C . GLU B 1 256 ? -27.938 -3.818 -6.117 1 88.38 256 GLU B C 1
ATOM 5489 O O . GLU B 1 256 ? -27.672 -2.619 -6.051 1 88.38 256 GLU B O 1
ATOM 5494 N N . THR B 1 257 ? -28.875 -4.402 -5.496 1 88.88 257 THR B N 1
ATOM 5495 C CA . THR B 1 257 ? -29.766 -3.633 -4.633 1 88.88 257 THR B CA 1
ATOM 5496 C C . THR B 1 257 ? -29 -3.023 -3.465 1 88.88 257 THR B C 1
ATOM 5498 O O . THR B 1 257 ? -29.312 -1.92 -3.014 1 88.88 257 THR B O 1
ATOM 5501 N N . LEU B 1 258 ? -28 -3.748 -3.055 1 85.12 258 LEU B N 1
ATOM 5502 C CA . LEU B 1 258 ? -27.219 -3.299 -1.911 1 85.12 258 LEU B CA 1
ATOM 5503 C C . LEU B 1 258 ? -26.109 -2.338 -2.352 1 85.12 258 LEU B C 1
ATOM 5505 O O . LEU B 1 258 ? -25.344 -1.842 -1.522 1 85.12 258 LEU B O 1
ATOM 5509 N N . GLY B 1 259 ? -26 -2.113 -3.59 1 77.38 259 GLY B N 1
ATOM 5510 C CA . GLY B 1 259 ? -24.953 -1.26 -4.113 1 77.38 259 GLY B CA 1
ATOM 5511 C C . GLY B 1 259 ? -23.641 -1.996 -4.336 1 77.38 259 GLY B C 1
ATOM 5512 O O . GLY B 1 259 ? -22.594 -1.372 -4.5 1 77.38 259 GLY B O 1
ATOM 5513 N N . GLY B 1 260 ? -23.703 -3.176 -4.277 1 81.12 260 GLY B N 1
ATOM 5514 C CA . GLY B 1 260 ? -22.516 -4 -4.461 1 81.12 260 GLY B CA 1
ATOM 5515 C C . GLY B 1 260 ? -22.438 -4.633 -5.84 1 81.12 260 GLY B C 1
ATOM 5516 O O . GLY B 1 260 ? -21.875 -5.719 -6 1 81.12 260 GLY B O 1
ATOM 5517 N N . GLY B 1 261 ? -22.984 -3.99 -6.797 1 81.88 261 GLY B N 1
ATOM 5518 C CA . GLY B 1 261 ? -23.062 -4.543 -8.141 1 81.88 261 GLY B CA 1
ATOM 5519 C C . GLY B 1 261 ? -21.719 -4.605 -8.836 1 81.88 261 GLY B C 1
ATOM 5520 O O . GLY B 1 261 ? -21.562 -5.344 -9.812 1 81.88 261 GLY B O 1
ATOM 5521 N N . HIS B 1 262 ? -20.75 -3.945 -8.281 1 81.12 262 HIS B N 1
ATOM 5522 C CA . HIS B 1 262 ? -19.406 -3.941 -8.875 1 81.12 262 HIS B CA 1
ATOM 5523 C C . HIS B 1 262 ? -18.531 -5.012 -8.25 1 81.12 262 HIS B C 1
ATOM 5525 O O . HIS B 1 262 ? -17.406 -5.262 -8.719 1 81.12 262 HIS B O 1
ATOM 5531 N N . TYR B 1 263 ? -18.969 -5.59 -7.238 1 89.56 263 TYR B N 1
ATOM 5532 C CA . TYR B 1 263 ? -18.359 -6.758 -6.617 1 89.56 263 TYR B CA 1
ATOM 5533 C C . TYR B 1 263 ? -16.984 -6.41 -6.059 1 89.56 263 TYR B C 1
ATOM 5535 O O . TYR B 1 263 ? -16.062 -7.227 -6.117 1 89.56 263 TYR B O 1
ATOM 5543 N N . LEU B 1 264 ? -16.781 -5.277 -5.551 1 81.56 264 LEU B N 1
ATOM 5544 C CA . LEU B 1 264 ? -15.492 -4.789 -5.059 1 81.56 264 LEU B CA 1
ATOM 5545 C C . LEU B 1 264 ? -15.031 -5.594 -3.85 1 81.56 264 LEU B C 1
ATOM 5547 O O . LEU B 1 264 ? -13.836 -5.656 -3.559 1 81.56 264 LEU B O 1
ATOM 5551 N N . PHE B 1 265 ? -16.031 -6.207 -3.15 1 86.31 265 PHE B N 1
ATOM 5552 C CA . PHE B 1 265 ? -15.703 -7.016 -1.98 1 86.31 265 PHE B CA 1
ATOM 5553 C C . PHE B 1 265 ? -14.875 -8.234 -2.373 1 86.31 265 PHE B C 1
ATOM 5555 O O . PHE B 1 265 ? -14.305 -8.906 -1.514 1 86.31 265 PHE B O 1
ATOM 5562 N N . ALA B 1 266 ? -14.766 -8.469 -3.688 1 91.88 266 ALA B N 1
ATOM 5563 C CA . ALA B 1 266 ? -14.062 -9.656 -4.164 1 91.88 266 ALA B CA 1
ATOM 5564 C C . ALA B 1 266 ? -12.68 -9.305 -4.688 1 91.88 266 ALA B C 1
ATOM 5566 O O . ALA B 1 266 ? -11.93 -10.188 -5.121 1 91.88 266 ALA B O 1
ATOM 5567 N N . VAL B 1 267 ? -12.25 -8.086 -4.648 1 88.38 267 VAL B N 1
ATOM 5568 C CA . VAL B 1 267 ? -11 -7.617 -5.227 1 88.38 267 VAL B CA 1
ATOM 5569 C C . VAL B 1 267 ? -9.828 -8.391 -4.629 1 88.38 267 VAL B C 1
ATOM 5571 O O . VAL B 1 267 ? -9 -8.938 -5.359 1 88.38 267 VAL B O 1
ATOM 5574 N N . ARG B 1 268 ? -9.742 -8.461 -3.354 1 87.25 268 ARG B N 1
ATOM 5575 C CA . ARG B 1 268 ? -8.617 -9.109 -2.68 1 87.25 268 ARG B CA 1
ATOM 5576 C C . ARG B 1 268 ? -8.508 -10.578 -3.082 1 87.25 268 ARG B C 1
ATOM 5578 O O . ARG B 1 268 ? -7.418 -11.062 -3.387 1 87.25 268 ARG B O 1
ATOM 5585 N N . MET B 1 269 ? -9.648 -11.297 -3.066 1 92.38 269 MET B N 1
ATOM 5586 C CA . MET B 1 269 ? -9.656 -12.711 -3.424 1 92.38 269 MET B CA 1
ATOM 5587 C C . MET B 1 269 ? -9.078 -12.93 -4.816 1 92.38 269 MET B C 1
ATOM 5589 O O . MET B 1 269 ? -8.32 -13.867 -5.039 1 92.38 269 MET B O 1
ATOM 5593 N N . LEU B 1 270 ? -9.43 -12.039 -5.727 1 92.81 270 LEU B N 1
ATOM 5594 C CA . LEU B 1 270 ? -9.008 -12.188 -7.117 1 92.81 270 LEU B CA 1
ATOM 5595 C C . LEU B 1 270 ? -7.555 -11.758 -7.293 1 92.81 270 LEU B C 1
ATOM 5597 O O . LEU B 1 270 ? -6.809 -12.383 -8.047 1 92.81 270 LEU B O 1
ATOM 5601 N N . MET B 1 271 ? -7.117 -10.758 -6.582 1 91.12 271 MET B N 1
ATOM 5602 C CA . MET B 1 271 ? -5.789 -10.18 -6.766 1 91.12 271 MET B CA 1
ATOM 5603 C C . MET B 1 271 ? -4.715 -11.109 -6.203 1 91.12 271 MET B C 1
ATOM 5605 O O . MET B 1 271 ? -3.625 -11.219 -6.773 1 91.12 271 MET B O 1
ATOM 5609 N N . VAL B 1 272 ? -5.043 -11.734 -5.09 1 93.31 272 VAL B N 1
ATOM 5610 C CA . VAL B 1 272 ? -3.992 -12.531 -4.461 1 93.31 272 VAL B CA 1
ATOM 5611 C C . VAL B 1 272 ? -4.406 -14 -4.422 1 93.31 272 VAL B C 1
ATOM 5613 O O . VAL B 1 272 ? -3.887 -14.773 -3.615 1 93.31 272 VAL B O 1
ATOM 5616 N N . LEU B 1 273 ? -5.375 -14.352 -5.219 1 95.5 273 LEU B N 1
ATOM 5617 C CA . LEU B 1 273 ? -5.816 -15.734 -5.422 1 95.5 273 LEU B CA 1
ATOM 5618 C C . LEU B 1 273 ? -6.102 -16.406 -4.09 1 95.5 273 LEU B C 1
ATOM 5620 O O . LEU B 1 273 ? -5.566 -17.484 -3.812 1 95.5 273 LEU B O 1
ATOM 5624 N N . PHE B 1 274 ? -6.836 -15.766 -3.18 1 94.5 274 PHE B N 1
ATOM 5625 C CA . PHE B 1 274 ? -7.375 -16.297 -1.937 1 94.5 274 PHE B CA 1
ATOM 5626 C C . PHE B 1 274 ? -6.266 -16.547 -0.923 1 94.5 274 PHE B C 1
ATOM 5628 O O . PHE B 1 274 ? -6.426 -17.344 0.001 1 94.5 274 PHE B O 1
ATOM 5635 N N . ARG B 1 275 ? -5.113 -15.922 -1.059 1 92.94 275 ARG B N 1
ATOM 5636 C CA . ARG B 1 275 ? -3.996 -16.094 -0.135 1 92.94 275 ARG B CA 1
ATOM 5637 C C . ARG B 1 275 ? -4.402 -15.734 1.29 1 92.94 275 ARG B C 1
ATOM 5639 O O . ARG B 1 275 ? -3.834 -16.25 2.254 1 92.94 275 ARG B O 1
ATOM 5646 N N . ARG B 1 276 ? -5.379 -14.922 1.431 1 86.69 276 ARG B N 1
ATOM 5647 C CA . ARG B 1 276 ? -5.734 -14.422 2.756 1 86.69 276 ARG B CA 1
ATOM 5648 C C . ARG B 1 276 ? -6.922 -15.188 3.328 1 86.69 276 ARG B C 1
ATOM 5650 O O . ARG B 1 276 ? -7.227 -15.078 4.516 1 86.69 276 ARG B O 1
ATOM 5657 N N . GLU B 1 277 ? -7.57 -15.977 2.535 1 91.38 277 GLU B N 1
ATOM 5658 C CA . GLU B 1 277 ? -8.781 -16.672 2.951 1 91.38 277 GLU B CA 1
ATOM 5659 C C . GLU B 1 277 ? -8.453 -18.078 3.479 1 91.38 277 GLU B C 1
ATOM 5661 O O . GLU B 1 277 ? -9.266 -18.672 4.18 1 91.38 277 GLU B O 1
ATOM 5666 N N . PHE B 1 278 ? -7.273 -18.531 3.186 1 93.5 278 PHE B N 1
ATOM 5667 C CA . PHE B 1 278 ? -6.875 -19.875 3.561 1 93.5 278 PHE B CA 1
ATOM 5668 C C . PHE B 1 278 ? -5.598 -19.859 4.391 1 93.5 278 PHE B C 1
ATOM 5670 O O . PHE B 1 278 ? -4.918 -18.828 4.469 1 93.5 278 PHE B O 1
ATOM 5677 N N . SER B 1 279 ? -5.344 -21.031 5.109 1 92.75 279 SER B N 1
ATOM 5678 C CA . SER B 1 279 ? -4.008 -21.203 5.668 1 92.75 279 SER B CA 1
ATOM 5679 C C . SER B 1 279 ? -2.945 -21.203 4.574 1 92.75 279 SER B C 1
ATOM 5681 O O . SER B 1 279 ? -3.26 -21.375 3.395 1 92.75 279 SER B O 1
ATOM 5683 N N . PHE B 1 280 ? -1.757 -21.031 4.957 1 94.12 280 PHE B N 1
ATOM 5684 C CA . PHE B 1 280 ? -0.68 -21.016 3.975 1 94.12 280 PHE B CA 1
ATOM 5685 C C . PHE B 1 280 ? -0.673 -22.297 3.16 1 94.12 280 PHE B C 1
ATOM 5687 O O . PHE B 1 280 ? -0.649 -22.266 1.929 1 94.12 280 PHE B O 1
ATOM 5694 N N . CYS B 1 281 ? -0.756 -23.391 3.807 1 93.75 281 CYS B N 1
ATOM 5695 C CA . CYS B 1 281 ? -0.701 -24.703 3.162 1 93.75 281 CYS B CA 1
ATOM 5696 C C . CYS B 1 281 ? -1.896 -24.906 2.238 1 93.75 281 CYS B C 1
ATOM 5698 O O . CYS B 1 281 ? -1.745 -25.391 1.115 1 93.75 281 CYS B O 1
ATOM 5700 N N . ASP B 1 282 ? -3.037 -24.547 2.73 1 94.81 282 ASP B N 1
ATOM 5701 C CA . ASP B 1 282 ? -4.242 -24.734 1.928 1 94.81 282 ASP B CA 1
ATOM 5702 C C . ASP B 1 282 ? -4.227 -23.812 0.7 1 94.81 282 ASP B C 1
ATOM 5704 O O . ASP B 1 282 ? -4.75 -24.188 -0.354 1 94.81 282 ASP B O 1
ATOM 5708 N N . SER B 1 283 ? -3.65 -22.656 0.834 1 95.75 283 SER B N 1
ATOM 5709 C CA . SER B 1 283 ? -3.52 -21.781 -0.315 1 95.75 283 SER B CA 1
ATOM 5710 C C . SER B 1 283 ? -2.658 -22.406 -1.404 1 95.75 283 SER B C 1
ATOM 5712 O O . SER B 1 283 ? -2.973 -22.297 -2.592 1 95.75 283 SER B O 1
ATOM 5714 N N . LEU B 1 284 ? -1.586 -23.047 -1.02 1 96.75 284 LEU B N 1
ATOM 5715 C CA . LEU B 1 284 ? -0.72 -23.703 -1.988 1 96.75 284 LEU B CA 1
ATOM 5716 C C . LEU B 1 284 ? -1.458 -24.844 -2.686 1 96.75 284 LEU B C 1
ATOM 5718 O O . LEU B 1 284 ? -1.351 -25 -3.904 1 96.75 284 LEU B O 1
ATOM 5722 N N . TYR B 1 285 ? -2.145 -25.578 -1.839 1 96.38 285 TYR B N 1
ATOM 5723 C CA . TYR B 1 285 ? -2.941 -26.672 -2.373 1 96.38 285 TYR B CA 1
ATOM 5724 C C . TYR B 1 285 ? -3.947 -26.172 -3.4 1 96.38 285 TYR B C 1
ATOM 5726 O O . TYR B 1 285 ? -4.082 -26.75 -4.48 1 96.38 285 TYR B O 1
ATOM 5734 N N . LEU B 1 286 ? -4.602 -25.109 -3.092 1 97.12 286 LEU B N 1
ATOM 5735 C CA . LEU B 1 286 ? -5.574 -24.5 -3.996 1 97.12 286 LEU B CA 1
ATOM 5736 C C . LEU B 1 286 ? -4.906 -24.078 -5.297 1 97.12 286 LEU B C 1
ATOM 5738 O O . LEU B 1 286 ? -5.426 -24.344 -6.383 1 97.12 286 LEU B O 1
ATOM 5742 N N . TRP B 1 287 ? -3.793 -23.375 -5.203 1 97.94 287 TRP B N 1
ATOM 5743 C CA . TRP B 1 287 ? -3.072 -22.906 -6.375 1 97.94 287 TRP B CA 1
ATOM 5744 C C . TRP B 1 287 ? -2.678 -24.062 -7.285 1 97.94 287 TRP B C 1
ATOM 5746 O O . TRP B 1 287 ? -2.826 -23.984 -8.508 1 97.94 287 TRP B O 1
ATOM 5756 N N . GLU B 1 288 ? -2.209 -25.078 -6.691 1 97.81 288 GLU B N 1
ATOM 5757 C CA . GLU B 1 288 ? -1.772 -26.25 -7.441 1 97.81 288 GLU B CA 1
ATOM 5758 C C . GLU B 1 288 ? -2.928 -26.859 -8.219 1 97.81 288 GLU B C 1
ATOM 5760 O O . GLU B 1 288 ? -2.764 -27.25 -9.383 1 97.81 288 GLU B O 1
ATOM 5765 N N . MET B 1 289 ? -4.023 -26.953 -7.551 1 96.75 289 MET B N 1
ATOM 5766 C CA . MET B 1 289 ? -5.203 -27.469 -8.242 1 96.75 289 MET B CA 1
ATOM 5767 C C . MET B 1 289 ? -5.602 -26.547 -9.391 1 96.75 289 MET B C 1
ATOM 5769 O O . MET B 1 289 ? -5.871 -27.016 -10.5 1 96.75 289 MET B O 1
ATOM 5773 N N . MET B 1 290 ? -5.594 -25.281 -9.148 1 96.88 290 MET B N 1
ATOM 5774 C CA . MET B 1 290 ? -5.961 -24.312 -10.188 1 96.88 290 MET B CA 1
ATOM 5775 C C . MET B 1 290 ? -5.004 -24.391 -11.367 1 96.88 290 MET B C 1
ATOM 5777 O O . MET B 1 290 ? -5.434 -24.422 -12.523 1 96.88 290 MET B O 1
ATOM 5781 N N . TRP B 1 291 ? -3.77 -24.469 -11.086 1 97 291 TRP B N 1
ATOM 5782 C CA . TRP B 1 291 ? -2.758 -24.531 -12.133 1 97 291 TRP B CA 1
ATOM 5783 C C . TRP B 1 291 ? -2.881 -25.812 -12.938 1 97 291 TRP B C 1
ATOM 5785 O O . TRP B 1 291 ? -2.705 -25.812 -14.164 1 97 291 TRP B O 1
ATOM 5795 N N . ALA B 1 292 ? -3.131 -26.875 -12.227 1 96.31 292 ALA B N 1
ATOM 5796 C CA . ALA B 1 292 ? -3.295 -28.156 -12.914 1 96.31 292 ALA B CA 1
ATOM 5797 C C . ALA B 1 292 ? -4.512 -28.125 -13.828 1 96.31 292 ALA B C 1
ATOM 5799 O O . ALA B 1 292 ? -4.457 -28.625 -14.961 1 96.31 292 ALA B O 1
ATOM 5800 N N . LEU B 1 293 ? -5.551 -27.578 -13.375 1 94.19 293 LEU B N 1
ATOM 5801 C CA . LEU B 1 293 ? -6.801 -27.516 -14.125 1 94.19 293 LEU B CA 1
ATOM 5802 C C . LEU B 1 293 ? -6.664 -26.609 -15.336 1 94.19 293 LEU B C 1
ATOM 5804 O O . LEU B 1 293 ? -7.207 -26.906 -16.406 1 94.19 293 LEU B O 1
ATOM 5808 N N . GLU B 1 294 ? -5.918 -25.547 -15.203 1 94.31 294 GLU B N 1
ATOM 5809 C CA . GLU B 1 294 ? -5.781 -24.547 -16.266 1 94.31 294 GLU B CA 1
ATOM 5810 C C . GLU B 1 294 ? -4.531 -24.812 -17.109 1 94.31 294 GLU B C 1
ATOM 5812 O O . GLU B 1 294 ? -4.18 -24.016 -17.969 1 94.31 294 GLU B O 1
ATOM 5817 N N . TYR B 1 295 ? -3.908 -25.891 -16.875 1 95.06 295 TYR B N 1
ATOM 5818 C CA . TYR B 1 295 ? -2.611 -26.141 -17.5 1 95.06 295 TYR B CA 1
ATOM 5819 C C . TYR B 1 295 ? -2.721 -26.141 -19.016 1 95.06 295 TYR B C 1
ATOM 5821 O O . TYR B 1 295 ? -3.609 -26.781 -19.594 1 95.06 295 TYR B O 1
ATOM 5829 N N . ASP B 1 296 ? -1.843 -25.391 -19.594 1 90.31 296 ASP B N 1
ATOM 5830 C CA . ASP B 1 296 ? -1.648 -25.312 -21.047 1 90.31 296 ASP B CA 1
ATOM 5831 C C . ASP B 1 296 ? -0.177 -25.5 -21.406 1 90.31 296 ASP B C 1
ATOM 5833 O O . ASP B 1 296 ? 0.652 -24.641 -21.109 1 90.31 296 ASP B O 1
ATOM 5837 N N . PRO B 1 297 ? 0.137 -26.578 -22.078 1 86.5 297 PRO B N 1
ATOM 5838 C CA . PRO B 1 297 ? 1.539 -26.844 -22.406 1 86.5 297 PRO B CA 1
ATOM 5839 C C . PRO B 1 297 ? 2.156 -25.766 -23.281 1 86.5 297 PRO B C 1
ATOM 5841 O O . PRO B 1 297 ? 3.379 -25.609 -23.312 1 86.5 297 PRO B O 1
ATOM 5844 N N . ASP B 1 298 ? 1.381 -25.016 -23.938 1 84.88 298 ASP B N 1
ATOM 5845 C CA . ASP B 1 298 ? 1.894 -24 -24.844 1 84.88 298 ASP B CA 1
ATOM 5846 C C . ASP B 1 298 ? 2.316 -22.75 -24.078 1 84.88 298 ASP B C 1
ATOM 5848 O O . ASP B 1 298 ? 2.949 -21.844 -24.641 1 84.88 298 ASP B O 1
ATOM 5852 N N . SER B 1 299 ? 1.982 -22.766 -22.828 1 85.38 299 SER B N 1
ATOM 5853 C CA . SER B 1 299 ? 2.342 -21.594 -22.031 1 85.38 299 SER B CA 1
ATOM 5854 C C . SER B 1 299 ? 3.854 -21.391 -21.984 1 85.38 299 SER B C 1
ATOM 5856 O O . SER B 1 299 ? 4.336 -20.266 -21.984 1 85.38 299 SER B O 1
ATOM 5858 N N . PHE B 1 300 ? 4.555 -22.5 -21.953 1 87.31 300 PHE B N 1
ATOM 5859 C CA . PHE B 1 300 ? 6.012 -22.406 -21.969 1 87.31 300 PHE B CA 1
ATOM 5860 C C . PHE B 1 300 ? 6.508 -21.672 -23.203 1 87.31 300 PHE B C 1
ATOM 5862 O O . PHE B 1 300 ? 7.344 -20.766 -23.094 1 87.31 300 PHE B O 1
ATOM 5869 N N . PHE B 1 301 ? 5.965 -22.031 -24.297 1 83.69 301 PHE B N 1
ATOM 5870 C CA . PHE B 1 301 ? 6.418 -21.453 -25.562 1 83.69 301 PHE B CA 1
ATOM 5871 C C . PHE B 1 301 ? 5.98 -20 -25.688 1 83.69 301 PHE B C 1
ATOM 5873 O O . PHE B 1 301 ? 6.719 -19.172 -26.203 1 83.69 301 PHE B O 1
ATOM 5880 N N . LEU B 1 302 ? 4.836 -19.766 -25.203 1 80.88 302 LEU B N 1
ATOM 5881 C CA . LEU B 1 302 ? 4.328 -18.391 -25.219 1 80.88 302 LEU B CA 1
ATOM 5882 C C . LEU B 1 302 ? 5.227 -17.469 -24.406 1 80.88 302 LEU B C 1
ATOM 5884 O O . LEU B 1 302 ? 5.543 -16.359 -24.844 1 80.88 302 LEU B O 1
ATOM 5888 N N . TYR B 1 303 ? 5.684 -17.938 -23.312 1 81.75 303 TYR B N 1
ATOM 5889 C CA . TYR B 1 303 ? 6.496 -17.125 -22.422 1 81.75 303 TYR B CA 1
ATOM 5890 C C . TYR B 1 303 ? 7.91 -16.953 -22.969 1 81.75 303 TYR B C 1
ATOM 5892 O O . TYR B 1 303 ? 8.523 -15.898 -22.781 1 81.75 303 TYR B O 1
ATOM 5900 N N . GLU B 1 304 ? 8.352 -17.969 -23.578 1 80.62 304 GLU B N 1
ATOM 5901 C CA . GLU B 1 304 ? 9.695 -17.906 -24.156 1 80.62 304 GLU B CA 1
ATOM 5902 C C . GLU B 1 304 ? 9.742 -16.969 -25.359 1 80.62 304 GLU B C 1
ATOM 5904 O O . GLU B 1 304 ? 10.734 -16.281 -25.562 1 80.62 304 GLU B O 1
ATOM 5909 N N . GLN B 1 305 ? 8.672 -17.031 -26.109 1 72.81 305 GLN B N 1
ATOM 5910 C CA . GLN B 1 305 ? 8.594 -16.141 -27.25 1 72.81 305 GLN B CA 1
ATOM 5911 C C . GLN B 1 305 ? 8.547 -14.672 -26.812 1 72.81 305 GLN B C 1
ATOM 5913 O O . GLN B 1 305 ? 9.172 -13.812 -27.422 1 72.81 305 GLN B O 1
ATOM 5918 N N . LEU B 1 306 ? 7.793 -14.477 -25.812 1 64.44 306 LEU B N 1
ATOM 5919 C CA . LEU B 1 306 ? 7.684 -13.125 -25.281 1 64.44 306 LEU B CA 1
ATOM 5920 C C . LEU B 1 306 ? 9.039 -12.625 -24.781 1 64.44 306 LEU B C 1
ATOM 5922 O O . LEU B 1 306 ? 9.359 -11.445 -24.938 1 64.44 306 LEU B O 1
ATOM 5926 N N . GLU B 1 307 ? 9.719 -13.484 -24.203 1 61.06 307 GLU B N 1
ATOM 5927 C CA . GLU B 1 307 ? 11.055 -13.125 -23.734 1 61.06 307 GLU B CA 1
ATOM 5928 C C . GLU B 1 307 ? 11.977 -12.773 -24.906 1 61.06 307 GLU B C 1
ATOM 5930 O O . GLU B 1 307 ? 12.781 -11.844 -24.812 1 61.06 307 GLU B O 1
ATOM 5935 N N . LEU B 1 308 ? 11.664 -13.672 -25.953 1 53.53 308 LEU B N 1
ATOM 5936 C CA . LEU B 1 308 ? 12.445 -13.43 -27.172 1 53.53 308 LEU B CA 1
ATOM 5937 C C . LEU B 1 308 ? 11.984 -12.164 -27.875 1 53.53 308 LEU B C 1
ATOM 5939 O O . LEU B 1 308 ? 12.797 -11.414 -28.422 1 53.53 308 LEU B O 1
ATOM 5943 N N . THR B 1 309 ? 10.539 -12.078 -27.938 1 48.12 309 THR B N 1
ATOM 5944 C CA . THR B 1 309 ? 10.008 -10.883 -28.578 1 48.12 309 THR B CA 1
ATOM 5945 C C . THR B 1 309 ? 10.289 -9.648 -27.719 1 48.12 309 THR B C 1
ATOM 5947 O O . THR B 1 309 ? 10.438 -8.539 -28.25 1 48.12 309 THR B O 1
ATOM 5950 N N . MET B 1 310 ? 9.914 -9.797 -26.359 1 43.62 310 MET B N 1
ATOM 5951 C CA . MET B 1 310 ? 10.383 -8.664 -25.562 1 43.62 310 MET B CA 1
ATOM 5952 C C . MET B 1 310 ? 11.82 -8.312 -25.922 1 43.62 310 MET B C 1
ATOM 5954 O O . MET B 1 310 ? 12.242 -7.164 -25.766 1 43.62 310 MET B O 1
ATOM 5958 N N . GLU B 1 311 ? 12.57 -9.398 -26.281 1 37.75 311 GLU B N 1
ATOM 5959 C CA . GLU B 1 311 ? 13.82 -9.133 -27 1 37.75 311 GLU B CA 1
ATOM 5960 C C . GLU B 1 311 ? 13.578 -8.945 -28.484 1 37.75 311 GLU B C 1
ATOM 5962 O O . GLU B 1 311 ? 14.227 -8.117 -29.125 1 37.75 311 GLU B O 1
ATOM 5967 N N . LYS B 1 312 ? 13.133 -10.031 -29.391 1 36.06 312 LYS B N 1
ATOM 5968 C CA . LYS B 1 312 ? 12.906 -9.922 -30.828 1 36.06 312 LYS B CA 1
ATOM 5969 C C . LYS B 1 312 ? 11.43 -9.719 -31.141 1 36.06 312 LYS B C 1
ATOM 5971 O O . LYS B 1 312 ? 10.562 -10.164 -30.391 1 36.06 312 LYS B O 1
ATOM 5976 N N . SER B 1 313 ? 10.93 -8.805 -32.062 1 32.12 313 SER B N 1
ATOM 5977 C CA . SER B 1 313 ? 9.594 -8.391 -32.469 1 32.12 313 SER B CA 1
ATOM 5978 C C . SER B 1 313 ? 8.727 -9.594 -32.812 1 32.12 313 SER B C 1
ATOM 5980 O O . SER B 1 313 ? 7.551 -9.656 -32.438 1 32.12 313 SER B O 1
ATOM 5982 N N . LYS B 1 314 ? 8.875 -10.438 -34.125 1 33.56 314 LYS B N 1
ATOM 5983 C CA . LYS B 1 314 ? 7.863 -10.711 -35.156 1 33.56 314 LYS B CA 1
ATOM 5984 C C . LYS B 1 314 ? 7.016 -11.922 -34.75 1 33.56 314 LYS B C 1
ATOM 5986 O O . LYS B 1 314 ? 5.832 -11.781 -34.438 1 33.56 314 LYS B O 1
ATOM 5991 N N . GLY B 1 315 ? 6.93 -13.195 -35.688 1 32.97 315 GLY B N 1
ATOM 5992 C CA . GLY B 1 315 ? 5.996 -13.977 -36.469 1 32.97 315 GLY B CA 1
ATOM 5993 C C . GLY B 1 315 ? 5.59 -15.273 -35.812 1 32.97 315 GLY B C 1
ATOM 5994 O O . GLY B 1 315 ? 5.117 -16.203 -36.469 1 32.97 315 GLY B O 1
ATOM 5995 N N . ALA B 1 316 ? 6.035 -15.781 -34.625 1 36.72 316 ALA B N 1
ATOM 5996 C CA . ALA B 1 316 ? 5.938 -17.234 -34.625 1 36.72 316 ALA B CA 1
ATOM 5997 C C . ALA B 1 316 ? 4.492 -17.703 -34.469 1 36.72 316 ALA B C 1
ATOM 5999 O O . ALA B 1 316 ? 3.828 -17.328 -33.469 1 36.72 316 ALA B O 1
ATOM 6000 N N . LYS B 1 317 ? 3.828 -18.203 -35.531 1 38.19 317 LYS B N 1
ATOM 6001 C CA . LYS B 1 317 ? 2.543 -18.875 -35.688 1 38.19 317 LYS B CA 1
ATOM 6002 C C . LYS B 1 317 ? 2.438 -20.078 -34.75 1 38.19 317 LYS B C 1
ATOM 6004 O O . LYS B 1 317 ? 3.412 -20.812 -34.562 1 38.19 317 LYS B O 1
ATOM 6009 N N . GLY B 1 318 ? 1.479 -20.219 -33.875 1 42.97 318 GLY B N 1
ATOM 6010 C CA . GLY B 1 318 ? 1.057 -21.219 -32.906 1 42.97 318 GLY B CA 1
ATOM 6011 C C . GLY B 1 318 ? 0.848 -22.594 -33.5 1 42.97 318 GLY B C 1
ATOM 6012 O O . GLY B 1 318 ? 0.228 -22.719 -34.562 1 42.97 318 GLY B O 1
ATOM 6013 N N . LYS B 1 319 ? 1.725 -23.547 -33.375 1 46.25 319 LYS B N 1
ATOM 6014 C CA . LYS B 1 319 ? 1.522 -24.953 -33.719 1 46.25 319 LYS B CA 1
ATOM 6015 C C . LYS B 1 319 ? 0.222 -25.484 -33.125 1 46.25 319 LYS B C 1
ATOM 6017 O O . LYS B 1 319 ? -0.239 -25 -32.094 1 46.25 319 LYS B O 1
ATOM 6022 N N . PRO B 1 320 ? -0.506 -26.391 -33.812 1 48.66 320 PRO B N 1
ATOM 6023 C CA . PRO B 1 320 ? -1.769 -27 -33.375 1 48.66 320 PRO B CA 1
ATOM 6024 C C . PRO B 1 320 ? -1.674 -27.641 -31.984 1 48.66 320 PRO B C 1
ATOM 6026 O O . PRO B 1 320 ? -0.692 -28.328 -31.688 1 48.66 320 PRO B O 1
ATOM 6029 N N . LYS B 1 321 ? -2.342 -27.078 -30.938 1 57.12 321 LYS B N 1
ATOM 6030 C CA . LYS B 1 321 ? -2.42 -27.422 -29.516 1 57.12 321 LYS B CA 1
ATOM 6031 C C . LYS B 1 321 ? -3.01 -28.812 -29.328 1 57.12 321 LYS B C 1
ATOM 6033 O O . LYS B 1 321 ? -4.09 -29.109 -29.844 1 57.12 321 LYS B O 1
ATOM 6038 N N . SER B 1 322 ? -2.201 -29.891 -29.125 1 61.94 322 SER B N 1
ATOM 6039 C CA . SER B 1 322 ? -2.812 -31.156 -28.719 1 61.94 322 SER B CA 1
ATOM 6040 C C . SER B 1 322 ? -3.568 -30.984 -27.391 1 61.94 322 SER B C 1
ATOM 6042 O O . SER B 1 322 ? -2.99 -30.578 -26.391 1 61.94 322 SER B O 1
ATOM 6044 N N . THR B 1 323 ? -4.84 -31.125 -27.344 1 67.94 323 THR B N 1
ATOM 6045 C CA . THR B 1 323 ? -5.793 -30.953 -26.25 1 67.94 323 THR B CA 1
ATOM 6046 C C . THR B 1 323 ? -5.516 -31.969 -25.141 1 67.94 323 THR B C 1
ATOM 6048 O O . THR B 1 323 ? -5.914 -31.766 -23.984 1 67.94 323 THR B O 1
ATOM 6051 N N . ARG B 1 324 ? -4.734 -33 -25.516 1 70.56 324 ARG B N 1
ATOM 6052 C CA . ARG B 1 324 ? -4.582 -34.094 -24.578 1 70.56 324 ARG B CA 1
ATOM 6053 C C . ARG B 1 324 ? -3.689 -33.719 -23.406 1 70.56 324 ARG B C 1
ATOM 6055 O O . ARG B 1 324 ? -3.805 -34.281 -22.312 1 70.56 324 ARG B O 1
ATOM 6062 N N . TRP B 1 325 ? -2.967 -32.719 -23.562 1 83.31 325 TRP B N 1
ATOM 6063 C CA . TRP B 1 325 ? -1.995 -32.406 -22.531 1 83.31 325 TRP B CA 1
ATOM 6064 C C . TRP B 1 325 ? -2.455 -31.188 -21.719 1 83.31 325 TRP B C 1
ATOM 6066 O O . TRP B 1 325 ? -1.742 -30.734 -20.812 1 83.31 325 TRP B O 1
ATOM 6076 N N . CYS B 1 326 ? -3.66 -30.844 -21.969 1 87.62 326 CYS B N 1
ATOM 6077 C CA . CYS B 1 326 ? -4.184 -29.672 -21.266 1 87.62 326 CYS B CA 1
ATOM 6078 C C . CYS B 1 326 ? -4.918 -30.094 -19.984 1 87.62 326 CYS B C 1
ATOM 6080 O O . CYS B 1 326 ? -5.34 -31.234 -19.859 1 87.62 326 CYS B O 1
ATOM 6082 N N . GLY B 1 327 ? -5.023 -29.25 -19.078 1 89.19 327 GLY B N 1
ATOM 6083 C CA . GLY B 1 327 ? -5.824 -29.484 -17.891 1 89.19 327 GLY B CA 1
ATOM 6084 C C . GLY B 1 327 ? -7.309 -29.594 -18.172 1 89.19 327 GLY B C 1
ATOM 6085 O O . GLY B 1 327 ? -7.77 -29.156 -19.234 1 89.19 327 GLY B O 1
ATOM 6086 N N . LYS B 1 328 ? -7.953 -30.141 -17.281 1 87.06 328 LYS B N 1
ATOM 6087 C CA . LYS B 1 328 ? -9.375 -30.422 -17.453 1 87.06 328 LYS B CA 1
ATOM 6088 C C . LYS B 1 328 ? -10.148 -29.141 -17.734 1 87.06 328 LYS B C 1
ATOM 6090 O O . LYS B 1 328 ? -11.008 -29.109 -18.625 1 87.06 328 LYS B O 1
ATOM 6095 N N . TYR B 1 329 ? -9.914 -28.078 -16.969 1 89.88 329 TYR B N 1
ATOM 6096 C CA . TYR B 1 329 ? -10.578 -26.781 -17.156 1 89.88 329 TYR B CA 1
ATOM 6097 C C . TYR B 1 329 ? -10.297 -26.219 -18.547 1 89.88 329 TYR B C 1
ATOM 6099 O O . TYR B 1 329 ? -11.203 -25.734 -19.219 1 89.88 329 TYR B O 1
ATOM 6107 N N . GLU B 1 330 ? -9.102 -26.297 -18.953 1 86.75 330 GLU B N 1
ATOM 6108 C CA . GLU B 1 330 ? -8.68 -25.812 -20.266 1 86.75 330 GLU B CA 1
ATOM 6109 C C . GLU B 1 330 ? -9.312 -26.641 -21.391 1 86.75 330 GLU B C 1
ATOM 6111 O O . GLU B 1 330 ? -9.68 -26.094 -22.438 1 86.75 330 GLU B O 1
ATOM 6116 N N . ARG B 1 331 ? -9.391 -27.875 -21.188 1 86 331 ARG B N 1
ATOM 6117 C CA . ARG B 1 331 ? -10 -28.75 -22.188 1 86 331 ARG B CA 1
ATOM 6118 C C . ARG B 1 331 ? -11.477 -28.406 -22.375 1 86 331 ARG B C 1
ATOM 6120 O O . ARG B 1 331 ? -11.977 -28.422 -23.5 1 86 331 ARG B O 1
ATOM 6127 N N . GLU B 1 332 ? -12.133 -28.125 -21.266 1 84.75 332 GLU B N 1
ATOM 6128 C CA . GLU B 1 332 ? -13.539 -27.75 -21.344 1 84.75 332 GLU B CA 1
ATOM 6129 C C . GLU B 1 332 ? -13.719 -26.438 -22.109 1 84.75 332 GLU B C 1
ATOM 6131 O O . GLU B 1 332 ? -14.68 -26.281 -22.859 1 84.75 332 GLU B O 1
ATOM 6136 N N . ASN B 1 333 ? -12.875 -25.531 -21.891 1 84.19 333 ASN B N 1
ATOM 6137 C CA . ASN B 1 333 ? -12.922 -24.25 -22.594 1 84.19 333 ASN B CA 1
ATOM 6138 C C . ASN B 1 333 ? -12.742 -24.453 -24.109 1 84.19 333 ASN B C 1
ATOM 6140 O O . ASN B 1 333 ? -13.312 -23.688 -24.906 1 84.19 333 ASN B O 1
ATOM 6144 N N . MET B 1 334 ? -11.953 -25.406 -24.5 1 82.81 334 MET B N 1
ATOM 6145 C CA . MET B 1 334 ? -11.633 -25.641 -25.906 1 82.81 334 MET B CA 1
ATOM 6146 C C . MET B 1 334 ? -12.82 -26.266 -26.641 1 82.81 334 MET B C 1
ATOM 6148 O O . MET B 1 334 ? -12.914 -26.172 -27.859 1 82.81 334 MET B O 1
ATOM 6152 N N . LYS B 1 335 ? -13.586 -26.891 -25.891 1 77.69 335 LYS B N 1
ATOM 6153 C CA . LYS B 1 335 ? -14.75 -27.516 -26.5 1 77.69 335 LYS B CA 1
ATOM 6154 C C . LYS B 1 335 ? -15.75 -26.469 -26.969 1 77.69 335 LYS B C 1
ATOM 6156 O O . LYS B 1 335 ? -16.562 -26.734 -27.859 1 77.69 335 LYS B O 1
ATOM 6161 N N . ILE B 1 336 ? -15.719 -25.344 -26.297 1 73.62 336 ILE B N 1
ATOM 6162 C CA . ILE B 1 336 ? -16.703 -24.312 -26.609 1 73.62 336 ILE B CA 1
ATOM 6163 C C . ILE B 1 336 ? -16.109 -23.312 -27.578 1 73.62 336 ILE B C 1
ATOM 6165 O O . ILE B 1 336 ? -15.039 -22.734 -27.297 1 73.62 336 ILE B O 1
ATOM 6169 N N . LYS B 1 337 ? -16.422 -23.328 -28.859 1 61.62 337 LYS B N 1
ATOM 6170 C CA . LYS B 1 337 ? -15.953 -22.375 -29.875 1 61.62 337 LYS B CA 1
ATOM 6171 C C . LYS B 1 337 ? -16.438 -20.969 -29.578 1 61.62 337 LYS B C 1
ATOM 6173 O O . LYS B 1 337 ? -17.438 -20.516 -30.141 1 61.62 337 LYS B O 1
ATOM 6178 N N . SER B 1 338 ? -16.406 -20.594 -28.312 1 57.75 338 SER B N 1
ATOM 6179 C CA . SER B 1 338 ? -16.938 -19.266 -28.016 1 57.75 338 SER B CA 1
ATOM 6180 C C . SER B 1 338 ? -15.914 -18.188 -28.375 1 57.75 338 SER B C 1
ATOM 6182 O O . SER B 1 338 ? -14.703 -18.438 -28.359 1 57.75 338 SER B O 1
ATOM 6184 N N . SER B 1 339 ? -16.359 -17.078 -28.984 1 57.28 339 SER B N 1
ATOM 6185 C CA . SER B 1 339 ? -15.633 -15.914 -29.484 1 57.28 339 SER B CA 1
ATOM 6186 C C . SER B 1 339 ? -14.891 -15.195 -28.359 1 57.28 339 SER B C 1
ATOM 6188 O O . SER B 1 339 ? -13.969 -14.422 -28.609 1 57.28 339 SER B O 1
ATOM 6190 N N . GLY B 1 340 ? -15.195 -15.516 -27.062 1 63.91 340 GLY B N 1
ATOM 6191 C CA . GLY B 1 340 ? -14.547 -14.672 -26.062 1 63.91 340 GLY B CA 1
ATOM 6192 C C . GLY B 1 340 ? -13.422 -15.367 -25.328 1 63.91 340 GLY B C 1
ATOM 6193 O O . GLY B 1 340 ? -13.281 -16.594 -25.406 1 63.91 340 GLY B O 1
ATOM 6194 N N . GLU B 1 341 ? -12.477 -14.633 -24.797 1 74.06 341 GLU B N 1
ATOM 6195 C CA . GLU B 1 341 ? -11.391 -15.172 -23.984 1 74.06 341 GLU B CA 1
ATOM 6196 C C . GLU B 1 341 ? -11.922 -15.914 -22.766 1 74.06 341 GLU B C 1
ATOM 6198 O O . GLU B 1 341 ? -12.836 -15.438 -22.094 1 74.06 341 GLU B O 1
ATOM 6203 N N . PRO B 1 342 ? -11.477 -17.141 -22.656 1 84.62 342 PRO B N 1
ATOM 6204 C CA . PRO B 1 342 ? -11.93 -17.922 -21.5 1 84.62 342 PRO B CA 1
ATOM 6205 C C . PRO B 1 342 ? -11.656 -17.219 -20.172 1 84.62 342 PRO B C 1
ATOM 6207 O O . PRO B 1 342 ? -10.641 -16.531 -20.031 1 84.62 342 PRO B O 1
ATOM 6210 N N . LEU B 1 343 ? -12.586 -17.359 -19.266 1 90.31 343 LEU B N 1
ATOM 6211 C CA . LEU B 1 343 ? -12.453 -16.766 -17.938 1 90.31 343 LEU B CA 1
ATOM 6212 C C . LEU B 1 343 ? -11.57 -17.625 -17.047 1 90.31 343 LEU B C 1
ATOM 6214 O O . LEU B 1 343 ? -11.602 -18.859 -17.125 1 90.31 343 LEU B O 1
ATOM 6218 N N . PRO B 1 344 ? -10.812 -16.984 -16.25 1 93.44 344 PRO B N 1
ATOM 6219 C CA . PRO B 1 344 ? -9.992 -17.766 -15.328 1 93.44 344 PRO B CA 1
ATOM 6220 C C . PRO B 1 344 ? -10.828 -18.484 -14.273 1 93.44 344 PRO B C 1
ATOM 6222 O O . PRO B 1 344 ? -11.898 -18.016 -13.891 1 93.44 344 PRO B O 1
ATOM 6225 N N . ILE B 1 345 ? -10.359 -19.609 -13.82 1 95.44 345 ILE B N 1
ATOM 6226 C CA . ILE B 1 345 ? -11.07 -20.438 -12.859 1 95.44 345 ILE B CA 1
ATOM 6227 C C . ILE B 1 345 ? -11.266 -19.672 -11.555 1 95.44 345 ILE B C 1
ATOM 6229 O O . ILE B 1 345 ? -12.18 -19.969 -10.781 1 95.44 345 ILE B O 1
ATOM 6233 N N . SER B 1 346 ? -10.414 -18.688 -11.25 1 95.81 346 SER B N 1
ATOM 6234 C CA . SER B 1 346 ? -10.508 -17.891 -10.031 1 95.81 346 SER B CA 1
ATOM 6235 C C . SER B 1 346 ? -11.844 -17.172 -9.945 1 95.81 346 SER B C 1
ATOM 6237 O O . SER B 1 346 ? -12.406 -17.016 -8.859 1 95.81 346 SER B O 1
ATOM 6239 N N . VAL B 1 347 ? -12.352 -16.766 -11.07 1 96.31 347 VAL B N 1
ATOM 6240 C CA . VAL B 1 347 ? -13.641 -16.094 -11.117 1 96.31 347 VAL B CA 1
ATOM 6241 C C . VAL B 1 347 ? -14.742 -17.047 -10.641 1 96.31 347 VAL B C 1
ATOM 6243 O O . VAL B 1 347 ? -15.609 -16.656 -9.859 1 96.31 347 VAL B O 1
ATOM 6246 N N . PHE B 1 348 ? -14.656 -18.25 -11.07 1 97.06 348 PHE B N 1
ATOM 6247 C CA . PHE B 1 348 ? -15.664 -19.234 -10.695 1 97.06 348 PHE B CA 1
ATOM 6248 C C . PHE B 1 348 ? -15.484 -19.688 -9.25 1 97.06 348 PHE B C 1
ATOM 6250 O O . PHE B 1 348 ? -16.453 -20.078 -8.586 1 97.06 348 PHE B O 1
ATOM 6257 N N . LEU B 1 349 ? -14.266 -19.641 -8.797 1 96.88 349 LEU B N 1
ATOM 6258 C CA . LEU B 1 349 ? -14.016 -19.922 -7.387 1 96.88 349 LEU B CA 1
ATOM 6259 C C . LEU B 1 349 ? -14.727 -18.922 -6.492 1 96.88 349 LEU B C 1
ATOM 6261 O O . LEU B 1 349 ? -15.359 -19.297 -5.508 1 96.88 349 LEU B O 1
ATOM 6265 N N . VAL B 1 350 ? -14.562 -17.656 -6.816 1 96.69 350 VAL B N 1
ATOM 6266 C CA . VAL B 1 350 ? -15.227 -16.609 -6.039 1 96.69 350 VAL B CA 1
ATOM 6267 C C . VAL B 1 350 ? -16.75 -16.797 -6.133 1 96.69 350 VAL B C 1
ATOM 6269 O O . VAL B 1 350 ? -17.453 -16.703 -5.125 1 96.69 350 VAL B O 1
ATOM 6272 N N . ALA B 1 351 ? -17.188 -17.062 -7.352 1 96.81 351 ALA B N 1
ATOM 6273 C CA . ALA B 1 351 ? -18.625 -17.281 -7.551 1 96.81 351 ALA B CA 1
ATOM 6274 C C . ALA B 1 351 ? -19.125 -18.438 -6.684 1 96.81 351 ALA B C 1
ATOM 6276 O O . ALA B 1 351 ? -20.234 -18.359 -6.133 1 96.81 351 ALA B O 1
ATOM 6277 N N . LYS B 1 352 ? -18.375 -19.422 -6.625 1 95.81 352 LYS B N 1
ATOM 6278 C CA . LYS B 1 352 ? -18.734 -20.594 -5.82 1 95.81 352 LYS B CA 1
ATOM 6279 C C . LYS B 1 352 ? -18.812 -20.234 -4.34 1 95.81 352 LYS B C 1
ATOM 6281 O O . LYS B 1 352 ? -19.75 -20.641 -3.641 1 95.81 352 LYS B O 1
ATOM 6286 N N . VAL B 1 353 ? -17.844 -19.547 -3.844 1 94.25 353 VAL B N 1
ATOM 6287 C CA . VAL B 1 353 ? -17.828 -19.109 -2.447 1 94.25 353 VAL B CA 1
ATOM 6288 C C . VAL B 1 353 ? -19.047 -18.266 -2.143 1 94.25 353 VAL B C 1
ATOM 6290 O O . VAL B 1 353 ? -19.688 -18.438 -1.104 1 94.25 353 VAL B O 1
ATOM 6293 N N . LEU B 1 354 ? -19.375 -17.359 -3.027 1 94.94 354 LEU B N 1
ATOM 6294 C CA . LEU B 1 354 ? -20.547 -16.516 -2.855 1 94.94 354 LEU B CA 1
ATOM 6295 C C . LEU B 1 354 ? -21.828 -17.344 -2.895 1 94.94 354 LEU B C 1
ATOM 6297 O O . LEU B 1 354 ? -22.719 -17.141 -2.074 1 94.94 354 LEU B O 1
ATOM 6301 N N . LYS B 1 355 ? -21.859 -18.25 -3.811 1 94.69 355 LYS B N 1
ATOM 6302 C CA . LYS B 1 355 ? -23.047 -19.109 -3.957 1 94.69 355 LYS B CA 1
ATOM 6303 C C . LYS B 1 355 ? -23.266 -19.969 -2.715 1 94.69 355 LYS B C 1
ATOM 6305 O O . LYS B 1 355 ? -24.391 -20.109 -2.238 1 94.69 355 LYS B O 1
ATOM 6310 N N . ASP B 1 356 ? -22.234 -20.5 -2.199 1 93.75 356 ASP B N 1
ATOM 6311 C CA . ASP B 1 356 ? -22.312 -21.359 -1.016 1 93.75 356 ASP B CA 1
ATOM 6312 C C . ASP B 1 356 ? -22.797 -20.562 0.195 1 93.75 356 ASP B C 1
ATOM 6314 O O . ASP B 1 356 ? -23.359 -21.141 1.137 1 93.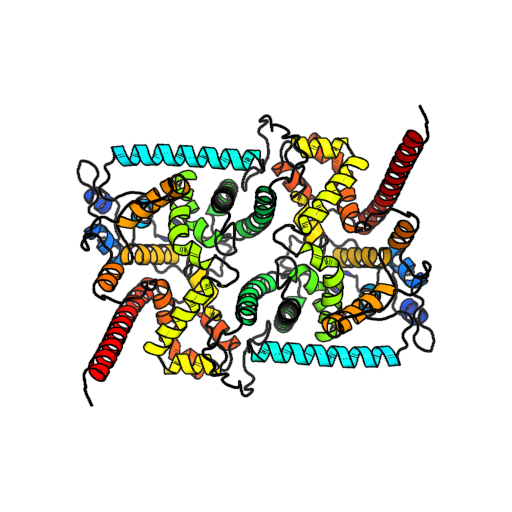75 356 ASP B O 1
ATOM 6318 N N . ASN B 1 357 ? -22.609 -19.312 0.18 1 94.06 357 ASN B N 1
ATOM 6319 C CA . ASN B 1 357 ? -23.016 -18.469 1.295 1 94.06 357 ASN B CA 1
ATOM 6320 C C . ASN B 1 357 ? -24.188 -17.562 0.913 1 94.06 357 ASN B C 1
ATOM 6322 O O . ASN B 1 357 ? -24.406 -16.531 1.541 1 94.06 357 ASN B O 1
ATOM 6326 N N . SER B 1 358 ? -24.844 -17.938 -0.128 1 95.56 358 SER B N 1
ATOM 6327 C CA . SER B 1 358 ? -25.938 -17.125 -0.669 1 95.56 358 SER B CA 1
ATOM 6328 C C . SER B 1 358 ? -27.047 -16.938 0.354 1 95.56 358 SER B C 1
ATOM 6330 O O . SER B 1 358 ? -27.625 -15.852 0.463 1 95.56 358 SER B O 1
ATOM 6332 N N . SER B 1 359 ? -27.359 -17.984 1.123 1 95.25 359 SER B N 1
ATOM 6333 C CA . SER B 1 359 ? -28.438 -17.891 2.109 1 95.25 359 SER B CA 1
ATOM 6334 C C . SER B 1 359 ? -28.125 -16.844 3.168 1 95.25 359 SER B C 1
ATOM 6336 O O . SER B 1 359 ? -28.969 -16 3.494 1 95.25 359 SER B O 1
ATOM 6338 N N . VAL B 1 360 ? -26.953 -16.859 3.65 1 95.38 360 VAL B N 1
ATOM 6339 C CA . VAL B 1 360 ? -26.531 -15.906 4.676 1 95.38 360 VAL B CA 1
ATOM 6340 C C . VAL B 1 360 ? -26.484 -14.5 4.086 1 95.38 360 VAL B C 1
ATOM 6342 O O . VAL B 1 360 ? -26.938 -13.539 4.723 1 95.38 360 VAL B O 1
ATOM 6345 N N . LEU B 1 361 ? -25.969 -14.352 2.895 1 95.31 361 LEU B N 1
ATOM 6346 C CA . LEU B 1 361 ? -25.844 -13.062 2.234 1 95.31 361 LEU B CA 1
ATOM 6347 C C . LEU B 1 361 ? -27.234 -12.461 1.958 1 95.31 361 LEU B C 1
ATOM 6349 O O . LEU B 1 361 ? -27.453 -11.273 2.199 1 95.31 361 LEU B O 1
ATOM 6353 N N . LEU B 1 362 ? -28.188 -13.281 1.521 1 95.94 362 LEU B N 1
ATOM 6354 C CA . LEU B 1 362 ? -29.516 -12.828 1.159 1 95.94 362 LEU B CA 1
ATOM 6355 C C . LEU B 1 362 ? -30.312 -12.445 2.4 1 95.94 362 LEU B C 1
ATOM 6357 O O . LEU B 1 362 ? -31.094 -11.484 2.377 1 95.94 362 LEU B O 1
ATOM 6361 N N . HIS B 1 363 ? -30.078 -13.117 3.473 1 94.94 363 HIS B N 1
ATOM 6362 C CA . HIS B 1 363 ? -30.922 -12.938 4.648 1 94.94 363 HIS B CA 1
ATOM 6363 C C . HIS B 1 363 ? -30.297 -11.945 5.625 1 94.94 363 HIS B C 1
ATOM 6365 O O . HIS B 1 363 ? -31.016 -11.227 6.332 1 94.94 363 HIS B O 1
ATOM 6371 N N . LYS B 1 364 ? -29.016 -11.906 5.633 1 93.56 364 LYS B N 1
ATOM 6372 C CA . LYS B 1 364 ? -28.375 -11.133 6.695 1 93.56 364 LYS B CA 1
ATOM 6373 C C . LYS B 1 364 ? -27.766 -9.844 6.148 1 93.56 364 LYS B C 1
ATOM 6375 O O . LYS B 1 364 ? -27.594 -8.875 6.891 1 93.56 364 LYS B O 1
ATOM 6380 N N . ALA B 1 365 ? -27.422 -9.852 4.91 1 91.69 365 ALA B N 1
ATOM 6381 C CA . ALA B 1 365 ? -26.781 -8.648 4.371 1 91.69 365 ALA B CA 1
ATOM 6382 C C . ALA B 1 365 ? -27.812 -7.586 4.012 1 91.69 365 ALA B C 1
ATOM 6384 O O . ALA B 1 365 ? -28.703 -7.824 3.186 1 91.69 365 ALA B O 1
ATOM 6385 N N . ARG B 1 366 ? -27.719 -6.426 4.648 1 88.56 366 ARG B N 1
ATOM 6386 C CA . ARG B 1 366 ? -28.641 -5.328 4.391 1 88.56 366 ARG B CA 1
ATOM 6387 C C . ARG B 1 366 ? -27.922 -4.148 3.742 1 88.56 366 ARG B C 1
ATOM 6389 O O . ARG B 1 366 ? -28.562 -3.189 3.307 1 88.56 366 ARG B O 1
ATOM 6396 N N . GLY B 1 367 ? -26.672 -4.277 3.752 1 81.88 367 GLY B N 1
ATOM 6397 C CA . GLY B 1 367 ? -25.812 -3.297 3.1 1 81.88 367 GLY B CA 1
ATOM 6398 C C . GLY B 1 367 ? -24.484 -3.873 2.637 1 81.88 367 GLY B C 1
ATOM 6399 O O . GLY B 1 367 ? -24.203 -5.051 2.867 1 81.88 367 GLY B O 1
ATOM 6400 N N . LEU B 1 368 ? -23.75 -3.111 1.971 1 77.25 368 LEU B N 1
ATOM 6401 C CA . LEU B 1 368 ? -22.469 -3.578 1.434 1 77.25 368 LEU B CA 1
ATOM 6402 C C . LEU B 1 368 ? -21.5 -3.922 2.559 1 77.25 368 LEU B C 1
ATOM 6404 O O . LEU B 1 368 ? -20.703 -4.848 2.43 1 77.25 368 LEU B O 1
ATOM 6408 N N . ASP B 1 369 ? -21.562 -3.186 3.594 1 74.31 369 ASP B N 1
ATOM 6409 C CA . ASP B 1 369 ? -20.703 -3.463 4.746 1 74.31 369 ASP B CA 1
ATOM 6410 C C . ASP B 1 369 ? -20.969 -4.859 5.305 1 74.31 369 ASP B C 1
ATOM 6412 O O . ASP B 1 369 ? -20.047 -5.543 5.754 1 74.31 369 ASP B O 1
ATOM 6416 N N . ASP B 1 370 ? -22.25 -5.188 5.285 1 85.31 370 ASP B N 1
ATOM 6417 C CA . ASP B 1 370 ? -22.609 -6.527 5.73 1 85.31 370 ASP B CA 1
ATOM 6418 C C . ASP B 1 370 ? -22.031 -7.59 4.801 1 85.31 370 ASP B C 1
ATOM 6420 O O . ASP B 1 370 ? -21.578 -8.641 5.258 1 85.31 370 ASP B O 1
ATOM 6424 N N . VAL B 1 371 ? -22.047 -7.227 3.52 1 87.38 371 VAL B N 1
ATOM 6425 C CA . VAL B 1 371 ? -21.516 -8.164 2.543 1 87.38 371 VAL B CA 1
ATOM 6426 C C . VAL B 1 371 ? -20.016 -8.367 2.793 1 87.38 371 VAL B C 1
ATOM 6428 O O . VAL B 1 371 ? -19.547 -9.508 2.859 1 87.38 371 VAL B O 1
ATOM 6431 N N . VAL B 1 372 ? -19.328 -7.281 2.955 1 80.94 372 VAL B N 1
ATOM 6432 C CA . VAL B 1 372 ? -17.891 -7.32 3.18 1 80.94 372 VAL B CA 1
ATOM 6433 C C . VAL B 1 372 ? -17.594 -8.086 4.465 1 80.94 372 VAL B C 1
ATOM 6435 O O . VAL B 1 372 ? -16.672 -8.922 4.496 1 80.94 372 VAL B O 1
ATOM 6438 N N . LYS B 1 373 ? -18.328 -7.84 5.492 1 82.75 373 LYS B N 1
ATOM 6439 C CA . LYS B 1 373 ? -18.141 -8.523 6.766 1 82.75 373 LYS B CA 1
ATOM 6440 C C . LYS B 1 373 ? -18.375 -10.031 6.625 1 82.75 373 LYS B C 1
ATOM 6442 O O . LYS B 1 373 ? -17.594 -10.836 7.141 1 82.75 373 LYS B O 1
ATOM 6447 N N . ILE B 1 374 ? -19.453 -10.336 6.012 1 89.94 374 ILE B N 1
ATOM 6448 C CA . ILE B 1 374 ? -19.797 -11.742 5.824 1 89.94 374 ILE B CA 1
ATOM 6449 C C . ILE B 1 374 ? -18.688 -12.438 5.027 1 89.94 374 ILE B C 1
ATOM 6451 O O . ILE B 1 374 ? -18.266 -13.539 5.383 1 89.94 374 ILE B O 1
ATOM 6455 N N . VAL B 1 375 ? -18.266 -11.797 3.961 1 88.19 375 VAL B N 1
ATOM 6456 C CA . VAL B 1 375 ? -17.234 -12.359 3.105 1 88.19 375 VAL B CA 1
ATOM 6457 C C . VAL B 1 375 ? -15.922 -12.484 3.889 1 88.19 375 VAL B C 1
ATOM 6459 O O . VAL B 1 375 ? -15.211 -13.484 3.76 1 88.19 375 VAL B O 1
ATOM 6462 N N . ASN B 1 376 ? -15.594 -11.523 4.703 1 81.44 376 ASN B N 1
ATOM 6463 C CA . ASN B 1 376 ? -14.398 -11.57 5.531 1 81.44 376 ASN B CA 1
ATOM 6464 C C . ASN B 1 376 ? -14.477 -12.688 6.574 1 81.44 376 ASN B C 1
ATOM 6466 O O . ASN B 1 376 ? -13.461 -13.289 6.922 1 81.44 376 ASN B O 1
ATOM 6470 N N . ASP B 1 377 ? -15.633 -12.883 7.066 1 85.75 377 ASP B N 1
ATOM 6471 C CA . ASP B 1 377 ? -15.836 -13.914 8.086 1 85.75 377 ASP B CA 1
ATOM 6472 C C . ASP B 1 377 ? -15.672 -15.312 7.496 1 85.75 377 ASP B C 1
ATOM 6474 O O . ASP B 1 377 ? -15.516 -16.281 8.234 1 85.75 377 ASP B O 1
ATOM 6478 N N . LEU B 1 378 ? -15.641 -15.336 6.246 1 87.31 378 LEU B N 1
ATOM 6479 C CA . LEU B 1 378 ? -15.453 -16.625 5.59 1 87.31 378 LEU B CA 1
ATOM 6480 C C . LEU B 1 378 ? -14 -17.078 5.68 1 87.31 378 LEU B C 1
ATOM 6482 O O . LEU B 1 378 ? -13.688 -18.25 5.465 1 87.31 378 LEU B O 1
ATOM 6486 N N . THR B 1 379 ? -13.156 -16.109 6 1 82.56 379 THR B N 1
ATOM 6487 C CA . THR B 1 379 ? -11.734 -16.406 6.082 1 82.56 379 THR B CA 1
ATOM 6488 C C . THR B 1 379 ? -11.469 -17.516 7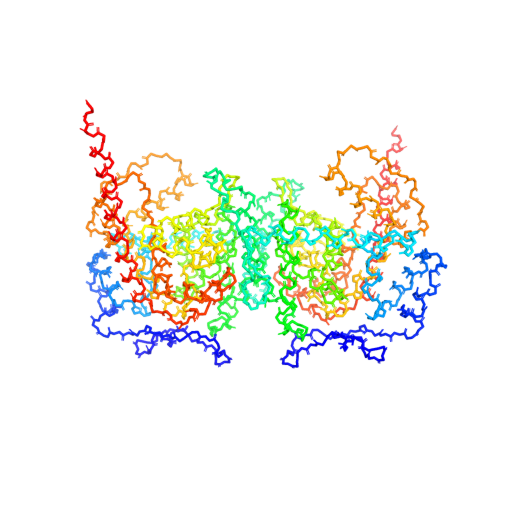.094 1 82.56 379 THR B C 1
ATOM 6490 O O . THR B 1 379 ? -11.984 -17.484 8.211 1 82.56 379 THR B O 1
ATOM 6493 N N . GLY B 1 380 ? -10.742 -18.547 6.695 1 86.5 380 GLY B N 1
ATOM 6494 C CA . GLY B 1 380 ? -10.391 -19.656 7.57 1 86.5 380 GLY B CA 1
ATOM 6495 C C . GLY B 1 380 ? -11.438 -20.75 7.586 1 86.5 380 GLY B C 1
ATOM 6496 O O . GLY B 1 380 ? -11.203 -21.828 8.141 1 86.5 380 GLY B O 1
ATOM 6497 N N . ASN B 1 381 ? -12.555 -20.531 6.969 1 87.38 381 ASN B N 1
ATOM 6498 C CA . ASN B 1 381 ? -13.633 -21.516 7.02 1 87.38 381 ASN B CA 1
ATOM 6499 C C . ASN B 1 381 ? -13.93 -22.094 5.641 1 87.38 381 ASN B C 1
ATOM 6501 O O . ASN B 1 381 ? -14.977 -22.703 5.43 1 87.38 381 ASN B O 1
ATOM 6505 N N . LEU B 1 382 ? -13.078 -21.984 4.754 1 92.12 382 LEU B N 1
ATOM 6506 C CA . LEU B 1 382 ? -13.242 -22.5 3.398 1 92.12 382 LEU B CA 1
ATOM 6507 C C . LEU B 1 382 ? -12.406 -23.75 3.182 1 92.12 382 LEU B C 1
ATOM 6509 O O . LEU B 1 382 ? -11.367 -23.922 3.822 1 92.12 382 LEU B O 1
ATOM 6513 N N . ASN B 1 383 ? -12.953 -24.641 2.439 1 92.88 383 ASN B N 1
ATOM 6514 C CA . ASN B 1 383 ? -12.242 -25.844 2.014 1 92.88 383 ASN B CA 1
ATOM 6515 C C . ASN B 1 383 ? -11.766 -25.734 0.569 1 92.88 383 ASN B C 1
ATOM 6517 O O . ASN B 1 383 ? -12.578 -25.672 -0.355 1 92.88 383 ASN B O 1
ATOM 6521 N N . ALA B 1 384 ? -10.508 -25.844 0.408 1 93.75 384 ALA B N 1
ATOM 6522 C CA . ALA B 1 384 ? -9.898 -25.594 -0.896 1 93.75 384 ALA B CA 1
ATOM 6523 C C . ALA B 1 384 ? -10.398 -26.609 -1.93 1 93.75 384 ALA B C 1
ATOM 6525 O O . ALA B 1 384 ? -10.727 -26.234 -3.059 1 93.75 384 ALA B O 1
ATOM 6526 N N . LYS B 1 385 ? -10.445 -27.875 -1.612 1 93.19 385 LYS B N 1
ATOM 6527 C CA . LYS B 1 385 ? -10.859 -28.922 -2.537 1 93.19 385 LYS B CA 1
ATOM 6528 C C . LYS B 1 385 ? -12.32 -28.75 -2.945 1 93.19 385 LYS B C 1
ATOM 6530 O O . LYS B 1 385 ? -12.648 -28.781 -4.133 1 93.19 385 LYS B O 1
ATOM 6535 N N . LYS B 1 386 ? -13.141 -28.562 -1.963 1 93.38 386 LYS B N 1
ATOM 6536 C CA . LYS B 1 386 ? -14.562 -28.375 -2.23 1 93.38 386 LYS B CA 1
ATOM 6537 C C . LYS B 1 386 ? -14.805 -27.141 -3.09 1 93.38 386 LYS B C 1
ATOM 6539 O O . LYS B 1 386 ? -15.656 -27.156 -3.977 1 93.38 386 LYS B O 1
ATOM 6544 N N . ALA B 1 387 ? -14.078 -26.109 -2.754 1 93.56 387 ALA B N 1
ATOM 6545 C CA . ALA B 1 387 ? -14.211 -24.875 -3.512 1 93.56 387 ALA B CA 1
ATOM 6546 C C . ALA B 1 387 ? -13.828 -25.078 -4.973 1 93.56 387 ALA B C 1
ATOM 6548 O O . ALA B 1 387 ? -14.516 -24.594 -5.879 1 93.56 387 ALA B O 1
ATOM 6549 N N . CYS B 1 388 ? -12.812 -25.781 -5.266 1 93.56 388 CYS B N 1
ATOM 6550 C CA . CYS B 1 388 ? -12.328 -26 -6.621 1 93.56 388 CYS B CA 1
ATOM 6551 C C . CYS B 1 388 ? -13.289 -26.891 -7.406 1 93.56 388 CYS B C 1
ATOM 6553 O O . CYS B 1 388 ? -13.594 -26.609 -8.57 1 93.56 388 CYS B O 1
ATOM 6555 N N . ILE B 1 389 ? -13.734 -27.922 -6.773 1 93 389 ILE B N 1
ATOM 6556 C CA . ILE B 1 389 ? -14.695 -28.828 -7.414 1 93 389 ILE B CA 1
ATOM 6557 C C . ILE B 1 389 ? -15.969 -28.047 -7.754 1 93 389 ILE B C 1
ATOM 6559 O O . ILE B 1 389 ? -16.516 -28.203 -8.852 1 93 389 ILE B O 1
ATOM 6563 N N . GLY B 1 390 ? -16.391 -27.297 -6.793 1 94.69 390 GLY B N 1
ATOM 6564 C CA . GLY B 1 390 ? -17.562 -26.469 -7.023 1 94.69 390 GLY B CA 1
ATOM 6565 C C . GLY B 1 390 ? -17.375 -25.469 -8.148 1 94.69 390 GLY B C 1
ATOM 6566 O O . GLY B 1 390 ? -18.297 -25.219 -8.922 1 94.69 390 GLY B O 1
ATOM 6567 N N . ALA B 1 391 ? -16.25 -24.875 -8.203 1 95.69 391 ALA B N 1
ATOM 6568 C CA . ALA B 1 391 ? -15.945 -23.906 -9.258 1 95.69 391 ALA B CA 1
ATOM 6569 C C . ALA B 1 391 ? -16.016 -24.562 -10.641 1 95.69 391 ALA B C 1
ATOM 6571 O O . ALA B 1 391 ? -16.531 -23.953 -11.586 1 95.69 391 ALA B O 1
ATOM 6572 N N . LEU B 1 392 ? -15.523 -25.766 -10.781 1 93.94 392 LEU B N 1
ATOM 6573 C CA . LEU B 1 392 ? -15.57 -26.516 -12.047 1 93.94 392 LEU B CA 1
ATOM 6574 C C . LEU B 1 392 ? -17.016 -26.781 -12.469 1 93.94 392 LEU B C 1
ATOM 6576 O O . LEU B 1 392 ? -17.344 -26.688 -13.648 1 93.94 392 LEU B O 1
ATOM 6580 N N . LYS B 1 393 ? -17.766 -27.141 -11.469 1 94.62 393 LYS B N 1
ATOM 6581 C CA . LYS B 1 393 ? -19.172 -27.391 -11.742 1 94.62 393 LYS B CA 1
ATOM 6582 C C . LYS B 1 393 ? -19.875 -26.125 -12.227 1 94.62 393 LYS B C 1
ATOM 6584 O O . LYS B 1 393 ? -20.672 -26.172 -13.164 1 94.62 393 LYS B O 1
ATOM 6589 N N . LEU B 1 394 ? -19.578 -25.062 -11.547 1 95.19 394 LEU B N 1
ATOM 6590 C CA . LEU B 1 394 ? -20.172 -23.797 -11.938 1 95.19 394 LEU B CA 1
ATOM 6591 C C . LEU B 1 394 ? -19.734 -23.391 -13.336 1 95.19 394 LEU B C 1
ATOM 6593 O O . LEU B 1 394 ? -20.516 -22.797 -14.094 1 95.19 394 LEU B O 1
ATOM 6597 N N . HIS B 1 395 ? -18.547 -23.609 -13.602 1 94.44 395 HIS B N 1
ATOM 6598 C CA . HIS B 1 395 ? -18 -23.312 -14.922 1 94.44 395 HIS B CA 1
ATOM 6599 C C . HIS B 1 395 ? -18.766 -24.078 -16 1 94.44 395 HIS B C 1
ATOM 6601 O O . HIS B 1 395 ? -19.141 -23.5 -17.031 1 94.44 395 HIS B O 1
ATOM 6607 N N . LYS B 1 396 ? -18.969 -25.328 -15.805 1 91.56 396 LYS B N 1
ATOM 6608 C CA . LYS B 1 396 ? -19.703 -26.156 -16.75 1 91.56 396 LYS B CA 1
ATOM 6609 C C . LYS B 1 396 ? -21.125 -25.641 -16.953 1 91.56 396 LYS B C 1
ATOM 6611 O O . LYS B 1 396 ? -21.641 -25.594 -18.078 1 91.56 396 LYS B O 1
ATOM 6616 N N . LYS B 1 397 ? -21.672 -25.328 -15.828 1 91.12 397 LYS B N 1
ATOM 6617 C CA . LYS B 1 397 ? -23.016 -24.766 -15.891 1 91.12 397 LYS B CA 1
ATOM 6618 C C . LYS B 1 397 ? -23.047 -23.469 -16.672 1 91.12 397 LYS B C 1
ATOM 6620 O O . LYS B 1 397 ? -23.969 -23.219 -17.453 1 91.12 397 LYS B O 1
ATOM 6625 N N . TYR B 1 398 ? -22.141 -22.672 -16.422 1 91 398 TYR B N 1
ATOM 6626 C CA . TYR B 1 398 ? -22.031 -21.375 -17.094 1 91 398 TYR B CA 1
ATOM 6627 C C . TYR B 1 398 ? -21.859 -21.578 -18.609 1 91 398 TYR B C 1
ATOM 6629 O O . TYR B 1 398 ? -22.5 -20.891 -19.406 1 91 398 TYR B O 1
ATOM 6637 N N . LEU B 1 399 ? -20.969 -22.453 -19 1 87.25 399 LEU B N 1
ATOM 6638 C CA . LEU B 1 399 ? -20.719 -22.734 -20.406 1 87.25 399 LEU B CA 1
ATOM 6639 C C . LEU B 1 399 ? -21.969 -23.266 -21.109 1 87.25 399 LEU B C 1
ATOM 6641 O O . LEU B 1 399 ? -22.234 -22.922 -22.25 1 87.25 399 LEU B O 1
ATOM 6645 N N . ARG B 1 400 ? -22.672 -24.062 -20.453 1 85.5 400 ARG B N 1
ATOM 6646 C CA . ARG B 1 400 ? -23.906 -24.625 -21.016 1 85.5 400 ARG B CA 1
ATOM 6647 C C . ARG B 1 400 ? -24.938 -23.547 -21.25 1 85.5 400 ARG B C 1
ATOM 6649 O O . ARG B 1 400 ? -25.625 -23.547 -22.281 1 85.5 400 ARG B O 1
ATOM 6656 N N . LYS B 1 401 ? -25.031 -22.688 -20.328 1 82.69 401 LYS B N 1
ATOM 6657 C CA . LYS B 1 401 ? -26 -21.609 -20.453 1 82.69 401 LYS B CA 1
ATOM 6658 C C . LYS B 1 401 ? -25.609 -20.641 -21.562 1 82.69 401 LYS B C 1
ATOM 6660 O O . LYS B 1 401 ? -26.469 -20.094 -22.25 1 82.69 401 LYS B O 1
ATOM 6665 N N . GLU B 1 402 ? -24.344 -20.422 -21.625 1 76.06 402 GLU B N 1
ATOM 6666 C CA . GLU B 1 402 ? -23.859 -19.547 -22.703 1 76.06 402 GLU B CA 1
ATOM 6667 C C . GLU B 1 402 ? -24.109 -20.172 -24.078 1 76.06 402 GLU B C 1
ATOM 6669 O O . GLU B 1 402 ? -24.406 -19.469 -25.031 1 76.06 402 GLU B O 1
ATOM 6674 N N . LEU B 1 403 ? -23.969 -21.422 -24.188 1 69.56 403 LEU B N 1
ATOM 6675 C CA . LEU B 1 403 ? -24.219 -22.141 -25.422 1 69.56 403 LEU B CA 1
ATOM 6676 C C . LEU B 1 403 ? -25.703 -22.125 -25.781 1 69.56 403 LEU B C 1
ATOM 6678 O O . LEU B 1 403 ? -26.062 -21.984 -26.953 1 69.56 403 LEU B O 1
ATOM 6682 N N . LEU B 1 404 ? -26.469 -22.266 -24.766 1 69.19 404 LEU B N 1
ATOM 6683 C CA . LEU B 1 404 ? -27.906 -22.25 -25 1 69.19 404 LEU B CA 1
ATOM 6684 C C . LEU B 1 404 ? -28.359 -20.859 -25.453 1 69.19 404 LEU B C 1
ATOM 6686 O O . LEU B 1 404 ? -29.234 -20.75 -26.312 1 69.19 404 LEU B O 1
ATOM 6690 N N . ASP B 1 405 ? -27.766 -19.844 -24.875 1 67.06 405 ASP B N 1
ATOM 6691 C CA . ASP B 1 405 ? -28.109 -18.484 -25.281 1 67.06 405 ASP B CA 1
ATOM 6692 C C . ASP B 1 405 ? -27.656 -18.203 -26.703 1 67.06 405 ASP B C 1
ATOM 6694 O O . ASP B 1 405 ? -28.359 -17.516 -27.469 1 67.06 405 ASP B O 1
ATOM 6698 N N . ILE B 1 406 ? -26.578 -18.797 -27.078 1 59.09 406 ILE B N 1
ATOM 6699 C CA . ILE B 1 406 ? -26.094 -18.641 -28.453 1 59.09 406 ILE B CA 1
ATOM 6700 C C . ILE B 1 406 ? -27 -19.406 -29.406 1 59.09 406 ILE B C 1
ATOM 6702 O O . ILE B 1 406 ? -27.312 -18.906 -30.5 1 59.09 406 ILE B O 1
ATOM 6706 N N . GLU B 1 407 ? -27.422 -20.547 -29 1 58.88 407 GLU B N 1
ATOM 6707 C CA . GLU B 1 407 ? -28.312 -21.344 -29.828 1 58.88 407 GLU B CA 1
ATOM 6708 C C . GLU B 1 407 ? -29.688 -20.688 -29.969 1 58.88 407 GLU B C 1
ATOM 6710 O O . GLU B 1 407 ? -30.281 -20.688 -31.047 1 58.88 407 GLU B O 1
ATOM 6715 N N . THR B 1 408 ? -30.109 -20.172 -28.859 1 55.31 408 THR B N 1
ATOM 6716 C CA . THR B 1 408 ? -31.391 -19.484 -28.906 1 55.31 408 THR B CA 1
ATOM 6717 C C . THR B 1 408 ? -31.312 -18.234 -29.75 1 55.31 408 THR B C 1
ATOM 6719 O O . THR B 1 408 ? -32.25 -17.906 -30.5 1 55.31 408 THR B O 1
ATOM 6722 N N . PHE B 1 409 ? -30.172 -17.609 -29.578 1 51.53 409 PHE B N 1
ATOM 6723 C CA . PHE B 1 409 ? -29.984 -16.438 -30.422 1 51.53 409 PHE B CA 1
ATOM 6724 C C . PHE B 1 409 ? -29.812 -16.844 -31.891 1 51.53 409 PHE B C 1
ATOM 6726 O O . PHE B 1 409 ? -30.281 -16.141 -32.781 1 51.53 409 PHE B O 1
ATOM 6733 N N . SER B 1 410 ? -29.172 -17.938 -32.125 1 50.25 410 SER B N 1
ATOM 6734 C CA . SER B 1 410 ? -29.016 -18.438 -33.5 1 50.25 410 SER B CA 1
ATOM 6735 C C . SER B 1 410 ? -30.359 -18.922 -34.062 1 50.25 410 SER B C 1
ATOM 6737 O O . SER B 1 410 ? -30.625 -18.719 -35.25 1 50.25 410 SER B O 1
ATOM 6739 N N . PHE B 1 411 ? -31.203 -19.484 -33.281 1 50.25 411 PHE B N 1
ATOM 6740 C CA . PHE B 1 411 ? -32.5 -19.938 -33.719 1 50.25 411 PHE B CA 1
ATOM 6741 C C . PHE B 1 411 ? -33.438 -18.766 -33.969 1 50.25 411 PHE B C 1
ATOM 6743 O O . PHE B 1 411 ? -34.25 -18.781 -34.906 1 50.25 411 PHE B O 1
ATOM 6750 N N . ASP B 1 412 ? -33.375 -17.859 -33.125 1 48.88 412 ASP B N 1
ATOM 6751 C CA . ASP B 1 412 ? -34.25 -16.703 -33.344 1 48.88 412 ASP B CA 1
ATOM 6752 C C . ASP B 1 412 ? -33.844 -15.977 -34.625 1 48.88 412 ASP B C 1
ATOM 6754 O O . ASP B 1 412 ? -34.719 -15.414 -35.312 1 48.88 412 ASP B O 1
ATOM 6758 N N . PHE B 1 413 ? -32.688 -15.984 -34.969 1 45.94 413 PHE B N 1
ATOM 6759 C CA . PHE B 1 413 ? -32.281 -15.367 -36.25 1 45.94 413 PHE B CA 1
ATOM 6760 C C . PHE B 1 413 ? -32.594 -16.281 -37.406 1 45.94 413 PHE B C 1
ATOM 6762 O O . PHE B 1 413 ? -32.562 -15.852 -38.562 1 45.94 413 PHE B O 1
ATOM 6769 N N . ALA B 1 414 ? -32.781 -17.531 -37.156 1 41.91 414 ALA B N 1
ATOM 6770 C CA . ALA B 1 414 ? -33.094 -18.438 -38.25 1 41.91 414 ALA B CA 1
ATOM 6771 C C . ALA B 1 414 ? -34.594 -18.422 -38.562 1 41.91 414 ALA B C 1
ATOM 6773 O O . ALA B 1 414 ? -35.062 -19.125 -39.469 1 41.91 414 ALA B O 1
ATOM 6774 N N . ILE B 1 415 ? -35.406 -17.953 -37.656 1 38.28 415 ILE B N 1
ATOM 6775 C CA . ILE B 1 415 ? -36.812 -17.922 -38.062 1 38.28 415 ILE B CA 1
ATOM 6776 C C . ILE B 1 415 ? -37.062 -16.75 -39 1 38.28 415 ILE B C 1
ATOM 6778 O O . ILE B 1 415 ? -36.906 -15.586 -38.625 1 38.28 415 ILE B O 1
ATOM 6782 N N . PRO B 1 416 ? -36.969 -17.047 -40.25 1 41.5 416 PRO B N 1
ATOM 6783 C CA . PRO B 1 416 ? -37.438 -16.062 -41.219 1 41.5 416 PRO B CA 1
ATOM 6784 C C . PRO B 1 416 ? -38.844 -15.555 -40.938 1 41.5 416 PRO B C 1
ATOM 6786 O O . PRO B 1 416 ? -39.656 -16.312 -40.406 1 41.5 416 PRO B O 1
ATOM 6789 N N . GLY B 1 417 ? -39.094 -14.227 -40.594 1 24.72 417 GLY B N 1
ATOM 6790 C CA . GLY B 1 417 ? -40.406 -13.766 -40.906 1 24.72 417 GLY B CA 1
ATOM 6791 C C . GLY B 1 417 ? -40.844 -14.109 -42.344 1 24.72 417 GLY B C 1
ATOM 6792 O O . GLY B 1 417 ? -40 -14.234 -43.219 1 24.72 417 GLY B O 1
#

pLDDT: mean 83.1, std 18.96, range [24.72, 98.62]

Foldseek 3Di:
DQPPQPDWLCVLWDFAPVDDPFFDDDAGADPPQAADPVNQVVQADPQGAGPQLVVLVSLLGRNHRLNCLLVVLCVLLQVDFSGDGPVRVVVSVVVLLVVLVVLLVVLCLLPVPQFQDDDSDDDDDSPPPPDPPPPPPLSVLLVVVLVVLNVQLVPASPRTPQVVDSVLSRLLSSLLSSLLNVCVQLRDDPLLSLLLSVLSSRDPDSSSSSVSSVSVCVVQVQQRGDDPVDHRLLVLLVVLLVLLCLLPVPLLVLCVVQVNNSVVLCSNCSSNVCSQQEGNSQSSSLVSSQSSQAGFSCSNVVVVVCVVVCVPPDDDDDDDGPLSSGHNNNSVVVVQPDPDDDRRLSSLLVSQVCVVCSVVCNPPPPHVVSVSVVSVVSRSVDHSSVSSVNSSVSSVVSSVVVVVVVVVVVVVVPPDD/DQPDLPDWLCVLWDFAPVDDPFFDDDAGADPPQAADPVNQVVQADPQGAGPQLVVLVSLLGRNHDLNCLLVVLCVLLQVDFSGDGPVRVVVSVVVLLVVLVVLLVVLCLLVVPQFQADDSDDDDDNPPPVDPPPPDPLSVLLVVVLVVLNVQLVPASPRTPQVVHSVLSRLLSSLLSSLLNVCVQLRDDPLLSLLLSVLSSRDPDSSSSSVSSVSVCVVQVQQRGDDPVDHRLLVLLVVLLVLLCLLPVPLLVLCVVQVNNSVVLCSNCSSNVCSQQEGNSQSSSLVSSQSSQAGFSCSNVVVVVCVVCCVVPDDDDDDDGPLSSGHNNNSVVVVQPDPDDDRRLSSLLVSQVCVVCSVVCNPPPPHVVSVSVVSVVSRSVDHSSVSSVNSSVSSVSSSVVVVVVVVVVVVVVPPDD

Nearest PDB structures (foldseek):
  5tuc-assembly1_A  TM=8.664E-01  e=1.592E-15  Sus scrofa
  5tuc-assembly2_B  TM=8.537E-01  e=2.168E-15  Sus scrofa
  5tub-assembly2_B  TM=8.716E-01  e=1.268E-14  Squalomorphii
  3qye-assembly2_B  TM=7.342E-01  e=3.980E-07  Homo sapiens
  3qyb-assembly1_A  TM=7.608E-01  e=1.099E-06  Homo sapiens

Radius of gyration: 29.77 Å; Cα contacts (8 Å, |Δi|>4): 1096; chains: 2; bounding box: 77×87×76 Å

Secondary structure (DSSP, 8-state):
----TTS-GGGGSPBPTT----PPP-----TTTSB-HHHHHHTB-TT--B-HHHHHHHHHHH-B-GGGHHHHHHHHTTSS-TT--HHHHHHHHHHHHHHHHHHHHHHHHHS---SSSS--------------S---HHHHHHHHHHHHHHHHHTTTTTTBGGGGSHHHHHHHHHHHHHHHHH-TTT---TTHHHHHHHHHHH-SSHHHHHHHHHHHHHHHHHHH-B-SS-BHHHHHHHHHHHHHHHH-HHHHHHHHHTT-TT-GGGHHHHHTTTTTTS-HHHHHHHHHHHHHHT--THHHHHHHHHHHHTTS-S--------GGGS-HHHHHHHHS--SSPPPPHHHHHHHHHHHHTHHHHHHH--SHHHHHHHHHHTTT---HHHHHHHHHHHHHHHHHHHHHHHHHHHHHHHS--/----TTS-GGGGSPBPTT----PPP-----TTTSB-HHHHHHTB-TT--B-HHHHHHHHHHH-B-GGGHHHHHHHHTTSS-TT--HHHHHHHHHHHHHHHHHHHHHHHHHS---SSSS--------------S---HHHHHHHHHHHHHHHHHTTTTTTBGGGGSHHHHHHHHHHHHHHHHH-TTT---TTHHHHHHHHHHH-SSHHHHHHHHHHHHHHHHHHH-B-SS-BHHHHHHHHHHHHHHHH-HHHHHHHHHTT-TT-GGGHHHHHTTTTTTS-HHHHHHHHHHHHHHT--THHHHHHHHHHHHTTS-S--------GGGS-HHHHHHHHS--SSPPPPHHHHHHHHHHHHTHHHHHHH--SHHHHHHHHHHTTT---HHHHHHHHHHHHHHHHHHHHHHHHHHHHHHHS--

Organism: Hibiscus trionum (NCBI:txid183268)